Protein AF-A0A9J6AEE9-F1 (afdb_monomer_lite)

Sequence (1079 aa):
MASLQILSLLLFLAKCYYSKEEDLVQCLSKYSETNVTQNIYTLNSPTYSSVLEYAQKNPRWMNSSHPIFIVSPTKESDIKPVILCAKILGLQIKIKSGGHDYEGICFRSEAPFVMLDLSNLDKIEIHLKERTVWAQAGATLGQLYYAIAKKSKVHAFPGGVCFTVGTGGIISGVGIGALMRKFGLAADNVVDARVMDVNGKILDRKKMEEDLFWEIRGGGGASFVVILAWKLKLVRVPDKVTVFTVYKKLDSNQNLLQKWQNTSHQLPDGLFIRTVIQNDGTGNDNFSSSLLTLMASMLSLFTICHLFISIALYACSAGATDSLFAYQFLTNLNPLVSSNHNFVIGFFGYYSSTLRVCKTYLGLGYRSVDPRAIVWVGNELNPLGCFTALALTKEGFYVKDIVLGTTVWIHKPNRTVPSPVLKLLDSGNLVFGDSSNLTAGEYLWQSFDHPLHTLLPGMKLGWDKKTGIDRSMRSWRTEGDPAPGDYLLRLDLGDSGQLPQLVLEKNQRIQSRWGPWDGEKFSGGYALMDCHAFRPIFHSDTDAIFFTFEAKEDSSLILSLNPDGKLQFLRWDNNAINFWDEVKTLNMAICDQYSTCGPYGVCTDGEFPCECPDRFTAASPEEWDKMNFTEGCRRNTSLNYTDKDVFVKNTGLKLPDKATYWGMLYPQDCEQKCLNERSCMAYTNININGNGSKCVVWLGDLLDMRRSRTAGNDIFIRMANGKPDEPEINQPENSIAPEISIGALLQGTDVIAYDSSDLAAATDNFSLSNKIGHGGFGNVYKGVLENGVEIAVKKQDVALRQGVEEFENEVKLIANLQHRNLTKLLGYCIHGIEKFLVYEFMANKSLDKVIFDAARRTTVTWPTRLNIIKGIARGLVYMHHDSRLTVIHRDLKASNVLLDSEMTPKISDFGLAREFEDDVEVKTHRVAGTYGYMSPEYMQAGHYSTKSDVFSFGILTLEIVSGQRNSIYRHPTYDIGLVGYAWKIWNEGNAIELLDPLIDKPDDLDEVLGCIHVGILCCQRRSQDRPSMVQVVSLLEENEMLKFNCVPREPYFYKETSQSSRSSESMNGLSITEFTGRS

Radius of gyration: 36.22 Å; chains: 1; bounding box: 87×93×89 Å

Foldseek 3Di:
DVVVVVVVVVVVVVVVLVVLVVLLQVLLVVQAPDPQVVQKDAPPRPCNVVVLCVAAVDPLDPPADAARMEGADLDLRSVLSVLVSCVVSVAAEFEAQAFYDPVCRLGHDPGHHYRYYPLNLFDKDADVVQQKIKGWRRHFQLNNQQVDLVVDLFWDAQAAPDRRDTLQQCQQQLGHYQQCLVQNTNLSFFPKFWWAASNRDIDIPVRCPDPLSVNSRRVGSPRNIHTTITMGHIDTDDLWDWFWKFKFKCVVPVCVVVVCVVCQAVDDSSFFWDWDFDAPPDDDDDDDDDTGITTRGSRHHDDDDDDPPPPPPPDPDADAAQKDWAFDKAAQVHWHAAPVRQKIWYKDWFQDPPPRFTFIWTFMATPDPDPLRTFDTQQLVFGDGPAWIWHQHQQFIFIARPVVRDTRGTDGFPGGAPIWMFGQYPQRKTFIHHPVCVVVVDGSDICLLEGEQKDAAPRWAAAFQQVRGHYKYFAAQASRRNHGAQKIWHFDPDPPQFATWIFIDGNNHTFFTQDHDQQQFRQNDDLQHDDQQKHWDFDDDPGTTTIGIDGNPASQWMFGQYNVGWTFTWGQDPPPSRDTDTPGTRQDAPLRTWQLQAFQWAAERDPLGTDHPPQWDQPDVVCVVVSNRHNHIDGNDDAPLDPQKFWDKDAQKRFFPRWGWDAADDPVRLVVVLSNDPQWFKWDWGQRPVPHTIIITDRHTGGSMYGHPPRHGMMIGIDGPDDPDDDDDDDDDDDDDDDPPLCVLLPPFQADEDDPVQVCQFQVNVDPVQFPDADPQGTWGWGAGPVRFIKIKGKGDLVDPLNVLLVVQQSNPQRQQDDPQAWHFNYKYDDPSIIITITHDQPQAFQLCQLQPLVNVLVQAPVLLLQQLLSVLVSLCCQCPVGPFNKDQLADDRNQWTAHPVSHTHGHRRSVMDTDDDFDWDADPDQDYDPQLAAPCCVPGVTDGLLRVLQSSLQRLLCSQQSDDQVPDADQAFRWTSLVVCVVCVVVVNNNVSGHPSHDDDPDCLLSVLSSQSSLLSQANDSVSHDHSVVNSCSNPVVPPPPDPSDRDRGDTDDDPDDHHWDFDDDDSMTITIDRRSD

Organism: Solanum commersonii (NCBI:txid4109)

pLDDT: mean 77.26, std 18.65, range [22.36, 98.19]

Structure (mmCIF, N/CA/C/O backbone):
data_AF-A0A9J6AEE9-F1
#
_entry.id   AF-A0A9J6AEE9-F1
#
loop_
_atom_site.group_PDB
_atom_site.id
_atom_site.type_symbol
_atom_site.label_atom_id
_atom_site.label_alt_id
_atom_site.label_comp_id
_atom_site.label_asym_id
_atom_site.label_entity_id
_atom_site.label_seq_id
_atom_site.pdbx_PDB_ins_code
_atom_site.Cartn_x
_atom_site.Cartn_y
_atom_site.Cartn_z
_atom_site.occupancy
_atom_site.B_iso_or_equiv
_atom_site.auth_seq_id
_atom_site.auth_comp_id
_atom_site.auth_asym_id
_atom_site.auth_atom_id
_atom_site.pdbx_PDB_model_num
ATOM 1 N N . MET A 1 1 ? 24.809 9.802 42.207 1.00 33.81 1 MET A N 1
ATOM 2 C CA . MET A 1 1 ? 23.725 9.154 42.986 1.00 33.81 1 MET A CA 1
ATOM 3 C C . MET A 1 1 ? 22.450 8.941 42.171 1.00 33.81 1 MET A C 1
ATOM 5 O O . MET A 1 1 ? 21.989 7.810 42.158 1.00 33.81 1 MET A O 1
ATOM 9 N N . AL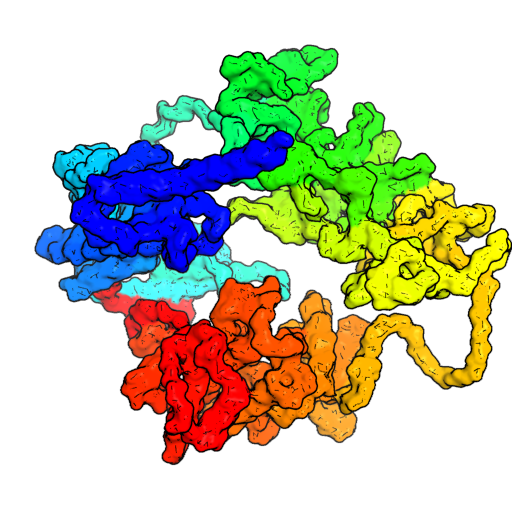A A 1 2 ? 21.921 9.934 41.438 1.00 28.81 2 ALA A N 1
ATOM 10 C CA . ALA A 1 2 ? 20.697 9.761 40.630 1.00 28.81 2 ALA A CA 1
ATOM 11 C C . ALA A 1 2 ? 20.749 8.597 39.606 1.00 28.81 2 ALA A C 1
ATOM 13 O O . ALA A 1 2 ? 19.759 7.898 39.410 1.00 28.81 2 ALA A O 1
ATOM 14 N N . SER A 1 3 ? 21.917 8.318 39.018 1.00 29.56 3 SER A N 1
ATOM 15 C CA . SER A 1 3 ? 22.117 7.220 38.058 1.00 29.56 3 SER A CA 1
ATOM 16 C C . SER A 1 3 ? 21.906 5.808 38.632 1.00 29.56 3 SER A C 1
ATOM 18 O O . SER A 1 3 ? 21.482 4.925 37.894 1.00 29.56 3 SER A O 1
ATOM 20 N N . LEU A 1 4 ? 22.132 5.580 39.935 1.00 28.53 4 LEU A N 1
ATOM 21 C CA . LEU A 1 4 ? 21.856 4.275 40.562 1.00 28.53 4 LEU A CA 1
ATOM 22 C C . LEU A 1 4 ? 20.366 4.075 40.884 1.00 28.53 4 LEU A C 1
ATOM 24 O O . LEU A 1 4 ? 19.895 2.940 40.890 1.00 28.53 4 LEU A O 1
ATOM 28 N N . GLN A 1 5 ? 19.616 5.155 41.130 1.00 34.81 5 GLN A N 1
ATOM 29 C CA . GLN A 1 5 ? 18.178 5.072 41.416 1.00 34.81 5 GLN A CA 1
ATOM 30 C C . GLN A 1 5 ? 17.352 4.776 40.159 1.00 34.81 5 GLN A C 1
ATOM 32 O O . GLN A 1 5 ? 16.369 4.050 40.237 1.00 34.81 5 GLN A O 1
ATOM 37 N N . ILE A 1 6 ? 17.768 5.271 38.990 1.00 39.25 6 ILE A N 1
ATOM 38 C CA . ILE A 1 6 ? 17.103 4.951 37.716 1.00 39.25 6 ILE A CA 1
ATOM 39 C C . ILE A 1 6 ? 17.279 3.461 37.381 1.00 39.25 6 ILE A C 1
ATOM 41 O O . ILE A 1 6 ? 16.320 2.800 36.984 1.00 39.25 6 ILE A O 1
ATOM 45 N N . LEU A 1 7 ? 18.473 2.905 37.622 1.00 33.84 7 LEU A N 1
ATOM 46 C CA . LEU A 1 7 ? 18.738 1.482 37.403 1.00 33.84 7 LEU A CA 1
ATOM 47 C C . LEU A 1 7 ? 17.943 0.588 38.374 1.00 33.84 7 LEU A C 1
ATOM 49 O O . LEU A 1 7 ? 17.390 -0.427 37.953 1.00 33.84 7 LEU A O 1
ATOM 53 N N . SER A 1 8 ? 17.812 0.978 39.651 1.00 33.38 8 SER A N 1
ATOM 54 C CA . SER A 1 8 ? 16.988 0.223 40.606 1.00 33.38 8 SER A CA 1
ATOM 55 C C . SER A 1 8 ? 15.484 0.339 40.327 1.00 33.38 8 SER A C 1
ATOM 57 O O . SER A 1 8 ? 14.764 -0.630 40.562 1.00 33.38 8 SER A O 1
ATOM 59 N N . LEU A 1 9 ? 15.008 1.463 39.775 1.00 35.44 9 LEU A N 1
ATOM 60 C CA . LEU A 1 9 ? 13.601 1.652 39.406 1.00 35.44 9 LEU A CA 1
ATOM 61 C C . LEU A 1 9 ? 13.214 0.863 38.143 1.00 35.44 9 LEU A C 1
ATOM 63 O O . LEU A 1 9 ? 12.134 0.275 38.102 1.00 35.44 9 LEU A O 1
ATOM 67 N N . LEU A 1 10 ? 14.109 0.775 37.151 1.00 35.09 10 LEU A N 1
ATOM 68 C CA . LEU A 1 10 ? 13.943 -0.104 35.985 1.00 35.09 10 LEU A CA 1
ATOM 69 C C . LEU A 1 10 ? 13.910 -1.584 36.400 1.00 35.09 10 LEU A C 1
ATOM 71 O O . LEU A 1 10 ? 13.028 -2.323 35.964 1.00 35.09 10 LEU A O 1
ATOM 75 N N . LEU A 1 11 ? 14.790 -1.994 37.321 1.00 35.56 11 LEU A N 1
ATOM 76 C CA . LEU A 1 11 ? 14.750 -3.326 37.939 1.00 35.56 11 LEU A CA 1
ATOM 77 C C . LEU A 1 11 ? 13.471 -3.563 38.767 1.00 35.56 11 LEU A C 1
ATOM 79 O O . LEU A 1 11 ? 12.999 -4.696 38.835 1.00 35.56 11 LEU A O 1
ATOM 83 N N . PHE A 1 12 ? 12.880 -2.522 39.365 1.00 35.88 12 PHE A N 1
ATOM 84 C CA . PHE A 1 12 ? 11.602 -2.612 40.085 1.00 35.88 12 PHE A CA 1
ATOM 85 C C . PHE A 1 12 ? 10.391 -2.738 39.150 1.00 35.88 12 PHE A C 1
ATOM 87 O O . PHE A 1 12 ? 9.485 -3.516 39.435 1.00 35.88 12 PHE A O 1
ATOM 94 N N . LEU A 1 13 ? 10.370 -2.019 38.024 1.00 34.84 13 LEU A N 1
ATOM 95 C CA . LEU A 1 13 ? 9.288 -2.111 37.036 1.00 34.84 13 LEU A CA 1
ATOM 96 C C . LEU A 1 13 ? 9.334 -3.432 36.259 1.00 34.84 13 LEU A C 1
ATOM 98 O O . LEU A 1 13 ? 8.290 -4.060 36.085 1.00 34.84 13 LEU A O 1
ATOM 102 N N . ALA A 1 14 ? 10.533 -3.907 35.900 1.00 35.78 14 ALA A N 1
ATOM 103 C CA . ALA A 1 14 ? 10.725 -5.268 35.403 1.00 35.78 14 ALA A CA 1
ATOM 104 C C . ALA A 1 14 ? 10.223 -6.301 36.429 1.00 35.78 14 ALA A C 1
ATOM 106 O O . ALA A 1 14 ? 9.424 -7.168 36.077 1.00 35.78 14 ALA A O 1
ATOM 107 N N . LYS A 1 15 ? 10.580 -6.142 37.717 1.00 35.00 15 LYS A N 1
ATOM 108 C CA . LYS A 1 15 ? 10.048 -6.974 38.809 1.00 35.00 15 LYS A CA 1
ATOM 109 C C . LYS A 1 15 ? 8.532 -6.913 38.960 1.00 35.00 15 LYS A C 1
ATOM 111 O O . LYS A 1 15 ? 7.965 -7.931 39.312 1.00 35.00 15 LYS A O 1
ATOM 116 N N . CYS A 1 16 ? 7.860 -5.787 38.715 1.00 37.50 16 CYS A N 1
ATOM 117 C CA . CYS A 1 16 ? 6.396 -5.712 38.811 1.00 37.50 16 CYS A CA 1
ATOM 118 C C . CYS A 1 16 ? 5.667 -6.391 37.640 1.00 37.50 16 CYS A C 1
ATOM 120 O O . CYS A 1 16 ? 4.545 -6.859 37.828 1.00 37.50 16 CYS A O 1
ATOM 122 N N . TYR A 1 17 ? 6.278 -6.452 36.452 1.00 41.09 17 TYR A N 1
ATOM 123 C CA . TYR A 1 17 ? 5.724 -7.206 35.323 1.00 41.09 17 TYR A CA 1
ATOM 124 C C . TYR A 1 17 ? 5.986 -8.713 35.492 1.00 41.09 17 TYR A C 1
ATOM 126 O O . TYR A 1 17 ? 5.053 -9.503 35.367 1.00 41.09 17 TYR A O 1
ATOM 134 N N . TYR A 1 18 ? 7.204 -9.094 35.907 1.00 43.78 18 TYR A N 1
ATOM 135 C CA . TYR A 1 18 ? 7.545 -10.474 36.288 1.00 43.78 18 TYR A CA 1
ATOM 136 C C . TYR A 1 18 ? 6.749 -10.974 37.506 1.00 43.78 18 TYR A C 1
ATOM 138 O O . TYR A 1 18 ? 6.325 -12.125 37.510 1.00 43.78 18 TYR A O 1
ATOM 146 N N . SER A 1 19 ? 6.471 -10.121 38.506 1.00 54.78 19 SER A N 1
ATOM 147 C CA . SER A 1 19 ? 5.689 -10.500 39.698 1.00 54.78 19 SER A CA 1
ATOM 148 C C . SER A 1 19 ? 4.340 -11.064 39.294 1.00 54.78 19 SER A C 1
ATOM 150 O O . SER A 1 19 ? 4.025 -12.168 39.700 1.00 54.78 19 SER A O 1
ATOM 152 N N . LYS A 1 20 ? 3.574 -10.393 38.424 1.00 59.09 20 LYS A N 1
ATOM 153 C CA . LYS A 1 20 ? 2.260 -10.915 38.021 1.00 59.09 20 LYS A CA 1
ATOM 154 C C . LYS A 1 20 ? 2.331 -12.226 37.230 1.00 59.09 20 LYS A C 1
ATOM 156 O O . LYS A 1 20 ? 1.341 -12.958 37.224 1.00 59.09 20 LYS A O 1
ATOM 161 N N . GLU A 1 21 ? 3.456 -12.524 36.578 1.00 60.84 21 GLU A N 1
ATOM 162 C CA . GLU A 1 21 ? 3.683 -13.816 35.921 1.00 60.84 21 GLU A CA 1
ATOM 163 C C . GLU A 1 21 ? 3.940 -14.917 36.968 1.00 60.84 21 GLU A C 1
ATOM 165 O O . GLU A 1 21 ? 3.222 -15.921 37.010 1.00 60.84 21 GLU A O 1
ATOM 170 N N . GLU A 1 22 ? 4.882 -14.683 37.885 1.00 64.62 22 GLU A N 1
ATOM 171 C CA . GLU A 1 22 ? 5.206 -15.591 38.994 1.00 64.62 22 GLU A CA 1
ATOM 172 C C . GLU A 1 22 ? 4.015 -15.795 39.952 1.00 64.62 22 GLU A C 1
ATOM 174 O O . GLU A 1 22 ? 3.679 -16.933 40.281 1.00 64.62 22 GLU A O 1
ATOM 179 N N . ASP A 1 23 ? 3.313 -14.721 40.324 1.00 69.88 23 ASP A N 1
ATOM 180 C CA . ASP A 1 23 ? 2.140 -14.715 41.204 1.00 69.88 23 ASP A CA 1
ATOM 181 C C . ASP A 1 23 ? 0.980 -15.537 40.606 1.00 69.88 23 ASP A C 1
ATOM 183 O O . ASP A 1 23 ? 0.274 -16.238 41.341 1.00 69.88 23 ASP A O 1
ATOM 187 N N . LEU A 1 24 ? 0.772 -15.505 39.276 1.00 69.38 24 LEU A N 1
ATOM 188 C CA . LEU A 1 24 ? -0.258 -16.328 38.623 1.00 69.38 24 LEU A CA 1
ATOM 189 C C . LEU A 1 24 ? 0.152 -17.799 38.581 1.00 69.38 24 LEU A C 1
ATOM 191 O O . LEU A 1 24 ? -0.663 -18.652 38.931 1.00 69.38 24 LEU A O 1
ATOM 195 N N . VAL A 1 25 ? 1.393 -18.112 38.201 1.00 71.56 25 VAL A N 1
ATOM 196 C CA . VAL A 1 25 ? 1.885 -19.500 38.170 1.00 71.56 25 VAL A CA 1
ATOM 197 C C . VAL A 1 25 ? 1.888 -20.109 39.580 1.00 71.56 25 VAL A C 1
ATOM 199 O O . VAL A 1 25 ? 1.460 -21.252 39.759 1.00 71.56 25 VAL A O 1
ATOM 202 N N . GLN A 1 26 ? 2.273 -19.337 40.599 1.00 75.50 26 GLN A N 1
ATOM 203 C CA . GLN A 1 26 ? 2.229 -19.741 42.006 1.00 75.50 26 GLN A CA 1
ATOM 204 C C . GLN A 1 26 ? 0.789 -19.879 42.531 1.00 75.50 26 GLN A C 1
ATOM 206 O O . GLN A 1 26 ? 0.491 -20.798 43.295 1.00 75.50 26 GLN A O 1
ATOM 211 N N . CYS A 1 27 ? -0.135 -19.012 42.110 1.00 81.50 27 CYS A N 1
ATOM 212 C CA . CYS A 1 27 ? -1.550 -19.168 42.441 1.00 81.50 27 CYS A CA 1
ATOM 213 C C . CYS A 1 27 ? -2.142 -20.431 41.792 1.00 81.50 27 CYS A C 1
ATOM 215 O O . CYS A 1 27 ? -2.799 -21.227 42.467 1.00 81.50 27 CYS A O 1
ATOM 217 N N . LEU A 1 28 ? -1.874 -20.661 40.504 1.00 77.06 28 LEU A N 1
ATOM 218 C CA . LEU A 1 28 ? -2.370 -21.829 39.775 1.00 77.06 28 LEU A CA 1
ATOM 219 C C . LEU A 1 28 ? -1.810 -23.136 40.350 1.00 77.06 28 LEU A C 1
ATOM 221 O O . LEU A 1 28 ? -2.572 -24.087 40.507 1.00 77.06 28 LEU A O 1
ATOM 225 N N . SER A 1 29 ? -0.536 -23.176 40.756 1.00 73.38 29 SER A N 1
ATOM 226 C CA . SER A 1 29 ? 0.050 -24.353 41.419 1.00 73.38 29 SER A CA 1
ATOM 227 C C . SER A 1 29 ? -0.542 -24.642 42.807 1.00 73.38 29 SER A C 1
ATOM 229 O O . SER A 1 29 ? -0.475 -25.778 43.270 1.00 73.38 29 SER A O 1
ATOM 231 N N . LYS A 1 30 ? -1.169 -23.648 43.453 1.00 75.62 30 LYS A N 1
ATOM 232 C CA . LYS A 1 30 ? -1.863 -23.794 44.742 1.00 75.62 30 LYS A CA 1
ATOM 233 C C . LYS A 1 30 ? -3.319 -24.258 44.614 1.00 75.62 30 LYS A C 1
ATOM 235 O O . LYS A 1 30 ? -3.813 -24.930 45.517 1.00 75.62 30 LYS A O 1
ATOM 240 N N . TYR A 1 31 ? -4.019 -23.869 43.546 1.00 74.00 31 TYR A N 1
ATOM 241 C CA . TYR A 1 31 ? -5.454 -24.155 43.366 1.00 74.00 31 TYR A CA 1
ATOM 242 C C . TYR A 1 31 ? -5.767 -25.223 42.312 1.00 74.00 31 TYR A C 1
ATOM 244 O O . TYR A 1 31 ? -6.925 -25.624 42.197 1.00 74.00 31 TYR A O 1
ATOM 252 N N . SER A 1 32 ? -4.776 -25.683 41.549 1.00 67.94 32 SER A N 1
ATOM 253 C CA . SER A 1 32 ? -4.940 -26.769 40.586 1.00 67.94 32 SER A CA 1
ATOM 254 C C . SER A 1 32 ? -4.648 -28.141 41.196 1.00 67.94 32 SER A C 1
ATOM 256 O O . SER A 1 32 ? -3.608 -28.355 41.810 1.00 67.94 32 SER A O 1
ATOM 258 N N . GLU A 1 33 ? -5.532 -29.104 40.935 1.00 61.34 33 GLU A N 1
ATOM 259 C CA . GLU A 1 33 ? -5.336 -30.526 41.260 1.00 61.34 33 GLU A CA 1
ATOM 260 C C . GLU A 1 33 ? -4.454 -31.257 40.222 1.00 61.34 33 GLU A C 1
ATOM 262 O O . GLU A 1 33 ? -4.072 -32.410 40.415 1.00 61.34 33 GLU A O 1
ATOM 267 N N . THR A 1 34 ? -4.129 -30.599 39.102 1.00 57.88 34 THR A N 1
ATOM 268 C CA . THR A 1 34 ? -3.302 -31.142 38.011 1.00 57.88 34 THR A CA 1
ATOM 269 C C . THR A 1 34 ? -2.124 -30.223 37.675 1.00 57.88 34 THR A C 1
ATOM 271 O O . THR A 1 34 ? -2.130 -29.031 37.989 1.00 57.88 34 THR A O 1
ATOM 274 N N . ASN A 1 35 ? -1.097 -30.763 37.013 1.00 55.62 35 ASN A N 1
ATOM 275 C CA . ASN A 1 35 ? 0.096 -30.010 36.617 1.00 55.62 35 ASN A CA 1
ATOM 276 C C . ASN A 1 35 ? -0.190 -29.141 35.368 1.00 55.62 35 ASN A C 1
ATOM 278 O O . ASN A 1 35 ? 0.233 -29.458 34.258 1.00 55.62 35 ASN A O 1
ATOM 282 N N . VAL A 1 36 ? -0.970 -28.065 35.544 1.00 54.84 36 VAL A N 1
ATOM 283 C CA . VAL A 1 36 ? -1.533 -27.221 34.459 1.00 54.84 36 VAL A CA 1
ATOM 284 C C . VAL A 1 36 ? -0.466 -26.435 33.679 1.00 54.84 36 VAL A C 1
ATOM 286 O O . VAL A 1 36 ? -0.738 -25.935 32.591 1.00 54.84 36 VAL A O 1
ATOM 289 N N . THR A 1 37 ? 0.776 -26.405 34.166 1.00 56.34 37 THR A N 1
ATOM 290 C CA . THR A 1 37 ? 1.942 -25.755 33.538 1.00 56.34 37 THR A CA 1
ATOM 291 C C . THR A 1 37 ? 2.223 -26.182 32.092 1.00 56.34 37 THR A C 1
ATOM 293 O O . THR A 1 37 ? 2.847 -25.418 31.367 1.00 56.34 37 THR A O 1
ATOM 296 N N . GLN A 1 38 ? 1.743 -27.344 31.635 1.00 61.25 38 GLN A N 1
ATOM 297 C CA . GLN A 1 38 ? 1.918 -27.790 30.242 1.00 61.25 38 GLN A CA 1
ATOM 298 C C . GLN A 1 38 ? 1.004 -27.085 29.219 1.00 61.25 38 GLN A C 1
ATOM 300 O O . GLN A 1 38 ? 1.319 -27.100 28.033 1.00 61.25 38 GLN A O 1
ATOM 305 N N . ASN A 1 39 ? -0.101 -26.465 29.658 1.00 69.38 39 ASN A N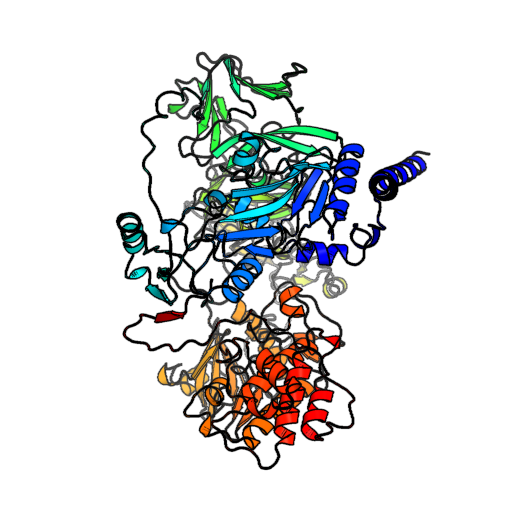 1
ATOM 306 C CA . ASN A 1 39 ? -1.106 -25.831 28.784 1.00 69.38 39 ASN A CA 1
ATOM 307 C C . ASN A 1 39 ? -1.267 -24.321 29.058 1.00 69.38 39 ASN A C 1
ATOM 309 O O . ASN A 1 39 ? -2.318 -23.735 28.775 1.00 69.38 39 ASN A O 1
ATOM 313 N N . ILE A 1 40 ? -0.236 -23.706 29.643 1.00 74.62 40 ILE A N 1
ATOM 314 C CA . ILE A 1 40 ? -0.119 -22.262 29.859 1.00 74.62 40 ILE A CA 1
ATOM 315 C C . ILE A 1 40 ? 1.000 -21.753 28.950 1.00 74.62 40 ILE A C 1
ATOM 317 O O . ILE A 1 40 ? 2.128 -22.232 29.038 1.00 74.62 40 ILE A O 1
ATOM 321 N N . TYR A 1 41 ? 0.705 -20.752 28.126 1.00 79.38 41 TYR A N 1
ATOM 322 C CA . TYR A 1 41 ? 1.693 -20.050 27.312 1.00 79.38 41 TYR A CA 1
ATOM 323 C C . TYR A 1 41 ? 1.834 -18.615 27.822 1.00 79.38 41 TYR A C 1
ATOM 325 O O . TYR A 1 41 ? 0.851 -17.875 27.903 1.00 79.38 41 TYR A O 1
ATOM 333 N N . THR A 1 42 ? 3.059 -18.238 28.168 1.00 76.38 42 THR A N 1
ATOM 334 C CA . THR A 1 42 ? 3.458 -16.890 28.612 1.00 76.38 42 THR A CA 1
ATOM 335 C C . THR A 1 42 ? 4.305 -16.226 27.528 1.00 76.38 42 THR A C 1
ATOM 337 O O . THR A 1 42 ? 4.804 -16.923 26.648 1.00 76.38 42 THR A O 1
ATOM 340 N N . LEU A 1 43 ? 4.543 -14.915 27.598 1.00 68.50 43 LEU A N 1
ATOM 341 C CA . LEU A 1 43 ? 5.429 -14.202 26.658 1.00 68.50 43 LEU A CA 1
ATOM 342 C C . LEU A 1 43 ? 6.841 -14.819 26.531 1.00 68.50 43 LEU A C 1
ATOM 344 O O . LEU A 1 43 ? 7.481 -14.666 25.495 1.00 68.50 43 LEU A O 1
ATOM 348 N N . ASN A 1 44 ? 7.308 -15.548 27.552 1.00 66.62 44 ASN A N 1
ATOM 349 C CA . ASN A 1 44 ? 8.599 -16.248 27.560 1.00 66.62 44 ASN A CA 1
ATOM 350 C C . ASN A 1 44 ? 8.535 -17.667 26.947 1.00 66.62 44 ASN A C 1
ATOM 352 O O . ASN A 1 44 ? 9.559 -18.335 26.803 1.00 66.62 44 ASN A O 1
ATOM 356 N N . SER A 1 45 ? 7.342 -18.166 26.610 1.00 71.69 45 SER A N 1
ATOM 357 C CA . SER A 1 45 ? 7.148 -19.504 26.040 1.00 71.69 45 SER A CA 1
ATOM 358 C C . SER A 1 45 ? 7.446 -19.495 24.533 1.00 71.69 45 SER A C 1
ATOM 360 O O . SER A 1 45 ? 6.841 -18.705 23.810 1.00 71.69 45 SER A O 1
ATOM 362 N N . PRO A 1 46 ? 8.284 -20.407 24.000 1.00 70.75 46 PRO A N 1
ATOM 363 C CA . PRO A 1 46 ? 8.705 -20.376 22.591 1.00 70.75 46 PRO A CA 1
ATOM 364 C C . PRO A 1 46 ? 7.559 -20.599 21.588 1.00 70.75 46 PRO A C 1
ATOM 366 O O . PRO A 1 46 ? 7.706 -20.315 20.404 1.00 70.75 46 PRO A O 1
ATOM 369 N N . THR A 1 47 ? 6.412 -21.103 22.049 1.00 74.31 47 THR A N 1
ATOM 370 C CA . THR A 1 47 ? 5.191 -21.296 21.255 1.00 74.31 47 THR A CA 1
ATOM 371 C C . THR A 1 47 ? 4.150 -20.192 21.444 1.00 74.31 47 THR A C 1
ATOM 373 O O . THR A 1 47 ? 3.098 -20.259 20.821 1.00 74.31 47 THR A O 1
ATOM 376 N N . TYR A 1 48 ? 4.383 -19.186 22.295 1.00 77.81 48 TYR A N 1
ATOM 377 C CA . TYR A 1 48 ? 3.372 -18.166 22.598 1.00 77.81 48 TYR A CA 1
ATOM 378 C C . TYR A 1 48 ? 2.940 -17.395 21.351 1.00 77.81 48 TYR A C 1
ATOM 380 O O . TYR A 1 48 ? 1.745 -17.347 21.068 1.00 77.81 48 TYR A O 1
ATOM 388 N N . SER A 1 49 ? 3.890 -16.883 20.561 1.00 73.00 49 SER A N 1
ATOM 389 C CA . SER A 1 49 ? 3.577 -16.158 19.324 1.00 73.00 49 SER A CA 1
ATOM 390 C C . SER A 1 49 ? 2.824 -17.039 18.327 1.00 73.00 49 SER A C 1
ATOM 392 O O . SER A 1 49 ? 1.815 -16.609 17.790 1.00 73.00 49 SER A O 1
ATOM 394 N N . SER A 1 50 ? 3.220 -18.305 18.150 1.00 70.38 50 SER A N 1
ATOM 395 C CA . SER A 1 50 ? 2.549 -19.206 17.201 1.00 70.38 50 SER A CA 1
ATOM 396 C C . SER A 1 50 ? 1.153 -19.651 17.656 1.00 70.38 50 SER A C 1
ATOM 398 O O . SER A 1 50 ? 0.268 -19.826 16.819 1.00 70.38 50 SER A O 1
ATOM 400 N N . VAL A 1 51 ? 0.916 -19.796 18.965 1.00 69.88 51 VAL A N 1
ATOM 401 C CA . VAL A 1 51 ? -0.423 -20.049 19.530 1.00 69.88 51 VAL A CA 1
ATOM 402 C C . VAL A 1 51 ? -1.300 -18.798 19.418 1.00 69.88 51 VAL A C 1
ATOM 404 O O . VAL A 1 51 ? -2.475 -18.903 19.068 1.00 69.88 51 VAL A O 1
ATOM 407 N N . LEU A 1 52 ? -0.729 -17.617 19.663 1.00 72.69 52 LEU A N 1
ATOM 408 C CA . LEU A 1 52 ? -1.411 -16.332 19.543 1.00 72.69 52 LEU A CA 1
ATOM 409 C C . LEU A 1 52 ? -1.789 -16.027 18.085 1.00 72.69 52 LEU A C 1
ATOM 411 O O . LEU A 1 52 ? -2.953 -15.739 17.829 1.00 72.69 52 LEU A O 1
ATOM 415 N N . GLU A 1 53 ? -0.874 -16.199 17.130 1.00 69.19 53 GLU A N 1
ATOM 416 C CA . GLU A 1 53 ? -1.118 -16.095 15.681 1.00 69.19 53 GLU A CA 1
ATOM 417 C C . GLU A 1 53 ? -2.156 -17.121 15.200 1.00 69.19 53 GLU A C 1
ATOM 419 O O . GLU A 1 53 ? -3.090 -16.776 14.471 1.00 69.19 53 GLU A O 1
ATOM 424 N N . TYR A 1 54 ? -2.053 -18.382 15.647 1.00 65.56 54 TYR A N 1
ATOM 425 C CA . TYR A 1 54 ? -3.057 -19.407 15.342 1.00 65.56 54 TYR A CA 1
ATOM 426 C C . TYR A 1 54 ? -4.444 -19.043 15.888 1.00 65.56 54 TYR A C 1
ATOM 428 O O . TYR A 1 54 ? -5.460 -19.454 15.323 1.00 65.56 54 TYR A O 1
ATOM 436 N N . ALA A 1 55 ? -4.516 -18.275 16.971 1.00 58.12 55 ALA A N 1
ATOM 437 C CA . ALA A 1 55 ? -5.774 -17.782 17.499 1.00 58.12 55 ALA A CA 1
ATOM 438 C C . ALA A 1 55 ? -6.260 -16.524 16.740 1.00 58.12 55 ALA A C 1
ATOM 440 O O . ALA A 1 55 ? -7.428 -16.464 16.344 1.00 58.12 55 ALA A O 1
ATOM 441 N N . GLN A 1 56 ? -5.363 -15.578 16.448 1.00 60.78 56 GLN A N 1
ATOM 442 C CA . GLN A 1 56 ? -5.584 -14.300 15.756 1.00 60.78 56 GLN A CA 1
ATOM 443 C C . GLN A 1 56 ? -5.737 -14.441 14.222 1.00 60.78 56 GLN A C 1
ATOM 445 O O . GLN A 1 56 ? -5.164 -13.666 13.460 1.00 60.78 56 GLN A O 1
ATOM 450 N N . LYS A 1 57 ? -6.560 -15.381 13.730 1.00 53.69 57 LYS A N 1
ATOM 451 C CA . LYS A 1 57 ? -6.763 -15.686 12.286 1.00 53.69 57 LYS A CA 1
ATOM 452 C C . LYS A 1 57 ? -7.324 -14.539 11.406 1.00 53.69 57 LYS A C 1
ATOM 454 O O . LYS A 1 57 ? -7.742 -14.788 10.278 1.00 53.69 57 LYS A O 1
ATOM 459 N N . ASN A 1 58 ? -7.358 -13.301 11.897 1.00 52.12 58 ASN A N 1
ATOM 460 C CA . ASN A 1 58 ? -7.757 -12.097 11.175 1.00 52.12 58 ASN A CA 1
ATOM 461 C C . ASN A 1 58 ? -6.585 -11.083 11.156 1.00 52.12 58 ASN A C 1
ATOM 463 O O . ASN A 1 58 ? -6.280 -10.507 12.206 1.00 52.12 58 ASN A O 1
ATOM 467 N N . PRO A 1 59 ? -5.965 -10.804 9.986 1.00 50.12 59 PRO A N 1
ATOM 468 C CA . PRO A 1 59 ? -4.822 -9.889 9.863 1.00 50.12 59 PRO A CA 1
ATOM 469 C C . PRO A 1 59 ? -5.056 -8.477 10.414 1.00 50.12 59 PRO A C 1
ATOM 471 O O . PRO A 1 59 ? -4.103 -7.813 10.818 1.00 50.12 59 PRO A O 1
ATOM 474 N N . ARG A 1 60 ? -6.321 -8.027 10.485 1.00 49.09 60 ARG A N 1
ATOM 475 C CA . ARG A 1 60 ? -6.718 -6.702 10.996 1.00 49.09 60 ARG A CA 1
ATOM 476 C C . ARG A 1 60 ? -6.223 -6.436 12.426 1.00 49.09 60 ARG A C 1
ATOM 478 O O . ARG A 1 60 ? -6.125 -5.279 12.827 1.00 49.09 60 ARG A O 1
ATOM 485 N N . TRP A 1 61 ? -5.930 -7.486 13.200 1.00 51.44 61 TRP A N 1
ATOM 486 C CA . TRP A 1 61 ? -5.711 -7.410 14.646 1.00 51.44 61 TRP A CA 1
ATOM 487 C C . TRP A 1 61 ? -4.290 -7.781 15.126 1.00 51.44 61 TRP A C 1
ATOM 489 O O . TRP A 1 61 ? -4.083 -7.869 16.336 1.00 51.44 61 TRP A O 1
ATOM 499 N N . MET A 1 62 ? -3.299 -7.938 14.237 1.00 52.38 62 MET A N 1
ATOM 500 C CA . MET A 1 62 ? -1.923 -8.325 14.629 1.00 52.38 62 MET A CA 1
ATOM 501 C C . MET A 1 62 ? -1.189 -7.297 15.523 1.00 52.38 62 MET A C 1
ATOM 503 O O . MET A 1 62 ? -0.238 -7.657 16.205 1.00 52.38 62 MET A O 1
ATOM 507 N N . ASN A 1 63 ? -1.658 -6.043 15.591 1.00 52.06 63 ASN A N 1
ATOM 508 C CA . ASN A 1 63 ? -1.034 -4.953 16.362 1.00 52.06 63 ASN A CA 1
ATOM 509 C C . ASN A 1 63 ? -1.894 -4.486 17.568 1.00 52.06 63 ASN A C 1
ATOM 511 O O . ASN A 1 63 ? -2.079 -3.285 17.759 1.00 52.06 63 ASN A O 1
ATOM 515 N N . SER A 1 64 ? -2.483 -5.397 18.360 1.00 56.50 64 SER A N 1
ATOM 516 C CA . SER A 1 64 ? -3.298 -5.034 19.553 1.00 56.50 64 SER A CA 1
ATOM 517 C C . SER A 1 64 ? -2.689 -5.460 20.897 1.00 56.50 64 SER A C 1
ATOM 519 O O . SER A 1 64 ? -1.659 -6.119 20.941 1.00 56.50 64 SER A O 1
ATOM 521 N N . SER A 1 65 ? -3.322 -5.073 22.013 1.00 63.16 65 SER A N 1
ATOM 522 C CA . SER A 1 65 ? -2.908 -5.487 23.357 1.00 63.16 65 SER A CA 1
ATOM 523 C C . SER A 1 65 ? -2.955 -7.009 23.528 1.00 63.16 65 SER A C 1
ATOM 525 O O . SER A 1 65 ? -4.005 -7.636 23.417 1.00 63.16 65 SER A O 1
ATOM 527 N N . HIS A 1 66 ? -1.799 -7.602 23.817 1.00 73.50 66 HIS A N 1
ATOM 528 C CA . HIS A 1 66 ? -1.636 -9.050 23.911 1.00 73.50 66 HIS A CA 1
ATOM 529 C C . HIS A 1 66 ? -2.030 -9.606 25.294 1.00 73.50 66 HIS A C 1
ATOM 531 O O . HIS A 1 66 ? -1.863 -8.915 26.306 1.00 73.50 66 HIS A O 1
ATOM 537 N N . PRO A 1 67 ? -2.542 -10.851 25.372 1.00 80.25 67 PRO A N 1
ATOM 538 C CA . PRO A 1 67 ? -2.837 -11.499 26.647 1.00 80.25 67 PRO A CA 1
ATOM 539 C C . PRO A 1 67 ? -1.540 -11.778 27.411 1.00 80.25 67 PRO A C 1
ATOM 541 O O . PRO A 1 67 ? -0.592 -12.303 26.834 1.00 80.25 67 PRO A O 1
ATOM 544 N N . ILE A 1 68 ? -1.497 -11.517 28.720 1.00 79.12 68 ILE A N 1
ATOM 545 C CA . ILE A 1 68 ? -0.316 -11.854 29.547 1.00 79.12 68 ILE A CA 1
ATOM 546 C C . ILE A 1 68 ? -0.069 -13.372 29.511 1.00 79.12 68 ILE A C 1
ATOM 548 O O . ILE A 1 68 ? 1.065 -13.842 29.501 1.00 79.12 68 ILE A O 1
ATOM 552 N N . PHE A 1 69 ? -1.168 -14.127 29.466 1.00 80.75 69 PHE A N 1
ATOM 553 C CA . PHE A 1 69 ? -1.197 -15.579 29.455 1.00 80.75 69 PHE A CA 1
ATOM 554 C C . PHE A 1 69 ? -2.271 -16.100 28.512 1.00 80.75 69 PHE A C 1
ATOM 556 O O . PHE A 1 69 ? -3.392 -15.583 28.496 1.00 80.75 69 PHE A O 1
ATOM 563 N N . ILE A 1 70 ? -1.958 -17.188 27.818 1.00 86.94 70 ILE A N 1
ATOM 564 C CA . ILE A 1 70 ? -2.924 -18.020 27.105 1.00 86.94 70 ILE A CA 1
ATOM 565 C C . ILE A 1 70 ? -3.035 -19.339 27.868 1.00 86.94 70 ILE A C 1
ATOM 567 O O . ILE A 1 70 ? -2.040 -20.045 28.016 1.00 86.94 70 ILE A O 1
ATOM 571 N N . VAL A 1 71 ? -4.228 -19.685 28.347 1.00 87.44 71 VAL A N 1
ATOM 572 C CA . VAL A 1 71 ? -4.492 -20.965 29.020 1.00 87.44 71 VAL A CA 1
ATOM 573 C C . VAL A 1 71 ? -5.432 -21.794 28.157 1.00 87.44 71 VAL A C 1
ATOM 575 O O . VAL A 1 71 ? -6.524 -21.336 27.829 1.00 87.44 71 VAL A O 1
ATOM 578 N N . SER A 1 72 ? -5.009 -23.007 27.797 1.00 88.50 72 SER A N 1
ATOM 579 C CA . SER A 1 72 ? -5.737 -23.910 26.890 1.00 88.50 72 SER A CA 1
ATOM 580 C C . SER A 1 72 ? -6.250 -25.159 27.632 1.00 88.50 72 SER A C 1
ATOM 582 O O . SER A 1 72 ? -5.664 -26.237 27.491 1.00 88.50 72 SER A O 1
ATOM 584 N N . PRO A 1 73 ? -7.296 -25.040 28.480 1.00 87.62 73 PRO A N 1
ATOM 585 C CA . PRO A 1 73 ? -7.788 -26.121 29.340 1.00 87.62 73 PRO A CA 1
ATOM 586 C C . PRO A 1 73 ? -8.158 -27.382 28.551 1.00 87.62 73 PRO A C 1
ATOM 588 O O . PRO A 1 73 ? -8.842 -27.313 27.535 1.00 87.62 73 PRO A O 1
ATOM 591 N N . THR A 1 74 ? -7.765 -28.549 29.063 1.00 84.38 74 THR A N 1
ATOM 592 C CA . THR A 1 74 ? -8.099 -29.858 28.459 1.00 84.38 74 THR A CA 1
ATOM 593 C C . THR A 1 74 ? -9.310 -30.516 29.113 1.00 84.38 74 THR A C 1
ATOM 595 O O . THR A 1 74 ? -9.911 -31.435 28.556 1.00 84.38 74 THR A O 1
ATOM 598 N N . LYS A 1 75 ? -9.674 -30.057 30.314 1.00 86.00 75 LYS A N 1
ATOM 599 C CA . LYS A 1 75 ? -10.822 -30.516 31.095 1.00 86.00 75 LYS A CA 1
ATOM 600 C C . LYS A 1 75 ? -11.523 -29.315 31.723 1.00 86.00 75 LYS A C 1
ATOM 602 O O . LYS A 1 75 ? -10.901 -28.303 32.031 1.00 86.00 75 LYS A O 1
ATOM 607 N N . GLU A 1 76 ? -12.819 -29.451 31.994 1.00 87.06 76 GLU A N 1
ATOM 608 C CA . GLU A 1 76 ? -13.610 -28.405 32.668 1.00 87.06 76 GLU A CA 1
ATOM 609 C C . GLU A 1 76 ? -13.049 -28.039 34.060 1.00 87.06 76 GLU A C 1
ATOM 611 O O . GLU A 1 76 ? -13.177 -26.897 34.495 1.00 87.06 76 GLU A O 1
ATOM 616 N N . SER A 1 77 ? -12.380 -28.983 34.738 1.00 85.44 77 SER A N 1
ATOM 617 C CA . SER A 1 77 ? -11.672 -28.770 36.011 1.00 85.44 77 SER A CA 1
ATOM 618 C C . SER A 1 77 ? -10.589 -27.695 35.937 1.00 85.44 77 SER A C 1
ATOM 620 O O . SER A 1 77 ? -10.372 -26.979 36.912 1.00 85.44 77 SER A O 1
ATOM 622 N N . ASP A 1 78 ? -9.933 -27.567 34.784 1.00 86.56 78 ASP A N 1
ATOM 623 C CA . ASP A 1 78 ? -8.740 -26.739 34.597 1.00 86.56 78 ASP A CA 1
ATOM 624 C C . ASP A 1 78 ? -9.100 -25.237 34.572 1.00 86.56 78 ASP A C 1
ATOM 626 O O . ASP A 1 78 ? -8.246 -24.381 34.786 1.00 86.56 78 ASP A O 1
ATOM 630 N N . ILE A 1 79 ? -10.381 -24.905 34.354 1.00 89.56 79 ILE A N 1
ATOM 631 C CA . ILE A 1 79 ? -10.889 -23.529 34.226 1.00 89.56 79 ILE A CA 1
ATOM 632 C C . ILE A 1 79 ? -11.061 -22.848 35.591 1.00 89.56 79 ILE A C 1
ATOM 634 O O . ILE A 1 79 ? -10.757 -21.663 35.742 1.00 89.56 79 ILE A O 1
ATOM 638 N N . LYS A 1 80 ? -11.530 -23.581 36.609 1.00 89.06 80 LYS A N 1
ATOM 639 C CA . LYS A 1 80 ? -11.820 -23.016 37.938 1.00 89.06 80 LYS A CA 1
ATOM 640 C C . LYS A 1 80 ? -10.591 -22.351 38.592 1.00 89.06 80 LYS A C 1
ATOM 642 O O . LYS A 1 80 ? -10.751 -21.231 39.084 1.00 89.06 80 LYS A O 1
ATOM 647 N N . PRO A 1 81 ? -9.383 -22.954 38.590 1.00 88.12 81 PRO A N 1
ATOM 648 C CA . PRO A 1 81 ? -8.173 -22.296 39.084 1.00 88.12 81 PRO A CA 1
ATOM 649 C C . PRO A 1 81 ? -7.870 -20.980 38.356 1.00 88.12 81 PRO A C 1
ATOM 651 O O . PRO A 1 81 ? -7.511 -20.001 39.005 1.00 88.12 81 PRO A O 1
ATOM 654 N N . VAL A 1 82 ? -8.084 -20.920 37.034 1.00 88.44 82 VAL A N 1
ATOM 655 C CA . VAL A 1 82 ? -7.860 -19.708 36.224 1.00 88.44 82 VAL A CA 1
ATOM 656 C C . VAL A 1 82 ? -8.804 -18.583 36.643 1.00 88.44 82 VAL A C 1
ATOM 658 O O . VAL A 1 82 ? -8.339 -17.470 36.879 1.00 88.44 82 VAL A O 1
ATOM 661 N N . ILE A 1 83 ? -10.102 -18.870 36.815 1.00 89.12 83 ILE A N 1
ATOM 662 C CA . ILE A 1 83 ? -11.089 -17.876 37.277 1.00 89.12 83 ILE A CA 1
ATOM 663 C C . ILE A 1 83 ? -10.705 -17.324 38.656 1.00 89.12 83 ILE A C 1
ATOM 665 O O . ILE A 1 83 ? -10.685 -16.108 38.859 1.00 89.12 83 ILE A O 1
ATOM 669 N N . LEU A 1 84 ? -10.368 -18.207 39.602 1.00 87.19 84 LEU A N 1
ATOM 670 C CA . LEU A 1 84 ? -10.006 -17.810 40.964 1.00 87.19 84 LEU A CA 1
ATOM 671 C C . LEU A 1 84 ? -8.713 -16.982 40.998 1.00 87.19 84 LEU A C 1
ATOM 673 O O . LEU A 1 84 ? -8.675 -15.939 41.649 1.00 87.19 84 LEU A O 1
ATOM 677 N N . CYS A 1 85 ? -7.676 -17.400 40.274 1.00 86.75 85 CYS A N 1
ATOM 678 C CA . CYS A 1 85 ? -6.391 -16.707 40.275 1.00 86.75 85 CYS A CA 1
ATOM 679 C C . CYS A 1 85 ? -6.416 -15.381 39.504 1.00 86.75 85 CYS A C 1
ATOM 681 O O . CYS A 1 85 ? -5.859 -14.395 39.986 1.00 86.75 85 CYS A O 1
ATOM 683 N N . ALA A 1 86 ? -7.134 -15.298 38.380 1.00 87.44 86 ALA A N 1
ATOM 684 C CA . ALA A 1 86 ? -7.357 -14.027 37.690 1.00 87.44 86 ALA A CA 1
ATOM 685 C C . ALA A 1 86 ? -8.094 -13.016 38.593 1.00 87.44 86 ALA A C 1
ATOM 687 O O . ALA A 1 86 ? -7.686 -11.857 38.679 1.00 87.44 86 ALA A O 1
ATOM 688 N N . LYS A 1 87 ? -9.108 -13.472 39.346 1.00 85.69 87 LYS A N 1
ATOM 689 C CA . LYS A 1 87 ? -9.838 -12.658 40.334 1.00 85.69 87 LYS A CA 1
ATOM 690 C C . LYS A 1 87 ? -8.939 -12.173 41.479 1.00 85.69 87 LYS A C 1
ATOM 692 O O . LYS A 1 87 ? -9.039 -11.012 41.862 1.00 85.69 87 LYS A O 1
ATOM 697 N N . ILE A 1 88 ? -8.047 -13.025 41.994 1.00 84.25 88 ILE A N 1
ATOM 698 C CA . ILE A 1 88 ? -7.073 -12.665 43.045 1.00 84.25 88 ILE A CA 1
ATOM 699 C C . ILE A 1 88 ? -6.074 -11.601 42.553 1.00 84.25 88 ILE A C 1
ATOM 701 O O . ILE A 1 88 ? -5.725 -10.698 43.310 1.00 84.25 88 ILE A O 1
ATOM 705 N N . LEU A 1 89 ? -5.632 -11.678 41.293 1.00 82.69 89 LEU A N 1
ATOM 706 C CA . LEU A 1 89 ? -4.579 -10.813 40.733 1.00 82.69 89 LEU A CA 1
ATOM 707 C C . LEU A 1 89 ? -5.097 -9.578 39.972 1.00 82.69 89 LEU A C 1
ATOM 709 O O . LEU A 1 89 ? -4.301 -8.791 39.435 1.00 82.69 89 LEU A O 1
ATOM 713 N N . GLY A 1 90 ? -6.422 -9.399 39.926 1.00 83.38 90 GLY A N 1
ATOM 714 C CA . GLY A 1 90 ? -7.085 -8.302 39.221 1.00 83.38 90 GLY A CA 1
ATOM 715 C C . GLY A 1 90 ? -6.871 -8.345 37.706 1.00 83.38 90 GLY A C 1
ATOM 716 O O . GLY A 1 90 ? -6.629 -7.304 37.097 1.00 83.38 90 GLY A O 1
ATOM 717 N N . LEU A 1 91 ? -6.891 -9.542 37.114 1.00 85.50 91 LEU A N 1
ATOM 718 C CA . LEU A 1 91 ? -6.760 -9.762 35.672 1.00 85.50 91 LEU A CA 1
ATOM 719 C C . LEU A 1 91 ? -8.143 -9.965 35.042 1.00 85.50 91 LEU A C 1
ATOM 721 O O . LEU A 1 91 ? -8.965 -10.710 35.579 1.00 85.50 91 LEU A O 1
ATOM 725 N N . GLN A 1 92 ? -8.395 -9.350 33.883 1.00 86.56 92 GLN A N 1
ATOM 726 C CA . GLN A 1 92 ? -9.581 -9.699 33.092 1.00 86.56 92 GLN A CA 1
ATOM 727 C C . GLN A 1 92 ? -9.419 -11.092 32.465 1.00 86.56 92 GLN A C 1
ATOM 729 O O . GLN A 1 92 ? -8.302 -11.550 32.225 1.00 86.56 92 GLN A O 1
ATOM 734 N N . ILE A 1 93 ? -10.535 -11.748 32.150 1.00 86.81 93 ILE A N 1
ATOM 735 C CA . ILE A 1 93 ? -10.558 -12.991 31.371 1.00 86.81 93 ILE A CA 1
ATOM 736 C C . ILE A 1 93 ? -11.222 -12.697 30.030 1.00 86.81 93 ILE A C 1
ATOM 738 O O . ILE A 1 93 ? -12.273 -12.057 29.981 1.00 86.81 93 ILE A O 1
ATOM 742 N N . LYS A 1 94 ? -10.616 -13.176 28.944 1.00 87.44 94 LYS A N 1
ATOM 743 C CA . LYS A 1 94 ? -11.190 -13.147 27.596 1.00 87.44 94 LYS A CA 1
ATOM 744 C C . LYS A 1 94 ? -11.327 -14.581 27.098 1.00 87.44 94 LYS A C 1
ATOM 746 O O . LYS A 1 94 ? -10.370 -15.348 27.156 1.00 87.44 94 LYS A O 1
ATOM 751 N N . ILE A 1 95 ? -12.529 -14.963 26.676 1.00 86.06 95 ILE A N 1
ATOM 752 C CA . ILE A 1 95 ? -12.868 -16.357 26.362 1.00 86.06 95 ILE A CA 1
ATOM 753 C C . ILE A 1 95 ? -12.809 -16.554 24.851 1.00 86.06 95 ILE A C 1
ATOM 755 O O . ILE A 1 95 ? -13.533 -15.889 24.113 1.00 86.06 95 ILE A O 1
ATOM 759 N N . LYS A 1 96 ? -11.996 -17.504 24.391 1.00 85.31 96 LYS A N 1
ATOM 760 C CA . LYS A 1 96 ? -11.976 -17.954 23.000 1.00 85.31 96 LYS A CA 1
ATOM 761 C C . LYS A 1 96 ? -12.720 -19.286 22.892 1.00 85.31 96 LYS A C 1
ATOM 763 O O . LYS A 1 96 ? -12.255 -20.318 23.366 1.00 85.31 96 LYS A O 1
ATOM 768 N N . SER A 1 97 ? -13.877 -19.262 22.239 1.00 79.44 97 SER A N 1
ATOM 769 C CA . SER A 1 97 ? -14.783 -20.413 22.122 1.00 79.44 97 SER A CA 1
ATOM 770 C C . SER A 1 97 ? -14.580 -21.187 20.814 1.00 79.44 97 SER A C 1
ATOM 772 O O . SER A 1 97 ? -15.497 -21.288 20.000 1.00 79.44 97 SER A O 1
ATOM 774 N N . GLY A 1 98 ? -13.362 -21.692 20.584 1.00 67.69 98 GLY A N 1
ATOM 775 C CA . GLY A 1 98 ? -13.035 -22.466 19.379 1.00 67.69 98 GLY A CA 1
ATOM 776 C C . GLY A 1 98 ? -12.850 -21.635 18.103 1.00 67.69 98 GLY A C 1
ATOM 777 O O . GLY A 1 98 ? -13.061 -20.425 18.089 1.00 67.69 98 GLY A O 1
ATOM 778 N N . GLY A 1 99 ? -12.424 -22.288 17.016 1.00 71.44 99 GLY A N 1
ATOM 779 C CA . GLY A 1 99 ? -12.403 -21.715 15.659 1.00 71.44 99 GLY A CA 1
ATOM 780 C C . GLY A 1 99 ? -11.627 -20.398 15.487 1.00 71.44 99 GLY A C 1
ATOM 781 O O . GLY A 1 99 ? -10.627 -20.163 16.172 1.00 71.44 99 GLY A O 1
ATOM 782 N N . HIS A 1 100 ? -12.081 -19.568 14.540 1.00 64.50 100 HIS A N 1
ATOM 783 C CA . HIS A 1 100 ? -11.736 -18.143 14.436 1.00 64.50 100 HIS A CA 1
ATOM 784 C C . HIS A 1 100 ? -12.882 -17.272 14.973 1.00 64.50 100 HIS A C 1
ATOM 786 O O . HIS A 1 100 ? -14.053 -17.636 14.839 1.00 64.50 100 HIS A O 1
ATOM 792 N N . ASP A 1 101 ? -12.524 -16.126 15.552 1.00 60.75 101 ASP A N 1
ATOM 793 C CA . ASP A 1 101 ? -13.438 -15.071 16.002 1.00 60.75 101 ASP A CA 1
ATOM 794 C C . ASP A 1 101 ? -13.383 -13.906 14.997 1.00 60.75 101 ASP A C 1
ATOM 796 O O . ASP A 1 101 ? -12.302 -13.418 14.659 1.00 60.75 101 ASP A O 1
ATOM 800 N N . TYR A 1 102 ? -14.546 -13.494 14.489 1.00 53.34 102 TYR A N 1
ATOM 801 C CA . TYR A 1 102 ? -14.668 -12.429 13.492 1.00 53.34 102 TYR A CA 1
ATOM 802 C C . TYR A 1 102 ? -14.630 -11.029 14.130 1.00 53.34 102 TYR A C 1
ATOM 804 O O . TYR A 1 102 ? -14.146 -10.086 13.503 1.00 53.34 102 TYR A O 1
ATOM 812 N N . GLU A 1 103 ? -15.097 -10.899 15.377 1.00 56.50 103 GLU A N 1
ATOM 813 C CA . GLU A 1 103 ? -15.140 -9.629 16.117 1.00 56.50 103 GLU A CA 1
ATOM 814 C C . GLU A 1 103 ? -13.802 -9.337 16.818 1.00 56.50 103 GLU A C 1
ATOM 816 O O . GLU A 1 103 ? -13.436 -8.180 17.017 1.00 56.50 103 GLU A O 1
ATOM 821 N N . GLY A 1 104 ? -13.027 -10.380 17.137 1.00 60.00 104 GLY A N 1
ATOM 822 C CA . GLY A 1 104 ? -11.692 -10.274 17.741 1.00 60.00 104 GLY A CA 1
ATOM 823 C C . GLY A 1 104 ? -11.702 -9.869 19.220 1.00 60.00 104 GLY A C 1
ATOM 824 O O . GLY A 1 104 ? -10.658 -9.502 19.769 1.00 60.00 104 GLY A O 1
ATOM 825 N N . ILE A 1 105 ? -12.865 -9.941 19.874 1.00 66.69 105 ILE A N 1
ATOM 826 C CA . ILE A 1 105 ? -13.076 -9.520 21.266 1.00 66.69 105 ILE A CA 1
ATOM 827 C C . ILE A 1 105 ? -12.261 -10.395 22.227 1.00 66.69 105 ILE A C 1
ATOM 829 O O . ILE A 1 105 ? -11.776 -9.902 23.250 1.00 66.69 105 ILE A O 1
ATOM 833 N N . CYS A 1 106 ? -12.035 -11.673 21.892 1.00 69.12 106 CYS A N 1
ATOM 834 C CA . CYS A 1 106 ? -11.259 -12.572 22.747 1.00 69.12 106 CYS A CA 1
ATOM 835 C C . CYS A 1 106 ? -9.746 -12.263 22.798 1.00 69.12 106 CYS A C 1
ATOM 837 O O . CYS A 1 106 ? -9.053 -12.798 23.662 1.00 69.12 106 CYS A O 1
ATOM 839 N N . PHE A 1 107 ? -9.239 -11.378 21.930 1.00 70.75 107 PHE A N 1
ATOM 840 C CA . PHE A 1 107 ? -7.815 -11.018 21.836 1.00 70.75 107 PHE A CA 1
ATOM 841 C C . PHE A 1 107 ? -7.486 -9.620 22.361 1.00 70.75 107 PHE A C 1
ATOM 843 O O . PHE A 1 107 ? -6.372 -9.151 22.142 1.00 70.75 107 PHE A O 1
ATOM 850 N N . ARG A 1 108 ? -8.446 -8.917 22.979 1.00 72.00 108 ARG A N 1
ATOM 851 C CA . ARG A 1 108 ? -8.314 -7.483 23.275 1.00 72.00 108 ARG A CA 1
ATOM 852 C C . ARG A 1 108 ? -8.829 -7.100 24.652 1.00 72.00 108 ARG A C 1
ATOM 854 O O . ARG A 1 108 ? -9.909 -7.507 25.087 1.00 72.00 108 ARG A O 1
ATOM 861 N N . SER A 1 109 ? -8.064 -6.238 25.312 1.00 71.50 109 SER A N 1
ATOM 862 C CA . SER A 1 109 ? -8.426 -5.624 26.586 1.00 71.50 109 SER A CA 1
ATOM 863 C C . SER A 1 109 ? -7.633 -4.339 26.818 1.00 71.50 109 SER A C 1
ATOM 865 O O . SER A 1 109 ? -6.448 -4.274 26.489 1.00 71.50 109 SER A O 1
ATOM 867 N N . GLU A 1 110 ? -8.264 -3.343 27.434 1.00 70.88 110 GLU A N 1
ATOM 868 C CA . GLU A 1 110 ? -7.591 -2.138 27.946 1.00 70.88 110 GLU A CA 1
ATOM 869 C C . GLU A 1 110 ? -6.890 -2.399 29.292 1.00 70.88 110 GLU A C 1
ATOM 871 O O . GLU A 1 110 ? -5.975 -1.677 29.681 1.00 70.88 110 GLU A O 1
ATOM 876 N N . ALA A 1 111 ? -7.290 -3.465 29.994 1.00 78.44 111 ALA A N 1
ATOM 877 C CA . ALA A 1 111 ? -6.680 -3.922 31.239 1.00 78.44 111 ALA A CA 1
ATOM 878 C C . ALA A 1 111 ? -5.872 -5.221 31.029 1.00 78.44 111 ALA A C 1
ATOM 880 O O . ALA A 1 111 ? -6.232 -6.024 30.164 1.00 78.44 111 ALA A O 1
ATOM 881 N N . PRO A 1 112 ? -4.836 -5.496 31.843 1.00 80.25 112 PRO A N 1
ATOM 882 C CA . PRO A 1 112 ? -4.074 -6.742 31.758 1.00 80.25 112 PRO A CA 1
ATOM 883 C C . PRO A 1 112 ? -4.990 -7.974 31.905 1.00 80.25 112 PRO A C 1
ATOM 885 O O . PRO A 1 112 ? -5.827 -8.027 32.812 1.00 80.25 112 PRO A O 1
ATOM 888 N N . PHE A 1 113 ? -4.863 -8.950 31.000 1.00 86.56 113 PHE A N 1
ATOM 889 C CA . PHE A 1 113 ? -5.835 -10.039 30.857 1.00 86.56 113 PHE A CA 1
ATOM 890 C C . PHE A 1 113 ? -5.212 -11.405 30.551 1.00 86.56 113 PHE A C 1
ATOM 892 O O . PHE A 1 113 ? -4.097 -11.504 30.035 1.00 86.56 113 PHE A O 1
ATOM 899 N N . VAL A 1 114 ? -5.976 -12.453 30.856 1.00 87.81 114 VAL A N 1
ATOM 900 C CA . VAL A 1 114 ? -5.711 -13.851 30.505 1.00 87.81 114 VAL A CA 1
ATOM 901 C C . VAL A 1 114 ? -6.670 -14.258 29.387 1.00 87.81 114 VAL A C 1
ATOM 903 O O . VAL A 1 114 ? -7.883 -14.062 29.507 1.00 87.81 114 VAL A O 1
ATOM 906 N N . MET A 1 115 ? -6.144 -14.847 28.313 1.00 89.31 115 MET A N 1
ATOM 907 C CA . MET A 1 115 ? -6.964 -15.514 27.305 1.00 89.31 115 MET A CA 1
ATOM 908 C C . MET A 1 115 ? -7.209 -16.965 27.724 1.00 89.31 115 MET A C 1
ATOM 910 O O . MET A 1 115 ? -6.265 -17.722 27.944 1.00 89.31 115 MET A O 1
ATOM 914 N N . LEU A 1 116 ? -8.477 -17.355 27.813 1.00 89.56 116 LEU A N 1
ATOM 915 C CA . LEU A 1 116 ? -8.904 -18.727 28.062 1.00 89.56 116 LEU A CA 1
ATOM 916 C C . LEU A 1 116 ? -9.347 -19.350 26.732 1.00 89.56 116 LEU A C 1
ATOM 918 O O . LEU A 1 116 ? -10.440 -19.051 26.244 1.00 89.56 116 LEU A O 1
ATOM 922 N N . ASP A 1 117 ? -8.496 -20.184 26.134 1.00 89.44 117 ASP A N 1
ATOM 923 C CA . ASP A 1 117 ? -8.769 -20.843 24.856 1.00 89.44 117 ASP A CA 1
ATOM 924 C C . ASP A 1 117 ? -9.435 -22.206 25.062 1.00 89.44 117 ASP A C 1
ATOM 926 O O . ASP A 1 117 ? -8.796 -23.217 25.353 1.00 89.44 117 ASP A O 1
ATOM 930 N N . LEU A 1 118 ? -10.752 -22.238 24.875 1.00 90.00 118 LEU A N 1
ATOM 931 C CA . LEU A 1 118 ? -11.560 -23.441 25.023 1.00 90.00 118 LEU A CA 1
ATOM 932 C C . LEU A 1 118 ? -11.436 -24.399 23.827 1.00 90.00 118 LEU A C 1
ATOM 934 O O . LEU A 1 118 ? -12.145 -25.397 23.819 1.00 90.00 118 LEU A O 1
ATOM 938 N N . SER A 1 119 ? -10.579 -24.146 22.826 1.00 88.12 119 SER A N 1
ATOM 939 C CA . SER A 1 119 ? -10.491 -24.965 21.595 1.00 88.12 119 SER A CA 1
ATOM 940 C C . SER A 1 119 ? -10.192 -26.457 21.838 1.00 88.12 119 SER A C 1
ATOM 942 O O . SER A 1 119 ? -10.529 -27.273 20.989 1.00 88.12 119 SER A O 1
ATOM 944 N N . ASN A 1 120 ? -9.620 -26.826 22.992 1.00 88.12 120 ASN A N 1
ATOM 945 C CA . ASN A 1 120 ? -9.400 -28.221 23.414 1.00 88.12 120 ASN A CA 1
ATOM 946 C C . ASN A 1 120 ? -10.646 -28.893 24.043 1.00 88.12 120 ASN A C 1
ATOM 948 O O . ASN A 1 120 ? -10.621 -30.086 24.343 1.00 88.12 120 ASN A O 1
ATOM 952 N N . LEU A 1 121 ? -11.730 -28.144 24.266 1.00 90.44 121 LEU A N 1
ATOM 953 C CA . LEU A 1 121 ? -13.033 -28.630 24.726 1.00 90.44 121 LEU A CA 1
ATOM 954 C C . LEU A 1 121 ? -14.000 -28.652 23.533 1.00 90.44 121 LEU A C 1
ATOM 956 O O . LEU A 1 121 ? -14.840 -27.764 23.378 1.00 90.44 121 LEU A O 1
ATOM 960 N N . ASP A 1 122 ? -13.857 -29.656 22.666 1.00 92.69 122 ASP A N 1
ATOM 961 C CA . ASP A 1 122 ? -14.579 -29.780 21.391 1.00 92.69 122 ASP A CA 1
ATOM 962 C C . ASP A 1 122 ? -15.503 -31.014 21.297 1.00 92.69 122 ASP A C 1
ATOM 964 O O . ASP A 1 122 ? -16.010 -31.353 20.222 1.00 92.69 122 ASP A O 1
ATOM 968 N N . LYS A 1 123 ? -15.773 -31.688 22.423 1.00 94.75 123 LYS A N 1
ATOM 969 C CA . LYS A 1 123 ? -16.576 -32.919 22.457 1.00 94.75 123 LYS A CA 1
ATOM 970 C C . LYS A 1 123 ? -18.020 -32.681 21.995 1.00 94.75 123 LYS A C 1
ATOM 972 O O . LYS A 1 123 ? -18.701 -31.770 22.470 1.00 94.75 123 LYS A O 1
ATOM 977 N N . ILE A 1 124 ? -18.515 -33.570 21.129 1.00 95.88 124 ILE A N 1
ATOM 978 C CA . ILE A 1 124 ? -19.878 -33.537 20.575 1.00 95.88 124 ILE A CA 1
ATOM 979 C C . ILE A 1 124 ? -20.620 -34.855 20.863 1.00 95.88 124 ILE A C 1
ATOM 981 O O . ILE A 1 124 ? -20.210 -35.932 20.421 1.00 95.88 124 ILE A O 1
ATOM 985 N N . GLU A 1 125 ? -21.758 -34.778 21.557 1.00 96.00 125 GLU A N 1
ATOM 986 C CA . GLU A 1 125 ? -22.608 -35.917 21.932 1.00 96.00 125 GLU A CA 1
ATOM 987 C C . GLU A 1 125 ? -24.025 -35.767 21.358 1.00 96.00 125 GLU A C 1
ATOM 989 O O . GLU A 1 125 ? -24.800 -34.896 21.740 1.00 96.00 125 GLU A O 1
ATOM 994 N N . ILE A 1 126 ? -24.384 -36.631 20.407 1.00 94.75 126 ILE A N 1
ATOM 995 C CA . ILE A 1 126 ? -25.645 -36.540 19.650 1.00 94.75 126 ILE A CA 1
ATOM 996 C C . ILE A 1 126 ? -26.654 -37.587 20.126 1.00 94.75 126 ILE A C 1
ATOM 998 O O . ILE A 1 126 ? -26.398 -38.792 20.023 1.00 94.75 126 ILE A O 1
ATOM 1002 N N . HIS A 1 127 ? -27.835 -37.111 20.520 1.00 93.81 127 HIS A N 1
ATOM 1003 C CA . HIS A 1 127 ? -28.974 -37.873 21.030 1.00 93.81 127 HIS A CA 1
ATOM 1004 C C . HIS A 1 127 ? -30.132 -37.827 20.018 1.00 93.81 127 HIS A C 1
ATOM 1006 O O . HIS A 1 127 ? -31.089 -37.066 20.163 1.00 93.81 127 HIS A O 1
ATOM 1012 N N . LEU A 1 128 ? -30.071 -38.656 18.968 1.00 90.69 128 LEU A N 1
ATOM 1013 C CA . LEU A 1 128 ? -31.068 -38.640 17.881 1.00 90.69 128 LEU A CA 1
ATOM 1014 C C . LEU A 1 128 ? -32.509 -38.944 18.335 1.00 90.69 128 LEU A C 1
ATOM 1016 O O . LEU A 1 128 ? -33.447 -38.468 17.702 1.00 90.69 128 LEU A O 1
ATOM 1020 N N . LYS A 1 129 ? -32.698 -39.705 19.426 1.00 89.88 129 LYS A N 1
ATOM 1021 C CA . LYS A 1 129 ? -34.030 -39.979 20.002 1.00 89.88 129 LYS A CA 1
ATOM 1022 C C . LYS A 1 129 ? -34.680 -38.710 20.569 1.00 89.88 129 LYS A C 1
ATOM 1024 O O . LYS A 1 129 ? -35.847 -38.459 20.301 1.00 89.88 129 LYS A O 1
ATOM 1029 N N . GLU A 1 130 ? -33.904 -37.903 21.291 1.00 92.12 130 GLU A N 1
ATOM 1030 C CA . GLU A 1 130 ? -34.311 -36.591 21.822 1.00 92.12 130 GLU A CA 1
ATOM 1031 C C . GLU A 1 130 ? -34.307 -35.493 20.744 1.00 92.12 130 GLU A C 1
ATOM 1033 O O . GLU A 1 130 ? -34.871 -34.423 20.951 1.00 92.12 130 GLU A O 1
ATOM 1038 N N . ARG A 1 131 ? -33.675 -35.756 19.589 1.00 94.44 13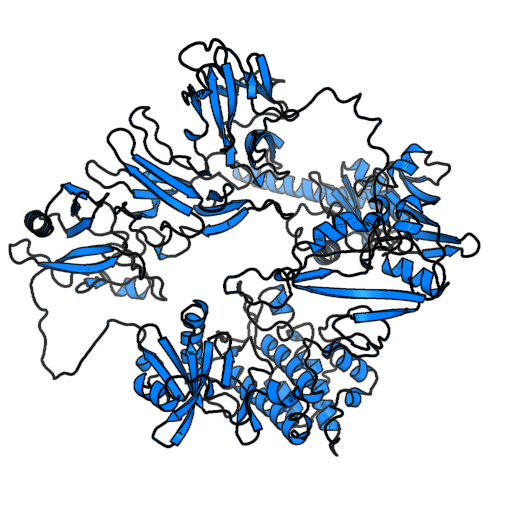1 ARG A N 1
ATOM 1039 C CA . ARG A 1 131 ? -33.322 -34.759 18.565 1.00 94.44 131 ARG A CA 1
ATOM 1040 C C . ARG A 1 131 ? -32.523 -33.603 19.166 1.00 94.44 131 ARG A C 1
ATOM 1042 O O . ARG A 1 131 ? -32.808 -32.441 18.898 1.00 94.44 131 ARG A O 1
ATOM 1049 N N . THR A 1 132 ? -31.510 -33.924 19.965 1.00 96.12 132 THR A N 1
ATOM 1050 C CA . THR A 1 132 ? -30.598 -32.925 20.535 1.00 96.12 132 THR A CA 1
ATOM 1051 C C . THR A 1 132 ? -29.138 -33.318 20.377 1.00 96.12 132 THR A C 1
ATOM 1053 O O . THR A 1 132 ? -28.813 -34.500 20.251 1.00 96.12 132 THR A O 1
ATOM 1056 N N . VAL A 1 133 ? -28.250 -32.333 20.444 1.00 96.25 133 VAL A N 1
ATOM 1057 C CA . VAL A 1 133 ? -26.798 -32.514 20.510 1.00 96.25 133 VAL A CA 1
ATOM 1058 C C . VAL A 1 133 ? -26.225 -31.660 21.636 1.00 96.25 133 VAL A C 1
ATOM 1060 O O . VAL A 1 133 ? -26.574 -30.491 21.750 1.00 96.25 133 VAL A O 1
ATOM 1063 N N . TRP A 1 134 ? -25.367 -32.239 22.468 1.00 95.94 134 TRP A N 1
ATOM 1064 C CA . TRP A 1 134 ? -24.444 -31.485 23.308 1.00 95.94 134 TRP A CA 1
ATOM 1065 C C . TRP A 1 134 ? -23.179 -31.201 22.501 1.00 95.94 134 TRP A C 1
ATOM 1067 O O . TRP A 1 134 ? -22.592 -32.128 21.946 1.00 95.94 134 TRP A O 1
ATOM 1077 N N . ALA A 1 135 ? -22.758 -29.943 22.439 1.00 94.88 135 ALA A N 1
ATOM 1078 C CA . ALA A 1 135 ? -21.496 -29.527 21.837 1.00 94.88 135 ALA A CA 1
ATOM 1079 C C . ALA A 1 135 ? -20.735 -28.665 22.846 1.00 94.88 135 ALA A C 1
ATOM 1081 O O . ALA A 1 135 ? -21.284 -27.681 23.348 1.00 94.88 135 ALA A O 1
ATOM 1082 N N . GLN A 1 136 ? -19.497 -29.037 23.173 1.00 94.62 136 GLN A N 1
ATOM 1083 C CA . GLN A 1 136 ? -18.628 -28.172 23.969 1.00 94.62 136 GLN A CA 1
ATOM 1084 C C . GLN A 1 136 ? -18.247 -26.915 23.175 1.00 94.62 136 GLN A C 1
ATOM 1086 O O . GLN A 1 136 ? -18.140 -26.948 21.949 1.00 94.62 136 GLN A O 1
ATOM 1091 N N . ALA A 1 137 ? -18.063 -25.798 23.880 1.00 90.62 137 ALA A N 1
ATOM 1092 C CA . ALA A 1 137 ? -17.954 -24.471 23.277 1.00 90.62 137 ALA A CA 1
ATOM 1093 C C . ALA A 1 137 ? -16.749 -24.303 22.331 1.00 90.62 137 ALA A C 1
ATOM 1095 O O . ALA A 1 137 ? -16.809 -23.459 21.440 1.00 90.62 137 ALA A O 1
ATOM 1096 N N . GLY A 1 138 ? -15.688 -25.103 22.497 1.00 90.06 138 GLY A N 1
ATOM 1097 C CA . GLY A 1 138 ? -14.503 -25.116 21.639 1.00 90.06 138 GLY A CA 1
ATOM 1098 C C . GLY A 1 138 ? -14.686 -25.792 20.281 1.00 90.06 138 GLY A C 1
ATOM 1099 O O . GLY A 1 138 ? -13.875 -25.568 19.382 1.00 90.06 138 GLY A O 1
ATOM 1100 N N . ALA A 1 139 ? -15.750 -26.581 20.097 1.00 91.38 139 ALA A N 1
ATOM 1101 C CA . ALA A 1 139 ? -16.021 -27.244 18.827 1.00 91.38 139 ALA A CA 1
ATOM 1102 C C . ALA A 1 139 ? -16.278 -26.221 17.716 1.00 91.38 139 ALA A C 1
ATOM 1104 O O . ALA A 1 139 ? -16.973 -25.226 17.922 1.00 91.38 139 ALA A O 1
ATOM 1105 N N . THR A 1 140 ? -15.775 -26.478 16.513 1.00 90.06 140 THR A N 1
ATOM 1106 C CA . THR A 1 140 ? -16.113 -25.697 15.313 1.00 90.06 140 THR A CA 1
ATOM 1107 C C . THR A 1 140 ? -17.453 -26.128 14.715 1.00 90.06 140 THR A C 1
ATOM 1109 O O . THR A 1 140 ? -17.896 -27.268 14.895 1.00 90.06 140 THR A O 1
ATOM 1112 N N . LEU A 1 141 ? -18.103 -25.236 13.959 1.00 85.38 141 LEU A N 1
ATOM 1113 C CA . LEU A 1 141 ? -19.328 -25.573 13.221 1.00 85.38 141 LEU A CA 1
ATOM 1114 C C . LEU A 1 141 ? -19.121 -26.773 12.288 1.00 85.38 141 LEU A C 1
ATOM 1116 O O . LEU A 1 141 ? -19.973 -27.656 12.245 1.00 85.38 141 LEU A O 1
ATOM 1120 N N . GLY A 1 142 ? -17.972 -26.852 11.607 1.00 83.25 142 GLY A N 1
ATOM 1121 C CA . GLY A 1 142 ? -17.628 -27.981 10.741 1.00 83.25 142 GLY A CA 1
ATOM 1122 C C . GLY A 1 142 ? -17.587 -29.318 11.483 1.00 83.25 142 GLY A C 1
ATOM 1123 O O . GLY A 1 142 ? -18.158 -30.298 11.006 1.00 83.25 142 GLY A O 1
ATOM 1124 N N . GLN A 1 143 ? -16.986 -29.361 12.679 1.00 88.44 143 GLN A N 1
ATOM 1125 C CA . GLN A 1 143 ? -16.994 -30.565 13.523 1.00 88.44 143 GLN A CA 1
ATOM 1126 C C . GLN A 1 143 ? -18.417 -30.942 13.958 1.00 88.44 143 GLN A C 1
ATOM 1128 O O . GLN A 1 143 ? -18.786 -32.118 13.885 1.00 88.44 143 GLN A O 1
ATOM 1133 N N . LEU A 1 144 ? -19.230 -29.960 14.369 1.00 89.81 144 LEU A N 1
ATOM 1134 C CA . LEU A 1 144 ? -20.617 -30.177 14.788 1.00 89.81 144 LEU A CA 1
ATOM 1135 C C . LEU A 1 144 ? -21.474 -30.744 13.648 1.00 89.81 144 LEU A C 1
ATOM 1137 O O . LEU A 1 144 ? -22.132 -31.773 13.825 1.00 89.81 144 LEU A O 1
ATOM 1141 N N . TYR A 1 145 ? -21.429 -30.117 12.474 1.00 87.69 145 TYR A N 1
ATOM 1142 C CA . TYR A 1 145 ? -22.141 -30.574 11.284 1.00 87.69 145 TYR A CA 1
ATOM 1143 C C . TYR A 1 145 ? -21.680 -31.965 10.849 1.00 87.69 145 TYR A C 1
ATOM 1145 O O . TYR A 1 145 ? -22.500 -32.875 10.731 1.00 87.69 145 TYR A O 1
ATOM 1153 N N . TYR A 1 146 ? -20.369 -32.194 10.729 1.00 85.88 146 TYR A N 1
ATOM 1154 C CA . TYR A 1 146 ? -19.835 -33.499 10.341 1.00 85.88 146 TYR A CA 1
ATOM 1155 C C . TYR A 1 146 ? -20.256 -34.619 11.309 1.00 85.88 146 TYR A C 1
ATOM 1157 O O . TYR A 1 146 ? -20.639 -35.713 10.879 1.00 85.88 146 TYR A O 1
ATOM 1165 N N . ALA A 1 147 ? -20.257 -34.349 12.620 1.00 90.88 147 ALA A N 1
ATOM 1166 C CA . ALA A 1 147 ? -20.726 -35.298 13.625 1.00 90.88 147 ALA A CA 1
ATOM 1167 C C . ALA A 1 147 ? -22.225 -35.626 13.467 1.00 90.88 147 ALA A C 1
ATOM 1169 O O . ALA A 1 147 ? -22.611 -36.796 13.597 1.00 90.88 147 ALA A O 1
ATOM 1170 N N . ILE A 1 148 ? -23.064 -34.625 13.163 1.00 90.12 148 ILE A N 1
ATOM 1171 C CA . ILE A 1 148 ? -24.504 -34.799 12.910 1.00 90.12 148 ILE A CA 1
ATOM 1172 C C . ILE A 1 148 ? -24.722 -35.605 11.621 1.00 90.12 148 ILE A C 1
ATOM 1174 O O . ILE A 1 148 ? -25.363 -36.660 11.681 1.00 90.12 148 ILE A O 1
ATOM 1178 N N . ALA A 1 149 ? -24.125 -35.188 10.497 1.00 83.88 149 ALA A N 1
ATOM 1179 C CA . ALA A 1 149 ? -24.213 -35.869 9.202 1.00 83.88 149 ALA A CA 1
ATOM 1180 C C . ALA A 1 149 ? -23.792 -37.345 9.280 1.00 83.88 149 ALA A C 1
ATOM 1182 O O . ALA A 1 149 ? -24.466 -38.217 8.725 1.00 83.88 149 ALA A O 1
ATOM 1183 N N . LYS A 1 150 ? -22.714 -37.648 10.021 1.00 87.38 150 LYS A N 1
ATOM 1184 C CA . LYS A 1 150 ? -22.215 -39.021 10.216 1.00 87.38 150 LYS A CA 1
ATOM 1185 C C . LYS A 1 150 ? -23.225 -39.931 10.924 1.00 87.38 150 LYS A C 1
ATOM 1187 O O . LYS A 1 150 ? -23.192 -41.143 10.715 1.00 87.38 150 LYS A O 1
ATOM 1192 N N . LYS A 1 151 ? -24.123 -39.376 11.749 1.00 89.56 151 LYS A N 1
ATOM 1193 C CA . LYS A 1 151 ? -25.172 -40.135 12.453 1.00 89.56 151 LYS A CA 1
ATOM 1194 C C . LYS A 1 151 ? -26.552 -40.050 11.793 1.00 89.56 151 LYS A C 1
ATOM 1196 O O . LYS A 1 151 ? -27.375 -40.930 12.038 1.00 89.56 151 LYS A O 1
ATOM 1201 N N . SER A 1 152 ? -26.844 -39.023 10.993 1.00 86.25 152 SER A N 1
ATOM 1202 C CA . SER A 1 152 ? -28.154 -38.855 10.354 1.00 86.25 152 SER A CA 1
ATOM 1203 C C . SER A 1 152 ? -28.109 -37.941 9.127 1.00 86.25 152 SER A C 1
ATOM 1205 O O . SER A 1 152 ? -27.688 -36.797 9.221 1.00 86.25 152 SER A O 1
ATOM 1207 N N . LYS A 1 153 ? -28.702 -38.397 8.015 1.00 79.38 153 LYS A N 1
ATOM 1208 C CA . LYS A 1 153 ? -28.868 -37.618 6.768 1.00 79.38 153 LYS A CA 1
ATOM 1209 C C . LYS A 1 153 ? -30.049 -36.632 6.769 1.00 79.38 153 LYS A C 1
ATOM 1211 O O . LYS A 1 153 ? -30.194 -35.859 5.838 1.00 79.38 153 LYS A O 1
ATOM 1216 N N . VAL A 1 154 ? -30.921 -36.695 7.779 1.00 85.00 154 VAL A N 1
ATOM 1217 C CA . VAL A 1 154 ? -32.188 -35.927 7.844 1.00 85.00 154 VAL A CA 1
ATOM 1218 C C . VAL A 1 154 ? -32.312 -35.057 9.099 1.00 85.00 154 VAL A C 1
ATOM 1220 O O . VAL A 1 154 ? -33.408 -34.626 9.453 1.00 85.00 154 VAL A O 1
ATOM 1223 N N . HIS A 1 155 ? -31.204 -34.823 9.806 1.00 89.62 155 HIS A N 1
ATOM 1224 C CA . HIS A 1 155 ? -31.149 -33.912 10.950 1.00 89.62 155 HIS A CA 1
ATOM 1225 C C . HIS A 1 155 ? -30.016 -32.907 10.731 1.00 89.62 155 HIS A C 1
ATOM 1227 O O . HIS A 1 155 ? -28.961 -33.289 10.237 1.00 89.62 155 HIS A O 1
ATOM 1233 N N . ALA A 1 156 ? -30.240 -31.650 11.101 1.00 88.00 156 ALA A N 1
ATOM 1234 C CA . ALA A 1 156 ? -29.279 -30.556 10.989 1.00 88.00 156 ALA A CA 1
ATOM 1235 C C . ALA A 1 156 ? -29.407 -29.602 12.191 1.00 88.00 156 ALA A C 1
ATOM 1237 O O . ALA A 1 156 ? -30.282 -29.779 13.044 1.00 88.00 156 ALA A O 1
ATOM 1238 N N . PHE A 1 157 ? -28.554 -28.581 12.243 1.00 87.94 157 PHE A N 1
ATOM 1239 C CA . PHE A 1 157 ? -28.599 -27.495 13.222 1.00 87.94 157 PHE A CA 1
ATOM 1240 C C . PHE A 1 157 ? -28.551 -26.142 12.484 1.00 87.94 157 PHE A C 1
ATOM 1242 O O . PHE A 1 157 ? -27.734 -26.012 11.571 1.00 87.94 157 PHE A O 1
ATOM 1249 N N . PRO A 1 158 ? -29.390 -25.143 12.826 1.00 83.00 158 PRO A N 1
ATOM 1250 C CA . PRO A 1 158 ? -29.383 -23.836 12.164 1.00 83.00 158 PRO A CA 1
ATOM 1251 C C . PRO A 1 158 ? -28.233 -22.928 12.633 1.00 83.00 158 PRO A C 1
ATOM 1253 O O . PRO A 1 158 ? -28.448 -21.886 13.244 1.00 83.00 158 PRO A O 1
ATOM 1256 N N . GLY A 1 159 ? -26.997 -23.321 12.322 1.00 79.38 159 GLY A N 1
ATOM 1257 C CA . GLY A 1 159 ? -25.801 -22.497 12.502 1.00 79.38 159 GLY A CA 1
ATOM 1258 C C . GLY A 1 159 ? -25.360 -21.770 11.223 1.00 79.38 159 GLY A C 1
ATOM 1259 O O . GLY A 1 159 ? -26.025 -21.811 10.184 1.00 79.38 159 GLY A O 1
ATOM 1260 N N . GLY A 1 160 ? -24.196 -21.118 11.305 1.00 74.44 160 GLY A N 1
ATOM 1261 C CA . GLY A 1 160 ? -23.557 -20.367 10.217 1.00 74.44 160 GLY A CA 1
ATOM 1262 C C . GLY A 1 160 ? -22.979 -21.224 9.083 1.00 74.44 160 GLY A C 1
ATOM 1263 O O . GLY A 1 160 ? -22.788 -22.429 9.222 1.00 74.44 160 GLY A O 1
ATOM 1264 N N . VAL A 1 161 ? -22.660 -20.582 7.955 1.00 67.88 161 VAL A N 1
ATOM 1265 C CA . VAL A 1 161 ? -22.087 -21.245 6.760 1.00 67.88 161 VAL A CA 1
ATOM 1266 C C . VAL A 1 161 ? -20.563 -21.410 6.800 1.00 67.88 161 VAL A C 1
ATOM 1268 O O . VAL A 1 161 ? -20.007 -22.177 6.021 1.00 67.88 161 VAL A O 1
ATOM 1271 N N . CYS A 1 162 ? -19.868 -20.688 7.683 1.00 72.25 162 CYS A N 1
ATOM 1272 C CA . CYS A 1 162 ? -18.411 -20.726 7.770 1.00 72.25 162 CYS A CA 1
ATOM 1273 C C . CYS A 1 162 ? -17.966 -21.804 8.772 1.00 72.25 162 CYS A C 1
ATOM 1275 O O . CYS A 1 162 ? -18.014 -21.608 9.986 1.00 72.25 162 CYS A O 1
ATOM 1277 N N . PHE A 1 163 ? -17.545 -22.961 8.258 1.00 75.25 163 PHE A N 1
ATOM 1278 C CA . PHE A 1 163 ? -17.252 -24.162 9.050 1.00 75.25 163 PHE A CA 1
ATOM 1279 C C . PHE A 1 163 ? -16.103 -23.999 10.062 1.00 75.25 163 PHE A C 1
ATOM 1281 O O . PHE A 1 163 ? -16.044 -24.747 11.035 1.00 75.25 163 PHE A O 1
ATOM 1288 N N . THR A 1 164 ? -15.221 -23.014 9.874 1.00 75.31 164 THR A N 1
ATOM 1289 C CA . THR A 1 164 ? -14.092 -22.707 10.770 1.00 75.31 164 THR A CA 1
ATOM 1290 C C . THR A 1 164 ? -14.452 -21.787 11.946 1.00 75.31 164 THR A C 1
ATOM 1292 O O . THR A 1 164 ? -13.567 -21.474 12.747 1.00 75.31 164 THR A O 1
ATOM 1295 N N . VAL A 1 165 ? -15.703 -21.322 12.071 1.00 78.50 165 VAL A N 1
ATOM 1296 C CA . VAL A 1 165 ? -16.172 -20.530 13.228 1.00 78.50 165 VAL A CA 1
ATOM 1297 C C . VAL A 1 165 ? -16.417 -21.449 14.431 1.00 78.50 165 VAL A C 1
ATOM 1299 O O . VAL A 1 165 ? -16.898 -22.576 14.280 1.00 78.50 165 VAL A O 1
ATOM 1302 N N . GLY A 1 166 ? -16.087 -20.968 15.631 1.00 83.62 166 GLY A N 1
ATOM 1303 C CA . GLY A 1 166 ? -16.358 -21.663 16.889 1.00 83.62 166 GLY A CA 1
ATOM 1304 C C . GLY A 1 166 ? -17.849 -21.685 17.245 1.00 83.62 166 GLY A C 1
ATOM 1305 O O . GLY A 1 166 ? -18.522 -20.655 17.192 1.00 83.62 166 GLY A O 1
ATOM 1306 N N . THR A 1 167 ? -18.374 -22.855 17.620 1.00 85.81 167 THR A N 1
ATOM 1307 C CA . THR A 1 167 ? -19.785 -23.039 18.006 1.00 85.81 167 THR A CA 1
ATOM 1308 C C . THR A 1 167 ? -20.160 -22.168 19.196 1.00 85.81 167 THR A C 1
ATOM 1310 O O . THR A 1 167 ? -21.214 -21.537 19.166 1.00 85.81 167 THR A O 1
ATOM 1313 N N . GLY A 1 168 ? -19.300 -22.074 20.216 1.00 84.31 168 GLY A N 1
ATOM 1314 C CA . GLY A 1 168 ? -19.604 -21.289 21.406 1.00 84.31 168 GLY A CA 1
ATOM 1315 C C . GLY A 1 168 ? -19.850 -19.812 21.093 1.00 84.31 168 GLY A C 1
ATOM 1316 O O . GLY A 1 168 ? -20.866 -19.271 21.525 1.00 84.31 168 GLY A O 1
ATOM 1317 N N . GLY A 1 169 ? -18.975 -19.207 20.281 1.00 82.00 169 GLY A N 1
ATOM 1318 C CA . GLY A 1 169 ? -19.050 -17.788 19.917 1.00 82.00 169 GLY A CA 1
ATOM 1319 C C . GLY A 1 169 ? -20.190 -17.454 18.954 1.00 82.00 169 GLY A C 1
ATOM 1320 O O . GLY A 1 169 ? -20.890 -16.468 19.162 1.00 82.00 169 GLY A O 1
ATOM 1321 N N . ILE A 1 170 ? -20.450 -18.287 17.936 1.00 80.75 170 ILE A N 1
ATOM 1322 C CA . ILE A 1 170 ? -21.576 -18.013 17.025 1.00 80.75 170 ILE A CA 1
ATOM 1323 C C . ILE A 1 170 ? -22.935 -18.154 17.721 1.00 80.75 170 ILE A C 1
ATOM 1325 O O . ILE A 1 170 ? -23.866 -17.442 17.365 1.00 80.75 170 ILE A O 1
ATOM 1329 N N . ILE A 1 171 ? -23.064 -19.038 18.715 1.00 87.00 171 ILE A N 1
ATOM 1330 C CA . ILE A 1 171 ? -24.318 -19.205 19.463 1.00 87.00 171 ILE A CA 1
ATOM 1331 C C . ILE A 1 171 ? -24.523 -18.055 20.462 1.00 87.00 171 ILE A C 1
ATOM 1333 O O . ILE A 1 171 ? -25.642 -17.551 20.562 1.00 87.00 171 ILE A O 1
ATOM 1337 N N . SER A 1 172 ? -23.474 -17.595 21.161 1.00 84.25 172 SER A N 1
ATOM 1338 C CA . SER A 1 172 ? -23.597 -16.427 22.051 1.00 84.25 172 SER A CA 1
ATOM 1339 C C . SER A 1 172 ? -23.825 -15.125 21.271 1.00 84.25 172 SER A C 1
ATOM 1341 O O . SER A 1 172 ? -24.582 -14.267 21.720 1.00 84.25 172 SER A O 1
ATOM 1343 N N . GLY A 1 173 ? -23.268 -15.017 20.060 1.00 79.44 173 GLY A N 1
ATOM 1344 C CA . GLY A 1 173 ? -23.565 -13.985 19.059 1.00 79.44 173 GLY A CA 1
ATOM 1345 C C . GLY A 1 173 ? -24.857 -14.215 18.259 1.00 79.44 173 GLY A C 1
ATOM 1346 O O . GLY A 1 173 ? -24.916 -13.844 17.087 1.00 79.44 173 GLY A O 1
ATOM 1347 N N . VAL A 1 174 ? -25.879 -14.843 18.859 1.00 81.25 174 VAL A N 1
ATOM 1348 C CA . VAL A 1 174 ? -27.206 -15.183 18.287 1.00 81.25 174 VAL A CA 1
ATOM 1349 C C . VAL A 1 174 ? -27.184 -16.248 17.173 1.00 81.25 174 VAL A C 1
ATOM 1351 O O . VAL A 1 174 ? -27.967 -17.200 17.195 1.00 81.25 174 VAL A O 1
ATOM 1354 N N . GLY A 1 175 ? -26.279 -16.110 16.207 1.00 79.62 175 GLY A N 1
ATOM 1355 C CA . GLY A 1 175 ? -25.931 -17.114 15.208 1.00 79.62 175 GLY A CA 1
ATOM 1356 C C . GLY A 1 175 ? -26.849 -17.160 13.991 1.00 79.62 175 GLY A C 1
ATOM 1357 O O . GLY A 1 175 ? -27.936 -17.737 13.995 1.00 79.62 175 GLY A O 1
ATOM 1358 N N . ILE A 1 176 ? -26.340 -16.577 12.908 1.00 79.31 176 ILE A N 1
ATOM 1359 C CA . ILE A 1 176 ? -27.023 -16.354 11.632 1.00 79.31 176 ILE A CA 1
ATOM 1360 C C . ILE A 1 176 ? -26.518 -17.380 10.603 1.00 79.31 176 ILE A C 1
ATOM 1362 O O . ILE A 1 176 ? -25.321 -17.441 10.320 1.00 79.31 176 ILE A O 1
ATOM 1366 N N . GLY A 1 177 ? -27.412 -18.163 9.987 1.00 76.31 177 GLY A N 1
ATOM 1367 C CA . GLY A 1 177 ? -27.036 -19.034 8.870 1.00 76.31 177 GLY A CA 1
ATOM 1368 C C . GLY A 1 177 ? -28.164 -19.818 8.199 1.00 76.31 177 GLY A C 1
ATOM 1369 O O . GLY A 1 177 ? -29.328 -19.425 8.253 1.00 76.31 177 GLY A O 1
ATOM 1370 N N . ALA A 1 178 ? -27.799 -20.903 7.504 1.00 74.44 178 ALA A N 1
ATOM 1371 C CA . ALA A 1 178 ? -28.503 -21.387 6.308 1.00 74.44 178 ALA A CA 1
ATOM 1372 C C . ALA A 1 178 ? -29.965 -21.835 6.495 1.00 74.44 178 ALA A C 1
ATOM 1374 O O . ALA A 1 178 ? -30.732 -21.969 5.544 1.00 74.44 178 ALA A O 1
ATOM 1375 N N . LEU A 1 179 ? -30.341 -22.115 7.734 1.00 78.12 179 LEU A N 1
ATOM 1376 C CA . LEU A 1 179 ? -31.624 -22.699 8.094 1.00 78.12 179 LEU A CA 1
ATOM 1377 C C . LEU A 1 179 ? -32.504 -21.728 8.895 1.00 78.12 179 LEU A C 1
ATOM 1379 O O . LEU A 1 179 ? -33.606 -22.113 9.292 1.00 78.12 179 LEU A O 1
ATOM 1383 N N . MET A 1 180 ? -32.070 -20.469 9.087 1.00 80.25 180 MET A N 1
ATOM 1384 C CA . MET A 1 180 ? -32.755 -19.541 9.994 1.00 80.25 180 MET A CA 1
ATOM 1385 C C . MET A 1 180 ? -34.207 -19.239 9.595 1.00 80.25 180 MET A C 1
ATOM 1387 O O . MET A 1 180 ? -34.984 -18.904 10.482 1.00 80.25 180 MET A O 1
ATOM 1391 N N . ARG A 1 181 ? -34.603 -19.382 8.307 1.00 73.94 181 ARG A N 1
ATOM 1392 C CA . ARG A 1 181 ? -36.017 -19.192 7.902 1.00 73.94 181 ARG A CA 1
ATOM 1393 C C . ARG A 1 181 ? -36.932 -20.096 8.695 1.00 73.94 181 ARG A C 1
ATOM 1395 O O . ARG A 1 181 ? -37.757 -19.683 9.495 1.00 73.94 181 ARG A O 1
ATOM 1402 N N . LYS A 1 182 ? -36.786 -21.381 8.410 1.00 79.88 182 LYS A N 1
ATOM 1403 C CA . LYS A 1 182 ? -37.769 -22.387 8.768 1.00 79.88 182 LYS A CA 1
ATOM 1404 C C . LYS A 1 182 ? -37.651 -22.797 10.233 1.00 79.88 182 LYS A C 1
ATOM 1406 O O . LYS A 1 182 ? -38.548 -23.452 10.757 1.00 79.88 182 LYS A O 1
ATOM 1411 N N . PHE A 1 183 ? -36.528 -22.459 10.865 1.00 84.12 183 PHE A N 1
ATOM 1412 C CA . PHE A 1 183 ? -36.120 -23.036 12.136 1.00 84.12 183 PHE A CA 1
ATOM 1413 C C . PHE A 1 183 ? -35.613 -22.028 13.176 1.00 84.12 183 PHE A C 1
ATOM 1415 O O . PHE A 1 183 ? -35.332 -22.455 14.292 1.00 84.12 183 PHE A O 1
ATOM 1422 N N . GLY A 1 184 ? -35.530 -20.732 12.859 1.00 86.31 184 GLY A N 1
ATOM 1423 C CA . GLY A 1 184 ? -34.960 -19.725 13.759 1.00 86.31 184 GLY A CA 1
ATOM 1424 C C . GLY A 1 184 ? -33.431 -19.768 13.829 1.00 86.31 184 GLY A C 1
ATOM 1425 O O . GLY A 1 184 ? -32.774 -20.587 13.181 1.00 86.31 184 GLY A O 1
ATOM 1426 N N . LEU A 1 185 ? -32.869 -18.846 14.600 1.00 88.62 185 LEU A N 1
ATOM 1427 C CA . LEU A 1 185 ? -31.436 -18.615 14.767 1.00 88.62 185 LEU A CA 1
ATOM 1428 C C . LEU A 1 185 ? -30.773 -19.750 15.572 1.00 88.62 185 LEU A C 1
ATOM 1430 O O . LEU A 1 185 ? -31.442 -20.614 16.155 1.00 88.62 185 LEU A O 1
ATOM 1434 N N . ALA A 1 186 ? -29.440 -19.753 15.625 1.00 88.19 186 ALA A N 1
ATOM 1435 C CA . ALA A 1 186 ? -28.688 -20.757 16.379 1.00 88.19 186 ALA A CA 1
ATOM 1436 C C . ALA A 1 186 ? -29.070 -20.731 17.875 1.00 88.19 186 ALA A C 1
ATOM 1438 O O . ALA A 1 186 ? -29.319 -21.783 18.471 1.00 88.19 186 ALA A O 1
ATOM 1439 N N . ALA A 1 187 ? -29.194 -19.527 18.445 1.00 89.94 187 ALA A N 1
ATOM 1440 C CA . ALA A 1 187 ? -29.620 -19.276 19.822 1.00 89.94 187 ALA A CA 1
ATOM 1441 C C . ALA A 1 187 ? -31.081 -19.685 20.110 1.00 89.94 187 ALA A C 1
ATOM 1443 O O . ALA A 1 187 ? -31.367 -20.193 21.198 1.00 89.94 187 ALA A O 1
ATOM 1444 N N . ASP A 1 188 ? -31.992 -19.566 19.135 1.00 91.12 188 ASP A N 1
ATOM 1445 C CA . ASP A 1 188 ? -33.393 -20.018 19.268 1.00 91.12 188 ASP A CA 1
ATOM 1446 C C . ASP A 1 188 ? -33.496 -21.541 19.452 1.00 91.12 188 ASP A C 1
ATOM 1448 O O . ASP A 1 188 ? -34.474 -22.062 19.993 1.00 91.12 188 ASP A O 1
ATOM 1452 N N . ASN A 1 189 ? -32.471 -22.269 19.000 1.00 92.12 189 ASN A N 1
ATOM 1453 C CA . ASN A 1 189 ? -32.396 -23.723 19.069 1.00 92.12 189 ASN A CA 1
ATOM 1454 C C . ASN A 1 189 ? -31.560 -24.228 20.255 1.00 92.12 189 ASN A C 1
ATOM 1456 O O . ASN A 1 189 ? -31.403 -25.441 20.409 1.00 92.12 189 ASN A O 1
ATOM 1460 N N . VAL A 1 190 ? -31.071 -23.343 21.127 1.00 92.56 190 VAL A N 1
ATOM 1461 C CA . VAL A 1 190 ? -30.483 -23.725 22.418 1.00 92.56 190 VAL A CA 1
ATOM 1462 C C . VAL A 1 190 ? -31.595 -24.135 23.384 1.00 92.56 190 VAL A C 1
ATOM 1464 O O . VAL A 1 190 ? -32.508 -23.363 23.667 1.00 92.56 190 VAL A O 1
ATOM 1467 N N . VAL A 1 191 ? -31.498 -25.351 23.924 1.00 91.94 191 VAL A N 1
ATOM 1468 C CA . VAL A 1 191 ? -32.454 -25.905 24.903 1.00 91.94 191 VAL A CA 1
ATOM 1469 C C . VAL A 1 191 ? -31.873 -26.036 26.313 1.00 91.94 191 VAL A C 1
ATOM 1471 O O . VAL A 1 191 ? -32.630 -26.104 27.276 1.00 91.94 191 VAL A O 1
ATOM 1474 N N . ASP A 1 192 ? -30.547 -26.073 26.444 1.00 92.31 192 ASP A N 1
ATOM 1475 C CA . ASP A 1 192 ? -29.811 -26.123 27.715 1.00 92.31 192 ASP A CA 1
ATOM 1476 C C . ASP A 1 192 ? -28.386 -25.586 27.478 1.00 92.31 192 ASP A C 1
ATOM 1478 O O . ASP A 1 192 ? -27.922 -25.510 26.335 1.00 92.31 192 ASP A O 1
ATOM 1482 N N . ALA A 1 193 ? -27.673 -25.246 28.544 1.00 92.56 193 ALA A N 1
ATOM 1483 C CA . ALA A 1 193 ? -26.262 -24.890 28.503 1.00 92.56 193 ALA A CA 1
ATOM 1484 C C . ALA A 1 193 ? -25.563 -25.361 29.785 1.00 92.56 193 ALA A C 1
ATOM 1486 O O . ALA A 1 193 ? -26.190 -25.615 30.813 1.00 92.56 193 ALA A O 1
ATOM 1487 N N . ARG A 1 194 ? -24.238 -25.463 29.741 1.00 92.31 194 ARG A N 1
ATOM 1488 C CA . ARG A 1 194 ? -23.398 -25.614 30.932 1.00 92.31 194 ARG A CA 1
ATOM 1489 C C . ARG A 1 194 ? -22.453 -24.432 30.971 1.00 92.31 194 ARG A C 1
ATOM 1491 O O . ARG A 1 194 ? -21.689 -24.238 30.027 1.00 92.31 194 ARG A O 1
ATOM 1498 N N . VAL A 1 195 ? -22.507 -23.659 32.048 1.00 91.88 195 VAL A N 1
ATOM 1499 C CA . VAL A 1 195 ? -21.654 -22.480 32.249 1.00 91.88 195 VAL A CA 1
ATOM 1500 C C . VAL A 1 195 ? -20.936 -22.574 33.589 1.00 91.88 195 VAL A C 1
ATOM 1502 O O . VAL A 1 195 ? -21.409 -23.253 34.500 1.00 91.88 195 VAL A O 1
ATOM 1505 N N . MET A 1 196 ? -19.801 -21.896 33.719 1.00 91.56 196 MET A N 1
ATOM 1506 C CA . MET A 1 196 ? -19.076 -21.728 34.973 1.00 91.56 196 MET A CA 1
ATOM 1507 C C . MET A 1 196 ? -19.139 -20.263 35.413 1.00 91.56 196 MET A C 1
ATOM 1509 O O . MET A 1 196 ? -18.790 -19.367 34.642 1.00 91.56 196 MET A O 1
ATOM 1513 N N . ASP A 1 197 ? -19.603 -20.030 36.640 1.00 88.25 197 ASP A N 1
ATOM 1514 C CA . ASP A 1 197 ? -19.744 -18.688 37.209 1.00 88.25 197 ASP A CA 1
ATOM 1515 C C . ASP A 1 197 ? -18.406 -18.083 37.691 1.00 88.25 197 ASP A C 1
ATOM 1517 O O . ASP A 1 197 ? -17.362 -18.740 37.734 1.00 88.25 197 ASP A O 1
ATOM 1521 N N . VAL A 1 198 ? -18.451 -16.819 38.129 1.00 84.56 198 VAL A N 1
ATOM 1522 C CA . VAL A 1 198 ? -17.311 -16.059 38.694 1.00 84.56 198 VAL A CA 1
ATOM 1523 C C . VAL A 1 198 ? -16.746 -16.614 40.017 1.00 84.56 198 VAL A C 1
ATOM 1525 O O . VAL A 1 198 ? -15.832 -16.023 40.606 1.00 84.56 198 VAL A O 1
ATOM 1528 N N . ASN A 1 199 ? -17.304 -17.718 40.520 1.00 85.06 199 ASN A N 1
ATOM 1529 C CA . ASN A 1 199 ? -16.854 -18.454 41.702 1.00 85.06 199 ASN A CA 1
ATOM 1530 C C . ASN A 1 199 ? -16.373 -19.878 41.343 1.00 85.06 199 ASN A C 1
ATOM 1532 O O . ASN A 1 199 ? -15.993 -20.646 42.232 1.00 85.06 199 ASN A O 1
ATOM 1536 N N . GLY A 1 200 ? -16.363 -20.239 40.054 1.00 84.12 200 GLY A N 1
ATOM 1537 C CA . GLY A 1 200 ? -15.941 -21.551 39.571 1.00 84.12 200 GLY A CA 1
ATOM 1538 C C . GLY A 1 200 ? -16.979 -22.663 39.766 1.00 84.12 200 GLY A C 1
ATOM 1539 O O . GLY A 1 200 ? -16.613 -23.841 39.778 1.00 84.12 200 GLY A O 1
ATOM 1540 N N . LYS A 1 201 ? -18.258 -22.323 39.967 1.00 88.62 201 LYS A N 1
ATOM 1541 C CA . LYS A 1 201 ? -19.361 -23.284 40.098 1.00 88.62 201 LYS A CA 1
ATOM 1542 C C . LYS A 1 201 ? -19.993 -23.530 38.730 1.00 88.62 201 LYS A C 1
ATOM 1544 O O . LYS A 1 201 ? -20.355 -22.590 38.028 1.00 88.62 201 LYS A O 1
ATOM 1549 N N . ILE A 1 202 ? -20.170 -24.802 38.375 1.00 90.50 202 ILE A N 1
ATOM 1550 C CA . ILE A 1 202 ? -20.885 -25.187 37.155 1.00 90.50 202 ILE A CA 1
ATOM 1551 C C . ILE A 1 202 ? -22.395 -25.079 37.394 1.00 90.50 202 ILE A C 1
ATOM 1553 O O . ILE A 1 202 ? -22.940 -25.701 38.315 1.00 90.50 202 ILE A O 1
ATOM 1557 N N . LEU A 1 203 ? -23.062 -24.306 36.542 1.00 89.44 203 LEU A N 1
ATOM 1558 C CA . LEU A 1 203 ? -24.508 -24.137 36.502 1.00 89.44 203 LEU A CA 1
ATOM 1559 C C . LEU A 1 203 ? -25.081 -24.896 35.294 1.00 89.44 203 LEU A C 1
ATOM 1561 O O . LEU A 1 203 ? -24.504 -24.907 34.206 1.00 89.44 203 LEU A O 1
ATOM 1565 N N . ASP A 1 204 ? -26.219 -25.543 35.522 1.00 83.75 204 ASP A N 1
ATOM 1566 C CA . ASP A 1 204 ? -27.088 -26.171 34.519 1.00 83.75 204 ASP A CA 1
ATOM 1567 C C . ASP A 1 204 ? -28.375 -25.337 34.377 1.00 83.75 204 ASP A C 1
ATOM 1569 O O . ASP A 1 204 ? -28.589 -24.412 35.169 1.00 83.75 204 ASP A O 1
ATOM 1573 N N . ARG A 1 205 ? -29.254 -25.646 33.410 1.00 84.38 205 ARG A N 1
ATOM 1574 C CA . ARG A 1 205 ? -30.495 -24.875 33.177 1.00 84.38 205 ARG A CA 1
ATOM 1575 C C . ARG A 1 205 ? -31.329 -24.600 34.431 1.00 84.38 205 ARG A C 1
ATOM 1577 O O . ARG A 1 205 ? -31.914 -23.528 34.526 1.00 84.38 205 ARG A O 1
ATOM 1584 N N . LYS A 1 206 ? -31.376 -25.524 35.399 1.00 82.56 206 LYS A N 1
ATOM 1585 C CA . LYS A 1 206 ? -32.150 -25.337 36.641 1.00 82.56 206 LYS A CA 1
ATOM 1586 C C . LYS A 1 206 ? -31.476 -24.388 37.634 1.00 82.56 206 LYS A C 1
ATOM 1588 O O . LYS A 1 206 ? -32.165 -23.832 38.480 1.00 82.56 206 LYS A O 1
ATOM 1593 N N . LYS A 1 207 ? -30.151 -24.239 37.563 1.00 85.88 207 LYS A N 1
ATOM 1594 C CA . LYS A 1 207 ? -29.338 -23.397 38.461 1.00 85.88 207 LYS A CA 1
ATOM 1595 C C . LYS A 1 207 ? -28.960 -22.040 37.866 1.00 85.88 207 LYS A C 1
ATOM 1597 O O . LYS A 1 207 ? -28.465 -21.207 38.613 1.00 85.88 207 LYS A O 1
ATOM 1602 N N . MET A 1 208 ? -29.114 -21.850 36.555 1.00 84.31 208 MET A N 1
ATOM 1603 C CA . MET A 1 208 ? -28.851 -20.569 35.886 1.00 84.31 208 MET A CA 1
ATOM 1604 C C . MET A 1 208 ? -29.986 -19.552 36.045 1.00 84.31 208 MET A C 1
ATOM 1606 O O . MET A 1 208 ? -29.751 -18.382 35.790 1.00 84.31 208 MET A O 1
ATOM 1610 N N . GLU A 1 209 ? -31.186 -19.976 36.453 1.00 83.12 209 GLU A N 1
ATOM 1611 C CA . GLU A 1 209 ? -32.401 -19.144 36.405 1.00 83.12 209 GLU A CA 1
ATOM 1612 C C . GLU A 1 209 ? -32.753 -18.743 34.949 1.00 83.12 209 GLU A C 1
ATOM 1614 O O . GLU A 1 209 ? -32.186 -19.283 33.989 1.00 83.12 209 GLU A O 1
ATOM 1619 N N . GLU A 1 210 ? -33.777 -17.908 34.742 1.00 85.81 210 GLU A N 1
ATOM 1620 C CA . GLU A 1 210 ? -34.201 -17.531 33.383 1.00 85.81 210 GLU A CA 1
ATOM 1621 C C . GLU A 1 210 ? -33.325 -16.430 32.780 1.00 85.81 210 GLU A C 1
ATOM 1623 O O . GLU A 1 210 ? -32.871 -16.587 31.647 1.00 85.81 210 GLU A O 1
ATOM 1628 N N . ASP A 1 211 ? -33.033 -15.369 33.532 1.00 87.06 211 ASP A N 1
ATOM 1629 C CA . ASP A 1 211 ? -32.376 -14.165 33.008 1.00 87.06 211 ASP A CA 1
ATOM 1630 C C . ASP A 1 211 ? -30.984 -14.464 32.429 1.00 87.06 211 ASP A C 1
ATOM 1632 O O . ASP A 1 211 ? -30.729 -14.163 31.264 1.00 87.06 211 ASP A O 1
ATOM 1636 N N . LEU A 1 212 ? -30.123 -15.173 33.171 1.00 86.69 212 LEU A N 1
ATOM 1637 C CA . LEU A 1 212 ? -28.794 -15.575 32.687 1.00 86.69 212 LEU A CA 1
ATOM 1638 C C . LEU A 1 212 ? -28.877 -16.506 31.464 1.00 86.69 212 LEU A C 1
ATOM 1640 O O . LEU A 1 212 ? -28.030 -16.440 30.576 1.00 86.69 212 LEU A O 1
ATOM 1644 N N . PHE A 1 213 ? -29.894 -17.372 31.382 1.00 88.69 213 PHE A N 1
ATOM 1645 C CA . PHE A 1 213 ? -30.085 -18.251 30.223 1.00 88.69 213 PHE A CA 1
ATOM 1646 C C . PHE A 1 213 ? -30.618 -17.507 28.986 1.00 88.69 213 PHE A C 1
ATOM 1648 O O . PHE A 1 213 ? -30.395 -17.951 27.857 1.00 88.69 213 PHE A O 1
ATOM 1655 N N . TRP A 1 214 ? -31.325 -16.391 29.163 1.00 85.69 214 TRP A N 1
ATOM 1656 C CA . TRP A 1 214 ? -31.629 -15.468 28.069 1.00 85.69 214 TRP A CA 1
ATOM 1657 C C . TRP A 1 214 ? -30.392 -14.665 27.662 1.00 85.69 214 TRP A C 1
ATOM 1659 O O . TRP A 1 214 ? -30.086 -14.600 26.475 1.00 85.69 214 TRP A O 1
ATOM 1669 N N . GLU A 1 215 ? -29.635 -14.149 28.628 1.00 84.69 215 GLU A N 1
ATOM 1670 C CA . GLU A 1 215 ? -28.447 -13.320 28.403 1.00 84.69 215 GLU A CA 1
ATOM 1671 C C . GLU A 1 215 ? -27.340 -14.052 27.625 1.00 84.69 215 GLU A C 1
ATOM 1673 O O . GLU A 1 215 ? -26.823 -13.523 26.639 1.00 84.69 215 GLU A O 1
ATOM 1678 N N . ILE A 1 216 ? -27.022 -15.308 27.969 1.00 85.75 216 ILE A N 1
ATOM 1679 C CA . ILE A 1 216 ? -26.019 -16.083 27.211 1.00 85.75 216 ILE A CA 1
ATOM 1680 C C . ILE A 1 216 ? -26.464 -16.403 25.771 1.00 85.75 216 ILE A C 1
ATOM 1682 O O . ILE A 1 216 ? -25.618 -16.691 24.925 1.00 85.75 216 ILE A O 1
ATOM 1686 N N . ARG A 1 217 ? -27.768 -16.342 25.464 1.00 85.06 217 ARG A N 1
ATOM 1687 C CA . ARG A 1 217 ? -28.354 -16.634 24.140 1.00 85.06 217 ARG A CA 1
ATOM 1688 C C . ARG A 1 217 ? -28.542 -15.367 23.297 1.00 85.06 217 ARG A C 1
ATOM 1690 O O . ARG A 1 217 ? -29.594 -15.161 22.697 1.00 85.06 217 ARG A O 1
ATOM 1697 N N . GLY A 1 218 ? -27.511 -14.528 23.242 1.00 73.12 218 GLY A N 1
ATOM 1698 C CA . GLY A 1 218 ? -27.507 -13.315 22.419 1.00 73.12 218 GLY A CA 1
ATOM 1699 C C . GLY A 1 218 ? -26.655 -12.161 22.944 1.00 73.12 218 GLY A C 1
ATOM 1700 O O . GLY A 1 218 ? -26.475 -11.186 22.222 1.00 73.12 218 GLY A O 1
ATOM 1701 N N . GLY A 1 219 ? -26.098 -12.261 24.156 1.00 68.38 219 GLY A N 1
ATOM 1702 C CA . GLY A 1 219 ? -25.214 -11.249 24.752 1.00 68.38 219 GLY A CA 1
ATOM 1703 C C . GLY A 1 219 ? -23.838 -11.076 24.085 1.00 68.38 219 GLY A C 1
ATOM 1704 O O . GLY A 1 219 ? -23.028 -10.283 24.561 1.00 68.38 219 GLY A O 1
ATOM 1705 N N . GLY A 1 220 ? -23.544 -11.796 22.997 1.00 68.00 220 GLY A N 1
ATOM 1706 C CA . GLY A 1 220 ? -22.326 -11.625 22.201 1.00 68.00 220 GLY A CA 1
ATOM 1707 C C . GLY A 1 220 ? -21.067 -12.257 22.809 1.00 68.00 220 GLY A C 1
ATOM 1708 O O . GLY A 1 220 ? -21.130 -13.219 23.582 1.00 68.00 220 GLY A O 1
ATOM 1709 N N . GLY A 1 221 ? -19.897 -11.742 22.416 1.00 57.91 221 GLY A N 1
ATOM 1710 C CA . GLY A 1 221 ? -18.583 -12.236 22.860 1.00 57.91 221 GLY A CA 1
ATOM 1711 C C . GLY A 1 221 ? -18.153 -11.795 24.270 1.00 57.91 221 GLY A C 1
ATOM 1712 O O . GLY A 1 221 ? -17.148 -12.283 24.786 1.00 57.91 221 GLY A O 1
ATOM 1713 N N . ALA A 1 222 ? -18.896 -10.889 24.912 1.00 59.03 222 ALA A N 1
ATOM 1714 C CA . ALA A 1 222 ? -18.598 -10.355 26.244 1.00 59.03 222 ALA A CA 1
ATOM 1715 C C . ALA A 1 222 ? -19.373 -11.104 27.348 1.00 59.03 222 ALA A C 1
ATOM 1717 O O . ALA A 1 222 ? -20.193 -10.527 28.054 1.00 59.03 222 ALA A O 1
ATOM 1718 N N . SER A 1 223 ? -19.145 -12.413 27.484 1.00 63.81 223 SER A N 1
ATOM 1719 C CA . SER A 1 223 ? -19.903 -13.251 28.426 1.00 63.81 223 SER A CA 1
ATOM 1720 C C . SER A 1 223 ? -19.499 -13.035 29.895 1.00 63.81 223 SER A C 1
ATOM 1722 O O . SER A 1 223 ? -18.323 -13.125 30.246 1.00 63.81 223 SER A O 1
ATOM 1724 N N . PHE A 1 224 ? -20.488 -12.860 30.778 1.00 74.06 224 PHE A N 1
ATOM 1725 C CA . PHE A 1 224 ? -20.308 -12.748 32.240 1.00 74.06 224 PHE A CA 1
ATOM 1726 C C . PHE A 1 224 ? -19.986 -14.088 32.941 1.00 74.06 224 PHE A C 1
ATOM 1728 O O . PHE A 1 224 ? -19.711 -14.127 34.141 1.00 74.06 224 PHE A O 1
ATOM 1735 N N . VAL A 1 225 ? -20.020 -15.194 32.191 1.00 86.06 225 VAL A N 1
ATOM 1736 C CA . VAL A 1 225 ? -19.757 -16.576 32.626 1.00 86.06 225 VAL A CA 1
ATOM 1737 C C . VAL A 1 225 ? -18.947 -17.316 31.559 1.00 86.06 225 VAL A C 1
ATOM 1739 O O . VAL A 1 225 ? -19.021 -16.977 30.377 1.00 86.06 225 VAL A O 1
ATOM 1742 N N . VAL A 1 226 ? -18.209 -18.364 31.940 1.00 90.56 226 VAL A N 1
ATOM 1743 C CA . VAL A 1 226 ? -17.509 -19.220 30.965 1.00 90.56 226 VAL A CA 1
ATOM 1744 C C . VAL A 1 226 ? -18.461 -20.298 30.456 1.00 90.56 226 VAL A C 1
ATOM 1746 O O . VAL A 1 226 ? -18.823 -21.211 31.196 1.00 90.56 226 VAL A O 1
ATOM 1749 N N . ILE A 1 227 ? -18.868 -20.211 29.192 1.00 91.19 227 ILE A N 1
ATOM 1750 C CA . ILE A 1 227 ? -19.750 -21.199 28.562 1.00 91.19 227 ILE A CA 1
ATOM 1751 C C . ILE A 1 227 ? -18.924 -22.442 28.204 1.00 91.19 227 ILE A C 1
ATOM 1753 O O . ILE A 1 227 ? -17.977 -22.367 27.429 1.00 91.19 227 ILE A O 1
ATOM 1757 N N . LEU A 1 228 ? -19.278 -23.590 28.784 1.00 92.00 228 LEU A N 1
ATOM 1758 C CA . LEU A 1 228 ? -18.565 -24.863 28.620 1.00 92.00 228 LEU A CA 1
ATOM 1759 C C . LEU A 1 228 ? -19.161 -25.705 27.489 1.00 92.00 228 LEU A C 1
ATOM 1761 O O . LEU A 1 228 ? -18.427 -26.316 26.714 1.00 92.00 228 LEU A O 1
ATOM 1765 N N . ALA A 1 229 ? -20.493 -25.760 27.406 1.00 93.62 229 ALA A N 1
ATOM 1766 C CA . ALA A 1 229 ? -21.209 -26.534 26.397 1.00 93.62 229 ALA A CA 1
ATOM 1767 C C . ALA A 1 229 ? -22.637 -26.027 26.172 1.00 93.62 229 ALA A C 1
ATOM 1769 O O . ALA A 1 229 ? -23.289 -25.538 27.095 1.00 93.62 229 ALA A O 1
ATOM 1770 N N . TRP A 1 230 ? -23.149 -26.251 24.966 1.00 93.06 230 TRP A N 1
ATOM 1771 C CA . TRP A 1 230 ? -24.531 -25.995 24.571 1.00 93.06 230 TRP A CA 1
ATOM 1772 C C . TRP A 1 230 ? -25.276 -27.309 24.325 1.00 93.06 230 TRP A C 1
ATOM 1774 O O . TRP A 1 230 ? -24.734 -28.196 23.661 1.00 93.06 230 TRP A O 1
ATOM 1784 N N . LYS A 1 231 ? -26.530 -27.423 24.782 1.00 94.75 231 LYS A N 1
ATOM 1785 C CA . LYS A 1 231 ? -27.475 -28.432 24.282 1.00 94.75 231 LYS A CA 1
ATOM 1786 C C . LYS A 1 231 ? -28.353 -27.777 23.228 1.00 94.75 231 LYS A C 1
ATOM 1788 O O . LYS A 1 231 ? -29.095 -26.838 23.512 1.00 94.75 231 LYS A O 1
ATOM 1793 N N . LEU A 1 232 ? -28.278 -28.296 22.014 1.00 94.69 232 LEU A N 1
ATOM 1794 C CA . LEU A 1 232 ? -28.922 -27.749 20.830 1.00 94.69 232 LEU A CA 1
ATOM 1795 C C . LEU A 1 232 ? -29.997 -28.706 20.329 1.00 94.69 232 LEU A C 1
ATOM 1797 O O . LEU A 1 232 ? -29.808 -29.924 20.322 1.00 94.69 232 LEU A O 1
ATOM 1801 N N . LYS A 1 233 ? -31.115 -28.152 19.878 1.00 95.50 233 LYS A N 1
ATOM 1802 C CA . LYS A 1 233 ? -32.189 -28.854 19.183 1.00 95.50 233 LYS A CA 1
ATOM 1803 C C . LYS A 1 233 ? -31.781 -29.110 17.733 1.00 95.50 233 LYS A C 1
ATOM 1805 O O . LYS A 1 233 ? -31.381 -28.202 17.011 1.00 95.50 233 LYS A O 1
ATOM 1810 N N . LEU A 1 234 ? -31.916 -30.359 17.304 1.00 94.56 234 LEU A N 1
ATOM 1811 C CA . LEU A 1 234 ? -31.715 -30.780 15.925 1.00 94.56 234 LEU A CA 1
ATOM 1812 C C . LEU A 1 234 ? -33.035 -30.700 15.159 1.00 94.56 234 LEU A C 1
ATOM 1814 O O . LEU A 1 234 ? -34.065 -31.242 15.575 1.00 94.56 234 LEU A O 1
ATOM 1818 N N . VAL A 1 235 ? -32.984 -30.056 14.001 1.00 91.62 235 VAL A N 1
ATOM 1819 C CA . VAL A 1 235 ? -34.134 -29.842 13.121 1.00 91.62 235 VAL A CA 1
ATOM 1820 C C . VAL A 1 235 ? -34.135 -30.861 11.992 1.00 91.62 235 VAL A C 1
ATOM 1822 O O . VAL A 1 235 ? -33.077 -31.337 11.584 1.00 91.62 235 VAL A O 1
ATOM 1825 N N . ARG A 1 236 ? -35.318 -31.241 11.494 1.00 88.62 236 ARG A N 1
ATOM 1826 C CA . ARG A 1 236 ? -35.411 -32.179 10.368 1.00 88.62 236 ARG A CA 1
ATOM 1827 C C . ARG A 1 236 ? -35.300 -31.454 9.035 1.00 88.62 236 ARG A C 1
ATOM 1829 O O . ARG A 1 236 ? -36.064 -30.529 8.773 1.00 88.62 236 ARG A O 1
ATOM 1836 N N . VAL A 1 237 ? -34.405 -31.945 8.188 1.00 81.94 237 VAL A N 1
ATOM 1837 C CA . VAL A 1 237 ? -34.180 -31.464 6.820 1.00 81.94 237 VAL A CA 1
ATOM 1838 C C . VAL A 1 237 ? -34.446 -32.588 5.810 1.00 81.94 237 VAL A C 1
ATOM 1840 O O . VAL A 1 237 ? -34.377 -33.761 6.192 1.00 81.94 237 VAL A O 1
ATOM 1843 N N . PRO A 1 238 ? -34.780 -32.263 4.547 1.00 75.69 238 PRO A N 1
ATOM 1844 C CA . PRO A 1 238 ? -34.827 -33.245 3.468 1.00 75.69 238 PRO A CA 1
ATOM 1845 C C . PRO A 1 238 ? -33.475 -33.944 3.263 1.00 75.69 238 PRO A C 1
ATOM 1847 O O . PRO A 1 238 ? -32.423 -33.400 3.595 1.00 75.69 238 PRO A O 1
ATOM 1850 N N . ASP A 1 239 ? -33.506 -35.136 2.673 1.00 66.06 239 ASP A N 1
ATOM 1851 C CA . ASP A 1 239 ? -32.328 -35.932 2.305 1.00 66.06 239 ASP A CA 1
ATOM 1852 C C . ASP A 1 239 ? -31.588 -35.400 1.060 1.00 66.06 239 ASP A C 1
ATOM 1854 O O . ASP A 1 239 ? -30.437 -35.767 0.811 1.00 66.06 239 ASP A O 1
ATOM 1858 N N . LYS A 1 240 ? -32.227 -34.510 0.293 1.00 59.81 240 LYS A N 1
ATOM 1859 C CA . LYS A 1 240 ? -31.656 -33.762 -0.835 1.00 59.81 240 LYS A CA 1
ATOM 1860 C C . LYS A 1 240 ? -32.004 -32.280 -0.720 1.00 59.81 240 LYS A C 1
ATOM 1862 O O . LYS A 1 240 ? -33.145 -31.941 -0.411 1.00 59.81 240 LYS A O 1
ATOM 1867 N N . VAL A 1 241 ? -31.043 -31.403 -0.999 1.00 64.69 241 VAL A N 1
ATOM 1868 C CA . VAL A 1 241 ? -31.237 -29.946 -1.005 1.00 64.69 241 VAL A CA 1
ATOM 1869 C C . VAL A 1 241 ? -30.601 -29.345 -2.257 1.00 64.69 241 VAL A C 1
ATOM 1871 O O . VAL A 1 241 ? -29.441 -29.598 -2.568 1.00 64.69 241 VAL A O 1
ATOM 1874 N N . THR A 1 242 ? -31.365 -28.564 -3.014 1.00 57.53 242 THR A N 1
ATOM 1875 C CA . THR A 1 242 ? -30.882 -27.964 -4.266 1.00 57.53 242 THR A CA 1
ATOM 1876 C C . THR A 1 242 ? -30.261 -26.602 -3.993 1.00 57.53 242 THR A C 1
ATOM 1878 O O . THR A 1 242 ? -30.807 -25.806 -3.228 1.00 57.53 242 THR A O 1
ATOM 1881 N N . VAL A 1 243 ? -29.126 -26.331 -4.634 1.00 58.22 243 VAL A N 1
ATOM 1882 C CA . VAL A 1 243 ? -28.359 -25.097 -4.476 1.00 58.22 243 VAL A CA 1
ATOM 1883 C C . VAL A 1 243 ? -27.903 -24.623 -5.850 1.00 58.22 243 VAL A C 1
ATOM 1885 O O . VAL A 1 243 ? -27.458 -25.413 -6.678 1.00 58.22 243 VAL A O 1
ATOM 1888 N N . PHE A 1 244 ? -27.995 -23.328 -6.115 1.00 52.75 244 PHE A N 1
ATOM 1889 C CA . PHE A 1 244 ? -27.545 -22.766 -7.382 1.00 52.75 244 PHE A CA 1
ATOM 1890 C C . PHE A 1 244 ? -27.005 -21.355 -7.170 1.00 52.75 244 PHE A C 1
ATOM 1892 O O . PHE A 1 244 ? -27.450 -20.628 -6.284 1.00 52.75 244 PHE A O 1
ATOM 1899 N N . THR A 1 245 ? -26.030 -20.967 -7.985 1.00 53.97 245 THR A N 1
ATOM 1900 C CA . THR A 1 245 ? -25.418 -19.635 -7.926 1.00 53.97 245 THR A CA 1
ATOM 1901 C C . THR A 1 245 ? -25.679 -18.926 -9.246 1.00 53.97 245 THR A C 1
ATOM 1903 O O . THR A 1 245 ? -25.526 -19.512 -10.316 1.00 53.97 245 THR A O 1
ATOM 1906 N N . VAL A 1 246 ? -26.104 -17.663 -9.181 1.00 59.56 246 VAL A N 1
ATOM 1907 C CA . VAL A 1 246 ? -26.460 -16.872 -10.361 1.00 59.56 246 VAL A CA 1
ATOM 1908 C C . VAL A 1 246 ? -25.484 -15.709 -10.486 1.00 59.56 246 VAL A C 1
ATOM 1910 O O . VAL A 1 246 ? -25.560 -14.717 -9.765 1.00 59.56 246 VAL A O 1
ATOM 1913 N N . TYR A 1 247 ? -24.554 -15.821 -11.426 1.00 57.50 247 TYR A N 1
ATOM 1914 C CA . TYR A 1 247 ? -23.602 -14.755 -11.721 1.00 57.50 247 TYR A CA 1
ATOM 1915 C C . TYR A 1 247 ? -24.235 -13.747 -12.694 1.00 57.50 247 TYR A C 1
ATOM 1917 O O . TYR A 1 247 ? -24.770 -14.129 -13.740 1.00 57.50 247 TYR A O 1
ATOM 1925 N N . LYS A 1 248 ? -24.202 -12.451 -12.360 1.00 58.31 248 LYS A N 1
ATOM 1926 C CA . LYS A 1 248 ? -24.651 -11.347 -13.227 1.00 58.31 248 LYS A CA 1
ATOM 1927 C C . LYS A 1 248 ? -23.651 -10.193 -13.161 1.00 58.31 248 LYS A C 1
ATOM 1929 O O . LYS A 1 248 ? -23.020 -9.990 -12.137 1.00 58.31 248 LYS A O 1
ATOM 1934 N N . LYS A 1 249 ? -23.522 -9.405 -14.230 1.00 55.81 249 LYS A N 1
ATOM 1935 C CA . LYS A 1 249 ? -22.777 -8.130 -14.199 1.00 55.81 249 LYS A CA 1
ATOM 1936 C C . LYS A 1 249 ? -23.712 -7.002 -13.754 1.00 55.81 249 LYS A C 1
ATOM 1938 O O . LYS A 1 249 ? -24.880 -7.010 -14.160 1.00 55.81 249 LYS A O 1
ATOM 1943 N N . LEU A 1 250 ? -23.243 -6.075 -12.913 1.00 52.91 250 LEU A N 1
ATOM 1944 C CA . LEU A 1 250 ? -24.108 -5.062 -12.284 1.00 52.91 250 LEU A CA 1
ATOM 1945 C C . LEU A 1 250 ? -24.618 -4.039 -13.310 1.00 52.91 250 LEU A C 1
ATOM 1947 O O . LEU A 1 250 ? -25.770 -3.614 -13.233 1.00 52.91 250 LEU A O 1
ATOM 1951 N N . ASP A 1 251 ? -23.812 -3.754 -14.332 1.00 54.38 251 ASP A N 1
ATOM 1952 C CA . ASP A 1 251 ? -24.060 -2.756 -15.389 1.00 54.38 251 ASP A CA 1
ATOM 1953 C C . ASP A 1 251 ? -25.329 -3.049 -16.207 1.00 54.38 251 ASP A C 1
ATOM 1955 O O . ASP A 1 251 ? -25.991 -2.147 -16.709 1.00 54.38 251 ASP A O 1
ATOM 1959 N N . SER A 1 252 ? -25.716 -4.326 -16.290 1.00 50.84 252 SER A N 1
ATOM 1960 C CA . SER A 1 252 ? -26.931 -4.780 -16.984 1.00 50.84 252 SER A CA 1
ATOM 1961 C C . SER A 1 252 ? -28.158 -4.922 -16.069 1.00 50.84 252 SER A C 1
ATOM 1963 O O . SER A 1 252 ? -29.237 -5.278 -16.540 1.00 50.84 252 SER A O 1
ATOM 1965 N N . ASN A 1 253 ? -28.002 -4.720 -14.753 1.00 54.31 253 ASN A N 1
ATOM 1966 C CA . ASN A 1 253 ? -28.977 -5.130 -13.736 1.00 54.31 253 ASN A CA 1
ATOM 1967 C C . ASN A 1 253 ? -28.961 -4.246 -12.464 1.00 54.31 253 ASN A C 1
ATOM 1969 O O . ASN A 1 253 ? -29.168 -4.752 -11.361 1.00 54.31 253 ASN A O 1
ATOM 1973 N N . GLN A 1 254 ? -28.780 -2.926 -12.597 1.00 57.09 254 GLN A N 1
ATOM 1974 C CA . GLN A 1 254 ? -28.712 -1.980 -11.461 1.00 57.09 254 GLN A CA 1
ATOM 1975 C C . GLN A 1 254 ? -29.885 -2.119 -10.460 1.00 57.09 254 GLN A C 1
ATOM 1977 O O . GLN A 1 254 ? -29.690 -2.058 -9.249 1.00 57.09 254 GLN A O 1
ATOM 1982 N N . ASN A 1 255 ? -31.093 -2.432 -10.944 1.00 65.75 255 ASN A N 1
ATOM 1983 C CA . ASN A 1 255 ? -32.287 -2.603 -10.102 1.00 65.75 255 ASN A CA 1
ATOM 1984 C C . ASN A 1 255 ? -32.388 -3.976 -9.396 1.00 65.75 255 ASN A C 1
ATOM 1986 O O . ASN A 1 255 ? -33.386 -4.234 -8.719 1.00 65.75 255 ASN A O 1
ATOM 1990 N N . LEU A 1 256 ? -31.427 -4.898 -9.553 1.00 68.56 256 LEU A N 1
ATOM 1991 C CA . LEU A 1 256 ? -31.543 -6.260 -9.008 1.00 68.56 256 LEU A CA 1
ATOM 1992 C C . LEU A 1 256 ? -31.463 -6.293 -7.476 1.00 68.56 256 LEU A C 1
ATOM 1994 O O . LEU A 1 256 ? -32.230 -7.028 -6.858 1.00 68.56 256 LEU A O 1
ATOM 1998 N N . LEU A 1 257 ? -30.601 -5.475 -6.861 1.00 69.06 257 LEU A N 1
ATOM 1999 C CA . LEU A 1 257 ? -30.503 -5.387 -5.398 1.00 69.06 257 LEU A CA 1
ATOM 2000 C C . LEU A 1 257 ? -31.816 -4.871 -4.790 1.00 69.06 257 LEU A C 1
ATOM 2002 O O . LEU A 1 257 ? -32.329 -5.460 -3.841 1.00 69.06 257 LEU A O 1
ATOM 2006 N N . GLN A 1 258 ? -32.403 -3.836 -5.396 1.00 73.12 258 GLN A N 1
ATOM 2007 C CA . GLN A 1 258 ? -33.686 -3.269 -4.977 1.00 73.12 258 GLN A CA 1
ATOM 2008 C C . GLN A 1 258 ? -34.847 -4.254 -5.202 1.00 73.12 258 GLN A C 1
ATOM 2010 O O . GLN A 1 258 ? -35.707 -4.414 -4.337 1.00 73.12 258 GLN A O 1
ATOM 2015 N N . LYS A 1 259 ? -34.850 -4.997 -6.321 1.00 75.06 259 LYS A N 1
ATOM 2016 C CA . LYS A 1 259 ? -35.801 -6.102 -6.544 1.00 75.06 259 LYS A CA 1
ATOM 2017 C C . LYS A 1 259 ? -35.645 -7.209 -5.499 1.00 75.06 259 LYS A C 1
ATOM 2019 O O . LYS A 1 259 ? -36.657 -7.698 -5.006 1.00 75.06 259 LYS A O 1
ATOM 2024 N N . TRP A 1 260 ? -34.418 -7.588 -5.135 1.00 77.00 260 TRP A N 1
ATOM 2025 C CA . TRP A 1 260 ? -34.172 -8.575 -4.080 1.00 77.00 260 TRP A CA 1
ATOM 2026 C C . TRP A 1 260 ? -34.673 -8.074 -2.718 1.00 77.00 260 TRP A C 1
ATOM 2028 O O . TRP A 1 260 ? -35.426 -8.798 -2.074 1.00 77.00 260 TRP A O 1
ATOM 2038 N N . GLN A 1 261 ? -34.367 -6.833 -2.322 1.00 76.75 261 GLN A N 1
ATOM 2039 C CA . GLN A 1 261 ? -34.894 -6.213 -1.093 1.00 76.75 261 GLN A CA 1
ATOM 2040 C C . GLN A 1 261 ? -36.435 -6.220 -1.058 1.00 76.75 261 GLN A C 1
ATOM 2042 O O . GLN A 1 261 ? -37.036 -6.601 -0.053 1.00 76.75 261 GLN A O 1
ATOM 2047 N N . ASN A 1 262 ? -37.076 -5.880 -2.180 1.00 78.62 262 ASN A N 1
ATOM 2048 C CA . ASN A 1 262 ? -38.535 -5.817 -2.288 1.00 78.62 262 ASN A CA 1
ATOM 2049 C C . ASN A 1 262 ? -39.222 -7.193 -2.380 1.00 78.62 262 ASN A C 1
ATOM 2051 O O . ASN A 1 262 ? -40.411 -7.279 -2.090 1.00 78.62 262 ASN A O 1
ATOM 2055 N N . THR A 1 263 ? -38.515 -8.257 -2.778 1.00 78.62 263 THR A N 1
ATOM 2056 C CA . THR A 1 263 ? -39.121 -9.584 -3.035 1.00 78.62 263 THR A CA 1
ATOM 2057 C C . THR A 1 263 ? -38.730 -10.639 -1.997 1.00 78.62 263 THR A C 1
ATOM 2059 O O . THR A 1 263 ? -39.492 -11.574 -1.767 1.00 78.62 263 THR A O 1
ATOM 2062 N N . SER A 1 264 ? -37.565 -10.525 -1.348 1.00 72.19 264 SER A N 1
ATOM 2063 C CA . SER A 1 264 ? -36.986 -11.581 -0.497 1.00 72.19 264 SER A CA 1
ATOM 2064 C C . SER A 1 264 ? -37.905 -12.028 0.646 1.00 72.19 264 SER A C 1
ATOM 2066 O O . SER A 1 264 ? -38.048 -13.228 0.884 1.00 72.19 264 SER A O 1
ATOM 2068 N N . HIS A 1 265 ? -38.589 -11.079 1.290 1.00 74.50 265 HIS A N 1
ATOM 2069 C CA . HIS A 1 265 ? -39.551 -11.335 2.366 1.00 74.50 265 HIS A CA 1
ATOM 2070 C C . HIS A 1 265 ? -40.826 -12.066 1.904 1.00 74.50 265 HIS A C 1
ATOM 2072 O O . HIS A 1 265 ? -41.504 -12.683 2.719 1.00 74.50 265 HIS A O 1
ATOM 2078 N N . GLN A 1 266 ? -41.143 -12.030 0.605 1.00 79.12 266 GLN A N 1
ATOM 2079 C CA . GLN A 1 266 ? -42.342 -12.646 0.013 1.00 79.12 266 GLN A CA 1
ATOM 2080 C C . GLN A 1 266 ? -42.104 -14.098 -0.434 1.00 79.12 266 GLN A C 1
ATOM 2082 O O . GLN A 1 266 ? -43.039 -14.799 -0.816 1.00 79.12 266 GLN A O 1
ATOM 2087 N N . LEU A 1 267 ? -40.850 -14.562 -0.414 1.00 72.19 267 LEU A N 1
ATOM 2088 C CA . LEU A 1 267 ? -40.485 -15.912 -0.842 1.00 72.19 267 LEU A CA 1
ATOM 2089 C C . LEU A 1 267 ? -40.901 -16.966 0.204 1.00 72.19 267 LEU A C 1
ATOM 2091 O O . LEU A 1 267 ? -40.887 -16.652 1.395 1.00 72.19 267 LEU A O 1
ATOM 2095 N N . PRO A 1 268 ? -41.184 -18.225 -0.187 1.00 75.56 268 PRO A N 1
ATOM 2096 C CA . PRO A 1 268 ? -41.563 -19.291 0.749 1.00 75.56 268 PRO A CA 1
ATOM 2097 C C . PRO A 1 268 ? -40.493 -19.584 1.810 1.00 75.56 268 PRO A C 1
ATOM 2099 O O . PRO A 1 268 ? -39.304 -19.533 1.516 1.00 75.56 268 PRO A O 1
ATOM 2102 N N . ASP A 1 269 ? -40.879 -20.018 3.014 1.00 68.06 269 ASP A N 1
ATOM 2103 C CA . ASP A 1 269 ? -39.929 -20.263 4.120 1.00 68.06 269 ASP A CA 1
ATOM 2104 C C . ASP A 1 269 ? -38.913 -21.390 3.891 1.00 68.06 269 ASP A C 1
ATOM 2106 O O . ASP A 1 269 ? -37.891 -21.464 4.572 1.00 68.06 269 ASP A O 1
ATOM 2110 N N . GLY A 1 270 ? -39.161 -22.265 2.915 1.00 68.62 270 GLY A N 1
ATOM 2111 C CA . GLY A 1 270 ? -38.170 -23.231 2.436 1.00 68.62 270 GLY A CA 1
ATOM 2112 C C . GLY A 1 270 ? -37.111 -22.636 1.497 1.00 68.62 270 GLY A C 1
ATOM 2113 O O . GLY A 1 270 ? -36.105 -23.293 1.253 1.00 68.62 270 GLY A O 1
ATOM 2114 N N . LEU A 1 271 ? -37.331 -21.421 0.978 1.00 69.62 271 LEU A N 1
ATOM 2115 C CA . LEU A 1 271 ? -36.481 -20.732 0.009 1.00 69.62 271 LEU A CA 1
ATOM 2116 C C . LEU A 1 271 ? -35.903 -19.450 0.610 1.00 69.62 271 LEU A C 1
ATOM 2118 O O . LEU A 1 271 ? -36.517 -18.392 0.702 1.00 69.62 271 LEU A O 1
ATOM 2122 N N . PHE A 1 272 ? -34.658 -19.577 1.000 1.00 67.12 272 PHE A N 1
ATOM 2123 C CA . PHE A 1 272 ? -33.808 -18.581 1.625 1.00 67.12 272 PHE A CA 1
ATOM 2124 C C . PHE A 1 272 ? -32.961 -18.009 0.443 1.00 67.12 272 PHE A C 1
ATOM 2126 O O . PHE A 1 272 ? -32.423 -18.820 -0.304 1.00 67.12 272 PHE A O 1
ATOM 2133 N N . ILE A 1 273 ? -32.865 -16.676 0.194 1.00 67.44 273 ILE A N 1
ATOM 2134 C CA . ILE A 1 273 ? -32.043 -16.077 -0.920 1.00 67.44 273 ILE A CA 1
ATOM 2135 C C . ILE A 1 273 ? -31.002 -15.015 -0.464 1.00 67.44 273 ILE A C 1
ATOM 2137 O O . ILE A 1 273 ? -31.397 -14.000 0.106 1.00 67.44 273 ILE A O 1
ATOM 2141 N N . ARG A 1 274 ? -29.699 -15.196 -0.780 1.00 67.50 274 ARG A N 1
ATOM 2142 C CA . ARG A 1 274 ? -28.553 -14.288 -0.513 1.00 67.50 274 ARG A CA 1
ATOM 2143 C C . ARG A 1 274 ? -28.113 -13.544 -1.780 1.00 67.50 274 ARG A C 1
ATOM 2145 O O . ARG A 1 274 ? -28.095 -14.083 -2.881 1.00 67.50 274 ARG A O 1
ATOM 2152 N N . THR A 1 275 ? -27.686 -12.301 -1.590 1.00 64.88 275 THR A N 1
ATOM 2153 C CA . THR A 1 275 ? -26.954 -11.515 -2.591 1.00 64.88 275 THR A CA 1
ATOM 2154 C C . THR A 1 275 ? -25.647 -11.063 -1.949 1.00 64.88 275 THR A C 1
ATOM 2156 O O . THR A 1 275 ? -25.654 -10.657 -0.786 1.00 64.88 275 THR A O 1
ATOM 2159 N N . VAL A 1 276 ? -24.525 -11.160 -2.662 1.00 58.50 276 VAL A N 1
ATOM 2160 C CA . VAL A 1 276 ? -23.227 -10.649 -2.200 1.00 58.50 276 VAL A CA 1
ATOM 2161 C C . VAL A 1 276 ? -22.639 -9.827 -3.332 1.00 58.50 276 VAL A C 1
ATOM 2163 O O . VAL A 1 276 ? -22.466 -10.332 -4.433 1.00 58.50 276 VAL A O 1
ATOM 2166 N N . ILE A 1 277 ? -22.335 -8.557 -3.093 1.00 58.72 277 ILE A N 1
ATOM 2167 C CA . ILE A 1 277 ? -21.528 -7.800 -4.050 1.00 58.72 277 ILE A CA 1
ATOM 2168 C C . ILE A 1 277 ? -20.075 -8.158 -3.739 1.00 58.72 277 ILE A C 1
ATOM 2170 O O . ILE A 1 277 ? -19.629 -8.005 -2.603 1.00 58.72 277 ILE A O 1
ATOM 2174 N N . GLN A 1 278 ? -19.377 -8.714 -4.722 1.00 47.81 278 GLN A N 1
ATOM 2175 C CA . GLN A 1 278 ? -17.954 -9.029 -4.647 1.00 47.81 278 GLN A CA 1
ATOM 2176 C C . GLN A 1 278 ? -17.289 -8.378 -5.849 1.00 47.81 278 GLN A C 1
ATOM 2178 O O . GLN A 1 278 ? -17.844 -8.416 -6.948 1.00 47.81 278 GLN A O 1
ATOM 2183 N N . ASN A 1 279 ? -16.119 -7.781 -5.632 1.00 46.53 279 ASN A N 1
ATOM 2184 C CA . ASN A 1 279 ? -15.282 -7.383 -6.751 1.00 46.53 279 ASN A CA 1
ATOM 2185 C C . ASN A 1 279 ? -14.820 -8.662 -7.462 1.00 46.53 279 ASN A C 1
ATOM 2187 O O . ASN A 1 279 ? -14.512 -9.648 -6.784 1.00 46.53 279 ASN A O 1
ATOM 2191 N N . ASP A 1 280 ? -14.830 -8.679 -8.795 1.00 36.44 280 ASP A N 1
ATOM 2192 C CA . ASP A 1 280 ? -14.347 -9.857 -9.518 1.00 36.44 280 ASP A CA 1
ATOM 2193 C C . ASP A 1 280 ? -12.845 -9.997 -9.247 1.00 36.44 280 ASP A C 1
ATOM 2195 O O . ASP A 1 280 ? -12.109 -9.012 -9.298 1.00 36.44 280 ASP A O 1
ATOM 2199 N N . GLY A 1 281 ? -12.382 -11.203 -8.918 1.00 31.83 281 GLY A N 1
ATOM 2200 C CA . GLY A 1 281 ? -11.004 -11.461 -8.472 1.00 31.83 281 GLY A CA 1
ATOM 2201 C C . GLY A 1 281 ? -9.963 -11.385 -9.595 1.00 31.83 281 GLY A C 1
ATOM 2202 O O . GLY A 1 281 ? -8.928 -12.044 -9.517 1.00 31.83 281 GLY A O 1
ATOM 2203 N N . THR A 1 282 ? -10.268 -10.651 -10.665 1.00 32.12 282 THR A N 1
ATOM 2204 C CA . THR A 1 282 ? -9.547 -10.608 -11.938 1.00 32.12 282 THR A CA 1
ATOM 2205 C C . THR A 1 282 ? -9.280 -9.158 -12.361 1.00 32.12 282 THR A C 1
ATOM 2207 O O . THR A 1 282 ? -9.930 -8.625 -13.258 1.00 32.12 282 THR A O 1
ATOM 2210 N N . GLY A 1 283 ? -8.301 -8.542 -11.701 1.00 26.75 283 GLY A N 1
ATOM 2211 C CA . GLY A 1 283 ? -7.692 -7.236 -11.990 1.00 26.75 283 GLY A CA 1
ATOM 2212 C C . GLY A 1 283 ? -6.595 -6.982 -10.942 1.00 26.75 283 GLY A C 1
ATOM 2213 O O . GLY A 1 283 ? -6.742 -7.440 -9.812 1.00 26.75 283 GLY A O 1
ATOM 2214 N N . ASN A 1 284 ? -5.445 -6.360 -11.216 1.00 25.25 284 ASN A N 1
ATOM 2215 C CA . ASN A 1 284 ? -4.971 -5.661 -12.417 1.00 25.25 284 ASN A CA 1
ATOM 2216 C C . ASN A 1 284 ? -5.969 -4.658 -13.014 1.00 25.25 284 ASN A C 1
ATOM 2218 O O . ASN A 1 284 ? -6.515 -4.848 -14.099 1.00 25.25 284 ASN A O 1
ATOM 2222 N N . ASP A 1 285 ? -6.141 -3.574 -12.266 1.00 30.31 285 ASP A N 1
ATOM 2223 C CA . ASP A 1 285 ? -6.521 -2.238 -12.732 1.00 30.31 285 ASP A CA 1
ATOM 2224 C C . ASP A 1 285 ? -5.643 -1.792 -13.938 1.00 30.31 285 ASP A C 1
ATOM 2226 O O . ASP A 1 285 ? -4.500 -2.229 -14.058 1.00 30.31 285 ASP A O 1
ATOM 2230 N N . ASN A 1 286 ? -6.045 -0.914 -14.868 1.00 29.00 286 ASN A N 1
ATOM 2231 C CA . ASN A 1 286 ? -7.152 0.049 -14.887 1.00 29.00 286 ASN A CA 1
ATOM 2232 C C . ASN A 1 286 ? -7.505 0.443 -16.342 1.00 29.00 286 ASN A C 1
ATOM 2234 O O . ASN A 1 286 ? -6.594 0.652 -17.138 1.00 29.00 286 ASN A O 1
ATOM 2238 N N . PHE A 1 287 ? -8.783 0.697 -16.655 1.00 22.36 287 PHE A N 1
ATOM 2239 C CA . PHE A 1 287 ? -9.193 1.944 -17.334 1.00 22.36 287 PHE A CA 1
ATOM 2240 C C . PHE A 1 287 ? -10.700 2.201 -17.161 1.00 22.36 287 PHE A C 1
ATOM 2242 O O . PHE A 1 287 ? -11.502 1.285 -16.995 1.00 22.36 287 PHE A O 1
ATOM 2249 N N . SER A 1 288 ? -11.077 3.477 -17.150 1.00 27.97 288 SER A N 1
ATOM 2250 C CA . SER A 1 288 ? -12.345 3.983 -16.623 1.00 27.97 288 SER A CA 1
ATOM 2251 C C . SER A 1 288 ? -13.599 3.640 -17.441 1.00 27.97 288 SER A C 1
ATOM 2253 O O . SER A 1 288 ? -13.929 4.287 -18.431 1.00 27.97 288 SER A O 1
ATOM 2255 N N . SER A 1 289 ? -14.407 2.712 -16.932 1.00 23.69 289 SER A N 1
ATOM 2256 C CA . SER A 1 289 ? -15.845 2.939 -16.689 1.00 23.69 289 SER A CA 1
ATOM 2257 C C . SER A 1 289 ? -16.432 1.792 -15.861 1.00 23.69 289 SER A C 1
ATOM 2259 O O . SER A 1 289 ? -15.943 0.670 -15.911 1.00 23.69 289 SER A O 1
ATOM 2261 N N . SER A 1 290 ? -17.458 2.112 -15.067 1.00 33.09 290 SER A N 1
ATOM 2262 C CA . SER A 1 290 ? -18.298 1.205 -14.264 1.00 33.09 290 SER A CA 1
ATOM 2263 C C . SER A 1 290 ? -18.261 -0.281 -14.663 1.00 33.09 290 SER A C 1
ATOM 2265 O O . SER A 1 290 ? -18.755 -0.631 -15.734 1.00 33.09 290 SER A O 1
ATOM 2267 N N . LEU A 1 291 ? -17.746 -1.139 -13.774 1.00 27.33 291 LEU A N 1
ATOM 2268 C CA . LEU A 1 291 ? -17.801 -2.600 -13.924 1.00 27.33 291 LEU A CA 1
ATOM 2269 C C . LEU A 1 291 ? -17.845 -3.319 -12.564 1.00 27.33 291 LEU A C 1
ATOM 2271 O O . LEU A 1 291 ? -17.096 -4.250 -12.271 1.00 27.33 291 LEU A O 1
ATOM 2275 N N . LEU A 1 292 ? -18.793 -2.898 -11.723 1.00 26.41 292 LEU A N 1
ATOM 2276 C CA . LEU A 1 292 ? -19.233 -3.728 -10.602 1.00 26.41 292 LEU A CA 1
ATOM 2277 C C . LEU A 1 292 ? -19.812 -5.038 -11.165 1.00 26.41 292 LEU A C 1
ATOM 2279 O O . LEU A 1 292 ? -20.632 -5.035 -12.084 1.00 26.41 292 LEU A O 1
ATOM 2283 N N . THR A 1 293 ? -19.450 -6.177 -10.579 1.00 27.61 293 THR A N 1
ATOM 2284 C CA . THR A 1 293 ? -20.063 -7.471 -10.913 1.00 27.61 293 THR A CA 1
ATOM 2285 C C . THR A 1 293 ? -20.936 -7.945 -9.748 1.00 27.61 293 THR A C 1
ATOM 2287 O O . THR A 1 293 ? -20.594 -7.819 -8.576 1.00 27.61 293 THR A O 1
ATOM 2290 N N . LEU A 1 294 ? -22.139 -8.424 -10.063 1.00 30.61 294 LEU A N 1
ATOM 2291 C CA . LEU A 1 294 ? -23.212 -8.698 -9.112 1.00 30.61 294 LEU A CA 1
ATOM 2292 C C . LEU A 1 294 ? -23.307 -10.211 -8.845 1.00 30.61 294 LEU A C 1
ATOM 2294 O O . LEU A 1 294 ? -24.008 -10.950 -9.545 1.00 30.61 294 LEU A O 1
ATOM 2298 N N . MET A 1 295 ? -22.625 -10.686 -7.799 1.00 29.00 295 MET A N 1
ATOM 2299 C CA . MET A 1 295 ? -22.719 -12.084 -7.358 1.00 29.00 295 MET A CA 1
ATOM 2300 C C . MET A 1 295 ? -24.035 -12.378 -6.604 1.00 29.00 295 MET A C 1
ATOM 2302 O O . MET A 1 295 ? -24.114 -12.421 -5.371 1.00 29.00 295 MET A O 1
ATOM 2306 N N . ALA A 1 296 ? -25.100 -12.669 -7.354 1.00 29.39 296 ALA A N 1
ATOM 2307 C CA . ALA A 1 296 ? -26.351 -13.193 -6.804 1.00 29.39 296 ALA A CA 1
ATOM 2308 C C . ALA A 1 296 ? -26.228 -14.699 -6.477 1.00 29.39 296 ALA A C 1
ATOM 2310 O O . ALA A 1 296 ? -26.729 -15.577 -7.184 1.00 29.39 296 ALA A O 1
ATOM 2311 N N . SER A 1 297 ? -25.547 -15.020 -5.375 1.00 29.61 297 SER A N 1
ATOM 2312 C CA . SER A 1 297 ? -25.460 -16.394 -4.868 1.00 29.61 297 SER A CA 1
ATOM 2313 C C . SER A 1 297 ? -26.790 -16.870 -4.279 1.00 29.61 297 SER A C 1
ATOM 2315 O O . SER A 1 297 ? -26.988 -16.817 -3.069 1.00 29.61 297 SER A O 1
ATOM 2317 N N . MET A 1 298 ? -27.659 -17.428 -5.136 1.00 33.44 298 MET A N 1
ATOM 2318 C CA . MET A 1 298 ? -28.946 -18.060 -4.785 1.00 33.44 298 MET A CA 1
ATOM 2319 C C . MET A 1 298 ? -28.829 -19.382 -3.974 1.00 33.44 298 MET A C 1
ATOM 2321 O O . MET A 1 298 ? -29.686 -20.263 -4.038 1.00 33.44 298 MET A O 1
ATOM 2325 N N . LEU A 1 299 ? -27.811 -19.473 -3.109 1.00 32.81 299 LEU A N 1
ATOM 2326 C CA . LEU A 1 299 ? -28.077 -19.699 -1.686 1.00 32.81 299 LEU A CA 1
ATOM 2327 C C . LEU A 1 299 ? -28.675 -18.411 -1.099 1.00 32.81 299 LEU A C 1
ATOM 2329 O O . LEU A 1 299 ? -29.483 -17.772 -1.745 1.00 32.81 299 LEU A O 1
ATOM 2333 N N . SER A 1 300 ? -28.449 -18.071 0.174 1.00 27.09 300 SER A N 1
ATOM 2334 C CA . SER A 1 300 ? -29.667 -18.008 0.965 1.00 27.09 300 SER A CA 1
ATOM 2335 C C . SER A 1 300 ? -29.708 -17.076 2.212 1.00 27.09 300 SER A C 1
ATOM 2337 O O . SER A 1 300 ? -28.712 -16.939 2.921 1.00 27.09 300 SER A O 1
ATOM 2339 N N . LEU A 1 301 ? -30.855 -16.382 2.423 1.00 39.38 301 LEU A N 1
ATOM 2340 C CA . LEU A 1 301 ? -31.228 -15.457 3.530 1.00 39.38 301 LEU A CA 1
ATOM 2341 C C . LEU A 1 301 ? -32.779 -15.326 3.774 1.00 39.38 301 LEU A C 1
ATOM 2343 O O . LEU A 1 301 ? -33.566 -15.534 2.851 1.00 39.38 301 LEU A O 1
ATOM 2347 N N . PHE A 1 302 ? -33.216 -15.092 5.036 1.00 35.47 302 PHE A N 1
ATOM 2348 C CA . PHE A 1 302 ? -34.598 -14.810 5.551 1.00 35.47 302 PHE A CA 1
ATOM 2349 C C . PHE A 1 302 ? -34.773 -13.277 5.526 1.00 35.47 302 PHE A C 1
ATOM 2351 O O . PHE A 1 302 ? -33.786 -12.559 5.380 1.00 35.47 302 PHE A O 1
ATOM 2358 N N . THR A 1 303 ? -35.961 -12.689 5.635 1.00 36.06 303 THR A N 1
ATOM 2359 C CA . THR A 1 303 ? -36.617 -12.252 6.899 1.00 36.06 303 THR A CA 1
ATOM 2360 C C . THR A 1 303 ? -37.783 -11.304 6.520 1.00 36.06 303 THR A C 1
ATOM 2362 O O . THR A 1 303 ? -37.858 -10.923 5.354 1.00 36.06 303 THR A O 1
ATOM 2365 N N . ILE A 1 304 ? -38.647 -10.869 7.460 1.00 31.94 304 ILE A N 1
ATOM 2366 C CA . ILE A 1 304 ? -38.842 -9.432 7.819 1.00 31.94 304 ILE A CA 1
ATOM 2367 C C . ILE A 1 304 ? -39.949 -9.205 8.881 1.00 31.94 304 ILE A C 1
ATOM 2369 O O . ILE A 1 304 ? -40.937 -9.923 8.975 1.00 31.94 304 ILE A O 1
ATOM 2373 N N . CYS A 1 305 ? -39.703 -8.165 9.680 1.00 27.53 305 CYS A N 1
ATOM 2374 C CA . CYS A 1 305 ? -40.472 -7.468 10.717 1.00 27.53 305 CYS A CA 1
ATOM 2375 C C . CYS A 1 305 ? -42.008 -7.611 10.822 1.00 27.53 305 CYS A C 1
ATOM 2377 O O . CYS A 1 305 ? -42.744 -7.213 9.925 1.00 27.53 305 CYS A O 1
ATOM 2379 N N . HIS A 1 306 ? -42.468 -7.861 12.057 1.00 27.52 306 HIS A N 1
ATOM 2380 C CA . HIS A 1 306 ? -43.677 -7.240 12.627 1.00 27.52 306 HIS A CA 1
ATOM 2381 C C . HIS A 1 306 ? -43.556 -7.051 14.158 1.00 27.52 306 HIS A C 1
ATOM 2383 O O . HIS A 1 306 ? -44.131 -7.823 14.917 1.00 27.52 306 HIS A O 1
ATOM 2389 N N . LEU A 1 307 ? -42.842 -6.010 14.629 1.00 30.31 307 LEU A N 1
ATOM 2390 C CA . LEU A 1 307 ? -43.084 -5.422 15.967 1.00 30.31 307 LEU A CA 1
ATOM 2391 C C . LEU A 1 307 ? -42.511 -3.994 16.158 1.00 30.31 307 LEU A C 1
ATOM 2393 O O . LEU A 1 307 ? -41.781 -3.728 17.105 1.00 30.31 307 LEU A O 1
ATOM 2397 N N . PHE A 1 308 ? -42.864 -3.048 15.281 1.00 31.80 308 PHE A N 1
ATOM 2398 C CA . PHE A 1 308 ? -42.444 -1.633 15.388 1.00 31.80 308 PHE A CA 1
ATOM 2399 C C . PHE A 1 308 ? -43.620 -0.653 15.589 1.00 31.80 308 PHE A C 1
ATOM 2401 O O . PHE A 1 308 ? -43.645 0.433 15.022 1.00 31.80 308 PHE A O 1
ATOM 2408 N N . ILE A 1 309 ? -44.618 -1.036 16.398 1.00 31.11 309 ILE A N 1
ATOM 2409 C CA . ILE A 1 309 ? -45.803 -0.197 16.703 1.00 31.11 309 ILE A CA 1
ATOM 2410 C C . ILE A 1 309 ? -45.966 0.088 18.219 1.00 31.11 309 ILE A C 1
ATOM 2412 O O . ILE A 1 309 ? -46.829 0.865 18.609 1.00 31.11 309 ILE A O 1
ATOM 2416 N N . SER A 1 310 ? -45.087 -0.438 19.088 1.00 29.91 310 SER A N 1
ATOM 2417 C CA . SER A 1 310 ? -45.290 -0.381 20.556 1.00 29.91 310 SER A CA 1
ATOM 2418 C C . SER A 1 310 ? -44.195 0.318 21.380 1.00 29.91 310 SER A C 1
ATOM 2420 O O . SER A 1 310 ? -44.322 0.374 22.598 1.00 29.91 310 SER A O 1
ATOM 2422 N N . ILE A 1 311 ? -43.134 0.860 20.764 1.00 34.00 311 ILE A N 1
ATOM 2423 C CA . ILE A 1 311 ? -42.030 1.557 21.480 1.00 34.00 311 ILE A CA 1
ATOM 2424 C C . ILE A 1 311 ? -41.942 3.056 21.096 1.00 34.00 311 ILE A C 1
ATOM 2426 O O . ILE A 1 311 ? -41.117 3.806 21.604 1.00 34.00 311 ILE A O 1
ATOM 2430 N N . ALA A 1 312 ? -42.887 3.562 20.297 1.00 30.14 312 ALA A N 1
ATOM 2431 C CA . ALA A 1 312 ? -42.978 4.979 19.920 1.00 30.14 312 ALA A CA 1
ATOM 2432 C C . ALA A 1 312 ? -43.504 5.921 21.037 1.00 30.14 312 ALA A C 1
ATOM 2434 O O . ALA A 1 312 ? -43.877 7.054 20.748 1.00 30.14 312 ALA A O 1
ATOM 2435 N N . LEU A 1 313 ? -43.569 5.470 22.299 1.00 30.81 313 LEU A N 1
ATOM 2436 C CA . LEU A 1 313 ? -44.166 6.220 23.420 1.00 30.81 313 LEU A CA 1
ATOM 2437 C C . LEU A 1 313 ? -43.300 6.313 24.695 1.00 30.81 313 LEU A C 1
ATOM 2439 O O . LEU A 1 313 ? -43.775 6.841 25.694 1.00 30.81 313 LEU A O 1
ATOM 2443 N N . TYR A 1 314 ? -42.037 5.867 24.673 1.00 31.30 314 TYR A N 1
ATOM 2444 C CA . TYR A 1 314 ? -41.132 5.957 25.838 1.00 31.30 314 TYR A CA 1
ATOM 2445 C C . TYR A 1 314 ? -39.698 6.424 25.503 1.00 31.30 314 TYR A C 1
ATOM 2447 O O . TYR A 1 314 ? -38.732 5.984 26.119 1.00 31.30 314 TYR A O 1
ATOM 2455 N N . ALA A 1 315 ? -39.550 7.345 24.541 1.00 28.47 315 ALA A N 1
ATOM 2456 C CA . ALA A 1 315 ? -38.248 7.927 24.181 1.00 28.47 315 ALA A CA 1
ATOM 2457 C C . ALA A 1 315 ? -38.287 9.439 23.852 1.00 28.47 315 ALA A C 1
ATOM 2459 O O . ALA A 1 315 ? -37.724 9.888 22.857 1.00 28.47 315 ALA A O 1
ATOM 2460 N N . CYS A 1 316 ? -38.875 10.249 24.738 1.00 27.14 316 CYS A N 1
ATOM 2461 C CA . CYS A 1 316 ? -38.222 11.521 25.080 1.00 27.14 316 CYS A CA 1
ATOM 2462 C C . CYS A 1 316 ? -37.135 11.180 26.120 1.00 27.14 316 CYS A C 1
ATOM 2464 O O . CYS A 1 316 ? -37.444 10.483 27.079 1.00 27.14 316 CYS A O 1
ATOM 2466 N N . SER A 1 317 ? -35.875 11.605 26.020 1.00 32.72 317 SER A N 1
ATOM 2467 C CA . SER A 1 317 ? -35.275 12.603 25.123 1.00 32.72 317 SER A CA 1
ATOM 2468 C C . SER A 1 317 ? -33.746 12.446 25.079 1.00 32.72 317 SER A C 1
ATOM 2470 O O . SER A 1 317 ? -33.136 12.489 26.144 1.00 32.72 317 SER A O 1
ATOM 2472 N N . ALA A 1 318 ? -33.132 12.338 23.892 1.00 37.12 318 ALA A N 1
ATOM 2473 C CA . ALA A 1 318 ? -31.692 12.584 23.660 1.00 37.12 318 ALA A CA 1
ATOM 2474 C C . ALA A 1 318 ? -31.339 12.547 22.153 1.00 37.12 318 ALA A C 1
ATOM 2476 O O . ALA A 1 318 ? -30.602 11.678 21.693 1.00 37.12 318 ALA A O 1
ATOM 2477 N N . GLY A 1 319 ? -31.872 13.479 21.358 1.00 44.09 319 GLY A N 1
ATOM 2478 C CA . GLY A 1 319 ? -31.282 13.754 20.043 1.00 44.09 319 GLY A CA 1
ATOM 2479 C C . GLY A 1 319 ? -29.988 14.546 20.236 1.00 44.09 319 GLY A C 1
ATOM 2480 O O . GLY A 1 319 ? -30.018 15.562 20.927 1.00 44.09 319 GLY A O 1
ATOM 2481 N N . ALA A 1 320 ? -28.869 14.100 19.660 1.00 56.28 320 ALA A N 1
ATOM 2482 C CA . ALA A 1 320 ? -27.644 14.900 19.649 1.00 56.28 320 ALA A CA 1
ATOM 2483 C C . ALA A 1 320 ? -27.883 16.182 18.835 1.00 56.28 320 ALA A C 1
ATOM 2485 O O . ALA A 1 320 ? -28.379 16.112 17.709 1.00 56.28 320 ALA A O 1
ATOM 2486 N N . THR A 1 321 ? -27.572 17.343 19.411 1.00 78.06 321 THR A N 1
ATOM 2487 C CA . THR A 1 321 ? -27.790 18.651 18.779 1.00 78.06 321 THR A CA 1
ATOM 2488 C C . THR A 1 321 ? -26.527 19.146 18.076 1.00 78.06 321 THR A C 1
ATOM 2490 O O . THR A 1 321 ? -25.415 18.766 18.432 1.00 78.06 321 THR A O 1
ATOM 2493 N N . ASP A 1 322 ? -26.685 20.034 17.095 1.00 84.12 322 ASP A N 1
ATOM 2494 C CA . ASP A 1 322 ? -25.566 20.736 16.447 1.00 84.12 322 ASP A CA 1
ATOM 2495 C C . ASP A 1 322 ? -25.118 21.987 17.226 1.00 84.12 322 ASP A C 1
ATOM 2497 O O . ASP A 1 322 ? -24.061 22.558 16.962 1.00 84.12 322 ASP A O 1
ATOM 2501 N N . SER A 1 323 ? -25.932 22.413 18.194 1.00 87.44 323 SER A N 1
ATOM 2502 C CA . SER A 1 323 ? -25.822 23.680 18.912 1.00 87.44 323 SER A CA 1
ATOM 2503 C C . SER A 1 323 ? -25.914 23.468 20.426 1.00 87.44 323 SER A C 1
ATOM 2505 O O . SER A 1 323 ? -26.734 22.675 20.901 1.00 87.44 323 SER A O 1
ATOM 2507 N N . LEU A 1 324 ? -25.110 24.228 21.171 1.00 86.38 324 LEU A N 1
ATOM 2508 C CA . LEU A 1 324 ? -25.136 24.374 22.625 1.00 86.38 324 LEU A CA 1
ATOM 2509 C C . LEU A 1 324 ? -25.499 25.826 22.969 1.00 86.38 324 LEU A C 1
ATOM 2511 O O . LEU A 1 324 ? -24.899 26.768 22.445 1.00 86.38 324 LEU A O 1
ATOM 2515 N N . PHE A 1 325 ? -26.475 26.003 23.855 1.00 84.56 325 PHE A N 1
ATOM 2516 C CA . PHE A 1 325 ? -27.009 27.304 24.265 1.00 84.56 325 PHE A CA 1
ATOM 2517 C C . PHE A 1 325 ? -26.534 27.706 25.669 1.00 84.56 325 PHE A C 1
ATOM 2519 O O . PHE A 1 325 ? -25.971 26.905 26.418 1.00 84.56 325 PHE A O 1
ATOM 2526 N N . ALA A 1 326 ? -26.753 28.972 26.034 1.00 77.94 326 ALA A N 1
ATOM 2527 C CA . ALA A 1 326 ? -26.405 29.515 27.348 1.00 77.94 326 ALA A CA 1
ATOM 2528 C C . ALA A 1 326 ? -26.836 28.596 28.511 1.00 77.94 326 ALA A C 1
ATOM 2530 O O . ALA A 1 326 ? -27.977 28.139 28.560 1.00 77.94 326 ALA A O 1
ATOM 2531 N N . TYR A 1 327 ? -25.935 28.389 29.474 1.00 72.50 327 TYR A N 1
ATOM 2532 C CA . TYR A 1 327 ? -26.128 27.573 30.682 1.00 72.50 327 TYR A CA 1
ATOM 2533 C C . TYR A 1 327 ? -26.341 26.066 30.444 1.00 72.50 327 TYR A C 1
ATOM 2535 O O . TYR A 1 327 ? -26.622 25.336 31.394 1.00 72.50 327 TYR A O 1
ATOM 2543 N N . GLN A 1 328 ? -26.162 25.583 29.212 1.00 76.44 328 GLN A N 1
ATOM 2544 C CA . GLN A 1 328 ? -26.051 24.155 28.922 1.00 76.44 328 GLN A CA 1
ATOM 2545 C C . GLN A 1 328 ? -24.600 23.672 29.083 1.00 76.44 328 GLN A C 1
ATOM 2547 O O . GLN A 1 328 ? -23.644 24.453 29.012 1.00 76.44 328 GLN A O 1
ATOM 2552 N N . PHE A 1 329 ? -24.453 22.361 29.284 1.00 75.94 329 PHE A N 1
ATOM 2553 C CA . PHE A 1 329 ? -23.172 21.687 29.475 1.00 75.94 329 PHE A CA 1
ATOM 2554 C C . PHE A 1 329 ? -23.007 20.549 28.469 1.00 75.94 329 PHE A C 1
ATOM 2556 O O . PHE A 1 329 ? -23.932 19.763 28.263 1.00 75.94 329 PHE A O 1
ATOM 2563 N N . LEU A 1 330 ? -21.815 20.436 27.891 1.00 80.56 330 LEU A N 1
ATOM 2564 C CA . LEU A 1 330 ? -21.376 19.307 27.070 1.00 80.56 330 LEU A CA 1
ATOM 2565 C C . LEU A 1 330 ? -20.455 18.429 27.926 1.00 80.56 330 LEU A C 1
ATOM 2567 O O . LEU A 1 330 ? -19.562 18.938 28.605 1.00 80.56 330 LEU A O 1
ATOM 2571 N N . THR A 1 331 ? -20.689 17.120 27.905 1.00 75.62 331 THR A N 1
ATOM 2572 C CA . THR A 1 331 ? -19.936 16.073 28.617 1.00 75.62 331 THR A CA 1
ATOM 2573 C C . THR A 1 331 ? -19.713 14.876 27.683 1.00 75.62 331 THR A C 1
ATOM 2575 O O . THR A 1 331 ? -20.242 14.848 26.571 1.00 75.62 331 THR A O 1
ATOM 2578 N N . ASN A 1 332 ? -18.988 13.847 28.130 1.00 67.25 332 ASN A N 1
ATOM 2579 C CA . ASN A 1 332 ? -18.776 12.606 27.369 1.00 67.25 332 ASN A CA 1
ATOM 2580 C C . ASN A 1 332 ? -20.091 11.906 26.947 1.00 67.25 332 ASN A C 1
ATOM 2582 O O . ASN A 1 332 ? -20.079 11.112 26.012 1.00 67.25 332 ASN A O 1
ATOM 2586 N N . LEU A 1 333 ? -21.211 12.175 27.632 1.00 66.19 333 LEU A N 1
ATOM 2587 C CA . LEU A 1 333 ? -22.511 11.536 27.381 1.00 66.19 333 LEU A CA 1
ATOM 2588 C C . LEU A 1 333 ? -23.387 12.283 26.360 1.00 66.19 333 LEU A C 1
ATOM 2590 O O . LEU A 1 333 ? -24.405 11.747 25.929 1.00 66.19 333 LEU A O 1
ATOM 2594 N N . ASN A 1 334 ? -23.028 13.515 25.989 1.00 75.38 334 ASN A N 1
ATOM 2595 C CA . ASN A 1 334 ? -23.822 14.365 25.100 1.00 75.38 334 ASN A CA 1
ATOM 2596 C C . ASN A 1 334 ? -22.934 15.197 24.150 1.00 75.38 334 ASN A C 1
ATOM 2598 O O . ASN A 1 334 ? -22.848 16.418 24.304 1.00 75.38 334 ASN A O 1
ATOM 2602 N N . PRO A 1 335 ? -22.260 14.557 23.174 1.00 84.44 335 PRO A N 1
ATOM 2603 C CA . PRO A 1 335 ? -21.493 15.264 22.151 1.00 84.44 335 PRO A CA 1
ATOM 2604 C C . PRO A 1 335 ? -22.407 16.080 21.224 1.00 84.44 335 PRO A C 1
ATOM 2606 O O . PRO A 1 335 ? -23.570 15.722 21.015 1.00 84.44 335 PRO A O 1
ATOM 2609 N N . LEU A 1 336 ? -21.864 17.142 20.620 1.00 86.38 336 LEU A N 1
ATOM 2610 C CA . LEU A 1 336 ? -22.550 17.850 19.533 1.00 86.38 336 LEU A CA 1
ATOM 2611 C C . LEU A 1 336 ? -22.244 17.163 18.202 1.00 86.38 336 LEU A C 1
ATOM 2613 O O . LEU A 1 336 ? -21.111 16.742 17.957 1.00 86.38 336 LEU A O 1
ATOM 2617 N N . VAL A 1 337 ? -23.245 17.082 17.331 1.00 87.00 337 VAL A N 1
ATOM 2618 C CA . VAL A 1 337 ? -23.148 16.449 16.011 1.00 87.00 337 VAL A CA 1
ATOM 2619 C C . VAL A 1 337 ? -23.624 17.443 14.959 1.00 87.00 337 VAL A C 1
ATOM 2621 O O . VAL A 1 337 ? -24.710 18.000 15.082 1.00 87.00 337 VAL A O 1
ATOM 2624 N N . SER A 1 338 ? -22.809 17.652 13.927 1.00 87.25 338 SER A N 1
ATOM 2625 C CA . SER A 1 338 ? -23.149 18.457 12.739 1.00 87.25 338 SER A CA 1
ATOM 2626 C C . SER A 1 338 ? -24.489 18.043 12.105 1.00 87.25 338 SER A C 1
ATOM 2628 O O . SER A 1 338 ? -24.920 16.887 12.216 1.00 87.25 338 SER A O 1
ATOM 2630 N N . SER A 1 339 ? -25.149 18.977 11.412 1.00 84.94 339 SER A N 1
ATOM 2631 C CA . SER A 1 339 ? -26.464 18.740 10.793 1.00 84.94 339 SER A CA 1
ATOM 2632 C C . SER A 1 339 ? -26.398 17.687 9.680 1.00 84.94 339 SER A C 1
ATOM 2634 O O . SER A 1 339 ? -27.298 16.856 9.574 1.00 84.94 339 SER A O 1
ATOM 2636 N N . ASN A 1 340 ? -25.305 17.651 8.912 1.00 81.31 340 ASN A N 1
ATOM 2637 C CA . ASN A 1 340 ? -25.016 16.599 7.929 1.00 81.31 340 ASN A CA 1
ATOM 2638 C C . ASN A 1 340 ? -24.519 15.274 8.544 1.00 81.31 340 ASN A C 1
ATOM 2640 O O . ASN A 1 340 ? -24.298 14.312 7.812 1.00 81.31 340 ASN A O 1
ATOM 2644 N N . HIS A 1 341 ? -24.342 15.217 9.868 1.00 79.88 341 HIS A N 1
ATOM 2645 C CA . HIS A 1 341 ? -23.849 14.069 10.632 1.00 79.88 341 HIS A CA 1
ATOM 2646 C C . HIS A 1 341 ? -22.403 13.613 10.356 1.00 79.88 341 HIS A C 1
ATOM 2648 O O . HIS A 1 341 ? -22.003 12.581 10.903 1.00 79.88 341 HIS A O 1
ATOM 2654 N N . ASN A 1 342 ? -21.606 14.368 9.595 1.00 79.06 342 ASN A N 1
ATOM 2655 C CA . ASN A 1 342 ? -20.231 13.988 9.250 1.00 79.06 342 ASN A CA 1
ATOM 2656 C C . ASN A 1 342 ? -19.243 14.226 10.399 1.00 79.06 342 ASN A C 1
ATOM 2658 O O . ASN A 1 342 ? -18.373 13.394 10.643 1.00 79.06 342 ASN A O 1
ATOM 2662 N N . PHE A 1 343 ? -19.400 15.335 11.123 1.00 86.44 343 PHE A N 1
ATOM 2663 C CA . PHE A 1 343 ? -18.541 15.739 12.238 1.00 86.44 343 PHE A CA 1
ATOM 2664 C C . PHE A 1 343 ? -19.233 15.605 13.595 1.00 86.44 343 PHE A C 1
ATOM 2666 O O . PHE A 1 343 ? -20.427 15.904 13.737 1.00 86.44 343 PHE A O 1
ATOM 2673 N N . VAL A 1 344 ? -18.448 15.227 14.603 1.00 88.06 344 VAL A N 1
ATOM 2674 C CA . VAL A 1 344 ? -18.830 15.155 16.018 1.00 88.06 344 VAL A CA 1
ATOM 2675 C C . VAL A 1 344 ? -17.772 15.854 16.874 1.00 88.06 344 VAL A C 1
ATOM 2677 O O . VAL A 1 344 ? -16.578 15.738 16.599 1.00 88.06 344 VAL A O 1
ATOM 2680 N N . ILE A 1 345 ? -18.197 16.568 17.919 1.00 88.19 345 ILE A N 1
ATOM 2681 C CA . ILE A 1 345 ? -17.303 17.111 18.951 1.00 88.19 345 ILE A CA 1
ATOM 2682 C C . ILE A 1 345 ? -17.718 16.618 20.339 1.00 88.19 345 ILE A C 1
ATOM 2684 O O . ILE A 1 345 ? -18.883 16.706 20.737 1.00 88.19 345 ILE A O 1
ATOM 2688 N N . GLY A 1 346 ? -16.745 16.099 21.083 1.00 86.69 346 GLY A N 1
ATOM 2689 C CA . GLY A 1 346 ? -16.944 15.490 22.394 1.00 86.69 346 GLY A CA 1
ATOM 2690 C C . GLY A 1 346 ? -15.644 15.383 23.186 1.00 86.69 346 GLY A C 1
ATOM 2691 O O . GLY A 1 346 ? -14.580 15.787 22.725 1.00 86.69 346 GLY A O 1
ATOM 2692 N N . PHE A 1 347 ? -15.726 14.839 24.397 1.00 83.25 347 PHE A N 1
ATOM 2693 C CA . PHE A 1 347 ? -14.547 14.554 25.212 1.00 83.25 347 PHE A CA 1
ATOM 2694 C C . PHE A 1 347 ? -14.029 13.137 24.947 1.00 83.25 347 PHE A C 1
ATOM 2696 O O . PHE A 1 347 ? -14.796 12.176 25.002 1.00 83.25 347 PHE A O 1
ATOM 2703 N N . PHE A 1 348 ? -12.725 13.010 24.706 1.00 77.50 348 PHE A N 1
ATOM 2704 C CA . PHE A 1 348 ? -12.015 11.751 24.475 1.00 77.50 348 PHE A CA 1
ATOM 2705 C C . PHE A 1 348 ? -10.805 11.645 25.414 1.00 77.50 348 PHE A C 1
ATOM 2707 O O . PHE A 1 348 ? -10.244 12.659 25.827 1.00 77.50 348 PHE A O 1
ATOM 2714 N N . GLY A 1 349 ? -10.426 10.428 25.810 1.00 68.88 349 GLY A N 1
ATOM 2715 C CA . GLY A 1 349 ? -9.409 10.200 26.840 1.00 68.88 349 GLY A CA 1
ATOM 2716 C C . GLY A 1 349 ? -8.262 9.311 26.372 1.00 68.88 349 GLY A C 1
ATOM 2717 O O . GLY A 1 349 ? -8.497 8.260 25.783 1.00 68.88 349 GLY A O 1
ATOM 2718 N N . TYR A 1 350 ? -7.031 9.695 26.710 1.00 62.84 350 TYR A N 1
ATOM 2719 C CA . TYR A 1 350 ? -5.850 8.838 26.599 1.00 62.84 350 TYR A CA 1
ATOM 2720 C C . TYR A 1 350 ? -5.408 8.364 27.987 1.00 62.84 350 TYR A C 1
ATOM 2722 O O . TYR A 1 350 ? -5.118 9.168 28.880 1.00 62.84 350 TYR A O 1
ATOM 2730 N N . TYR A 1 351 ? -5.324 7.043 28.169 1.00 55.88 351 TYR A N 1
ATOM 2731 C CA . TYR A 1 351 ? -4.802 6.434 29.390 1.00 55.88 351 TYR A CA 1
ATOM 2732 C C . TYR A 1 351 ? -3.291 6.188 29.267 1.00 55.88 351 TYR A C 1
ATOM 2734 O O . TYR A 1 351 ? -2.846 5.207 28.673 1.00 55.88 351 TYR A O 1
ATOM 2742 N N . SER A 1 352 ? -2.481 7.080 29.846 1.00 45.06 352 SER A N 1
ATOM 2743 C CA . SER A 1 352 ? -1.028 6.893 29.900 1.00 45.06 352 SER A CA 1
ATOM 2744 C C . SER A 1 352 ? -0.663 5.884 30.996 1.00 45.06 352 SER A C 1
ATOM 2746 O O . SER A 1 352 ? -0.624 6.212 32.186 1.00 45.06 352 SER A O 1
ATOM 2748 N N . SER A 1 353 ? -0.348 4.654 30.586 1.00 43.28 353 SER A N 1
ATOM 2749 C CA . SER A 1 353 ? 0.117 3.574 31.469 1.00 43.28 353 SER A CA 1
ATOM 2750 C C . SER A 1 353 ? 1.411 3.921 32.223 1.00 43.28 353 SER A C 1
ATOM 2752 O O . SER A 1 353 ? 1.600 3.472 33.353 1.00 43.28 353 SER A O 1
ATOM 2754 N N . THR A 1 354 ? 2.269 4.761 31.636 1.00 39.59 354 THR A N 1
ATOM 2755 C CA . THR A 1 354 ? 3.519 5.264 32.230 1.00 39.59 354 THR A CA 1
ATOM 2756 C C . THR A 1 354 ? 3.314 6.342 33.295 1.00 39.59 354 THR A C 1
ATOM 2758 O O . THR A 1 354 ? 4.106 6.397 34.233 1.00 39.59 354 THR A O 1
ATOM 2761 N N . LEU A 1 355 ? 2.274 7.180 33.192 1.00 40.19 355 LEU A N 1
ATOM 2762 C CA . LEU A 1 355 ? 2.022 8.275 34.148 1.00 40.19 355 LEU A CA 1
ATOM 2763 C C . LEU A 1 355 ? 0.895 7.990 35.156 1.00 40.19 355 LEU A C 1
ATOM 2765 O O . LEU A 1 355 ? 0.833 8.661 36.181 1.00 40.19 355 LEU A O 1
ATOM 2769 N N . ARG A 1 356 ? 0.014 7.010 34.895 1.00 47.44 356 ARG A N 1
ATOM 2770 C CA . ARG A 1 356 ? -1.227 6.744 35.664 1.00 47.44 356 ARG A CA 1
ATOM 2771 C C . ARG A 1 356 ? -2.169 7.955 35.779 1.00 47.44 356 ARG A C 1
ATOM 2773 O O . ARG A 1 356 ? -2.859 8.118 36.783 1.00 47.44 356 ARG A O 1
ATOM 2780 N N . VAL A 1 357 ? -2.218 8.793 34.746 1.00 51.62 357 VAL A N 1
ATOM 2781 C CA . VAL A 1 357 ? -3.079 9.983 34.681 1.00 51.62 357 VAL A CA 1
ATOM 2782 C C . VAL A 1 357 ? -4.101 9.796 33.557 1.00 51.62 357 VAL A C 1
ATOM 2784 O O . VAL A 1 357 ? -3.704 9.533 32.421 1.00 51.62 357 VAL A O 1
ATOM 2787 N N . CYS A 1 358 ? -5.401 9.947 33.857 1.00 60.50 358 CYS A N 1
ATOM 2788 C CA . CYS A 1 358 ? -6.399 10.204 32.812 1.00 60.50 358 CYS A CA 1
ATOM 2789 C C . CYS A 1 358 ? -6.024 11.529 32.146 1.00 60.50 358 CYS A C 1
ATOM 2791 O O . CYS A 1 358 ? -6.007 12.544 32.842 1.00 60.50 358 CYS A O 1
ATOM 2793 N N . LYS A 1 359 ? -5.746 11.539 30.841 1.00 73.38 359 LYS A N 1
ATOM 2794 C CA . LYS A 1 359 ? -5.672 12.779 30.066 1.00 73.38 359 LYS A CA 1
ATOM 2795 C C . LYS A 1 359 ? -6.906 12.877 29.174 1.00 73.38 359 LYS A C 1
ATOM 2797 O O . LYS A 1 359 ? -6.972 12.193 28.154 1.00 73.38 359 LYS A O 1
ATOM 2802 N N . THR A 1 360 ? -7.868 13.708 29.557 1.00 77.94 360 THR A N 1
ATOM 2803 C CA . THR A 1 360 ? -9.079 13.970 28.768 1.00 77.94 360 THR A CA 1
ATOM 2804 C C . THR A 1 360 ? -8.914 15.243 27.942 1.00 77.94 360 THR A C 1
ATOM 2806 O O . THR A 1 360 ? -8.398 16.260 28.418 1.00 77.94 360 THR A O 1
ATOM 2809 N N . TYR A 1 361 ? -9.372 15.183 26.699 1.00 83.50 361 TYR A N 1
ATOM 2810 C CA . TYR A 1 361 ? -9.280 16.235 25.700 1.00 83.50 361 TYR A CA 1
ATOM 2811 C C . TYR A 1 361 ? -10.656 16.478 25.069 1.00 83.50 361 TYR A C 1
ATOM 2813 O O . TYR A 1 361 ? -11.425 15.541 24.873 1.00 83.50 361 TYR A O 1
ATOM 2821 N N . LEU A 1 362 ? -10.979 17.728 24.744 1.00 86.88 362 LEU A N 1
ATOM 2822 C CA . LEU A 1 362 ? -12.112 18.093 23.896 1.00 86.88 362 LEU A CA 1
ATOM 2823 C C . LEU A 1 362 ? -11.665 17.963 22.438 1.00 86.88 362 LEU A C 1
ATOM 2825 O O . LEU A 1 362 ? -10.752 18.675 22.021 1.00 86.88 362 LEU A O 1
ATOM 2829 N N . GLY A 1 363 ? -12.284 17.060 21.682 1.00 87.31 363 GLY A N 1
ATOM 2830 C CA . GLY A 1 363 ? -11.891 16.714 20.320 1.00 87.31 363 GLY A CA 1
ATOM 2831 C C . GLY A 1 363 ? -13.046 16.774 19.339 1.00 87.31 363 GLY A C 1
ATOM 2832 O O . GLY A 1 363 ? -14.145 16.302 19.627 1.00 87.31 363 GLY A O 1
ATOM 2833 N N . LEU A 1 364 ? -12.761 17.340 18.173 1.00 89.25 364 LEU A N 1
ATOM 2834 C CA . LEU A 1 364 ? -13.591 17.306 16.978 1.00 89.25 364 LEU A CA 1
ATOM 2835 C C . LEU A 1 364 ? -13.022 16.240 16.035 1.00 89.25 364 LEU A C 1
ATOM 2837 O O . LEU A 1 364 ? -11.820 16.234 15.763 1.00 89.25 364 LEU A O 1
ATOM 2841 N N . GLY A 1 365 ? -13.881 15.384 15.493 1.00 87.56 365 GLY A N 1
ATOM 2842 C CA . GLY A 1 365 ? -13.505 14.365 14.517 1.00 87.56 365 GLY A CA 1
ATOM 2843 C C . GLY A 1 365 ? -14.633 14.024 13.554 1.00 87.56 365 GLY A C 1
ATOM 2844 O O . GLY A 1 365 ? -15.766 14.491 13.711 1.00 87.56 365 GLY A O 1
ATOM 2845 N N . TYR A 1 366 ? -14.327 13.178 12.572 1.00 83.25 366 TYR A N 1
ATOM 2846 C CA . TYR A 1 366 ? -15.367 12.511 11.787 1.00 83.25 366 TYR A CA 1
ATOM 2847 C C . TYR A 1 366 ? -16.161 11.548 12.679 1.00 83.25 366 TYR A C 1
ATOM 2849 O O . TYR A 1 366 ? -15.633 11.004 13.654 1.00 83.25 366 TYR A O 1
ATOM 2857 N N . ARG A 1 367 ? -17.445 11.344 12.366 1.00 72.56 367 ARG A N 1
ATOM 2858 C CA . ARG A 1 367 ? -18.372 10.511 13.146 1.00 72.56 367 ARG A CA 1
ATOM 2859 C C . ARG A 1 367 ? -17.980 9.028 13.079 1.00 72.56 367 ARG A C 1
ATOM 2861 O O . ARG A 1 367 ? -18.514 8.255 12.291 1.00 72.56 367 ARG A O 1
ATOM 2868 N N . SER A 1 368 ? -17.066 8.641 13.961 1.00 57.53 368 SER A N 1
ATOM 2869 C CA . SER A 1 368 ? -16.479 7.307 14.084 1.00 57.53 368 SER A CA 1
ATOM 2870 C C . SER A 1 368 ? -16.485 6.839 15.544 1.00 57.53 368 SER A C 1
ATOM 2872 O O . SER A 1 368 ? -16.694 7.626 16.466 1.00 57.53 368 SER A O 1
ATOM 2874 N N . VAL A 1 369 ? -16.238 5.545 15.755 1.00 49.19 369 VAL A N 1
ATOM 2875 C CA . VAL A 1 369 ? -15.994 4.945 17.084 1.00 49.19 369 VAL A CA 1
ATOM 2876 C C . VAL A 1 369 ? -14.489 4.973 17.434 1.00 49.19 369 VAL A C 1
ATOM 2878 O O . VAL A 1 369 ? -14.091 4.550 18.514 1.00 49.19 369 VAL A O 1
ATOM 2881 N N . ASP A 1 370 ? -13.636 5.460 16.525 1.00 58.00 370 ASP A N 1
ATOM 2882 C CA . ASP A 1 370 ? -12.174 5.411 16.643 1.00 58.00 370 ASP A CA 1
ATOM 2883 C C . ASP A 1 370 ? -11.558 6.790 16.983 1.00 58.00 370 ASP A C 1
ATOM 2885 O O . ASP A 1 370 ? -11.800 7.754 16.248 1.00 58.00 370 ASP A O 1
ATOM 2889 N N . PRO A 1 371 ? -10.715 6.914 18.033 1.00 57.47 371 PRO A N 1
ATOM 2890 C CA . PRO A 1 371 ? -10.029 8.166 18.377 1.00 57.47 371 PRO A CA 1
ATOM 2891 C C . PRO A 1 371 ? -9.018 8.644 17.317 1.00 57.47 371 PRO A C 1
ATOM 2893 O O . PRO A 1 371 ? -8.538 9.772 17.404 1.00 57.47 371 PRO A O 1
ATOM 2896 N N . ARG A 1 372 ? -8.712 7.838 16.291 1.00 60.72 372 ARG A N 1
ATOM 2897 C CA . ARG A 1 372 ? -7.884 8.249 15.144 1.00 60.72 372 ARG A CA 1
ATOM 2898 C C . ARG A 1 372 ? -8.621 9.148 14.144 1.00 60.72 372 ARG A C 1
ATOM 2900 O O . ARG A 1 372 ? -7.973 9.728 13.283 1.00 60.72 372 ARG A O 1
ATOM 2907 N N . ALA A 1 373 ? -9.941 9.313 14.265 1.00 73.94 373 ALA A N 1
ATOM 2908 C CA . ALA A 1 373 ? -10.740 10.208 13.416 1.00 73.94 373 ALA A CA 1
ATOM 2909 C C . ALA A 1 373 ? -10.706 11.694 13.850 1.00 73.94 373 ALA A C 1
ATOM 2911 O O . ALA A 1 373 ? -11.432 12.515 13.285 1.00 73.94 373 ALA A O 1
ATOM 2912 N N . ILE A 1 374 ? -9.920 12.043 14.878 1.00 85.81 374 ILE A N 1
ATOM 2913 C CA . ILE A 1 374 ? -9.833 13.395 15.450 1.00 85.81 374 ILE A CA 1
ATOM 2914 C C . ILE A 1 374 ? -9.029 14.324 14.533 1.00 85.81 374 ILE A C 1
ATOM 2916 O O . ILE A 1 374 ? -7.867 14.067 14.243 1.00 85.81 374 ILE A O 1
ATOM 2920 N N . VAL A 1 375 ? -9.636 15.445 14.141 1.00 88.25 375 VAL A N 1
ATOM 2921 C CA . VAL A 1 375 ? -9.044 16.464 13.255 1.00 88.25 375 VAL A CA 1
ATOM 2922 C C . VAL A 1 375 ? -8.704 17.767 13.987 1.00 88.25 375 VAL A C 1
ATOM 2924 O O . VAL A 1 375 ? -7.875 18.542 13.517 1.00 88.25 375 VAL A O 1
ATOM 2927 N N . TRP A 1 376 ? -9.293 18.018 15.161 1.00 91.25 376 TRP A N 1
ATOM 2928 C CA . TRP A 1 376 ? -9.003 19.205 15.975 1.00 91.25 376 TRP A CA 1
ATOM 2929 C C . TRP A 1 376 ? -9.199 18.927 17.473 1.00 91.25 376 TRP A C 1
ATOM 2931 O O . TRP A 1 376 ? -10.002 18.076 17.855 1.00 91.25 376 TRP A O 1
ATOM 2941 N N . VAL A 1 377 ? -8.458 19.638 18.327 1.00 89.12 377 VAL A N 1
ATOM 2942 C CA . VAL A 1 377 ? -8.441 19.485 19.792 1.00 89.12 377 VAL A CA 1
ATOM 2943 C C . VAL A 1 377 ? -8.449 20.876 20.434 1.00 89.12 377 VAL A C 1
ATOM 2945 O O . VAL A 1 377 ? -7.801 21.776 19.918 1.00 89.12 377 VAL A O 1
ATOM 2948 N N . GLY A 1 378 ? -9.185 21.069 21.534 1.00 84.56 378 GLY A N 1
ATOM 2949 C CA . GLY A 1 378 ? -9.328 22.390 22.175 1.00 84.56 378 GLY A CA 1
ATOM 2950 C C . GLY A 1 378 ? -8.453 22.647 23.410 1.00 84.56 378 GLY A C 1
ATOM 2951 O O . GLY A 1 378 ? -8.378 23.778 23.876 1.00 84.56 378 GLY A O 1
ATOM 2952 N N . ASN A 1 379 ? -7.846 21.612 23.996 1.00 84.38 379 ASN A N 1
ATOM 2953 C CA . ASN A 1 379 ? -7.036 21.713 25.221 1.00 84.38 379 ASN A CA 1
ATOM 2954 C C . ASN A 1 379 ? -5.765 20.846 25.157 1.00 84.38 379 ASN A C 1
ATOM 2956 O O . ASN A 1 379 ? -5.360 20.220 26.137 1.00 84.38 379 ASN A O 1
ATOM 2960 N N . GLU A 1 380 ? -5.134 20.803 23.989 1.00 78.56 380 GLU A N 1
ATOM 2961 C CA . GLU A 1 380 ? -3.931 20.030 23.667 1.00 78.56 380 GLU A CA 1
ATOM 2962 C C . GLU A 1 380 ? -2.748 20.290 24.618 1.00 78.56 380 GLU A C 1
ATOM 2964 O O . GLU A 1 380 ? -2.049 19.349 25.003 1.00 78.56 380 GLU A O 1
ATOM 2969 N N . LEU A 1 381 ? -2.566 21.540 25.063 1.00 79.81 381 LEU A N 1
ATOM 2970 C CA . LEU A 1 381 ? -1.558 21.920 26.061 1.00 79.81 381 LEU A CA 1
ATOM 2971 C C . LEU A 1 381 ? -1.913 21.503 27.498 1.00 79.81 381 LEU A C 1
ATOM 2973 O O . LEU A 1 381 ? -1.012 21.255 28.299 1.00 79.81 381 LEU A O 1
ATOM 2977 N N . ASN A 1 382 ? -3.204 21.434 27.833 1.00 79.50 382 ASN A N 1
ATOM 2978 C CA . ASN A 1 382 ? -3.696 21.277 29.202 1.00 79.50 382 ASN A CA 1
ATOM 2979 C C . ASN A 1 382 ? -4.704 20.111 29.294 1.00 79.50 382 ASN A C 1
ATOM 2981 O O . ASN A 1 382 ? -5.919 20.342 29.307 1.00 79.50 382 ASN A O 1
ATOM 2985 N N . PRO A 1 383 ? -4.229 18.850 29.343 1.00 73.94 383 PRO A N 1
ATOM 2986 C CA . PRO A 1 383 ? -5.092 17.686 29.521 1.00 73.94 383 PRO A CA 1
ATOM 2987 C C . PRO A 1 383 ? -5.838 17.727 30.858 1.00 73.94 383 PRO A C 1
ATOM 2989 O O . PRO A 1 383 ? -5.299 18.151 31.881 1.00 73.94 383 PRO A O 1
ATOM 2992 N N . LEU A 1 384 ? -7.075 17.240 30.845 1.00 71.00 384 LEU A N 1
ATOM 2993 C CA . LEU A 1 384 ? -7.983 17.254 31.990 1.00 71.00 384 LEU A CA 1
ATOM 2994 C C . LEU A 1 384 ? -8.038 15.896 32.707 1.00 71.00 384 LEU A C 1
ATOM 2996 O O . LEU A 1 384 ? -7.653 14.877 32.135 1.00 71.00 384 LEU A O 1
ATOM 3000 N N . GLY A 1 385 ? -8.604 15.868 33.919 1.00 64.81 385 GLY A N 1
ATOM 3001 C CA . GLY A 1 385 ? -8.949 14.632 34.625 1.00 64.81 385 GLY A CA 1
ATOM 3002 C C . GLY A 1 385 ? -10.110 13.854 33.985 1.00 64.81 385 GLY A C 1
ATOM 3003 O O . GLY A 1 385 ? -10.635 14.213 32.933 1.00 64.81 385 GLY A O 1
ATOM 3004 N N . CYS A 1 386 ? -10.540 12.767 34.630 1.00 61.47 386 CYS A N 1
ATOM 3005 C CA . CYS A 1 386 ? -11.593 11.882 34.106 1.00 61.47 386 CYS A CA 1
ATOM 3006 C C . CYS A 1 386 ? -13.039 12.452 34.201 1.00 61.47 386 CYS A C 1
ATOM 3008 O O . CYS A 1 386 ? -13.967 11.797 33.736 1.00 61.47 386 CYS A O 1
ATOM 3010 N N . PHE A 1 387 ? -13.257 13.643 34.782 1.00 66.75 387 PHE A N 1
ATOM 3011 C CA . PHE A 1 387 ? -14.590 14.244 34.973 1.00 66.75 387 PHE A CA 1
ATOM 3012 C C . PHE A 1 387 ? -14.636 15.695 34.480 1.00 66.75 387 PHE A C 1
ATOM 3014 O O . PHE A 1 387 ? -14.269 16.621 35.203 1.00 66.75 387 PHE A O 1
ATOM 3021 N N . THR A 1 388 ? -15.100 15.904 33.248 1.00 72.56 388 THR A N 1
ATOM 3022 C CA . THR A 1 388 ? -14.981 17.193 32.550 1.00 72.56 388 THR A CA 1
ATOM 3023 C C . THR A 1 388 ? -16.282 17.649 31.918 1.00 72.56 388 THR A C 1
ATOM 3025 O O . THR A 1 388 ? -17.043 16.837 31.392 1.00 72.56 388 THR A O 1
ATOM 3028 N N . ALA A 1 389 ? -16.503 18.963 31.911 1.00 79.44 389 ALA A N 1
ATOM 3029 C CA . ALA A 1 389 ? -17.592 19.583 31.169 1.00 79.44 389 ALA A CA 1
ATOM 3030 C C . ALA A 1 389 ? -17.125 20.848 30.442 1.00 79.44 389 ALA A C 1
ATOM 3032 O O . ALA A 1 389 ? -16.340 21.635 30.981 1.00 79.44 389 ALA A O 1
ATOM 3033 N N . LEU A 1 390 ? -17.666 21.071 29.245 1.00 84.06 390 LEU A N 1
ATOM 3034 C CA . LEU A 1 390 ? -17.674 22.382 28.603 1.00 84.06 390 LEU A CA 1
ATOM 3035 C C . LEU A 1 390 ? -18.975 23.092 28.992 1.00 84.06 390 LEU A C 1
ATOM 3037 O O . LEU A 1 390 ? -20.056 22.526 28.853 1.00 84.06 390 LEU A O 1
ATOM 3041 N N . ALA A 1 391 ? -18.865 24.325 29.477 1.00 82.44 391 ALA A N 1
ATOM 3042 C CA . ALA A 1 391 ? -19.973 25.167 29.913 1.00 82.44 391 ALA A CA 1
ATOM 3043 C C . ALA A 1 391 ? -20.015 26.465 29.095 1.00 82.44 391 ALA A C 1
ATOM 3045 O O . ALA A 1 391 ? -18.980 27.115 28.914 1.00 82.44 391 ALA A O 1
ATOM 3046 N N . LEU A 1 392 ? -21.209 26.871 28.655 1.00 84.00 392 LEU A N 1
ATOM 3047 C CA . LEU A 1 392 ? -21.423 28.111 27.901 1.00 84.00 392 LEU A CA 1
ATOM 3048 C C . LEU A 1 392 ? -22.113 29.178 28.765 1.00 84.00 392 LEU A C 1
ATOM 3050 O O . LEU A 1 392 ? -23.146 28.915 29.381 1.00 84.00 392 LEU A O 1
ATOM 3054 N N . THR A 1 393 ? -21.584 30.402 28.795 1.00 81.81 393 THR A N 1
ATOM 3055 C CA . THR A 1 393 ? -22.190 31.546 29.501 1.00 81.81 393 THR A CA 1
ATOM 3056 C C . THR A 1 393 ? -22.185 32.805 28.628 1.00 81.81 393 THR A C 1
ATOM 3058 O O . THR A 1 393 ? -21.572 32.848 27.563 1.00 81.81 393 THR A O 1
ATOM 3061 N N . LYS A 1 394 ? -22.847 33.876 29.087 1.00 80.88 394 LYS A N 1
ATOM 3062 C CA . LYS A 1 394 ? -22.825 35.193 28.415 1.00 80.88 394 LYS A CA 1
ATOM 3063 C C . LYS A 1 394 ? -21.445 35.859 28.386 1.00 80.88 394 LYS A C 1
ATOM 3065 O O . LYS A 1 394 ? -21.256 36.829 27.658 1.00 80.88 394 LYS A O 1
ATOM 3070 N N . GLU A 1 395 ? -20.495 35.348 29.166 1.00 79.50 395 GLU A N 1
ATOM 3071 C CA . GLU A 1 395 ? -19.101 35.797 29.193 1.00 79.50 395 GLU A CA 1
ATOM 3072 C C . GLU A 1 395 ? -18.175 34.954 28.298 1.00 79.50 395 GLU A C 1
ATOM 3074 O O . GLU A 1 395 ? -16.981 35.230 28.279 1.00 79.50 395 GLU A O 1
ATOM 3079 N N . GLY A 1 396 ? -18.673 33.916 27.611 1.00 83.81 396 GLY A N 1
ATOM 3080 C CA . GLY A 1 396 ? -17.862 33.011 26.786 1.00 83.81 396 GLY A CA 1
ATOM 3081 C C . GLY A 1 396 ? -18.053 31.529 27.120 1.00 83.81 396 GLY A C 1
ATOM 3082 O O . GLY A 1 396 ? -19.029 31.152 27.773 1.00 83.81 396 GLY A O 1
ATOM 3083 N N . PHE A 1 397 ? -17.119 30.680 26.685 1.00 85.56 397 PHE A N 1
ATOM 3084 C CA . PHE A 1 397 ? -17.125 29.242 26.982 1.00 85.56 397 PHE A CA 1
ATOM 3085 C C . PHE A 1 397 ? -15.913 28.816 27.819 1.00 85.56 397 PHE A C 1
ATOM 3087 O O . PHE A 1 397 ? -14.840 29.421 27.766 1.00 85.56 397 PHE A O 1
ATOM 3094 N N . TYR A 1 398 ? -16.108 27.760 28.609 1.00 85.88 398 TYR A N 1
ATOM 3095 C CA . TYR A 1 398 ? -15.172 27.301 29.634 1.00 85.88 398 TYR A CA 1
ATOM 3096 C C . TYR A 1 398 ? -15.134 25.780 29.644 1.00 85.88 398 TYR A C 1
ATOM 3098 O O . TYR A 1 398 ? -16.189 25.155 29.729 1.00 85.88 398 TYR A O 1
ATOM 3106 N N . VAL A 1 399 ? -13.945 25.185 29.661 1.00 81.62 399 VAL A N 1
ATOM 3107 C CA . VAL A 1 399 ? -13.775 23.762 29.975 1.00 81.62 399 VAL A CA 1
ATOM 3108 C C . VAL A 1 399 ? -13.257 23.637 31.401 1.00 81.62 399 VAL A C 1
ATOM 3110 O O . VAL A 1 399 ? -12.246 24.250 31.769 1.00 81.62 399 VAL A O 1
ATOM 3113 N N . LYS A 1 400 ? -13.992 22.875 32.214 1.00 76.31 400 LYS A N 1
ATOM 3114 C CA . LYS A 1 400 ? -13.760 22.729 33.652 1.00 76.31 400 LYS A CA 1
ATOM 3115 C C . LYS A 1 400 ? -13.656 21.266 34.060 1.00 76.31 400 LYS A C 1
ATOM 3117 O O . LYS A 1 400 ? -14.381 20.418 33.535 1.00 76.31 400 LYS A O 1
ATOM 3122 N N . ASP A 1 401 ? -12.807 21.008 35.046 1.00 72.06 401 ASP A N 1
ATOM 3123 C CA . ASP A 1 401 ? -12.870 19.782 35.837 1.00 72.06 401 ASP A CA 1
ATOM 3124 C C . ASP A 1 401 ? -14.043 19.897 36.826 1.00 72.06 401 ASP A C 1
ATOM 3126 O O . ASP A 1 401 ? -14.165 20.886 37.556 1.00 72.06 401 ASP A O 1
ATOM 3130 N N . ILE A 1 402 ? -14.941 18.912 36.816 1.00 67.31 402 ILE A N 1
ATOM 3131 C CA . ILE A 1 402 ? -16.178 18.922 37.614 1.00 67.31 402 ILE A CA 1
ATOM 3132 C C . ILE A 1 402 ? -15.877 18.666 39.100 1.00 67.31 402 ILE A C 1
ATOM 3134 O O . ILE A 1 402 ? -16.598 19.158 39.966 1.00 67.31 402 ILE A O 1
ATOM 3138 N N . VAL A 1 403 ? -14.816 17.912 39.402 1.00 63.50 403 VAL A N 1
ATOM 3139 C CA . VAL A 1 403 ? -14.460 17.481 40.763 1.00 63.50 403 VAL A CA 1
ATOM 3140 C C . VAL A 1 403 ? -13.603 18.534 41.463 1.00 63.50 403 VAL A C 1
ATOM 3142 O O . VAL A 1 403 ? -13.809 18.811 42.643 1.00 63.50 403 VAL A O 1
ATOM 3145 N N . LEU A 1 404 ? -12.660 19.139 40.739 1.00 65.38 404 LEU A N 1
ATOM 3146 C CA . LEU A 1 404 ? -11.757 20.165 41.269 1.00 65.38 404 LEU A CA 1
ATOM 3147 C C . LEU A 1 404 ? -12.300 21.594 41.104 1.00 65.38 404 LEU A C 1
ATOM 3149 O O . LEU A 1 404 ? -11.772 22.523 41.715 1.00 65.38 404 LEU A O 1
ATOM 3153 N N . GLY A 1 405 ? -13.316 21.800 40.258 1.00 65.06 405 GLY A N 1
ATOM 3154 C CA . GLY A 1 405 ? -13.864 23.123 39.926 1.00 65.06 405 GLY A CA 1
ATOM 3155 C C . GLY A 1 405 ? -12.907 24.023 39.129 1.00 65.06 405 GLY A C 1
ATOM 3156 O O . GLY A 1 405 ? -13.229 25.180 38.842 1.00 65.06 405 GLY A O 1
ATOM 3157 N N . THR A 1 406 ? -11.728 23.514 38.766 1.00 70.94 406 THR A N 1
ATOM 3158 C CA . THR A 1 406 ? -10.677 24.247 38.062 1.00 70.94 406 THR A CA 1
ATOM 3159 C C . THR A 1 406 ? -11.066 24.485 36.605 1.00 70.94 406 THR A C 1
ATOM 3161 O O . THR A 1 406 ? -11.587 23.609 35.919 1.00 70.94 406 THR A O 1
ATOM 3164 N N . THR A 1 407 ? -10.822 25.705 36.121 1.00 73.44 407 THR A N 1
ATOM 3165 C CA . THR A 1 407 ? -11.003 26.066 34.707 1.00 73.44 407 THR A CA 1
ATOM 3166 C C . THR A 1 407 ? -9.669 25.911 33.995 1.00 73.44 407 THR A C 1
ATOM 3168 O O . THR A 1 407 ? -8.668 26.439 34.472 1.00 73.44 407 THR A O 1
ATOM 3171 N N . VAL A 1 408 ? -9.660 25.178 32.883 1.00 70.19 408 VAL A N 1
ATOM 3172 C CA . VAL A 1 408 ? -8.425 24.705 32.232 1.00 70.19 408 VAL A CA 1
ATOM 3173 C C . VAL A 1 408 ? -8.295 25.223 30.797 1.00 70.19 408 VAL A C 1
ATOM 3175 O O . VAL A 1 408 ? -7.188 25.492 30.339 1.00 70.19 408 VAL A O 1
ATOM 3178 N N . TRP A 1 409 ? -9.419 25.449 30.115 1.00 78.44 409 TRP A N 1
ATOM 3179 C CA . TRP A 1 409 ? -9.467 26.194 28.856 1.00 78.44 409 TRP A CA 1
ATOM 3180 C C . TRP A 1 409 ? -10.643 27.172 28.868 1.00 78.44 409 TRP A C 1
ATOM 3182 O O . TRP A 1 409 ? -11.672 26.920 29.504 1.00 78.44 409 TRP A O 1
ATOM 3192 N N . ILE A 1 410 ? -10.465 28.320 28.220 1.00 81.19 410 ILE A N 1
ATOM 3193 C CA . ILE A 1 410 ? -11.373 29.461 28.305 1.00 81.19 410 ILE A CA 1
ATOM 3194 C C . ILE A 1 410 ? -11.267 30.318 27.044 1.00 81.19 410 ILE A C 1
ATOM 3196 O O . ILE A 1 410 ? -10.170 30.677 26.620 1.00 81.19 410 ILE A O 1
ATOM 3200 N N . HIS A 1 411 ? -12.414 30.716 26.501 1.00 83.25 411 HIS A N 1
ATOM 3201 C CA . HIS A 1 411 ? -12.507 31.824 25.557 1.00 83.25 411 HIS A CA 1
ATOM 3202 C C . HIS A 1 411 ? -13.463 32.872 26.126 1.00 83.25 411 HIS A C 1
ATOM 3204 O O . HIS A 1 411 ? -14.624 32.564 26.402 1.00 83.25 411 HIS A O 1
ATOM 3210 N N . LYS A 1 412 ? -12.976 34.107 26.286 1.00 83.00 412 LYS A N 1
ATOM 3211 C CA . LYS A 1 412 ? -13.766 35.272 26.703 1.00 83.00 412 LYS A CA 1
ATOM 3212 C C . LYS A 1 412 ? -13.758 36.332 25.594 1.00 83.00 412 LYS A C 1
ATOM 3214 O O . LYS A 1 412 ? -12.699 36.912 25.361 1.00 83.00 412 LYS A O 1
ATOM 3219 N N . PRO A 1 413 ? -14.892 36.626 24.931 1.00 80.75 413 PRO A N 1
ATOM 3220 C CA . PRO A 1 413 ? -14.995 37.780 24.042 1.00 80.75 413 PRO A CA 1
ATOM 3221 C C . PRO A 1 413 ? -14.893 39.104 24.819 1.00 80.75 413 PRO A C 1
ATOM 3223 O O . PRO A 1 413 ? -15.302 39.201 25.974 1.00 80.75 413 PRO A O 1
ATOM 3226 N N . ASN A 1 414 ? -14.451 40.169 24.141 1.00 76.94 414 ASN A N 1
ATOM 3227 C CA . ASN A 1 414 ? -14.328 41.526 24.708 1.00 76.94 414 ASN A CA 1
ATOM 3228 C C . ASN A 1 414 ? -15.672 42.199 25.076 1.00 76.94 414 ASN A C 1
ATOM 3230 O O . ASN A 1 414 ? -15.683 43.318 25.586 1.00 76.94 414 ASN A O 1
ATOM 3234 N N . ARG A 1 415 ? -16.810 41.551 24.799 1.00 80.69 415 ARG A N 1
ATOM 3235 C CA . ARG A 1 415 ? -18.165 42.013 25.136 1.00 80.69 415 ARG A CA 1
ATOM 3236 C C . ARG A 1 415 ? -19.011 40.841 25.617 1.00 80.69 415 ARG A C 1
ATOM 3238 O O . ARG A 1 415 ? -18.862 39.733 25.109 1.00 80.69 415 ARG A O 1
ATOM 3245 N N . THR A 1 416 ? -19.932 41.089 26.544 1.00 78.00 416 THR A N 1
ATOM 3246 C CA . THR A 1 416 ? -20.943 40.093 26.912 1.00 78.00 416 THR A CA 1
ATOM 3247 C C . THR A 1 416 ? -21.872 39.821 25.731 1.00 78.00 416 THR A C 1
ATOM 3249 O O . THR A 1 416 ? -22.277 40.736 25.012 1.00 78.00 416 THR A O 1
ATOM 3252 N N . VAL A 1 417 ? -22.203 38.549 25.521 1.00 82.56 417 VAL A N 1
ATOM 3253 C CA . VAL A 1 417 ? -23.067 38.104 24.421 1.00 82.56 417 VAL A CA 1
ATOM 3254 C C . VAL A 1 417 ? -24.497 37.950 24.957 1.00 82.56 417 VAL A C 1
ATOM 3256 O O . VAL A 1 417 ? -24.692 37.197 25.917 1.00 82.56 417 VAL A O 1
ATOM 3259 N N . PRO A 1 418 ? -25.503 38.656 24.403 1.00 80.44 418 PRO A N 1
ATOM 3260 C CA . PRO A 1 418 ? -26.890 38.563 24.865 1.00 80.44 418 PRO A CA 1
ATOM 3261 C C . PRO A 1 418 ? -27.455 37.139 24.815 1.00 80.44 418 PRO A C 1
ATOM 3263 O O . PRO A 1 418 ? -27.999 36.677 25.831 1.00 80.44 418 PRO A O 1
ATOM 3266 N N . SER A 1 419 ? -27.264 36.462 23.677 1.00 84.19 419 SER A N 1
ATOM 3267 C CA . SER A 1 419 ? -27.759 35.116 23.372 1.00 84.19 419 SER A CA 1
ATOM 3268 C C . SER A 1 419 ? -26.623 34.235 22.819 1.00 84.19 419 SER A C 1
ATOM 3270 O O . SER A 1 419 ? -26.561 33.991 21.611 1.00 84.19 419 SER A O 1
ATOM 3272 N N . PRO A 1 420 ? -25.688 33.776 23.677 1.00 86.56 420 PRO A N 1
ATOM 3273 C CA . PRO A 1 420 ? -24.520 33.015 23.248 1.00 86.56 420 PRO A CA 1
ATOM 3274 C C . PRO A 1 420 ? -24.914 31.625 22.751 1.00 86.56 420 PRO A C 1
ATOM 3276 O O . PRO A 1 420 ? -25.655 30.898 23.422 1.00 86.56 420 PRO A O 1
ATOM 3279 N N . VAL A 1 421 ? -24.352 31.248 21.605 1.00 88.31 421 VAL A N 1
ATOM 3280 C CA . VAL A 1 421 ? -24.472 29.913 21.015 1.00 88.31 421 VAL A CA 1
ATOM 3281 C C . VAL A 1 421 ? -23.087 29.438 20.588 1.00 88.31 421 VAL A C 1
ATOM 3283 O O . VAL A 1 421 ? -22.318 30.193 19.990 1.00 88.31 421 VAL A O 1
ATOM 3286 N N . LEU A 1 422 ? -22.784 28.179 20.899 1.00 89.31 422 LEU A N 1
ATOM 3287 C CA . LEU A 1 422 ? -21.659 27.431 20.345 1.00 89.31 422 LEU A CA 1
ATOM 3288 C C . LEU A 1 422 ? -22.244 26.398 19.375 1.00 89.31 422 LEU A C 1
ATOM 3290 O O . LEU A 1 422 ? -23.040 25.559 19.797 1.00 89.31 422 LEU A O 1
ATOM 3294 N N . LYS A 1 423 ? -21.898 26.475 18.090 1.00 90.56 423 LYS A N 1
ATOM 3295 C CA . LYS A 1 423 ? -22.484 25.641 17.032 1.00 90.56 423 LYS A CA 1
ATOM 3296 C C . LYS A 1 423 ? -21.405 24.919 16.232 1.00 90.56 423 LYS A C 1
ATOM 3298 O O . LYS A 1 423 ? -20.397 25.518 15.869 1.00 90.56 423 LYS A O 1
ATOM 3303 N N . LEU A 1 424 ? -21.636 23.644 15.935 1.00 90.94 424 LEU A N 1
ATOM 3304 C CA . LEU A 1 424 ? -20.833 22.858 15.005 1.00 90.94 424 LEU A CA 1
ATOM 3305 C C . LEU A 1 424 ? -21.453 22.939 13.603 1.00 90.94 424 LEU A C 1
ATOM 3307 O O . LEU A 1 424 ? -22.594 22.523 13.396 1.00 90.94 424 LEU A O 1
ATOM 3311 N N . LEU A 1 425 ? -20.707 23.492 12.648 1.00 90.25 425 LEU A N 1
ATOM 3312 C CA . LEU A 1 425 ? -21.118 23.579 11.247 1.00 90.25 425 LEU A CA 1
ATOM 3313 C C . LEU A 1 425 ? -20.813 22.282 10.483 1.00 90.25 425 LEU A C 1
ATOM 3315 O O . LEU A 1 425 ? -19.942 21.499 10.857 1.00 90.25 425 LEU A O 1
ATOM 3319 N N . ASP A 1 426 ? -21.493 22.105 9.353 1.00 87.25 426 ASP A N 1
ATOM 3320 C CA . ASP A 1 426 ? -21.354 20.951 8.452 1.00 87.25 426 ASP A CA 1
ATOM 3321 C C . ASP A 1 426 ? -19.968 20.823 7.794 1.00 87.25 426 ASP A C 1
ATOM 3323 O O . ASP A 1 426 ? -19.622 19.752 7.298 1.00 87.25 426 ASP A O 1
ATOM 3327 N N . SER A 1 427 ? -19.163 21.890 7.831 1.00 86.00 427 SER A N 1
ATOM 3328 C CA . SER A 1 427 ? -17.745 21.907 7.443 1.00 86.00 427 SER A CA 1
ATOM 3329 C C . SER A 1 427 ? -16.789 21.418 8.540 1.00 86.00 427 SER A C 1
ATOM 3331 O O . SER A 1 427 ? -15.579 21.406 8.332 1.00 86.00 427 SER A O 1
ATOM 3333 N N . GLY A 1 428 ? -17.297 21.097 9.733 1.00 88.12 428 GLY A N 1
ATOM 3334 C CA . GLY A 1 428 ? -16.490 20.812 10.920 1.00 88.12 428 GLY A CA 1
ATOM 3335 C C . GLY A 1 428 ? -16.057 22.063 11.696 1.00 88.12 428 GLY A C 1
ATOM 3336 O O . GLY A 1 428 ? -15.490 21.942 12.778 1.00 88.12 428 GLY A O 1
ATOM 3337 N N . ASN A 1 429 ? -16.336 23.277 11.207 1.00 91.81 429 ASN A N 1
ATOM 3338 C CA . ASN A 1 429 ? -15.990 24.498 11.940 1.00 91.81 429 ASN A CA 1
ATOM 3339 C C . ASN A 1 429 ? -16.878 24.655 13.188 1.00 91.81 429 ASN A C 1
ATOM 3341 O O . ASN A 1 429 ? -18.105 24.742 13.083 1.00 91.81 429 ASN A O 1
ATOM 3345 N N . LEU A 1 430 ? -16.257 24.706 14.367 1.00 91.88 430 LEU A N 1
ATOM 3346 C CA . LEU A 1 430 ? -16.920 25.019 15.628 1.00 91.88 430 LEU A CA 1
ATOM 3347 C C . LEU A 1 430 ? -16.902 26.537 15.806 1.00 91.88 430 LEU A C 1
ATOM 3349 O O . LEU A 1 430 ? -15.832 27.122 15.952 1.00 91.88 430 LEU A O 1
ATOM 3353 N N . VAL A 1 431 ? -18.073 27.167 15.815 1.00 91.88 431 VAL A N 1
ATOM 3354 C CA . VAL A 1 431 ? -18.224 28.627 15.852 1.00 91.88 431 VAL A CA 1
ATOM 3355 C C . VAL A 1 431 ? -18.943 29.089 17.117 1.00 91.88 431 VAL A C 1
ATOM 3357 O O . VAL A 1 431 ? -19.880 28.446 17.594 1.00 91.88 431 VAL A O 1
ATOM 3360 N N . PHE A 1 432 ? -18.518 30.229 17.655 1.00 90.19 432 PHE A N 1
ATOM 3361 C CA . PHE A 1 432 ? -19.126 30.884 18.811 1.00 90.19 432 PHE A CA 1
ATOM 3362 C C . PHE A 1 432 ? -19.546 32.315 18.454 1.00 90.19 432 PHE A C 1
ATOM 3364 O O . PHE A 1 432 ? -18.778 33.077 17.860 1.00 90.19 432 PHE A O 1
ATOM 3371 N N . GLY A 1 433 ? -20.768 32.694 18.828 1.00 88.31 433 GLY A N 1
ATOM 3372 C CA . GLY A 1 433 ? -21.328 34.010 18.523 1.00 88.31 433 GLY A CA 1
ATOM 3373 C C . GLY A 1 433 ? -22.676 34.258 19.195 1.00 88.31 433 GLY A C 1
ATOM 3374 O O . GLY A 1 433 ? -23.119 33.478 20.042 1.00 88.31 433 GLY A O 1
ATOM 3375 N N . ASP A 1 434 ? -23.335 35.354 18.812 1.00 84.44 434 ASP A N 1
ATOM 3376 C CA . ASP A 1 434 ? -24.745 35.558 19.151 1.00 84.44 434 ASP A CA 1
ATOM 3377 C C . ASP A 1 434 ? -25.637 34.809 18.153 1.00 84.44 434 ASP A C 1
ATOM 3379 O O . ASP A 1 434 ? -25.417 34.877 16.941 1.00 84.44 434 ASP A O 1
ATOM 3383 N N . SER A 1 435 ? -26.671 34.143 18.667 1.00 81.38 435 SER A N 1
ATOM 3384 C CA . SER A 1 435 ? -27.731 33.477 17.896 1.00 81.38 435 SER A CA 1
ATOM 3385 C C . SER A 1 435 ? -28.276 34.277 16.702 1.00 81.38 435 SER A C 1
ATOM 3387 O O . SER A 1 435 ? -28.652 33.680 15.697 1.00 81.38 435 SER A O 1
ATOM 3389 N N . SER A 1 436 ? -28.316 35.609 16.810 1.00 75.69 436 SER A N 1
ATOM 3390 C CA . SER A 1 436 ? -28.878 36.520 15.806 1.00 75.69 436 SER A CA 1
ATOM 3391 C C . SER A 1 436 ? -27.921 36.850 14.652 1.00 75.69 436 SER A C 1
ATOM 3393 O O . SER A 1 436 ? -28.380 37.059 13.531 1.00 75.69 436 SER A O 1
ATOM 3395 N N . ASN A 1 437 ? -26.604 36.838 14.894 1.00 75.12 437 ASN A N 1
ATOM 3396 C CA . ASN A 1 437 ? -25.582 37.170 13.891 1.00 75.12 437 ASN A CA 1
ATOM 3397 C C . ASN A 1 437 ? -24.891 35.926 13.301 1.00 75.12 437 ASN A C 1
ATOM 3399 O O . ASN A 1 437 ? -24.279 36.008 12.237 1.00 75.12 437 ASN A O 1
ATOM 3403 N N . LEU A 1 438 ? -25.023 34.757 13.940 1.00 70.44 438 LEU A N 1
ATOM 3404 C CA . LEU A 1 438 ? -24.428 33.493 13.484 1.00 70.44 438 LEU A CA 1
ATOM 3405 C C . LEU A 1 438 ? -24.840 33.095 12.055 1.00 70.44 438 LEU A C 1
ATOM 3407 O O . LEU A 1 438 ? -24.029 32.538 11.321 1.00 70.44 438 LEU A O 1
ATOM 3411 N N . THR A 1 439 ? -26.062 33.425 11.625 1.00 62.34 439 THR A N 1
ATOM 3412 C CA . THR A 1 439 ? -26.537 33.198 10.245 1.00 62.34 439 THR A CA 1
ATOM 3413 C C . THR A 1 439 ? -25.973 34.181 9.216 1.00 62.34 439 THR A C 1
ATOM 3415 O O . THR A 1 439 ? -26.093 33.928 8.022 1.00 62.34 439 THR A O 1
ATOM 3418 N N . ALA A 1 440 ? -25.363 35.288 9.651 1.00 63.16 440 ALA A N 1
ATOM 3419 C CA . ALA A 1 440 ? -24.707 36.270 8.783 1.00 63.16 440 ALA A CA 1
ATOM 3420 C C . ALA A 1 440 ? -23.204 35.985 8.572 1.00 63.16 440 ALA A C 1
ATOM 3422 O O . ALA A 1 440 ? -22.539 36.725 7.852 1.00 63.16 440 ALA A O 1
ATOM 3423 N N . GLY A 1 441 ? -22.658 34.931 9.195 1.00 68.19 441 GLY A N 1
ATOM 3424 C CA . GLY A 1 441 ? -21.232 34.588 9.125 1.00 68.19 441 GLY A CA 1
ATOM 3425 C C . GLY A 1 441 ? -20.325 35.411 10.052 1.00 68.19 441 GLY A C 1
ATOM 3426 O O . GLY A 1 441 ? -19.106 35.273 9.992 1.00 68.19 441 GLY A O 1
ATOM 3427 N N . GLU A 1 442 ? -20.893 36.252 10.922 1.00 79.31 442 GLU A N 1
ATOM 3428 C CA . GLU A 1 442 ? -20.139 37.030 11.910 1.00 79.31 442 GLU A CA 1
ATOM 3429 C C . GLU A 1 442 ? -19.875 36.203 13.179 1.00 79.31 442 GLU A C 1
ATOM 3431 O O . GLU A 1 442 ? -20.676 36.181 14.121 1.00 79.31 442 GLU A O 1
ATOM 3436 N N . TYR A 1 443 ? -18.734 35.518 13.219 1.00 86.00 443 TYR A N 1
ATOM 3437 C CA . TYR A 1 443 ? -18.304 34.739 14.384 1.00 86.00 443 TYR A CA 1
ATOM 3438 C C . TYR A 1 443 ? -17.455 35.593 15.340 1.00 86.00 443 TYR A C 1
ATOM 3440 O O . TYR A 1 443 ? -16.620 36.384 14.909 1.00 86.00 443 TYR A O 1
ATOM 3448 N N . LEU A 1 444 ? -17.644 35.418 16.653 1.00 86.88 444 LEU A N 1
ATOM 3449 C CA . LEU A 1 444 ? -16.755 36.001 17.673 1.00 86.88 444 LEU A CA 1
ATOM 3450 C C . LEU A 1 444 ? -15.501 35.144 17.887 1.00 86.88 444 LEU A C 1
ATOM 3452 O O . LEU A 1 444 ? -14.469 35.659 18.308 1.00 86.88 444 LEU A O 1
ATOM 3456 N N . TRP A 1 445 ? -15.611 33.843 17.612 1.00 89.12 445 TRP A N 1
ATOM 3457 C CA . TRP A 1 445 ? -14.516 32.879 17.609 1.00 89.12 445 TRP A CA 1
ATOM 3458 C C . TRP A 1 445 ? -14.878 31.679 16.727 1.00 89.12 445 TRP A C 1
ATOM 3460 O O . TRP A 1 445 ? -16.055 31.318 16.631 1.00 89.12 445 TRP A O 1
ATOM 3470 N N . GLN A 1 446 ? -13.876 31.049 16.115 1.00 91.06 446 GLN A N 1
ATOM 3471 C CA . GLN A 1 446 ? -14.039 29.832 15.320 1.00 91.06 446 GLN A CA 1
ATOM 3472 C C . GLN A 1 446 ? -12.819 28.904 15.433 1.00 91.06 446 GLN A C 1
ATOM 3474 O O . GLN A 1 446 ? -11.683 29.375 15.527 1.00 91.06 446 GLN A O 1
ATOM 3479 N N . SER A 1 447 ? -13.027 27.586 15.366 1.00 91.62 447 SER A N 1
ATOM 3480 C CA . SER A 1 447 ? -11.926 26.608 15.402 1.00 91.62 447 SER A CA 1
ATOM 3481 C C . SER A 1 447 ? -11.012 26.693 14.176 1.00 91.62 447 SER A C 1
ATOM 3483 O O . SER A 1 447 ? -9.822 26.402 14.279 1.00 91.62 447 SER A O 1
ATOM 3485 N N . PHE A 1 448 ? -11.534 27.148 13.031 1.00 92.75 448 PHE A N 1
ATOM 3486 C CA . PHE A 1 448 ? -10.775 27.284 11.780 1.00 92.75 448 PHE A CA 1
ATOM 3487 C C . PHE A 1 448 ? -9.642 28.330 11.833 1.00 92.75 448 PHE A C 1
ATOM 3489 O O . PHE A 1 448 ? -8.747 28.289 10.990 1.00 92.75 448 PHE A O 1
ATOM 3496 N N . ASP A 1 449 ? -9.633 29.221 12.832 1.00 91.19 449 ASP A N 1
ATOM 3497 C CA . ASP A 1 449 ? -8.520 30.149 13.090 1.00 91.19 449 ASP A CA 1
ATOM 3498 C C . ASP A 1 449 ? -7.402 29.539 13.954 1.00 91.19 449 ASP A C 1
ATOM 3500 O O . ASP A 1 449 ? -6.353 30.156 14.136 1.00 91.19 449 ASP A O 1
ATOM 3504 N N . HIS A 1 450 ? -7.595 28.312 14.446 1.00 90.12 450 HIS A N 1
ATOM 3505 C CA . HIS A 1 450 ? -6.646 27.585 15.288 1.00 90.12 450 HIS A CA 1
ATOM 3506 C C . HIS A 1 450 ? -6.387 26.159 14.753 1.00 90.12 450 HIS A C 1
ATOM 3508 O O . HIS A 1 450 ? -6.738 25.184 15.426 1.00 90.12 450 HIS A O 1
ATOM 3514 N N . PRO A 1 451 ? -5.808 26.003 13.542 1.00 90.62 451 PRO A N 1
ATOM 3515 C CA . PRO A 1 451 ? -5.360 24.700 13.050 1.00 90.62 451 PRO A CA 1
ATOM 3516 C C . PRO A 1 451 ? -4.340 24.043 13.989 1.00 90.62 451 PRO A C 1
ATOM 3518 O O . PRO A 1 451 ? -3.552 24.715 14.650 1.00 90.62 451 PRO A O 1
ATOM 3521 N N . LEU A 1 452 ? -4.346 22.707 14.010 1.00 90.19 452 LEU A N 1
ATOM 3522 C CA . LEU A 1 452 ? -3.371 21.885 14.731 1.00 90.19 452 LEU A CA 1
ATOM 3523 C C . LEU A 1 452 ? -2.579 21.030 13.732 1.00 90.19 452 LEU A C 1
ATOM 3525 O O . LEU A 1 452 ? -1.943 21.563 12.831 1.00 90.19 452 LEU A O 1
ATOM 3529 N N . HIS A 1 453 ? -2.635 19.706 13.862 1.00 91.50 453 HIS A N 1
ATOM 3530 C CA . HIS A 1 453 ? -1.975 18.764 12.964 1.00 91.50 453 HIS A CA 1
ATOM 3531 C C . HIS A 1 453 ? -2.723 18.575 11.633 1.00 91.50 453 HIS A C 1
ATOM 3533 O O . HIS A 1 453 ? -2.156 18.005 10.710 1.00 91.50 453 HIS A O 1
ATOM 3539 N N . THR A 1 454 ? -3.970 19.049 11.522 1.00 92.75 454 THR A N 1
ATOM 3540 C CA . THR A 1 454 ? -4.851 18.833 10.363 1.00 92.75 454 THR A CA 1
ATOM 3541 C C . THR A 1 454 ? -5.424 20.150 9.819 1.00 92.75 454 THR A C 1
ATOM 3543 O O . THR A 1 454 ? -5.766 21.055 10.585 1.00 92.75 454 THR A O 1
ATOM 3546 N N . LEU A 1 455 ? -5.551 20.229 8.490 1.00 93.62 455 LEU A N 1
ATOM 3547 C CA . LEU A 1 455 ? -6.261 21.258 7.727 1.00 93.62 455 LEU A CA 1
ATOM 3548 C C . LEU A 1 455 ? -7.436 20.601 6.984 1.00 93.62 455 LEU A C 1
ATOM 3550 O O . LEU A 1 455 ? -7.237 19.714 6.150 1.00 93.62 455 LEU A O 1
ATOM 3554 N N . LEU A 1 456 ? -8.654 21.038 7.295 1.00 92.00 456 LEU A N 1
ATOM 3555 C CA . LEU A 1 456 ? -9.881 20.649 6.596 1.00 92.00 456 LEU A CA 1
ATOM 3556 C C . LEU A 1 456 ? -10.097 21.519 5.342 1.00 92.00 456 LEU A C 1
ATOM 3558 O O . LEU A 1 456 ? -9.568 22.636 5.282 1.00 92.00 456 LEU A O 1
ATOM 3562 N N . PRO A 1 457 ? -10.915 21.076 4.369 1.00 88.38 457 PRO A N 1
ATOM 3563 C CA . PRO A 1 457 ? -11.311 21.902 3.232 1.00 88.38 457 PRO A CA 1
ATOM 3564 C C . PRO A 1 457 ? -11.901 23.244 3.696 1.00 88.38 457 PRO A C 1
ATOM 3566 O O . PRO A 1 457 ? -12.773 23.297 4.566 1.00 88.38 457 PRO A O 1
ATOM 3569 N N . GLY A 1 458 ? -11.399 24.348 3.140 1.00 85.00 458 GLY A N 1
ATOM 3570 C CA . GLY A 1 458 ? -11.790 25.708 3.530 1.00 85.00 458 GLY A CA 1
ATOM 3571 C C . GLY A 1 458 ? -11.119 26.277 4.794 1.00 85.00 458 GLY A C 1
ATOM 3572 O O . GLY A 1 458 ? -11.275 27.473 5.056 1.00 85.00 458 GLY A O 1
ATOM 3573 N N . MET A 1 459 ? -10.331 25.500 5.551 1.00 92.44 459 MET A N 1
ATOM 3574 C CA . MET A 1 459 ? -9.411 26.072 6.548 1.00 92.44 459 MET A CA 1
ATOM 3575 C C . MET A 1 459 ? -8.269 26.818 5.848 1.00 92.44 459 MET A C 1
ATOM 3577 O O . MET A 1 459 ? -7.831 26.442 4.760 1.00 92.44 459 MET A O 1
ATOM 3581 N N . LYS A 1 460 ? -7.766 27.883 6.478 1.00 94.06 460 LYS A N 1
ATOM 3582 C CA . LYS A 1 460 ? -6.727 28.757 5.915 1.00 94.06 460 LYS A CA 1
ATOM 3583 C C . LYS A 1 460 ? -5.414 28.571 6.671 1.00 94.06 460 LYS A C 1
ATOM 3585 O O . LYS A 1 460 ? -5.422 28.539 7.898 1.00 94.06 460 LYS A O 1
ATOM 3590 N N . LEU A 1 461 ? -4.300 28.507 5.950 1.00 94.69 461 LEU A N 1
ATOM 3591 C CA . LEU A 1 461 ? -2.943 28.458 6.496 1.00 94.69 461 LEU A CA 1
ATOM 3592 C C . LEU A 1 461 ? -2.177 29.695 6.008 1.00 94.69 461 LEU A C 1
ATOM 3594 O O . LEU A 1 461 ? -1.970 29.864 4.808 1.00 94.69 461 LEU A O 1
ATOM 3598 N N . GLY A 1 462 ? -1.810 30.585 6.926 1.00 93.44 462 GLY A N 1
ATOM 3599 C CA . GLY A 1 462 ? -1.253 31.909 6.649 1.00 93.44 462 GLY A CA 1
ATOM 3600 C C . GLY A 1 462 ? -1.970 33.046 7.387 1.00 93.44 462 GLY A C 1
ATOM 3601 O O . GLY A 1 462 ? -2.785 32.832 8.291 1.00 93.44 462 GLY A O 1
ATOM 3602 N N . TRP A 1 463 ? -1.637 34.273 6.991 1.00 91.81 463 TRP A N 1
ATOM 3603 C CA . TRP A 1 463 ? -1.925 35.510 7.715 1.00 91.81 463 TRP A CA 1
ATOM 3604 C C . TRP A 1 463 ? -3.239 36.161 7.278 1.00 91.81 463 TRP A C 1
ATOM 3606 O O . TRP A 1 463 ? -3.455 36.454 6.101 1.00 91.81 463 TRP A O 1
ATOM 3616 N N . ASP A 1 464 ? -4.080 36.495 8.251 1.00 90.12 464 ASP A N 1
ATOM 3617 C CA . ASP A 1 464 ? -5.196 37.429 8.105 1.00 90.12 464 ASP A CA 1
ATOM 3618 C C . ASP A 1 464 ? -4.792 38.769 8.735 1.00 90.12 464 ASP A C 1
ATOM 3620 O O . ASP A 1 464 ? -4.638 38.889 9.950 1.00 90.12 464 ASP A O 1
ATOM 3624 N N . LYS A 1 465 ? -4.566 39.779 7.891 1.00 87.81 465 LYS A N 1
ATOM 3625 C CA . LYS A 1 465 ? -3.999 41.076 8.293 1.00 87.81 465 LYS A CA 1
ATOM 3626 C C . LYS A 1 465 ? -5.037 41.990 8.947 1.00 87.81 465 LYS A C 1
ATOM 3628 O O . LYS A 1 465 ? -4.656 42.923 9.646 1.00 87.81 465 LYS A O 1
ATOM 3633 N N . LYS A 1 466 ? -6.335 41.729 8.736 1.00 86.12 466 LYS A N 1
ATOM 3634 C CA . LYS A 1 466 ? -7.437 42.461 9.386 1.00 86.12 466 LYS A CA 1
ATOM 3635 C C . LYS A 1 466 ? -7.577 42.079 10.856 1.00 86.12 466 LYS A C 1
ATOM 3637 O O . LYS A 1 466 ? -7.825 42.944 11.689 1.00 86.12 466 LYS A O 1
ATOM 3642 N N . THR A 1 467 ? -7.430 40.792 11.156 1.00 84.50 467 THR A N 1
ATOM 3643 C CA . THR A 1 467 ? -7.533 40.243 12.520 1.00 84.50 467 THR A CA 1
ATOM 3644 C C . THR A 1 467 ? -6.182 40.126 13.228 1.00 84.50 467 THR A C 1
ATOM 3646 O O . THR A 1 467 ? -6.145 40.076 14.454 1.00 84.50 467 THR A O 1
ATOM 3649 N N . GLY A 1 468 ? -5.075 40.102 12.476 1.00 87.62 468 GLY A N 1
ATOM 3650 C CA . GLY A 1 468 ? -3.723 39.880 12.997 1.00 87.62 468 GLY A CA 1
ATOM 3651 C C . GLY A 1 468 ? -3.400 38.407 13.280 1.00 87.62 468 GLY A C 1
ATOM 3652 O O . GLY A 1 468 ? -2.451 38.131 14.011 1.00 87.62 468 GLY A O 1
ATOM 3653 N N . ILE A 1 469 ? -4.187 37.465 12.747 1.00 89.69 469 ILE A N 1
ATOM 3654 C CA . ILE A 1 469 ? -4.054 36.027 13.023 1.00 89.69 469 ILE A CA 1
ATOM 3655 C C . ILE A 1 469 ? -3.139 35.363 11.984 1.00 89.69 469 ILE A C 1
ATOM 3657 O O . ILE A 1 469 ? -3.462 35.339 10.795 1.00 89.69 469 ILE A O 1
ATOM 3661 N N . ASP A 1 470 ? -2.042 34.760 12.448 1.00 91.50 470 ASP A N 1
ATOM 3662 C CA . ASP A 1 470 ? -1.215 33.818 11.683 1.00 91.50 470 ASP A CA 1
ATOM 3663 C C . ASP A 1 470 ? -1.648 32.372 11.976 1.00 91.50 470 ASP A C 1
ATOM 3665 O O . ASP A 1 470 ? -1.570 31.905 13.116 1.00 91.50 470 ASP A O 1
ATOM 3669 N N . ARG A 1 471 ? -2.116 31.662 10.946 1.00 94.69 471 ARG A N 1
ATOM 3670 C CA . ARG A 1 471 ? -2.558 30.265 11.034 1.00 94.69 471 ARG A CA 1
ATOM 3671 C C . ARG A 1 471 ? -1.456 29.338 10.526 1.00 94.69 471 ARG A C 1
ATOM 3673 O O . ARG A 1 471 ? -1.165 29.320 9.332 1.00 94.69 471 ARG A O 1
ATOM 3680 N N . SER A 1 472 ? -0.904 28.510 11.406 1.00 94.00 472 SER A N 1
ATOM 3681 C CA . SER A 1 472 ? 0.095 27.484 11.077 1.00 94.00 472 SER A CA 1
ATOM 3682 C C . SER A 1 472 ? -0.308 26.125 11.649 1.00 94.00 472 SER A C 1
ATOM 3684 O O . SER A 1 472 ? -1.034 26.054 12.637 1.00 94.00 472 SER A O 1
ATOM 3686 N N . MET A 1 473 ? 0.141 25.041 11.016 1.00 94.19 473 MET A N 1
ATOM 3687 C CA . MET A 1 473 ? -0.128 23.672 11.459 1.00 94.19 473 MET A CA 1
ATOM 3688 C C . MET A 1 473 ? 1.070 23.100 12.205 1.00 94.19 473 MET A C 1
ATOM 3690 O O . MET A 1 473 ? 2.209 23.253 11.769 1.00 94.19 473 MET A O 1
ATOM 3694 N N . ARG A 1 474 ? 0.827 22.364 13.286 1.00 93.12 474 ARG A N 1
ATOM 3695 C CA . ARG A 1 474 ? 1.875 21.716 14.080 1.00 93.12 474 ARG A CA 1
ATOM 3696 C C . ARG A 1 474 ? 1.532 20.256 14.326 1.00 93.12 474 ARG A C 1
ATOM 3698 O O . ARG A 1 474 ? 0.395 19.949 14.680 1.00 93.12 474 ARG A O 1
ATOM 3705 N N . SER A 1 475 ? 2.514 19.370 14.165 1.00 93.38 475 SER A N 1
ATOM 3706 C CA . SER A 1 475 ? 2.325 17.946 14.441 1.00 93.38 475 SER A CA 1
ATOM 3707 C C . SER A 1 475 ? 1.925 17.716 15.899 1.00 93.38 475 SER A C 1
ATOM 3709 O O . SER A 1 475 ? 2.250 18.502 16.796 1.00 93.38 475 SER A O 1
ATOM 3711 N N . TRP A 1 476 ? 1.284 16.582 16.162 1.00 90.94 476 TRP A N 1
ATOM 3712 C CA . TRP A 1 476 ? 1.278 16.024 17.512 1.00 90.94 476 TRP A CA 1
ATOM 3713 C C . TRP A 1 476 ? 2.691 15.588 17.922 1.00 90.94 476 TRP A C 1
ATOM 3715 O O . TRP A 1 476 ? 3.563 15.366 17.075 1.00 90.94 476 TRP A O 1
ATOM 3725 N N . ARG A 1 477 ? 2.925 15.476 19.232 1.00 87.00 477 ARG A N 1
ATOM 3726 C CA . ARG A 1 477 ? 4.192 14.996 19.799 1.00 87.00 477 ARG A CA 1
ATOM 3727 C C . ARG A 1 477 ? 4.405 13.509 19.524 1.00 87.00 477 ARG A C 1
ATOM 3729 O O . ARG A 1 477 ? 5.521 13.100 19.229 1.00 87.00 477 ARG A O 1
ATOM 3736 N N . THR A 1 478 ? 3.345 12.713 19.640 1.00 83.38 478 THR A N 1
ATOM 3737 C CA . THR A 1 478 ? 3.284 11.291 19.268 1.00 83.38 478 THR A CA 1
ATOM 3738 C C . THR A 1 478 ? 1.855 10.956 18.836 1.00 83.38 478 THR A C 1
ATOM 3740 O O . THR A 1 478 ? 0.939 11.738 19.090 1.00 83.38 478 THR A O 1
ATOM 3743 N N . GLU A 1 479 ? 1.621 9.784 18.239 1.00 75.38 479 GLU A N 1
ATOM 3744 C CA . GLU A 1 479 ? 0.268 9.357 17.827 1.00 75.38 479 GLU A CA 1
ATOM 3745 C C . GLU A 1 479 ? -0.749 9.283 18.988 1.00 75.38 479 GLU A C 1
ATOM 3747 O O . GLU A 1 479 ? -1.951 9.306 18.748 1.00 75.38 479 GLU A O 1
ATOM 3752 N N . GLY A 1 480 ? -0.281 9.218 20.244 1.00 72.75 480 GLY A N 1
ATOM 3753 C CA . GLY A 1 480 ? -1.114 9.160 21.454 1.00 72.75 480 GLY A CA 1
ATOM 3754 C C . GLY A 1 480 ? -0.959 10.341 22.424 1.00 72.75 480 GLY A C 1
ATOM 3755 O O . GLY A 1 480 ? -1.481 10.273 23.536 1.00 72.75 480 GLY A O 1
ATOM 3756 N N . ASP A 1 481 ? -0.229 11.402 22.060 1.00 80.56 481 ASP A N 1
ATOM 3757 C CA . ASP A 1 481 ? -0.125 12.640 22.851 1.00 80.56 481 ASP A CA 1
ATOM 3758 C C . ASP A 1 481 ? -0.368 13.844 21.926 1.00 80.56 481 ASP A C 1
ATOM 3760 O O . ASP A 1 481 ? 0.559 14.273 21.232 1.00 80.56 481 ASP A O 1
ATOM 3764 N N . PRO A 1 482 ? -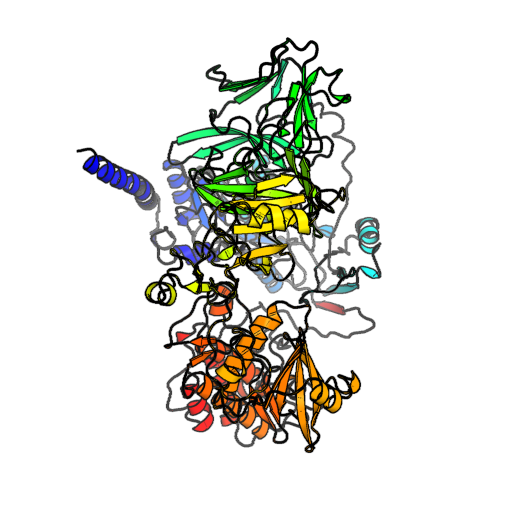1.593 14.416 21.909 1.00 85.06 482 PRO A N 1
ATOM 3765 C CA . PRO A 1 482 ? -1.959 15.503 21.001 1.00 85.06 482 PRO A CA 1
ATOM 3766 C C . PRO A 1 482 ? -1.286 16.837 21.344 1.00 85.06 482 PRO A C 1
ATOM 3768 O O . PRO A 1 482 ? -1.499 17.832 20.654 1.00 85.06 482 PRO A O 1
ATOM 3771 N N . ALA A 1 483 ? -0.479 16.868 22.410 1.00 86.25 483 ALA A N 1
ATOM 3772 C CA . ALA A 1 483 ? 0.364 17.997 22.755 1.00 86.25 483 ALA A CA 1
ATOM 3773 C C . ALA A 1 483 ? 1.265 18.411 21.568 1.00 86.25 483 ALA A C 1
ATOM 3775 O O . ALA A 1 483 ? 1.685 17.548 20.792 1.00 86.25 483 ALA A O 1
ATOM 3776 N N . PRO A 1 484 ? 1.622 19.703 21.451 1.00 89.00 484 PRO A N 1
ATOM 3777 C CA . PRO A 1 484 ? 2.490 20.215 20.392 1.00 89.00 484 PRO A CA 1
ATOM 3778 C C . PRO A 1 484 ? 3.793 19.419 20.206 1.00 89.00 484 PRO A C 1
ATOM 3780 O O . PRO A 1 484 ? 4.551 19.221 21.164 1.00 89.00 484 PRO A O 1
ATOM 3783 N N . GLY A 1 485 ? 4.040 18.991 18.966 1.00 90.44 485 GLY A N 1
ATOM 3784 C CA . GLY A 1 485 ? 5.267 18.335 18.517 1.00 90.44 485 GLY A CA 1
ATOM 3785 C C . GLY A 1 485 ? 6.265 19.272 17.826 1.00 90.44 485 GLY A C 1
ATOM 3786 O O . GLY A 1 485 ? 6.053 20.486 17.702 1.00 90.44 485 GLY A O 1
ATOM 3787 N N . ASP A 1 486 ? 7.370 18.676 17.376 1.00 91.69 486 ASP A N 1
ATOM 3788 C CA . ASP A 1 486 ? 8.556 19.370 16.854 1.00 91.69 486 ASP A CA 1
ATOM 3789 C C . ASP A 1 486 ? 8.361 19.973 15.453 1.00 91.69 486 ASP A C 1
ATOM 3791 O O . ASP A 1 486 ? 9.067 20.924 15.100 1.00 91.69 486 ASP A O 1
ATOM 3795 N N . TYR A 1 487 ? 7.433 19.425 14.657 1.00 94.75 487 TYR A N 1
ATOM 3796 C CA . TYR A 1 487 ? 7.229 19.806 13.259 1.00 94.75 487 TYR A CA 1
ATOM 3797 C C . TYR A 1 487 ? 6.164 20.894 13.098 1.00 94.75 487 TYR A C 1
ATOM 3799 O O . TYR A 1 487 ? 5.050 20.765 13.607 1.00 94.75 487 TYR A O 1
ATOM 3807 N N . LEU A 1 488 ? 6.498 21.946 12.350 1.00 94.44 488 LEU A N 1
ATOM 3808 C CA . LEU A 1 488 ? 5.655 23.108 12.068 1.00 94.44 488 LEU A CA 1
ATOM 3809 C C . LEU A 1 488 ? 5.566 23.325 10.552 1.00 94.44 488 LEU A C 1
ATOM 3811 O O . LEU A 1 488 ? 6.574 23.610 9.912 1.00 94.44 488 LEU A O 1
ATOM 3815 N N . LEU A 1 489 ? 4.365 23.234 9.987 1.00 95.00 489 LEU A N 1
ATOM 3816 C CA . LEU A 1 489 ? 4.064 23.678 8.629 1.00 95.00 489 LEU A CA 1
ATOM 3817 C C . LEU A 1 489 ? 3.486 25.096 8.692 1.00 95.00 489 LEU A C 1
ATOM 3819 O O . LEU A 1 489 ? 2.431 25.323 9.291 1.00 95.00 489 LEU A O 1
ATOM 3823 N N . ARG A 1 490 ? 4.159 26.052 8.052 1.00 93.56 490 ARG A N 1
ATOM 3824 C CA . ARG A 1 490 ? 3.720 27.453 7.992 1.00 93.56 490 ARG A CA 1
ATOM 3825 C C . ARG A 1 490 ? 3.898 28.031 6.593 1.00 93.56 490 ARG A C 1
ATOM 3827 O O . ARG A 1 490 ? 4.706 27.544 5.801 1.00 93.56 490 ARG A O 1
ATOM 3834 N N . LEU A 1 491 ? 3.150 29.092 6.306 1.00 92.25 491 LEU A N 1
ATOM 3835 C CA . LEU A 1 491 ? 3.428 29.940 5.157 1.00 92.25 491 LEU A CA 1
ATOM 3836 C C . LEU A 1 491 ? 4.505 30.941 5.577 1.00 92.25 491 LEU A C 1
ATOM 3838 O O . LEU A 1 491 ? 4.260 31.808 6.414 1.00 92.25 491 LEU A O 1
ATOM 3842 N N . ASP A 1 492 ? 5.704 30.794 5.030 1.00 90.06 492 ASP A N 1
ATOM 3843 C CA . ASP A 1 492 ? 6.788 31.734 5.258 1.00 90.06 492 ASP A CA 1
ATOM 3844 C C . ASP A 1 492 ? 6.652 32.927 4.316 1.00 90.06 492 ASP A C 1
ATOM 3846 O O . ASP A 1 492 ? 6.556 32.758 3.102 1.00 90.06 492 ASP A O 1
ATOM 3850 N N . LEU A 1 493 ? 6.614 34.131 4.885 1.00 86.38 493 LEU A N 1
ATOM 3851 C CA . LEU A 1 493 ? 6.562 35.382 4.126 1.00 86.38 493 LEU A CA 1
ATOM 3852 C C . LEU A 1 493 ? 7.965 35.937 3.827 1.00 86.38 493 LEU A C 1
ATOM 3854 O O . LEU A 1 493 ? 8.081 36.840 3.001 1.00 86.38 493 LEU A O 1
ATOM 3858 N N . GLY A 1 494 ? 9.005 35.392 4.473 1.00 79.94 494 GLY A N 1
ATOM 3859 C CA . GLY A 1 494 ? 10.389 35.834 4.328 1.00 79.94 494 GLY A CA 1
ATOM 3860 C C . GLY A 1 494 ? 10.643 37.261 4.826 1.00 79.94 494 GLY A C 1
ATOM 3861 O O . GLY A 1 494 ? 9.823 37.869 5.520 1.00 79.94 494 GLY A O 1
ATOM 3862 N N . ASP A 1 495 ? 11.804 37.807 4.459 1.00 78.31 495 ASP A N 1
ATOM 3863 C CA . ASP A 1 495 ? 12.115 39.223 4.672 1.00 78.31 495 ASP A CA 1
ATOM 3864 C C . ASP A 1 495 ? 11.324 40.130 3.712 1.00 78.31 495 ASP A C 1
ATOM 3866 O O . ASP A 1 495 ? 10.805 39.695 2.682 1.00 78.31 495 ASP A O 1
ATOM 3870 N N . SER A 1 496 ? 11.273 41.431 4.016 1.00 73.38 496 SER A N 1
ATOM 3871 C CA . SER A 1 496 ? 10.553 42.429 3.212 1.00 73.38 496 SER A CA 1
ATOM 3872 C C . SER A 1 496 ? 10.920 42.366 1.720 1.00 73.38 496 SER A C 1
ATOM 3874 O O . SER A 1 496 ? 12.041 42.688 1.328 1.00 73.38 496 SER A O 1
ATOM 3876 N N . GLY A 1 497 ? 9.949 41.976 0.887 1.00 76.44 497 GLY A N 1
ATOM 3877 C CA . GLY A 1 497 ? 10.100 41.834 -0.565 1.00 76.44 497 GLY A CA 1
ATOM 3878 C C . GLY A 1 497 ? 10.270 40.396 -1.068 1.00 76.44 497 GLY A C 1
ATOM 3879 O O . GLY A 1 497 ? 10.229 40.194 -2.282 1.00 76.44 497 GLY A O 1
ATOM 3880 N N . GLN A 1 498 ? 10.414 39.396 -0.195 1.00 87.31 498 GLN A N 1
ATOM 3881 C CA . GLN A 1 498 ? 10.398 37.986 -0.599 1.00 87.31 498 GLN A CA 1
ATOM 3882 C C . GLN A 1 498 ? 8.977 37.515 -0.962 1.00 87.31 498 GLN A C 1
ATOM 3884 O O . GLN A 1 498 ? 7.970 38.106 -0.560 1.00 87.31 498 GLN A O 1
ATOM 3889 N N . LEU A 1 499 ? 8.890 36.474 -1.792 1.00 87.56 499 LEU A N 1
ATOM 3890 C CA . LEU A 1 499 ? 7.624 35.844 -2.159 1.00 87.56 499 LEU A CA 1
ATOM 3891 C C . LEU A 1 499 ? 7.202 34.799 -1.114 1.00 87.56 499 LEU A C 1
ATOM 3893 O O . LEU A 1 499 ? 8.036 33.979 -0.726 1.00 87.56 499 LEU A O 1
ATOM 3897 N N . PRO A 1 500 ? 5.911 34.751 -0.725 1.00 89.00 500 PRO A N 1
ATOM 3898 C CA . PRO A 1 500 ? 5.411 33.737 0.193 1.00 89.00 500 PRO A CA 1
ATOM 3899 C C . PRO A 1 500 ? 5.648 32.312 -0.313 1.00 89.00 500 PRO A C 1
ATOM 3901 O O . PRO A 1 500 ? 5.342 31.997 -1.468 1.00 89.00 500 PRO A O 1
ATOM 3904 N N . GLN A 1 501 ? 6.133 31.445 0.571 1.00 90.06 501 GLN A N 1
ATOM 3905 C CA . GLN A 1 501 ? 6.464 30.055 0.269 1.00 90.06 501 GLN A CA 1
ATOM 3906 C C . GLN A 1 501 ? 6.075 29.121 1.418 1.00 90.06 501 GLN A C 1
ATOM 3908 O O . GLN A 1 501 ? 6.161 29.473 2.592 1.00 90.06 501 GLN A O 1
ATOM 3913 N N . LEU A 1 502 ? 5.614 27.913 1.091 1.00 91.38 502 LEU A N 1
ATOM 3914 C CA . LEU A 1 502 ? 5.227 26.928 2.102 1.00 91.38 502 LEU A CA 1
ATOM 3915 C C . LEU A 1 502 ? 6.475 26.189 2.614 1.00 91.38 502 LEU A C 1
ATOM 3917 O O . LEU A 1 502 ? 7.232 25.625 1.812 1.00 91.38 502 LEU A O 1
ATOM 3921 N N . VAL A 1 503 ? 6.673 26.176 3.937 1.00 92.94 503 VAL A N 1
ATOM 3922 C CA . VAL A 1 503 ? 7.817 25.529 4.601 1.00 92.94 503 VAL A CA 1
ATOM 3923 C C . VAL A 1 503 ? 7.361 24.580 5.704 1.00 92.94 503 VAL A C 1
ATOM 3925 O O . VAL A 1 503 ? 6.468 24.897 6.493 1.00 92.94 503 VAL A O 1
ATOM 3928 N N . LEU A 1 504 ? 8.014 23.423 5.771 1.00 94.44 504 LEU A N 1
ATOM 3929 C CA . LEU A 1 504 ? 7.954 22.505 6.900 1.00 94.44 504 LEU A CA 1
ATOM 3930 C C . LEU A 1 504 ? 9.259 22.628 7.686 1.00 94.44 504 LEU A C 1
ATOM 3932 O O . LEU A 1 504 ? 10.337 22.366 7.153 1.00 94.44 504 LEU A O 1
ATOM 3936 N N . GLU A 1 505 ? 9.158 22.992 8.956 1.00 94.44 505 GLU A N 1
ATOM 3937 C CA . GLU A 1 505 ? 10.280 23.146 9.877 1.00 94.44 505 GLU A CA 1
ATOM 3938 C C . GLU A 1 505 ? 10.255 22.071 10.964 1.00 94.44 505 GLU A C 1
ATOM 3940 O O . GLU A 1 505 ? 9.189 21.656 11.413 1.00 94.44 505 GLU A O 1
ATOM 3945 N N . LYS A 1 506 ? 11.436 21.681 11.449 1.00 93.75 506 LYS A N 1
ATOM 3946 C CA . LYS A 1 506 ? 11.629 20.918 12.685 1.00 93.75 506 LYS A CA 1
ATOM 3947 C C . LYS A 1 506 ? 12.580 21.698 13.574 1.00 93.75 506 LYS A C 1
ATOM 3949 O O . LYS A 1 506 ? 13.701 21.985 13.158 1.00 93.75 506 LYS A O 1
ATOM 3954 N N . ASN A 1 507 ? 12.153 22.053 14.786 1.00 85.94 507 ASN A N 1
ATOM 3955 C CA . ASN A 1 507 ? 12.990 22.792 15.744 1.00 85.94 507 ASN A CA 1
ATOM 3956 C C . ASN A 1 507 ? 13.677 24.032 15.115 1.00 85.94 507 ASN A C 1
ATOM 3958 O O . ASN A 1 507 ? 14.889 24.205 15.225 1.00 85.94 507 ASN A O 1
ATOM 3962 N N . GLN A 1 508 ? 12.888 24.870 14.422 1.00 84.00 508 GLN A N 1
ATOM 3963 C CA . GLN A 1 508 ? 13.315 26.090 13.703 1.00 84.00 508 GLN A CA 1
ATOM 3964 C C . GLN A 1 508 ? 14.271 25.871 12.510 1.00 84.00 508 GLN A C 1
ATOM 3966 O O . GLN A 1 508 ? 14.828 26.831 11.982 1.00 84.00 508 GLN A O 1
ATOM 3971 N N . ARG A 1 509 ? 14.469 24.628 12.051 1.00 89.44 509 ARG A N 1
ATOM 3972 C CA . ARG A 1 509 ? 15.220 24.320 10.824 1.00 89.44 509 ARG A CA 1
ATOM 3973 C C . ARG A 1 509 ? 14.273 23.844 9.736 1.00 89.44 509 ARG A C 1
ATOM 3975 O O . ARG A 1 509 ? 13.527 22.892 9.958 1.00 89.44 509 ARG A O 1
ATOM 3982 N N . ILE A 1 510 ? 14.334 24.459 8.557 1.00 92.06 510 ILE A N 1
ATOM 3983 C CA . ILE A 1 510 ? 13.582 24.006 7.381 1.00 92.06 510 ILE A CA 1
ATOM 3984 C C . ILE A 1 510 ? 13.997 22.559 7.067 1.00 92.06 510 ILE A C 1
ATOM 3986 O O . ILE A 1 510 ? 15.180 22.222 7.066 1.00 92.06 510 ILE A O 1
ATOM 3990 N N . GLN A 1 511 ? 13.011 21.684 6.889 1.00 92.38 511 GLN A N 1
ATOM 3991 C CA . GLN A 1 511 ? 13.172 20.285 6.484 1.00 92.38 511 GLN A CA 1
ATOM 3992 C C . GLN A 1 511 ? 12.736 20.094 5.036 1.00 92.38 511 GLN A C 1
ATOM 3994 O O . GLN A 1 511 ? 13.426 19.418 4.284 1.00 92.38 511 GLN A O 1
ATOM 3999 N N . SER A 1 512 ? 11.631 20.735 4.642 1.00 91.69 512 SER A N 1
ATOM 4000 C CA . SER A 1 512 ? 11.110 20.727 3.274 1.00 91.69 512 SER A CA 1
ATOM 4001 C C . SER A 1 512 ? 10.541 22.097 2.919 1.00 91.69 512 SER A C 1
ATOM 4003 O O . SER A 1 512 ? 9.981 22.795 3.768 1.00 91.69 512 SER A O 1
ATOM 4005 N N . ARG A 1 513 ? 10.672 22.476 1.647 1.00 91.62 513 ARG A N 1
ATOM 4006 C CA . ARG A 1 513 ? 10.194 23.747 1.090 1.00 91.62 513 ARG A CA 1
ATOM 4007 C C . ARG A 1 513 ? 9.547 23.475 -0.263 1.00 91.62 513 ARG A C 1
ATOM 4009 O O . ARG A 1 513 ? 10.193 22.912 -1.150 1.00 91.62 513 ARG A O 1
ATOM 4016 N N . TRP A 1 514 ? 8.300 23.909 -0.436 1.00 89.31 514 TRP A N 1
ATOM 4017 C CA . TRP A 1 514 ? 7.587 23.804 -1.719 1.00 89.31 514 TRP A CA 1
ATOM 4018 C C . TRP A 1 514 ? 7.774 25.042 -2.607 1.00 89.31 514 TRP A C 1
ATOM 4020 O O . TRP A 1 514 ? 7.305 25.059 -3.735 1.00 89.31 514 TRP A O 1
ATOM 4030 N N . GLY A 1 515 ? 8.523 26.042 -2.141 1.00 88.56 515 GLY A N 1
ATOM 4031 C CA . GLY A 1 515 ? 8.916 27.219 -2.916 1.00 88.56 515 GLY A CA 1
ATOM 4032 C C . GLY A 1 515 ? 7.806 28.261 -3.075 1.00 88.56 515 GLY A C 1
ATOM 4033 O O . GLY A 1 515 ? 6.726 28.099 -2.503 1.00 88.56 515 GLY A O 1
ATOM 4034 N N . PRO A 1 516 ? 8.076 29.367 -3.792 1.00 88.81 516 PRO A N 1
ATOM 4035 C CA . PRO A 1 516 ? 7.105 30.436 -4.006 1.00 88.81 516 PRO A CA 1
ATOM 4036 C C . PRO A 1 516 ? 5.941 30.011 -4.909 1.00 88.81 516 PRO A C 1
ATOM 4038 O O . PRO A 1 516 ? 6.083 29.136 -5.768 1.00 88.81 516 PRO A O 1
ATOM 4041 N N . TRP A 1 517 ? 4.797 30.678 -4.742 1.00 85.62 517 TRP A N 1
ATOM 4042 C CA . TRP A 1 517 ? 3.651 30.568 -5.651 1.00 85.62 517 TRP A CA 1
ATOM 4043 C C . TRP A 1 517 ? 3.920 31.300 -6.978 1.00 85.62 517 TRP A C 1
ATOM 4045 O O . TRP A 1 517 ? 4.173 32.507 -6.978 1.00 85.62 517 TRP A O 1
ATOM 4055 N N . ASP A 1 518 ? 3.840 30.594 -8.111 1.00 78.31 518 ASP A N 1
ATOM 4056 C CA . ASP A 1 518 ? 4.140 31.143 -9.447 1.00 78.31 518 ASP A CA 1
ATOM 4057 C C . ASP A 1 518 ? 2.938 31.824 -10.137 1.00 78.31 518 ASP A C 1
ATOM 4059 O O . ASP A 1 518 ? 3.109 32.575 -11.102 1.00 78.31 518 ASP A O 1
ATOM 4063 N N . GLY A 1 519 ? 1.731 31.611 -9.608 1.00 74.12 519 GLY A N 1
ATOM 4064 C CA . GLY A 1 519 ? 0.456 32.054 -10.179 1.00 74.12 519 GLY A CA 1
ATOM 4065 C C . GLY A 1 519 ? -0.550 30.915 -10.349 1.00 74.12 519 GLY A C 1
ATOM 4066 O O . GLY A 1 519 ? -1.752 31.158 -10.262 1.00 74.12 519 GLY A O 1
ATOM 4067 N N . GLU A 1 520 ? -0.060 29.688 -10.513 1.00 75.00 520 GLU A N 1
ATOM 4068 C CA . GLU A 1 520 ? -0.840 28.464 -10.744 1.00 75.00 520 GLU A CA 1
ATOM 4069 C C . GLU A 1 520 ? -0.548 27.384 -9.688 1.00 75.00 520 GLU A C 1
ATOM 4071 O O . GLU A 1 520 ? -1.442 26.625 -9.307 1.00 75.00 520 GLU A O 1
ATOM 4076 N N . LYS A 1 521 ? 0.705 27.310 -9.225 1.00 83.00 521 LYS A N 1
ATOM 4077 C CA . LYS A 1 521 ? 1.224 26.279 -8.317 1.00 83.00 521 LYS A CA 1
ATOM 4078 C C . LYS A 1 521 ? 2.379 26.818 -7.472 1.00 83.00 521 LYS A C 1
ATOM 4080 O O . LYS A 1 521 ? 2.923 27.893 -7.724 1.00 83.00 521 LYS A O 1
ATOM 4085 N N . PHE A 1 522 ? 2.795 26.039 -6.480 1.00 86.31 522 PHE A N 1
ATOM 4086 C CA . PHE A 1 522 ? 4.084 26.242 -5.821 1.00 86.31 522 PHE A CA 1
ATOM 4087 C C . PHE A 1 522 ? 5.215 25.650 -6.681 1.00 86.31 522 PHE A C 1
ATOM 4089 O O . PHE A 1 522 ? 5.068 24.556 -7.231 1.00 86.31 522 PHE A O 1
ATOM 4096 N N . SER A 1 523 ? 6.345 26.355 -6.800 1.00 79.75 523 SER A N 1
ATOM 4097 C CA . SER A 1 523 ? 7.439 25.986 -7.724 1.00 79.75 523 SER A CA 1
ATOM 4098 C C . SER A 1 523 ? 8.116 24.639 -7.423 1.00 79.75 523 SER A C 1
ATOM 4100 O O . SER A 1 523 ? 8.766 24.060 -8.290 1.00 79.75 523 SER A O 1
ATOM 4102 N N . GLY A 1 524 ? 7.942 24.103 -6.212 1.00 65.75 524 GLY A N 1
ATOM 4103 C CA . GLY A 1 524 ? 8.448 22.812 -5.733 1.00 65.75 524 GLY A CA 1
ATOM 4104 C C . GLY A 1 524 ? 7.870 21.575 -6.419 1.00 65.75 524 GLY A C 1
ATOM 4105 O O . GLY A 1 524 ? 8.180 20.457 -6.014 1.00 65.75 524 GLY A O 1
ATOM 4106 N N . GLY A 1 525 ? 7.070 21.755 -7.469 1.00 61.62 525 GLY A N 1
ATOM 4107 C CA . GLY A 1 525 ? 6.640 20.698 -8.372 1.00 61.62 525 GLY A CA 1
ATOM 4108 C C . GLY A 1 525 ? 5.331 20.012 -7.978 1.00 61.62 525 GLY A C 1
ATOM 4109 O O . GLY A 1 525 ? 4.570 20.467 -7.126 1.00 61.62 525 GLY A O 1
ATOM 4110 N N . TYR A 1 526 ? 5.075 18.889 -8.651 1.00 66.94 526 TYR A N 1
ATOM 4111 C CA . TYR A 1 526 ? 3.799 18.162 -8.736 1.00 66.94 526 TYR A CA 1
ATOM 4112 C C . TYR A 1 526 ? 3.093 17.814 -7.407 1.00 66.94 526 TYR A C 1
ATOM 4114 O O . TYR A 1 526 ? 1.930 17.398 -7.425 1.00 66.94 526 TYR A O 1
ATOM 4122 N N . ALA A 1 527 ? 3.764 17.928 -6.257 1.00 70.31 527 ALA A N 1
ATOM 4123 C CA . ALA A 1 527 ? 3.215 17.617 -4.939 1.00 70.31 527 ALA A CA 1
ATOM 4124 C C . ALA A 1 527 ? 1.953 18.450 -4.634 1.00 70.31 527 ALA A C 1
ATOM 4126 O O . ALA A 1 527 ? 0.919 17.884 -4.274 1.00 70.31 527 ALA A O 1
ATOM 4127 N N . LEU A 1 528 ? 1.996 19.759 -4.896 1.00 77.81 528 LEU A N 1
ATOM 4128 C CA . LEU A 1 528 ? 0.896 20.709 -4.673 1.00 77.81 528 LEU A CA 1
ATOM 4129 C C . LEU A 1 528 ? 0.345 21.292 -5.987 1.00 77.81 528 LEU A C 1
ATOM 4131 O O . LEU A 1 528 ? 0.029 22.476 -6.062 1.00 77.81 528 LEU A O 1
ATOM 4135 N N . MET A 1 529 ? 0.239 20.465 -7.030 1.00 78.94 529 MET A N 1
ATOM 4136 C CA . MET A 1 529 ? -0.517 20.799 -8.244 1.00 78.94 529 MET A CA 1
ATOM 4137 C C . MET A 1 529 ? -1.970 20.335 -8.154 1.00 78.94 529 MET A C 1
ATOM 4139 O O . MET A 1 529 ? -2.287 19.400 -7.418 1.00 78.94 529 MET A O 1
ATOM 4143 N N . ASP A 1 530 ? -2.829 20.970 -8.953 1.00 82.00 530 ASP A N 1
ATOM 4144 C CA . ASP A 1 530 ? -4.213 20.545 -9.138 1.00 82.00 530 ASP A CA 1
ATOM 4145 C C . ASP A 1 530 ? -4.295 19.103 -9.675 1.00 82.00 530 ASP A C 1
ATOM 4147 O O . ASP A 1 530 ? -3.530 18.699 -10.554 1.00 82.00 530 ASP A O 1
ATOM 4151 N N . CYS A 1 531 ? -5.210 18.308 -9.123 1.00 80.31 531 CYS A N 1
ATOM 4152 C CA . CYS A 1 531 ? -5.374 16.892 -9.454 1.00 80.31 531 CYS A CA 1
ATOM 4153 C C . CYS A 1 531 ? -6.856 16.481 -9.398 1.00 80.31 531 CYS A C 1
ATOM 4155 O O . CYS A 1 531 ? -7.743 17.335 -9.401 1.00 80.31 531 CYS A O 1
ATOM 4157 N N . HIS A 1 532 ? -7.151 15.177 -9.409 1.00 80.00 532 HIS A N 1
ATOM 4158 C CA . HIS A 1 532 ? -8.529 14.682 -9.289 1.00 80.00 532 HIS A CA 1
ATOM 4159 C C . HIS A 1 532 ? -9.064 14.764 -7.846 1.00 80.00 532 HIS A C 1
ATOM 4161 O O . HIS A 1 532 ? -10.245 15.015 -7.661 1.00 80.00 532 HIS A O 1
ATOM 4167 N N . ALA A 1 533 ? -8.210 14.632 -6.822 1.00 82.25 533 ALA A N 1
ATOM 4168 C CA . ALA A 1 533 ? -8.643 14.669 -5.421 1.00 82.25 533 ALA A CA 1
ATOM 4169 C C . ALA A 1 533 ? -8.871 16.099 -4.889 1.00 82.25 533 ALA A C 1
ATOM 4171 O O . ALA A 1 533 ? -9.894 16.380 -4.263 1.00 82.25 533 ALA A O 1
ATOM 4172 N N . PHE A 1 534 ? -7.925 17.010 -5.139 1.00 87.38 534 PHE A N 1
ATOM 4173 C CA . PHE A 1 534 ? -7.961 18.380 -4.625 1.00 87.38 534 PHE A CA 1
ATOM 4174 C C . PHE A 1 534 ? -7.416 19.406 -5.616 1.00 87.38 534 PHE A C 1
ATOM 4176 O O . PHE A 1 534 ? -6.580 19.088 -6.468 1.00 87.38 534 PHE A O 1
ATOM 4183 N N . ARG A 1 535 ? -7.843 20.654 -5.406 1.00 87.31 535 ARG A N 1
ATOM 4184 C CA . ARG A 1 535 ? -7.324 21.867 -6.030 1.00 87.31 535 ARG A CA 1
ATOM 4185 C C . ARG A 1 535 ? -6.622 22.748 -4.986 1.00 87.31 535 ARG A C 1
ATOM 4187 O O . ARG A 1 535 ? -7.269 23.143 -4.014 1.00 87.31 535 ARG A O 1
ATOM 4194 N N . PRO A 1 536 ? -5.334 23.088 -5.157 1.00 87.94 536 PRO A N 1
ATOM 4195 C CA . PRO A 1 536 ? -4.657 24.068 -4.313 1.00 87.94 536 PRO A CA 1
ATOM 4196 C C . PRO A 1 536 ? -5.189 25.478 -4.605 1.00 87.94 536 PRO A C 1
ATOM 4198 O O . PRO A 1 536 ? -5.423 25.839 -5.759 1.00 87.94 536 PRO A O 1
ATOM 4201 N N . ILE A 1 537 ? -5.358 26.291 -3.564 1.00 89.12 537 ILE A N 1
ATOM 4202 C CA . ILE A 1 537 ? -5.793 27.686 -3.673 1.00 89.12 537 ILE A CA 1
ATOM 4203 C C . ILE A 1 537 ? -4.835 28.547 -2.853 1.00 89.12 537 ILE A C 1
ATOM 4205 O O . ILE A 1 537 ? -4.716 28.388 -1.637 1.00 89.12 537 ILE A O 1
ATOM 4209 N N . PHE A 1 538 ? -4.173 29.491 -3.515 1.00 89.56 538 PHE A N 1
ATOM 4210 C CA . PHE A 1 538 ? -3.364 30.509 -2.859 1.00 89.56 538 PHE A CA 1
ATOM 4211 C C . PHE A 1 538 ? -4.018 31.881 -3.020 1.00 89.56 538 PHE A C 1
ATOM 4213 O O . PHE A 1 538 ? -4.329 32.312 -4.130 1.00 89.56 538 PHE A O 1
ATOM 4220 N N . HIS A 1 539 ? -4.225 32.566 -1.902 1.00 89.56 539 HIS A N 1
ATOM 4221 C CA . HIS A 1 539 ? -4.807 33.899 -1.837 1.00 89.56 539 HIS A CA 1
ATOM 4222 C C . HIS A 1 539 ? -3.761 34.887 -1.333 1.00 89.56 539 HIS A C 1
ATOM 4224 O O . HIS A 1 539 ? -3.069 34.610 -0.356 1.00 89.56 539 HIS A O 1
ATOM 4230 N N . SER A 1 540 ? -3.660 36.055 -1.967 1.00 86.75 540 SER A N 1
ATOM 4231 C CA . SER A 1 540 ? -2.728 37.102 -1.552 1.00 86.75 540 SER A CA 1
ATOM 4232 C C . SER A 1 540 ? -3.213 38.479 -1.993 1.00 86.75 540 SER A C 1
ATOM 4234 O O . SER A 1 540 ? -3.085 38.836 -3.165 1.00 86.75 540 SER A O 1
ATOM 4236 N N . ASP A 1 541 ? -3.695 39.275 -1.042 1.00 84.62 541 ASP A N 1
ATOM 4237 C CA . ASP A 1 541 ? -4.082 40.674 -1.243 1.00 84.62 541 ASP A CA 1
ATOM 4238 C C . ASP A 1 541 ? -3.618 41.575 -0.073 1.00 84.62 541 ASP A C 1
ATOM 4240 O O . ASP A 1 541 ? -2.704 41.235 0.695 1.00 84.62 541 ASP A O 1
ATOM 4244 N N . THR A 1 542 ? -4.204 42.770 0.049 1.00 83.88 542 THR A N 1
ATOM 4245 C CA . THR A 1 542 ? -3.939 43.710 1.151 1.00 83.88 542 THR A CA 1
ATOM 4246 C C . THR A 1 542 ? -4.422 43.209 2.508 1.00 83.88 542 THR A C 1
ATOM 4248 O O . THR A 1 542 ? -3.881 43.640 3.524 1.00 83.88 542 THR A O 1
ATOM 4251 N N . ASP A 1 543 ? -5.370 42.273 2.530 1.00 86.81 543 ASP A N 1
ATOM 4252 C CA . ASP A 1 543 ? -6.202 41.945 3.684 1.00 86.81 543 ASP A CA 1
ATOM 4253 C C . ASP A 1 543 ? -5.853 40.567 4.268 1.00 86.81 543 ASP A C 1
ATOM 4255 O O . ASP A 1 543 ? -5.915 40.382 5.485 1.00 86.81 543 ASP A O 1
ATOM 4259 N N . ALA A 1 544 ? -5.440 39.609 3.432 1.00 89.81 544 ALA A N 1
ATOM 4260 C CA . ALA A 1 544 ? -4.998 38.279 3.843 1.00 89.81 544 ALA A CA 1
ATOM 4261 C C . ALA A 1 544 ? -4.061 37.610 2.812 1.00 89.81 544 ALA A C 1
ATOM 4263 O O . ALA A 1 544 ? -4.226 37.740 1.596 1.00 89.81 544 ALA A O 1
ATOM 4264 N N . ILE A 1 545 ? -3.098 36.830 3.309 1.00 91.75 545 ILE A N 1
ATOM 4265 C CA . ILE A 1 545 ? -2.222 35.965 2.507 1.00 91.75 545 ILE A CA 1
ATOM 4266 C C . ILE A 1 545 ? -2.290 34.551 3.088 1.00 91.75 545 ILE A C 1
ATOM 4268 O O . ILE A 1 545 ? -1.808 34.326 4.196 1.00 91.75 545 ILE A O 1
ATOM 4272 N N . PHE A 1 546 ? -2.887 33.603 2.367 1.00 92.81 546 PHE A N 1
ATOM 4273 C CA . PHE A 1 546 ? -3.067 32.235 2.857 1.00 92.81 546 PHE A CA 1
ATOM 4274 C C . PHE A 1 546 ? -3.097 31.185 1.745 1.00 92.81 546 PHE A C 1
ATOM 4276 O O . PHE A 1 546 ? -3.526 31.436 0.619 1.00 92.81 546 PHE A O 1
ATOM 4283 N N . PHE A 1 547 ? -2.699 29.973 2.113 1.00 92.88 547 PHE A N 1
ATOM 4284 C CA . PHE A 1 547 ? -2.958 28.737 1.391 1.00 92.88 547 PHE A CA 1
ATOM 4285 C C . PHE A 1 547 ? -4.228 28.059 1.933 1.00 92.88 547 PHE A C 1
ATOM 4287 O O . PHE A 1 547 ? -4.512 28.094 3.132 1.00 92.88 547 PHE A O 1
ATOM 4294 N N . THR A 1 548 ? -4.995 27.436 1.046 1.00 92.94 548 THR A N 1
ATOM 4295 C CA . THR A 1 548 ? -6.091 26.510 1.356 1.00 92.94 548 THR A CA 1
ATOM 4296 C C . THR A 1 548 ? -6.242 25.515 0.197 1.00 92.94 548 THR A C 1
ATOM 4298 O O . THR A 1 548 ? -5.524 25.600 -0.802 1.00 92.94 548 THR A O 1
ATOM 4301 N N . PHE A 1 549 ? -7.163 24.563 0.306 1.00 91.19 549 PHE A N 1
ATOM 4302 C CA . PHE A 1 549 ? -7.499 23.657 -0.787 1.00 91.19 549 PHE A CA 1
ATOM 4303 C C . PHE A 1 549 ? -9.005 23.391 -0.845 1.00 91.19 549 PHE A C 1
ATOM 4305 O O . PHE A 1 549 ? -9.719 23.458 0.159 1.00 91.19 549 PHE A O 1
ATOM 4312 N N . GLU A 1 550 ? -9.467 23.077 -2.049 1.00 89.31 550 GLU A N 1
ATOM 4313 C CA . GLU A 1 550 ? -10.818 22.610 -2.353 1.00 89.31 550 GLU A CA 1
ATOM 4314 C C . GLU A 1 550 ? -10.743 21.116 -2.691 1.00 89.31 550 GLU A C 1
ATOM 4316 O O . GLU A 1 550 ? -9.892 20.702 -3.479 1.00 89.31 550 GLU A O 1
ATOM 4321 N N . ALA A 1 551 ? -11.605 20.295 -2.092 1.00 85.81 551 ALA A N 1
ATOM 4322 C CA . ALA A 1 551 ? -11.727 18.881 -2.439 1.00 85.81 551 ALA A CA 1
ATOM 4323 C C . ALA A 1 551 ? -12.768 18.722 -3.559 1.00 85.81 551 ALA A C 1
ATOM 4325 O O . ALA A 1 551 ? -13.868 19.263 -3.450 1.00 85.81 551 ALA A O 1
ATOM 4326 N N . LYS A 1 552 ? -12.422 18.021 -4.646 1.00 80.12 552 LYS A N 1
ATOM 4327 C CA . LYS A 1 552 ? -13.234 18.028 -5.881 1.00 80.12 552 LYS A CA 1
ATOM 4328 C C . LYS A 1 552 ? -14.381 17.019 -5.905 1.00 80.12 552 LYS A C 1
ATOM 4330 O O . LYS A 1 552 ? -15.363 17.250 -6.602 1.00 80.12 552 LYS A O 1
ATOM 4335 N N . GLU A 1 553 ? -14.251 15.915 -5.173 1.00 65.69 553 GLU A N 1
ATOM 4336 C CA . GLU A 1 553 ? -15.220 14.806 -5.194 1.00 65.69 553 GLU A CA 1
ATOM 4337 C C . GLU A 1 553 ? -15.644 14.337 -3.793 1.00 65.69 553 GLU A C 1
ATOM 4339 O O . GLU A 1 553 ? -16.739 13.801 -3.637 1.00 65.69 553 GLU A O 1
ATOM 4344 N N . ASP A 1 554 ? -14.812 14.550 -2.768 1.00 63.69 554 ASP A N 1
ATOM 4345 C CA . ASP A 1 554 ? -15.020 14.003 -1.426 1.00 63.69 554 ASP A CA 1
ATOM 4346 C C . ASP A 1 554 ? -14.729 15.046 -0.335 1.00 63.69 554 ASP A C 1
ATOM 4348 O O . ASP A 1 554 ? -13.594 15.490 -0.159 1.00 63.69 554 ASP A O 1
ATOM 4352 N N . SER A 1 555 ? -15.754 15.411 0.440 1.00 64.31 555 SER A N 1
ATOM 4353 C CA . SER A 1 555 ? -15.635 16.334 1.578 1.00 64.31 555 SER A CA 1
ATOM 4354 C C . SER A 1 555 ? -14.820 15.783 2.756 1.00 64.31 555 SER A C 1
ATOM 4356 O O . SER A 1 555 ? -14.560 16.526 3.699 1.00 64.31 555 SER A O 1
ATOM 4358 N N . SER A 1 556 ? -14.456 14.496 2.734 1.00 75.06 556 SER A N 1
ATOM 4359 C CA . SER A 1 556 ? -13.706 13.815 3.795 1.00 75.06 556 SER A CA 1
ATOM 4360 C C . SER A 1 556 ? -12.179 13.959 3.688 1.00 75.06 556 SER A C 1
ATOM 4362 O O . SER A 1 556 ? -11.451 13.541 4.592 1.00 75.06 556 SER A O 1
ATOM 4364 N N . LEU A 1 557 ? -11.684 14.553 2.595 1.00 86.94 557 LEU A N 1
ATOM 4365 C CA . LEU A 1 557 ? -10.258 14.754 2.347 1.00 86.94 557 LEU A CA 1
ATOM 4366 C C . LEU A 1 557 ? -9.661 15.809 3.293 1.00 86.94 557 LEU A C 1
ATOM 4368 O O . LEU A 1 557 ? -10.132 16.944 3.347 1.00 86.94 557 LEU A O 1
ATOM 4372 N N . ILE A 1 558 ? -8.575 15.460 3.978 1.00 90.69 558 ILE A N 1
ATOM 4373 C CA . ILE A 1 558 ? -7.825 16.346 4.875 1.00 90.69 558 ILE A CA 1
ATOM 4374 C C . ILE A 1 558 ? -6.354 16.432 4.462 1.00 90.69 558 ILE A C 1
ATOM 4376 O O . ILE A 1 558 ? -5.825 15.512 3.840 1.00 90.69 558 ILE A O 1
ATOM 4380 N N . LEU A 1 559 ? -5.669 17.499 4.872 1.00 92.94 559 LEU A N 1
ATOM 4381 C CA . LEU A 1 559 ? -4.206 17.557 4.896 1.00 92.94 559 LEU A CA 1
ATOM 4382 C C . LEU A 1 559 ? -3.736 17.374 6.345 1.00 92.94 559 LEU A C 1
ATOM 4384 O O . LEU A 1 559 ? -4.096 18.177 7.203 1.00 92.94 559 LEU A O 1
ATOM 4388 N N . SER A 1 560 ? -2.943 16.339 6.617 1.00 93.50 560 SER A N 1
ATOM 4389 C CA . SER A 1 560 ? -2.471 15.960 7.955 1.00 93.50 560 SER A CA 1
ATOM 4390 C C . SER A 1 560 ? -0.943 15.978 8.044 1.00 93.50 560 SER A C 1
ATOM 4392 O O . SER A 1 560 ? -0.253 15.567 7.110 1.00 93.50 560 SER A O 1
ATOM 4394 N N . LEU A 1 561 ? -0.414 16.456 9.171 1.00 94.06 561 LEU A N 1
ATOM 4395 C CA . LEU A 1 561 ? 1.006 16.483 9.516 1.00 94.06 561 LEU A CA 1
ATOM 4396 C C . LEU A 1 561 ? 1.269 15.533 10.693 1.00 94.06 561 LEU A C 1
ATOM 4398 O O . LEU A 1 561 ? 0.934 15.837 11.843 1.00 94.06 561 LEU A O 1
ATOM 4402 N N . ASN A 1 562 ? 1.881 14.384 10.409 1.00 90.81 562 ASN A N 1
ATOM 4403 C CA . ASN A 1 562 ? 2.106 13.339 11.408 1.00 90.81 562 ASN A CA 1
ATOM 4404 C C . ASN A 1 562 ? 3.306 13.657 12.345 1.00 90.81 562 ASN A C 1
ATOM 4406 O O . ASN A 1 562 ? 4.116 14.539 12.040 1.00 90.81 562 ASN A O 1
ATOM 4410 N N . PRO A 1 563 ? 3.461 12.945 13.483 1.00 90.38 563 PRO A N 1
ATOM 4411 C CA . PRO A 1 563 ? 4.573 13.153 14.420 1.00 90.38 563 PRO A CA 1
ATOM 4412 C C . PRO A 1 563 ? 5.977 12.895 13.847 1.00 90.38 563 PRO A C 1
ATOM 4414 O O . PRO A 1 563 ? 6.947 13.432 14.377 1.00 90.38 563 PRO A O 1
ATOM 4417 N N . ASP A 1 564 ? 6.101 12.111 12.770 1.00 90.00 564 ASP A N 1
ATOM 4418 C CA . ASP A 1 564 ? 7.381 11.858 12.088 1.00 90.00 564 ASP A CA 1
ATOM 4419 C C . ASP A 1 564 ? 7.789 12.994 11.139 1.00 90.00 564 ASP A C 1
ATOM 4421 O O . ASP A 1 564 ? 8.936 13.028 10.686 1.00 90.00 564 ASP A O 1
ATOM 4425 N N . GLY A 1 565 ? 6.874 13.926 10.845 1.00 89.50 565 GLY A N 1
ATOM 4426 C CA . GLY A 1 565 ? 7.070 15.031 9.906 1.00 89.50 565 GLY A CA 1
ATOM 4427 C C . GLY A 1 565 ? 6.593 14.747 8.480 1.00 89.50 565 GLY A C 1
ATOM 4428 O O . GLY A 1 565 ? 6.932 15.505 7.573 1.00 89.50 565 GLY A O 1
ATOM 4429 N N . LYS A 1 566 ? 5.817 13.683 8.247 1.00 91.19 566 LYS A N 1
ATOM 4430 C CA . LYS A 1 566 ? 5.167 13.440 6.951 1.00 91.19 566 LYS A CA 1
ATOM 4431 C C . LYS A 1 566 ? 3.942 14.336 6.813 1.00 91.19 566 LYS A C 1
ATOM 4433 O O . LYS A 1 566 ? 3.074 14.343 7.688 1.00 91.19 566 LYS A O 1
ATOM 4438 N N . LEU A 1 567 ? 3.863 15.052 5.697 1.00 92.19 567 LEU A N 1
ATOM 4439 C CA . LEU A 1 567 ? 2.717 15.866 5.316 1.00 92.19 567 LEU A CA 1
ATOM 4440 C C . LEU A 1 567 ? 1.920 15.127 4.234 1.00 92.19 567 LEU A C 1
ATOM 4442 O O . LEU A 1 567 ? 2.444 14.863 3.150 1.00 92.19 567 LEU A O 1
ATOM 4446 N N . GLN A 1 568 ? 0.676 14.761 4.536 1.00 91.75 568 GLN A N 1
ATOM 4447 C CA . GLN A 1 568 ? -0.091 13.789 3.755 1.00 91.75 568 GLN A CA 1
ATOM 4448 C C . GLN A 1 568 ? -1.526 14.265 3.513 1.00 91.75 568 GLN A C 1
ATOM 4450 O O . GLN A 1 568 ? -2.198 14.721 4.436 1.00 91.75 568 GLN A O 1
ATOM 4455 N N . PHE A 1 569 ? -2.020 14.111 2.286 1.00 91.19 569 PHE A N 1
ATOM 4456 C CA . PHE A 1 569 ? -3.453 14.132 2.017 1.00 91.19 569 PHE A CA 1
ATOM 4457 C C . PHE A 1 569 ? -4.047 12.772 2.378 1.00 91.19 569 PHE A C 1
ATOM 4459 O O . PHE A 1 569 ? -3.656 11.751 1.805 1.00 91.19 569 PHE A O 1
ATOM 4466 N N . LEU A 1 570 ? -4.986 12.774 3.321 1.00 89.00 570 LEU A N 1
ATOM 4467 C CA . LEU A 1 570 ? -5.667 11.587 3.829 1.00 89.00 570 LEU A CA 1
ATOM 4468 C C . LEU A 1 570 ? -7.168 11.699 3.555 1.00 89.00 570 LEU A C 1
ATOM 4470 O O . LEU A 1 570 ? -7.751 12.770 3.719 1.00 89.00 570 LEU A O 1
ATOM 4474 N N . ARG A 1 571 ? -7.801 10.596 3.162 1.00 86.25 571 ARG A N 1
ATOM 4475 C CA . ARG A 1 571 ? -9.252 10.492 2.946 1.00 86.25 571 ARG A CA 1
ATOM 4476 C C . ARG A 1 571 ? -9.862 9.596 4.020 1.00 86.25 571 ARG A C 1
ATOM 4478 O O . ARG A 1 571 ? -9.280 8.564 4.348 1.00 86.25 571 ARG A O 1
ATOM 4485 N N . TRP A 1 572 ? -11.009 9.974 4.578 1.00 76.56 572 TRP A N 1
ATOM 4486 C CA . TRP A 1 572 ? -11.668 9.166 5.604 1.00 76.56 572 TRP A CA 1
ATOM 4487 C C . TRP A 1 572 ? -12.635 8.162 4.964 1.00 76.56 572 TRP A C 1
ATOM 4489 O O . TRP A 1 572 ? -13.713 8.536 4.496 1.00 76.56 572 TRP A O 1
ATOM 4499 N N . ASP A 1 573 ? -12.273 6.876 4.955 1.00 66.81 573 ASP A N 1
ATOM 4500 C CA . ASP A 1 573 ? -13.156 5.833 4.427 1.00 66.81 573 ASP A CA 1
ATOM 4501 C C . ASP A 1 573 ? -14.222 5.431 5.463 1.00 66.81 573 ASP A C 1
ATOM 4503 O O . ASP A 1 573 ? -13.948 4.723 6.437 1.00 66.81 573 ASP A O 1
ATOM 4507 N N . ASN A 1 574 ? -15.461 5.867 5.215 1.00 54.09 574 ASN A N 1
ATOM 4508 C CA . ASN A 1 574 ? -16.652 5.517 5.999 1.00 54.09 574 ASN A CA 1
ATOM 4509 C C . ASN A 1 574 ? -17.146 4.069 5.782 1.00 54.09 574 ASN A C 1
ATOM 4511 O O . ASN A 1 574 ? -18.127 3.658 6.409 1.00 54.09 574 ASN A O 1
ATOM 4515 N N . ASN A 1 575 ? -16.514 3.280 4.904 1.00 50.75 575 ASN A N 1
ATOM 4516 C CA . ASN A 1 575 ? -16.772 1.843 4.829 1.00 50.75 575 ASN A CA 1
ATOM 4517 C C . ASN A 1 575 ? -16.159 1.102 6.037 1.00 50.75 575 ASN A C 1
ATOM 4519 O O . ASN A 1 575 ? -15.466 1.672 6.876 1.00 50.75 575 ASN A O 1
ATOM 4523 N N . ALA A 1 576 ? -16.428 -0.205 6.144 1.00 39.84 576 ALA A N 1
ATOM 4524 C CA . ALA A 1 576 ? -16.276 -1.032 7.355 1.00 39.84 576 ALA A CA 1
ATOM 4525 C C . ALA A 1 576 ? -14.856 -1.161 7.977 1.00 39.84 576 ALA A C 1
ATOM 4527 O O . ALA A 1 576 ? -14.645 -1.977 8.889 1.00 39.84 576 ALA A O 1
ATOM 4528 N N . ILE A 1 577 ? -13.873 -0.400 7.494 1.00 46.25 577 ILE A N 1
ATOM 4529 C CA . ILE A 1 577 ? -12.486 -0.402 7.955 1.00 46.25 577 ILE A CA 1
ATOM 4530 C C . ILE A 1 577 ? -12.216 0.733 8.975 1.00 46.25 577 ILE A C 1
ATOM 4532 O O . ILE A 1 577 ? -11.450 0.478 9.908 1.00 46.25 577 ILE A O 1
ATOM 4536 N N . ASN A 1 578 ? -12.922 1.879 8.907 1.00 59.25 578 ASN A N 1
ATOM 4537 C CA . ASN A 1 578 ? -12.759 3.066 9.780 1.00 59.25 578 ASN A CA 1
ATOM 4538 C C . ASN A 1 578 ? -11.293 3.535 9.891 1.00 59.25 578 ASN A C 1
ATOM 4540 O O . ASN A 1 578 ? -10.690 3.475 10.967 1.00 59.25 578 ASN A O 1
ATOM 4544 N N . PHE A 1 579 ? -10.701 3.960 8.776 1.00 68.56 579 PHE A N 1
ATOM 4545 C CA . PHE A 1 579 ? -9.291 4.348 8.709 1.00 68.56 579 PHE A CA 1
ATOM 4546 C C . PHE A 1 579 ? -9.054 5.506 7.734 1.00 68.56 579 PHE A C 1
ATOM 4548 O O . PHE A 1 579 ? -9.881 5.796 6.870 1.00 68.56 579 PHE A O 1
ATOM 4555 N N . TRP A 1 580 ? -7.894 6.144 7.886 1.00 78.00 580 TRP A N 1
ATOM 4556 C CA . TRP A 1 580 ? -7.371 7.107 6.927 1.00 78.00 580 TRP A CA 1
ATOM 4557 C C . TRP A 1 580 ? -6.705 6.380 5.760 1.00 78.00 580 TRP A C 1
ATOM 4559 O O . TRP A 1 580 ? -5.722 5.665 5.953 1.00 78.00 580 TRP A O 1
ATOM 4569 N N . ASP A 1 581 ? -7.234 6.595 4.563 1.00 81.81 581 ASP A N 1
ATOM 4570 C CA . ASP A 1 581 ? -6.650 6.168 3.296 1.00 81.81 581 ASP A CA 1
ATOM 4571 C C . ASP A 1 581 ? -5.633 7.221 2.819 1.00 81.81 581 ASP A C 1
ATOM 4573 O O . ASP A 1 581 ? -5.943 8.418 2.785 1.00 81.81 581 ASP A O 1
ATOM 4577 N N . GLU A 1 582 ? -4.406 6.806 2.489 1.00 86.19 582 GLU A N 1
ATOM 4578 C CA . GLU A 1 582 ? -3.347 7.728 2.063 1.00 86.19 582 GLU A CA 1
ATOM 4579 C C . GLU A 1 582 ? -3.500 8.061 0.575 1.00 86.19 582 GLU A C 1
ATOM 4581 O O . GLU A 1 582 ? -3.168 7.263 -0.298 1.00 86.19 582 GLU A O 1
ATOM 4586 N N . VAL A 1 583 ? -3.958 9.279 0.280 1.00 83.62 583 VAL A N 1
ATOM 4587 C CA . VAL A 1 583 ? -4.131 9.748 -1.102 1.00 83.62 583 VAL A CA 1
ATOM 4588 C C . VAL A 1 583 ? -2.801 10.221 -1.691 1.00 83.62 583 VAL A C 1
ATOM 4590 O O . VAL A 1 583 ? -2.524 9.973 -2.866 1.00 83.62 583 VAL A O 1
ATOM 4593 N N . LYS A 1 584 ? -1.989 10.952 -0.908 1.00 85.81 584 LYS A N 1
ATOM 4594 C CA . LYS A 1 584 ? -0.712 11.522 -1.377 1.00 85.81 584 LYS A CA 1
ATOM 4595 C C . LYS A 1 584 ? 0.176 12.018 -0.231 1.00 85.81 584 LYS A C 1
ATOM 4597 O O . LYS A 1 584 ? -0.225 12.929 0.488 1.00 85.81 584 LYS A O 1
ATOM 4602 N N . THR A 1 585 ? 1.415 11.541 -0.136 1.00 87.88 585 THR A N 1
ATOM 4603 C CA . THR A 1 585 ? 2.466 12.178 0.687 1.00 87.88 585 THR A CA 1
ATOM 4604 C C . THR A 1 585 ? 3.184 13.288 -0.097 1.00 87.88 585 THR A C 1
ATOM 4606 O O . THR A 1 585 ? 3.460 13.128 -1.286 1.00 87.88 585 THR A O 1
ATOM 4609 N N . LEU A 1 586 ? 3.473 14.425 0.550 1.00 85.38 586 LEU A N 1
ATOM 4610 C CA . LEU A 1 586 ? 4.043 15.629 -0.081 1.00 85.38 586 LEU A CA 1
ATOM 4611 C C . LEU A 1 586 ? 5.560 15.807 0.102 1.00 85.38 586 LEU A C 1
ATOM 4613 O O . LEU A 1 586 ? 6.135 16.667 -0.565 1.00 85.38 586 LEU A O 1
ATOM 4617 N N . ASN A 1 587 ? 6.184 15.047 1.007 1.00 83.19 587 ASN A N 1
ATOM 4618 C CA . ASN A 1 587 ? 7.619 15.074 1.310 1.00 83.19 587 ASN A CA 1
ATOM 4619 C C . ASN A 1 587 ? 8.173 13.647 1.503 1.00 83.19 587 ASN A C 1
ATOM 4621 O O . ASN A 1 587 ? 8.445 13.212 2.621 1.00 83.19 587 ASN A O 1
ATOM 4625 N N . MET A 1 588 ? 8.288 12.896 0.407 1.00 75.19 588 MET A N 1
ATOM 4626 C CA . MET A 1 588 ? 8.687 11.478 0.410 1.00 75.19 588 MET A CA 1
ATOM 4627 C C . MET A 1 588 ? 10.068 11.232 -0.218 1.00 75.19 588 MET A C 1
ATOM 4629 O O . MET A 1 588 ? 10.731 10.258 0.135 1.00 75.19 588 MET A O 1
ATOM 4633 N N . ALA A 1 589 ? 10.499 12.081 -1.152 1.00 76.94 589 ALA A N 1
ATOM 4634 C CA . ALA A 1 589 ? 11.735 11.911 -1.909 1.00 76.94 589 ALA A CA 1
ATOM 4635 C C . ALA A 1 589 ? 12.945 12.554 -1.212 1.00 76.94 589 ALA A C 1
ATOM 4637 O O . ALA A 1 589 ? 12.820 13.525 -0.466 1.00 76.94 589 ALA A O 1
ATOM 4638 N N . ILE A 1 590 ? 14.149 12.076 -1.540 1.00 81.00 590 ILE A N 1
ATOM 4639 C CA . ILE A 1 590 ? 15.419 12.668 -1.078 1.00 81.00 590 ILE A CA 1
ATOM 4640 C C . ILE A 1 590 ? 15.523 14.145 -1.510 1.00 81.00 590 ILE A C 1
ATOM 4642 O O . ILE A 1 590 ? 15.977 14.991 -0.743 1.00 81.00 590 ILE A O 1
ATOM 4646 N N . CYS A 1 591 ? 14.998 14.484 -2.691 1.00 85.62 591 CYS A N 1
ATOM 4647 C CA . CYS A 1 591 ? 14.922 15.855 -3.197 1.00 85.62 591 CYS A CA 1
ATOM 4648 C C . CYS A 1 591 ? 13.755 16.705 -2.650 1.00 85.62 591 CYS A C 1
ATOM 4650 O O . CYS A 1 591 ? 13.574 17.844 -3.089 1.00 85.62 591 CYS A O 1
ATOM 4652 N N . ASP A 1 592 ? 12.959 16.180 -1.711 1.00 82.38 592 ASP A N 1
ATOM 4653 C CA . ASP A 1 592 ? 12.043 16.987 -0.889 1.00 82.38 592 ASP A CA 1
ATOM 4654 C C . ASP A 1 592 ? 12.738 17.523 0.378 1.00 82.38 592 ASP A C 1
ATOM 4656 O O . ASP A 1 592 ? 12.190 18.401 1.054 1.00 82.38 592 ASP A O 1
ATOM 4660 N N . GLN A 1 593 ? 13.935 17.016 0.709 1.00 88.38 593 GLN A N 1
ATOM 4661 C CA . GLN A 1 593 ? 14.756 17.548 1.794 1.00 88.38 593 GLN A CA 1
ATOM 4662 C C . GLN A 1 593 ? 15.394 18.877 1.378 1.00 88.38 593 GLN A C 1
ATOM 4664 O O . GLN A 1 593 ? 15.845 19.057 0.247 1.00 88.38 593 GLN A O 1
ATOM 4669 N N . TYR A 1 594 ? 15.404 19.830 2.305 1.00 91.38 594 TYR A N 1
ATOM 4670 C CA . TYR A 1 594 ? 15.892 21.176 2.053 1.00 91.38 594 TYR A CA 1
ATOM 4671 C C . TYR A 1 594 ? 17.410 21.191 1.822 1.00 91.38 594 TYR A C 1
ATOM 4673 O O . TYR A 1 594 ? 18.187 20.828 2.705 1.00 91.38 594 TYR A O 1
ATOM 4681 N N . SER A 1 595 ? 17.824 21.702 0.659 1.00 90.56 595 SER A N 1
ATOM 4682 C CA . SER A 1 595 ? 19.230 21.976 0.320 1.00 90.56 595 SER A CA 1
ATOM 4683 C C . SER A 1 595 ? 20.163 20.747 0.238 1.00 90.56 595 SER A C 1
ATOM 4685 O O . SER A 1 595 ? 21.370 20.887 0.448 1.00 90.56 595 SER A O 1
ATOM 4687 N N . THR A 1 596 ? 19.644 19.572 -0.142 1.00 90.62 596 THR A N 1
ATOM 4688 C CA . THR A 1 596 ? 20.406 18.309 -0.297 1.00 90.62 596 THR A CA 1
ATOM 4689 C C . THR A 1 596 ? 21.710 18.439 -1.103 1.00 90.62 596 THR A C 1
ATOM 4691 O O . THR A 1 596 ? 22.696 17.792 -0.768 1.00 90.62 596 THR A O 1
ATOM 4694 N N . CYS A 1 597 ? 21.735 19.287 -2.138 1.00 92.12 597 CYS A N 1
ATOM 4695 C CA . CYS A 1 597 ? 22.856 19.408 -3.085 1.00 92.12 597 CYS A CA 1
ATOM 4696 C C . CYS A 1 597 ? 23.739 20.653 -2.896 1.00 92.12 597 CYS A C 1
ATOM 4698 O O . CYS A 1 597 ? 24.488 21.012 -3.804 1.00 92.12 597 CYS A O 1
ATOM 4700 N N . GLY A 1 598 ? 23.622 21.342 -1.756 1.00 92.25 598 GLY A N 1
ATOM 4701 C CA . GLY A 1 598 ? 24.403 22.547 -1.465 1.00 92.25 598 GLY A CA 1
ATOM 4702 C C . GLY A 1 598 ? 24.133 23.734 -2.416 1.00 92.25 598 GLY A C 1
ATOM 4703 O O . GLY A 1 598 ? 23.132 23.750 -3.141 1.00 92.25 598 GLY A O 1
ATOM 4704 N N . PRO A 1 599 ? 25.001 24.764 -2.401 1.00 95.12 599 PRO A N 1
ATOM 4705 C CA . PRO A 1 599 ? 24.911 25.926 -3.288 1.00 95.12 599 PRO A CA 1
ATOM 4706 C C . PRO A 1 599 ? 25.016 25.552 -4.771 1.00 95.12 599 PRO A C 1
ATOM 4708 O O . PRO A 1 599 ? 25.890 24.786 -5.164 1.00 95.12 599 PRO A O 1
ATOM 4711 N N . TYR A 1 600 ? 24.147 26.117 -5.607 1.00 94.56 600 TYR A N 1
ATOM 4712 C CA . TYR A 1 600 ? 24.047 25.904 -7.061 1.00 94.56 600 TYR A CA 1
ATOM 4713 C C . TYR A 1 600 ? 23.803 24.458 -7.538 1.00 94.56 600 TYR A C 1
ATOM 4715 O O . TYR A 1 600 ? 23.500 24.278 -8.717 1.00 94.56 600 TYR A O 1
ATOM 4723 N N . GLY A 1 601 ? 23.877 23.447 -6.670 1.00 92.94 601 GLY A N 1
ATOM 4724 C CA . GLY A 1 601 ? 23.541 22.067 -7.003 1.00 92.94 601 GLY A CA 1
ATOM 4725 C C . GLY A 1 601 ? 22.044 21.882 -7.252 1.00 92.94 601 GLY A C 1
ATOM 4726 O O . GLY A 1 601 ? 21.198 22.518 -6.617 1.00 92.94 601 GLY A O 1
ATOM 4727 N N . VAL A 1 602 ? 21.714 20.999 -8.190 1.00 92.75 602 VAL A N 1
ATOM 4728 C CA . VAL A 1 602 ? 20.338 20.648 -8.555 1.00 92.75 602 VAL A CA 1
ATOM 4729 C C . VAL A 1 602 ? 20.076 19.210 -8.134 1.00 92.75 602 VAL A C 1
ATOM 4731 O O . VAL A 1 602 ? 20.801 18.302 -8.525 1.00 92.75 602 VAL A O 1
ATOM 4734 N N . CYS A 1 603 ? 19.024 18.997 -7.346 1.00 91.00 603 CYS A N 1
ATOM 4735 C CA . CYS A 1 603 ? 18.639 17.653 -6.931 1.00 91.00 603 CYS A CA 1
ATOM 4736 C C . CYS A 1 603 ? 17.858 16.922 -8.035 1.00 91.00 603 CYS A C 1
ATOM 4738 O O . CYS A 1 603 ? 16.971 17.517 -8.660 1.00 91.00 603 CYS A O 1
ATOM 4740 N N . THR A 1 604 ? 18.153 15.642 -8.262 1.00 86.69 604 THR A N 1
ATOM 4741 C CA . THR A 1 604 ? 17.456 14.772 -9.223 1.00 86.69 604 THR A CA 1
ATOM 4742 C C . THR A 1 604 ? 16.997 13.475 -8.558 1.00 86.69 604 THR A C 1
ATOM 4744 O O . THR A 1 604 ? 17.621 12.993 -7.620 1.00 86.69 604 THR A O 1
ATOM 4747 N N . ASP A 1 605 ? 15.908 12.889 -9.054 1.00 74.44 605 ASP A N 1
ATOM 4748 C CA . ASP A 1 605 ? 15.340 11.645 -8.511 1.00 74.44 605 ASP A CA 1
ATOM 4749 C C . ASP A 1 605 ? 16.042 10.367 -9.053 1.00 74.44 605 ASP A C 1
ATOM 4751 O O . ASP A 1 605 ? 15.408 9.318 -9.153 1.00 74.44 605 ASP A O 1
ATOM 4755 N N . GLY A 1 606 ? 17.316 10.459 -9.467 1.00 65.75 606 GLY A N 1
ATOM 4756 C CA . GLY A 1 606 ? 18.125 9.345 -9.996 1.00 65.75 606 GLY A CA 1
ATOM 4757 C C . GLY A 1 606 ? 19.042 8.680 -8.956 1.00 65.75 606 GLY A C 1
ATOM 4758 O O . GLY A 1 606 ? 19.041 9.060 -7.788 1.00 65.75 606 GLY A O 1
ATOM 4759 N N . GLU A 1 607 ? 19.859 7.703 -9.383 1.00 60.38 607 GLU A N 1
ATOM 4760 C CA . GLU A 1 607 ? 20.818 6.997 -8.501 1.00 60.38 607 GLU A CA 1
ATOM 4761 C C . GLU A 1 607 ? 21.838 7.944 -7.843 1.00 60.38 607 GLU A C 1
ATOM 4763 O O . GLU A 1 607 ? 22.196 7.762 -6.680 1.00 60.38 607 GLU A O 1
ATOM 4768 N N . PHE A 1 608 ? 22.260 8.990 -8.561 1.00 71.88 608 PHE A N 1
ATOM 4769 C CA . PHE A 1 608 ? 23.044 10.095 -8.014 1.00 71.88 608 PHE A CA 1
ATOM 4770 C C . PHE A 1 608 ? 22.114 11.292 -7.770 1.00 71.88 608 PHE A C 1
ATOM 4772 O O . PHE A 1 608 ? 21.624 11.890 -8.732 1.00 71.88 608 PHE A O 1
ATOM 4779 N N . PRO A 1 609 ? 21.855 11.679 -6.507 1.00 81.69 609 PRO A N 1
ATOM 4780 C CA . PRO A 1 609 ? 20.785 12.623 -6.197 1.00 81.69 609 PRO A CA 1
ATOM 4781 C C . PRO A 1 609 ? 21.115 14.075 -6.560 1.00 81.69 609 PRO A C 1
ATOM 4783 O O . PRO A 1 609 ? 20.227 14.914 -6.475 1.00 81.69 609 PRO A O 1
ATOM 4786 N N . CYS A 1 610 ? 22.352 14.401 -6.953 1.00 91.31 610 CYS A N 1
ATOM 4787 C CA . CYS A 1 610 ? 22.808 15.774 -7.170 1.00 91.31 610 CYS A CA 1
ATOM 4788 C C . CYS A 1 610 ? 23.622 15.932 -8.461 1.00 91.31 610 CYS A C 1
ATOM 4790 O O . CYS A 1 610 ? 24.584 15.202 -8.695 1.00 91.31 610 CYS A O 1
ATOM 4792 N N . GLU A 1 611 ? 23.273 16.943 -9.258 1.00 92.00 611 GLU A N 1
ATOM 4793 C CA . GLU A 1 611 ? 23.978 17.354 -10.479 1.00 92.00 611 GLU A CA 1
ATOM 4794 C C . GLU A 1 611 ? 24.375 18.842 -10.418 1.00 92.00 611 GLU A C 1
ATOM 4796 O O . GLU A 1 611 ? 23.743 19.642 -9.720 1.00 92.00 611 GLU A O 1
ATOM 4801 N N . CYS A 1 612 ? 25.401 19.234 -11.179 1.00 92.00 612 CYS A N 1
ATOM 4802 C CA . CYS A 1 612 ? 25.743 20.643 -11.381 1.00 92.00 612 CYS A CA 1
ATOM 4803 C C . CYS A 1 612 ? 25.109 21.186 -12.678 1.00 92.00 612 CYS A C 1
ATOM 4805 O O . CYS A 1 612 ? 25.133 20.488 -13.693 1.00 92.00 612 CYS A O 1
ATOM 4807 N N . PRO A 1 613 ? 24.566 22.422 -12.688 1.00 89.19 613 PRO A N 1
ATOM 4808 C CA . PRO A 1 613 ? 24.082 23.077 -13.906 1.00 89.19 613 PRO A CA 1
ATOM 4809 C C . PRO A 1 613 ? 25.169 23.262 -14.976 1.00 89.19 613 PRO A C 1
ATOM 4811 O O . PRO A 1 613 ? 26.362 23.236 -14.672 1.00 89.19 613 PRO A O 1
ATOM 4814 N N . ASP A 1 614 ? 24.760 23.544 -16.221 1.00 82.62 614 ASP A N 1
ATOM 4815 C CA . ASP A 1 614 ? 25.696 23.877 -17.307 1.00 82.62 614 ASP A CA 1
ATOM 4816 C C . ASP A 1 614 ? 26.680 24.985 -16.881 1.00 82.62 614 ASP A C 1
ATOM 4818 O O . ASP A 1 614 ? 26.282 26.003 -16.308 1.00 82.62 614 ASP A O 1
ATOM 4822 N N . ARG A 1 615 ? 27.969 24.782 -17.190 1.00 84.94 615 ARG A N 1
ATOM 4823 C CA . ARG A 1 615 ? 29.119 25.638 -16.817 1.00 84.94 615 ARG A CA 1
ATOM 4824 C C . ARG A 1 615 ? 29.429 25.722 -15.316 1.00 84.94 615 ARG A C 1
ATOM 4826 O O . ARG A 1 615 ? 30.178 26.616 -14.900 1.00 84.94 615 ARG A O 1
ATOM 4833 N N . PHE A 1 616 ? 28.918 24.791 -14.519 1.00 90.69 616 PHE A N 1
ATOM 4834 C CA . PHE A 1 616 ? 29.367 24.549 -13.151 1.00 90.69 616 PHE A CA 1
ATOM 4835 C C . PHE A 1 616 ? 30.072 23.188 -13.038 1.00 90.69 616 PHE A C 1
ATOM 4837 O O . PHE A 1 616 ? 29.877 22.289 -13.854 1.00 90.69 616 PHE A O 1
ATOM 4844 N N . THR A 1 617 ? 30.888 23.039 -12.001 1.00 92.00 617 THR A N 1
ATOM 4845 C CA . THR A 1 617 ? 31.551 21.792 -11.589 1.00 92.00 617 THR A CA 1
ATOM 4846 C C . THR A 1 617 ? 31.432 21.634 -10.077 1.00 92.00 617 THR A C 1
ATOM 4848 O O . THR A 1 617 ? 31.194 22.616 -9.370 1.00 92.00 617 THR A O 1
ATOM 4851 N N . ALA A 1 618 ? 31.603 20.415 -9.561 1.00 92.00 618 ALA A N 1
ATOM 4852 C CA . ALA A 1 618 ? 31.640 20.172 -8.120 1.00 92.00 618 ALA A CA 1
ATOM 4853 C C . ALA A 1 618 ? 32.688 21.075 -7.440 1.00 92.00 618 ALA A C 1
ATOM 4855 O O . ALA A 1 618 ? 33.813 21.218 -7.936 1.00 92.00 618 ALA A O 1
ATOM 4856 N N . ALA A 1 619 ? 32.325 21.699 -6.316 1.00 91.50 619 ALA A N 1
ATOM 4857 C CA . ALA A 1 619 ? 33.236 22.568 -5.570 1.00 91.50 619 ALA A CA 1
ATOM 4858 C C . ALA A 1 619 ? 34.450 21.786 -5.031 1.00 91.50 619 ALA A C 1
ATOM 4860 O O . ALA A 1 619 ? 35.591 22.221 -5.225 1.00 91.50 619 ALA A O 1
ATOM 4861 N N . SER A 1 620 ? 34.186 20.594 -4.487 1.00 91.62 620 SER A N 1
ATOM 4862 C CA . SER A 1 620 ? 35.165 19.573 -4.108 1.00 91.62 620 SER A CA 1
ATOM 4863 C C . SER A 1 620 ? 34.809 18.234 -4.774 1.00 91.62 620 SER A C 1
ATOM 4865 O O . SER A 1 620 ? 33.905 17.542 -4.302 1.00 91.62 620 SER A O 1
ATOM 4867 N N . PRO A 1 621 ? 35.485 17.849 -5.876 1.00 88.00 621 PRO A N 1
ATOM 4868 C CA . PRO A 1 621 ? 35.254 16.561 -6.537 1.00 88.00 621 PRO A CA 1
ATOM 4869 C C . PRO A 1 621 ? 35.484 15.360 -5.611 1.00 88.00 621 PRO A C 1
ATOM 4871 O O . PRO A 1 621 ? 34.692 14.428 -5.611 1.00 88.00 621 PRO A O 1
ATOM 4874 N N . GLU A 1 622 ? 36.503 15.419 -4.746 1.00 87.62 622 GLU A N 1
ATOM 4875 C CA . GLU A 1 622 ? 36.833 14.328 -3.818 1.00 87.62 622 GLU A CA 1
ATOM 4876 C C . GLU A 1 622 ? 35.741 14.048 -2.777 1.00 87.62 622 GLU A C 1
ATOM 4878 O O . GLU A 1 622 ? 35.670 12.937 -2.254 1.00 87.62 622 GLU A O 1
ATOM 4883 N N . GLU A 1 623 ? 34.936 15.046 -2.410 1.00 87.88 623 GLU A N 1
ATOM 4884 C CA . GLU A 1 623 ? 33.781 14.864 -1.521 1.00 87.88 623 GLU A CA 1
ATOM 4885 C C . GLU A 1 623 ? 32.519 14.509 -2.319 1.00 87.88 623 GLU A C 1
ATOM 4887 O O . GLU A 1 623 ? 31.721 13.686 -1.869 1.00 87.88 623 GLU A O 1
ATOM 4892 N N . TRP A 1 624 ? 32.387 15.031 -3.542 1.00 85.88 624 TRP A N 1
ATOM 4893 C CA . TRP A 1 624 ? 31.311 14.683 -4.472 1.00 85.88 624 TRP A CA 1
ATOM 4894 C C . TRP A 1 624 ? 31.303 13.183 -4.816 1.00 85.88 624 TRP A C 1
ATOM 4896 O O . TRP A 1 624 ? 30.254 12.543 -4.741 1.00 85.88 624 TRP A O 1
ATOM 4906 N N . ASP A 1 625 ? 32.478 12.600 -5.078 1.00 84.06 625 ASP A N 1
ATOM 4907 C CA . ASP A 1 625 ? 32.661 11.161 -5.334 1.00 84.06 625 ASP A CA 1
ATOM 4908 C C . ASP A 1 625 ? 32.314 10.287 -4.109 1.00 84.06 625 ASP A C 1
ATOM 4910 O O . ASP A 1 625 ? 31.954 9.118 -4.248 1.00 84.06 625 ASP A O 1
ATOM 4914 N N . LYS A 1 626 ? 32.369 10.856 -2.895 1.00 86.81 626 LYS A N 1
ATOM 4915 C CA . LYS A 1 626 ? 31.948 10.214 -1.633 1.00 86.81 626 LYS A CA 1
ATOM 4916 C C . LYS A 1 626 ? 30.465 10.452 -1.307 1.00 86.81 626 LYS A C 1
ATOM 4918 O O . LYS A 1 626 ? 30.036 10.154 -0.194 1.00 86.81 626 LYS A O 1
ATOM 4923 N N . MET A 1 627 ? 29.691 11.005 -2.246 1.00 83.19 627 MET A N 1
ATOM 4924 C CA . MET A 1 627 ? 28.291 11.421 -2.071 1.00 83.19 627 MET A CA 1
ATOM 4925 C C . MET A 1 627 ? 28.078 12.523 -1.009 1.00 83.19 627 MET A C 1
ATOM 4927 O O . MET A 1 627 ? 26.989 12.653 -0.446 1.00 83.19 627 MET A O 1
ATOM 4931 N N . ASN A 1 628 ? 29.098 13.345 -0.736 1.00 88.44 628 ASN A N 1
ATOM 4932 C CA . ASN A 1 628 ? 29.004 14.516 0.137 1.00 88.44 628 ASN A CA 1
ATOM 4933 C C . ASN A 1 628 ? 28.855 15.800 -0.698 1.00 88.44 628 ASN A C 1
ATOM 4935 O O . ASN A 1 628 ? 29.828 16.435 -1.101 1.00 88.44 628 ASN A O 1
ATOM 4939 N N . PHE A 1 629 ? 27.606 16.211 -0.921 1.00 91.69 629 PHE A N 1
ATOM 4940 C CA . PHE A 1 629 ? 27.252 17.355 -1.773 1.00 91.69 629 PHE A CA 1
ATOM 4941 C C . PHE A 1 629 ? 27.207 18.706 -1.033 1.00 91.69 629 PHE A C 1
ATOM 4943 O O . PHE A 1 629 ? 26.730 19.696 -1.585 1.00 91.69 629 PHE A O 1
ATOM 4950 N N . THR A 1 630 ? 27.688 18.774 0.216 1.00 90.50 630 THR A N 1
ATOM 4951 C CA . THR A 1 630 ? 27.504 19.942 1.106 1.00 90.50 630 THR A CA 1
ATOM 4952 C C . THR A 1 630 ? 28.089 21.242 0.539 1.00 90.50 630 THR A C 1
ATOM 4954 O O . THR A 1 630 ? 27.494 22.307 0.702 1.00 90.50 630 THR A O 1
ATOM 4957 N N . GLU A 1 631 ? 29.232 21.171 -0.150 1.00 91.38 631 GLU A N 1
ATOM 4958 C CA . GLU A 1 631 ? 29.871 22.340 -0.780 1.00 91.38 631 GLU A CA 1
ATOM 4959 C C . GLU A 1 631 ? 29.209 22.766 -2.102 1.00 91.38 631 GLU A C 1
ATOM 4961 O O . GLU A 1 631 ? 29.470 23.864 -2.597 1.00 91.38 631 GLU A O 1
ATOM 4966 N N . GLY A 1 632 ? 28.335 21.927 -2.664 1.00 93.12 632 GLY A N 1
ATOM 4967 C CA . GLY A 1 632 ? 27.623 22.207 -3.903 1.00 93.12 632 GLY A CA 1
ATOM 4968 C C . GLY A 1 632 ? 28.535 22.385 -5.121 1.00 93.12 632 GLY A C 1
ATOM 4969 O O . GLY A 1 632 ? 29.579 21.741 -5.269 1.00 93.12 632 GLY A O 1
ATOM 4970 N N . CYS A 1 633 ? 28.107 23.260 -6.024 1.00 94.12 633 CYS A N 1
ATOM 4971 C CA . CYS A 1 633 ? 28.721 23.483 -7.322 1.00 94.12 633 CYS A CA 1
ATOM 4972 C C . CYS A 1 633 ? 29.339 24.883 -7.415 1.00 94.12 633 CYS A C 1
ATOM 4974 O O . CYS A 1 633 ? 28.724 25.890 -7.060 1.00 94.12 633 CYS A O 1
ATOM 4976 N N . ARG A 1 634 ? 30.541 24.964 -7.988 1.00 92.56 634 ARG A N 1
ATOM 4977 C CA . ARG A 1 634 ? 31.220 26.219 -8.327 1.00 92.56 634 ARG A CA 1
ATOM 4978 C C . ARG A 1 634 ? 31.141 26.495 -9.824 1.00 92.56 634 ARG A C 1
ATOM 4980 O O . ARG A 1 634 ? 31.068 25.583 -10.641 1.00 92.56 634 ARG A O 1
ATOM 4987 N N . ARG A 1 635 ? 31.188 27.772 -10.190 1.00 89.75 635 ARG A N 1
ATOM 4988 C CA . ARG A 1 635 ? 31.227 28.220 -11.589 1.00 89.75 635 ARG A CA 1
ATOM 4989 C C . ARG A 1 635 ? 32.578 27.865 -12.207 1.00 89.75 635 ARG A C 1
ATOM 4991 O O . ARG A 1 635 ? 33.607 28.111 -11.583 1.00 89.75 635 ARG A O 1
ATOM 4998 N N . ASN A 1 636 ? 32.586 27.390 -13.452 1.00 86.25 636 ASN A N 1
ATOM 4999 C CA . ASN A 1 636 ? 33.832 27.103 -14.179 1.00 86.25 636 ASN A CA 1
ATOM 5000 C C . ASN A 1 636 ? 34.608 28.386 -14.528 1.00 86.25 636 ASN A C 1
ATOM 5002 O O . ASN A 1 636 ? 35.817 28.355 -14.737 1.00 86.25 636 ASN A O 1
ATOM 5006 N N . THR A 1 637 ? 33.918 29.528 -14.576 1.00 83.25 637 THR A N 1
ATOM 5007 C CA . THR A 1 637 ? 34.510 30.849 -14.808 1.00 83.25 637 THR A CA 1
ATOM 5008 C C . THR A 1 637 ? 33.905 31.854 -13.835 1.00 83.25 637 THR A C 1
ATOM 5010 O O . THR A 1 637 ? 32.680 31.981 -13.744 1.00 83.25 637 THR A O 1
ATOM 5013 N N . SER A 1 638 ? 34.760 32.569 -13.103 1.00 84.06 638 SER A N 1
ATOM 5014 C CA . SER A 1 638 ? 34.353 33.625 -12.171 1.00 84.06 638 SER A CA 1
ATOM 5015 C C . SER A 1 638 ? 33.632 34.768 -12.888 1.00 84.06 638 SER A C 1
ATOM 5017 O O . SER A 1 638 ? 34.003 35.143 -14.000 1.00 84.06 638 SER A O 1
ATOM 5019 N N . LEU A 1 639 ? 32.615 35.343 -12.240 1.00 84.44 639 LEU A N 1
ATOM 5020 C CA . LEU A 1 639 ? 31.908 36.520 -12.750 1.00 84.44 639 LEU A CA 1
ATOM 5021 C C . LEU A 1 639 ? 32.836 37.740 -12.767 1.00 84.44 639 LEU A C 1
ATOM 5023 O O . LEU A 1 639 ? 33.572 37.974 -11.807 1.00 84.44 639 LEU A O 1
ATOM 5027 N N . ASN A 1 640 ? 32.754 38.536 -13.836 1.00 72.00 640 ASN A N 1
ATOM 5028 C CA . ASN A 1 640 ? 33.562 39.746 -13.985 1.00 72.00 640 ASN A CA 1
ATOM 5029 C C . ASN A 1 640 ? 32.804 41.019 -13.571 1.00 72.00 640 ASN A C 1
ATOM 5031 O O . ASN A 1 640 ? 33.431 42.072 -13.472 1.00 72.00 640 ASN A O 1
ATOM 5035 N N . TYR A 1 641 ? 31.488 40.947 -13.320 1.00 74.50 641 TYR A N 1
ATOM 5036 C CA . TYR A 1 641 ? 30.651 42.068 -12.856 1.00 74.50 641 TYR A CA 1
ATOM 5037 C C . TYR A 1 641 ? 30.754 43.320 -13.748 1.00 74.50 641 TYR A C 1
ATOM 5039 O O . TYR A 1 641 ? 30.759 44.456 -13.266 1.00 74.50 641 TYR A O 1
ATOM 5047 N N . THR A 1 642 ? 30.861 43.090 -15.057 1.00 64.19 642 THR A N 1
ATOM 5048 C CA . THR A 1 642 ? 30.916 44.105 -16.121 1.00 64.19 642 THR A CA 1
ATOM 5049 C C . THR A 1 642 ? 29.789 43.852 -17.120 1.00 64.19 642 THR A C 1
ATOM 5051 O O . THR A 1 642 ? 29.207 42.767 -17.117 1.00 64.19 642 THR A O 1
ATOM 5054 N N . ASP A 1 643 ? 29.552 44.797 -18.034 1.00 60.12 643 ASP A N 1
ATOM 5055 C CA . ASP A 1 643 ? 28.557 44.752 -19.129 1.00 60.12 643 ASP A CA 1
ATOM 5056 C C . ASP A 1 643 ? 28.676 43.537 -20.077 1.00 60.12 643 ASP A C 1
ATOM 5058 O O . ASP A 1 643 ? 27.948 43.422 -21.061 1.00 60.12 643 ASP A O 1
ATOM 5062 N N . LYS A 1 644 ? 29.637 42.644 -19.821 1.00 67.62 644 LYS A N 1
ATOM 5063 C CA . LYS A 1 644 ? 29.829 41.390 -20.538 1.00 67.62 644 LYS A CA 1
ATOM 5064 C C . LYS A 1 644 ? 29.100 40.210 -19.906 1.00 67.62 644 LYS A C 1
ATOM 5066 O O . LYS A 1 644 ? 28.921 39.246 -20.633 1.00 67.62 644 LYS A O 1
ATOM 5071 N N . ASP A 1 645 ? 28.731 40.224 -18.622 1.00 84.19 645 ASP A N 1
ATOM 5072 C CA . ASP A 1 645 ? 28.029 39.085 -18.000 1.00 84.19 645 ASP A CA 1
ATOM 5073 C C . ASP A 1 645 ? 26.727 38.759 -18.769 1.00 84.19 645 ASP A C 1
ATOM 5075 O O . ASP A 1 645 ? 26.029 39.656 -19.236 1.00 84.19 645 ASP A O 1
ATOM 5079 N N . VAL A 1 646 ? 26.392 37.473 -18.897 1.00 87.19 646 VAL A N 1
ATOM 5080 C CA . VAL A 1 646 ? 25.213 36.977 -19.637 1.00 87.19 646 VAL A CA 1
ATOM 5081 C C . VAL A 1 646 ? 24.367 36.069 -18.755 1.00 87.19 646 VAL A C 1
ATOM 5083 O O . VAL A 1 646 ? 24.885 35.462 -17.823 1.00 87.19 646 VAL A O 1
ATOM 5086 N N . PHE A 1 647 ? 23.079 35.912 -19.053 1.00 89.94 647 PHE A N 1
ATOM 5087 C CA . PHE A 1 647 ? 22.234 34.942 -18.356 1.00 89.94 647 PHE A CA 1
ATOM 5088 C C . PHE A 1 647 ? 22.045 33.656 -19.164 1.00 89.94 647 PHE A C 1
ATOM 5090 O O . PHE A 1 647 ? 21.673 33.689 -20.336 1.00 89.94 647 PHE A O 1
ATOM 5097 N N . VAL A 1 648 ? 22.258 32.507 -18.520 1.00 89.50 648 VAL A N 1
ATOM 5098 C CA . VAL A 1 648 ? 21.997 31.181 -19.094 1.00 89.50 648 VAL A CA 1
ATOM 5099 C C . VAL A 1 648 ? 20.662 30.658 -18.575 1.00 89.50 648 VAL A C 1
ATOM 5101 O O . VAL A 1 648 ? 20.449 30.510 -17.367 1.00 89.50 648 VAL A O 1
ATOM 5104 N N . LYS A 1 649 ? 19.752 30.377 -19.511 1.00 90.62 649 LYS A N 1
ATOM 5105 C CA . LYS A 1 649 ? 18.432 29.821 -19.222 1.00 90.62 649 LYS A CA 1
ATOM 5106 C C . LYS A 1 649 ? 18.556 28.363 -18.773 1.00 90.62 649 LYS A C 1
ATOM 5108 O O . LYS A 1 649 ? 19.010 27.515 -19.533 1.00 90.62 649 LYS A O 1
ATOM 5113 N N . ASN A 1 650 ? 18.089 28.079 -17.566 1.00 89.94 650 ASN A N 1
ATOM 5114 C CA . ASN A 1 650 ? 17.917 26.740 -17.021 1.00 89.94 650 ASN A CA 1
ATOM 5115 C C . ASN A 1 650 ? 16.417 26.448 -16.922 1.00 89.94 650 ASN A C 1
ATOM 5117 O O . ASN A 1 650 ? 15.661 27.268 -16.402 1.00 89.94 650 ASN A O 1
ATOM 5121 N N . THR A 1 651 ? 15.980 25.303 -17.440 1.00 87.25 651 THR A N 1
ATOM 5122 C CA . THR A 1 651 ? 14.558 24.946 -17.535 1.00 87.25 651 THR A CA 1
ATOM 5123 C C . THR A 1 651 ? 14.191 23.806 -16.587 1.00 87.25 651 THR A C 1
ATOM 5125 O O . THR A 1 651 ? 15.043 23.008 -16.172 1.00 87.25 651 THR A O 1
ATOM 5128 N N . GLY A 1 652 ? 12.904 23.729 -16.241 1.00 86.12 652 GLY A N 1
ATOM 5129 C CA . GLY A 1 652 ? 12.355 22.629 -15.450 1.00 86.12 652 GLY A CA 1
ATOM 5130 C C . GLY A 1 652 ? 12.918 22.547 -14.028 1.00 86.12 652 GLY A C 1
ATOM 5131 O O . GLY A 1 652 ? 13.175 21.445 -13.545 1.00 86.12 652 GLY A O 1
ATOM 5132 N N . LEU A 1 653 ? 13.128 23.683 -13.355 1.00 88.69 653 LEU A N 1
ATOM 5133 C CA . LEU A 1 653 ? 13.651 23.734 -11.986 1.00 88.69 653 LEU A CA 1
ATOM 5134 C C . LEU A 1 653 ? 12.600 24.182 -10.961 1.00 88.69 653 LEU A C 1
ATOM 5136 O O . LEU A 1 653 ? 11.822 25.106 -11.197 1.00 88.69 653 LEU A O 1
ATOM 5140 N N . LYS A 1 654 ? 12.638 23.568 -9.774 1.00 90.69 654 LYS A N 1
ATOM 5141 C CA . LYS A 1 654 ? 12.111 24.161 -8.537 1.00 90.69 654 LYS A CA 1
ATOM 5142 C C . LYS A 1 654 ? 12.887 25.447 -8.268 1.00 90.69 654 LYS A C 1
ATOM 5144 O O . LYS A 1 654 ? 14.108 25.399 -8.112 1.00 90.69 654 LYS A O 1
ATOM 5149 N N . LEU A 1 655 ? 12.185 26.581 -8.227 1.00 91.25 655 LEU A N 1
ATOM 5150 C CA . LEU A 1 655 ? 12.816 27.887 -8.027 1.00 91.25 655 LEU A CA 1
ATOM 5151 C C . LEU A 1 655 ? 13.545 27.941 -6.666 1.00 91.25 655 LEU A C 1
ATOM 5153 O O . LEU A 1 655 ? 12.953 27.514 -5.667 1.00 91.25 655 LEU A O 1
ATOM 5157 N N . PRO A 1 656 ? 14.787 28.464 -6.601 1.00 93.25 656 PRO A N 1
ATOM 5158 C CA . PRO A 1 656 ? 15.593 28.478 -5.382 1.00 93.25 656 PRO A CA 1
ATOM 5159 C C . PRO A 1 656 ? 14.960 29.273 -4.229 1.00 93.25 656 PRO A C 1
ATOM 5161 O O . PRO A 1 656 ? 13.991 30.020 -4.404 1.00 93.25 656 PRO A O 1
ATOM 5164 N N . ASP A 1 657 ? 15.499 29.087 -3.027 1.00 92.38 657 ASP A N 1
ATOM 5165 C CA . ASP A 1 657 ? 15.069 29.805 -1.820 1.00 92.38 657 ASP A CA 1
ATOM 5166 C C . ASP A 1 657 ? 15.319 31.328 -1.902 1.00 92.38 657 ASP A C 1
ATOM 5168 O O . ASP A 1 657 ? 16.134 31.776 -2.703 1.00 92.38 657 ASP A O 1
ATOM 5172 N N . LYS A 1 658 ? 14.615 32.130 -1.089 1.00 90.38 658 LYS A N 1
ATOM 5173 C CA . LYS A 1 658 ? 14.729 33.609 -1.007 1.00 90.38 658 LYS A CA 1
ATOM 5174 C C . LYS A 1 658 ? 14.365 34.380 -2.288 1.00 90.38 658 LYS A C 1
ATOM 5176 O O . LYS A 1 658 ? 14.894 35.462 -2.558 1.00 90.38 658 LYS A O 1
ATOM 5181 N N . ALA A 1 659 ? 13.425 33.846 -3.067 1.00 90.94 659 ALA A N 1
ATOM 5182 C CA . ALA A 1 659 ? 12.880 34.496 -4.259 1.00 90.94 659 ALA A CA 1
ATOM 5183 C C . ALA A 1 659 ? 12.329 35.904 -3.938 1.00 90.94 659 ALA A C 1
ATOM 5185 O O . ALA A 1 659 ? 11.348 36.042 -3.207 1.00 90.94 659 ALA A O 1
ATOM 5186 N N . THR A 1 660 ? 12.951 36.949 -4.489 1.00 91.31 660 THR A N 1
ATOM 5187 C CA . THR A 1 660 ? 12.682 38.357 -4.145 1.00 91.31 660 THR A CA 1
ATOM 5188 C C . THR A 1 660 ? 11.951 39.076 -5.279 1.00 91.31 660 THR A C 1
ATOM 5190 O O . THR A 1 660 ? 12.398 39.061 -6.423 1.00 91.31 660 THR A O 1
ATOM 5193 N N . TYR A 1 661 ? 10.827 39.726 -4.979 1.00 89.31 661 TYR A N 1
ATOM 5194 C CA . TYR A 1 661 ? 10.004 40.450 -5.948 1.00 89.31 661 TYR A CA 1
ATOM 5195 C C . TYR A 1 661 ? 10.511 41.880 -6.183 1.00 89.31 661 TYR A C 1
ATOM 5197 O O . TYR A 1 661 ? 10.697 42.661 -5.249 1.00 89.31 661 TYR A O 1
ATOM 5205 N N . TRP A 1 662 ? 10.687 42.250 -7.453 1.00 88.69 662 TRP A N 1
ATOM 5206 C CA . TRP A 1 662 ? 11.285 43.529 -7.865 1.00 88.69 662 TRP A CA 1
ATOM 5207 C C . TRP A 1 662 ? 10.354 44.471 -8.635 1.00 88.69 662 TRP A C 1
ATOM 5209 O O . TRP A 1 662 ? 10.804 45.534 -9.079 1.00 88.69 662 TRP A O 1
ATOM 5219 N N . GLY A 1 663 ? 9.075 44.105 -8.754 1.00 83.50 663 GLY A N 1
ATOM 5220 C CA . GLY A 1 663 ? 8.039 44.869 -9.446 1.00 83.50 663 GLY A CA 1
ATOM 5221 C C . GLY A 1 663 ? 7.501 44.176 -10.701 1.00 83.50 663 GLY A C 1
ATOM 5222 O O . GLY A 1 663 ? 7.971 43.113 -11.111 1.00 83.50 663 GLY A O 1
ATOM 5223 N N . MET A 1 664 ? 6.502 44.805 -11.318 1.00 82.81 664 MET A N 1
ATOM 5224 C CA . MET A 1 664 ? 6.073 44.483 -12.678 1.00 82.81 664 MET A CA 1
ATOM 5225 C C . MET A 1 664 ? 7.062 45.137 -13.644 1.00 82.81 664 MET A C 1
ATOM 5227 O O . MET A 1 664 ? 7.113 46.362 -13.735 1.00 82.81 664 MET A O 1
ATOM 5231 N N . LEU A 1 665 ? 7.876 44.324 -14.310 1.00 83.81 665 LEU A N 1
ATOM 5232 C CA . LEU A 1 665 ? 8.892 44.750 -15.274 1.00 83.81 665 LEU A CA 1
ATOM 5233 C C . LEU A 1 665 ? 8.812 43.813 -16.479 1.00 83.81 665 LEU A C 1
ATOM 5235 O O . LEU A 1 665 ? 8.509 42.627 -16.316 1.00 83.81 665 LEU A O 1
ATOM 5239 N N . TYR A 1 666 ? 9.107 44.312 -17.679 1.00 81.69 666 TYR A N 1
ATOM 5240 C CA . TYR A 1 666 ? 9.269 43.415 -18.820 1.00 81.69 666 TYR A CA 1
ATOM 5241 C C . TYR A 1 666 ? 10.512 42.532 -18.612 1.00 81.69 666 TYR A C 1
ATOM 5243 O O . TYR A 1 666 ? 11.444 42.948 -17.918 1.00 81.69 666 TYR A O 1
ATOM 5251 N N . PRO A 1 667 ? 10.578 41.327 -19.214 1.00 83.38 667 PRO A N 1
ATOM 5252 C CA . PRO A 1 667 ? 11.716 40.426 -19.027 1.00 83.38 667 PRO A CA 1
ATOM 5253 C C . PRO A 1 667 ? 13.078 41.078 -19.305 1.00 83.38 667 PRO A C 1
ATOM 5255 O O . PRO A 1 667 ? 14.022 40.858 -18.554 1.00 83.38 667 PRO A O 1
ATOM 5258 N N . GLN A 1 668 ? 13.145 41.946 -20.319 1.00 85.38 668 GLN A N 1
ATOM 5259 C CA . GLN A 1 668 ? 14.341 42.709 -20.693 1.00 85.38 668 GLN A CA 1
ATOM 5260 C C . GLN A 1 668 ? 14.754 43.728 -19.614 1.00 85.38 668 GLN A C 1
ATOM 5262 O O . GLN A 1 668 ? 15.933 43.831 -19.286 1.00 85.38 668 GLN A O 1
ATOM 5267 N N . ASP A 1 669 ? 13.794 44.434 -19.007 1.00 88.31 669 ASP A N 1
ATOM 5268 C CA . ASP A 1 669 ? 14.057 45.384 -17.915 1.00 88.31 669 ASP A CA 1
ATOM 5269 C C . ASP A 1 669 ? 14.483 44.659 -16.629 1.00 88.31 669 ASP A C 1
ATOM 5271 O O . ASP A 1 669 ? 15.353 45.133 -15.898 1.00 88.31 669 ASP A O 1
ATOM 5275 N N . CYS A 1 670 ? 13.885 43.493 -16.357 1.00 90.12 670 CYS A N 1
ATOM 5276 C CA . CYS A 1 670 ? 14.249 42.623 -15.239 1.00 90.12 670 CYS A CA 1
ATOM 5277 C C . CYS A 1 670 ? 15.699 42.127 -15.373 1.00 90.12 670 CYS A C 1
ATOM 5279 O O . CYS A 1 670 ? 16.478 42.229 -14.423 1.00 90.12 670 CYS A O 1
ATOM 5281 N N . GLU A 1 671 ? 16.080 41.675 -16.574 1.00 91.06 671 GLU A N 1
ATOM 5282 C CA . GLU A 1 671 ? 17.448 41.272 -16.904 1.00 91.06 671 GLU A CA 1
ATOM 5283 C C . GLU A 1 671 ? 18.439 42.426 -16.727 1.00 91.06 671 GLU A C 1
ATOM 5285 O O . GLU A 1 671 ? 19.411 42.291 -15.984 1.00 91.06 671 GLU A O 1
ATOM 5290 N N . GLN A 1 672 ? 18.171 43.586 -17.335 1.00 88.94 672 GLN A N 1
ATOM 5291 C CA . GLN A 1 672 ? 19.047 44.759 -17.239 1.00 88.94 672 GLN A CA 1
ATOM 5292 C C . GLN A 1 672 ? 19.195 45.257 -15.796 1.00 88.94 672 GLN A C 1
ATOM 5294 O O . GLN A 1 672 ? 20.297 45.591 -15.356 1.00 88.94 672 GLN A O 1
ATOM 5299 N N . LYS A 1 673 ? 18.114 45.257 -15.009 1.00 90.88 673 LYS A N 1
ATOM 5300 C CA . LYS A 1 673 ? 18.170 45.590 -13.579 1.00 90.88 673 LYS A CA 1
ATOM 5301 C C . LYS A 1 673 ? 19.021 44.582 -12.792 1.00 90.88 673 LYS A C 1
ATOM 5303 O O . LYS A 1 673 ? 19.763 44.992 -11.904 1.00 90.88 673 LYS A O 1
ATOM 5308 N N . CYS A 1 674 ? 18.967 43.294 -13.142 1.00 91.75 674 CYS A N 1
ATOM 5309 C CA . CYS A 1 674 ? 19.784 42.247 -12.521 1.00 91.75 674 CYS A CA 1
ATOM 5310 C C . CYS A 1 674 ? 21.262 42.305 -12.961 1.00 91.75 674 CYS A C 1
ATOM 5312 O O . CYS A 1 674 ? 22.139 42.102 -12.127 1.00 91.75 674 CYS A O 1
ATOM 5314 N N . LEU A 1 675 ? 21.582 42.664 -14.214 1.00 89.69 675 LEU A N 1
ATOM 5315 C CA . LEU A 1 675 ? 22.973 42.906 -14.645 1.00 89.69 675 LEU A CA 1
ATOM 5316 C C . LEU A 1 675 ? 23.634 44.022 -13.822 1.00 89.69 675 LEU A C 1
ATOM 5318 O O . LEU A 1 675 ? 24.759 43.851 -13.343 1.00 89.69 675 LEU A O 1
ATOM 5322 N N . ASN A 1 676 ? 22.909 45.128 -13.628 1.00 88.38 676 ASN A N 1
ATOM 5323 C CA . ASN A 1 676 ? 23.380 46.311 -12.903 1.00 88.38 676 ASN A CA 1
ATOM 5324 C C . ASN A 1 676 ? 23.547 46.086 -11.387 1.00 88.38 676 ASN A C 1
ATOM 5326 O O . ASN A 1 676 ? 24.332 46.784 -10.746 1.00 88.38 676 ASN A O 1
ATOM 5330 N N . GLU A 1 677 ? 22.850 45.107 -10.807 1.00 90.75 677 GLU A N 1
ATOM 5331 C CA . GLU A 1 677 ? 22.972 44.741 -9.395 1.00 90.75 677 GLU A CA 1
ATOM 5332 C C . GLU A 1 677 ? 23.981 43.596 -9.217 1.00 90.75 677 GLU A C 1
ATOM 5334 O O . GLU A 1 677 ? 23.748 42.463 -9.637 1.00 90.75 677 GLU A O 1
ATOM 5339 N N . ARG A 1 678 ? 25.119 43.867 -8.566 1.00 88.75 678 ARG A N 1
ATOM 5340 C CA . ARG A 1 678 ? 26.207 42.881 -8.405 1.00 88.75 678 ARG A CA 1
ATOM 5341 C C . ARG A 1 678 ? 25.823 41.676 -7.550 1.00 88.75 678 ARG A C 1
ATOM 5343 O O . ARG A 1 678 ? 26.389 40.604 -7.742 1.00 88.75 678 ARG A O 1
ATOM 5350 N N . SER A 1 679 ? 24.889 41.843 -6.616 1.00 90.38 679 SER A N 1
ATOM 5351 C CA . SER A 1 679 ? 24.385 40.740 -5.790 1.00 90.38 679 SER A CA 1
ATOM 5352 C C . SER A 1 679 ? 23.404 39.824 -6.533 1.00 90.38 679 SER A C 1
ATOM 5354 O O . SER A 1 679 ? 23.165 38.709 -6.075 1.00 90.38 679 SER A O 1
ATOM 5356 N N . CYS A 1 680 ? 22.866 40.246 -7.684 1.00 93.12 680 CYS A N 1
ATOM 5357 C CA . CYS A 1 680 ? 21.868 39.488 -8.432 1.00 93.12 680 CYS A CA 1
ATOM 5358 C C . CYS A 1 680 ? 22.514 38.332 -9.214 1.00 93.12 680 CYS A C 1
ATOM 5360 O O . CYS A 1 680 ? 23.250 38.550 -10.182 1.00 93.12 680 CYS A O 1
ATOM 5362 N N . MET A 1 681 ? 22.232 37.097 -8.780 1.00 94.31 681 MET A N 1
ATOM 5363 C CA . MET A 1 681 ? 22.807 35.860 -9.333 1.00 94.31 681 MET A CA 1
ATOM 5364 C C . MET A 1 681 ? 21.868 35.134 -10.295 1.00 94.31 681 MET A C 1
ATOM 5366 O O . MET A 1 681 ? 22.340 34.388 -11.158 1.00 94.31 681 MET A O 1
ATOM 5370 N N . ALA A 1 682 ? 20.559 35.353 -10.173 1.00 95.06 682 ALA A N 1
ATOM 5371 C CA . ALA A 1 682 ? 19.564 34.835 -11.101 1.00 95.06 682 ALA A CA 1
ATOM 5372 C C . ALA A 1 682 ? 18.298 35.699 -11.132 1.00 95.06 682 ALA A C 1
ATOM 5374 O O . ALA A 1 682 ? 17.985 36.385 -10.155 1.00 95.06 682 ALA A O 1
ATOM 5375 N N . TYR A 1 683 ? 17.544 35.599 -12.227 1.00 94.25 683 TYR A N 1
ATOM 5376 C CA . TYR A 1 683 ? 16.203 36.166 -12.352 1.00 94.25 683 TYR A CA 1
ATOM 5377 C C . TYR A 1 683 ? 15.215 35.181 -12.996 1.00 94.25 683 TYR A C 1
ATOM 5379 O O . TYR A 1 683 ? 15.592 34.222 -13.670 1.00 94.25 683 TYR A O 1
ATOM 5387 N N . THR A 1 684 ? 13.923 35.420 -12.798 1.00 92.31 684 THR A N 1
ATOM 5388 C CA . THR A 1 684 ? 12.840 34.823 -13.581 1.00 92.31 684 THR A CA 1
ATOM 5389 C C . THR A 1 684 ? 11.649 35.780 -13.673 1.00 92.31 684 THR A C 1
ATOM 5391 O O . THR A 1 684 ? 11.623 36.847 -13.054 1.00 92.31 684 THR A O 1
ATOM 5394 N N . ASN A 1 685 ? 10.665 35.398 -14.477 1.00 87.19 685 ASN A N 1
ATOM 5395 C CA . ASN A 1 685 ? 9.436 36.132 -14.718 1.00 87.19 685 ASN A CA 1
ATOM 5396 C C . ASN A 1 685 ? 8.241 35.215 -14.435 1.00 87.19 685 ASN A C 1
ATOM 5398 O O . ASN A 1 685 ? 8.094 34.183 -15.087 1.00 87.19 685 ASN A O 1
ATOM 5402 N N . ILE A 1 686 ? 7.391 35.590 -13.476 1.00 80.69 686 ILE A N 1
ATOM 5403 C CA . ILE A 1 686 ? 6.188 34.824 -13.102 1.00 80.69 686 ILE A CA 1
ATOM 5404 C C . ILE A 1 686 ? 4.914 35.630 -13.378 1.00 80.69 686 ILE A C 1
ATOM 5406 O O . ILE A 1 686 ? 4.916 36.856 -13.275 1.00 80.69 686 ILE A O 1
ATOM 5410 N N . ASN A 1 687 ? 3.811 34.957 -13.712 1.00 71.69 687 ASN A N 1
ATOM 5411 C CA . ASN A 1 687 ? 2.541 35.604 -14.059 1.00 71.69 687 ASN A CA 1
ATOM 5412 C C . ASN A 1 687 ? 1.461 35.292 -13.014 1.00 71.69 687 ASN A C 1
ATOM 5414 O O . ASN A 1 687 ? 0.522 34.533 -13.254 1.00 71.69 687 ASN A O 1
ATOM 5418 N N . ILE A 1 688 ? 1.593 35.898 -11.833 1.00 63.34 688 ILE A N 1
ATOM 5419 C CA . ILE A 1 688 ? 0.587 35.769 -10.775 1.00 63.34 688 ILE A CA 1
ATOM 5420 C C . ILE A 1 688 ? -0.680 36.538 -11.183 1.00 63.34 688 ILE A C 1
ATOM 5422 O O . ILE A 1 688 ? -0.677 37.771 -11.219 1.00 63.34 688 ILE A O 1
ATOM 5426 N N . ASN A 1 689 ? -1.770 35.796 -11.396 1.00 57.38 689 ASN A N 1
ATOM 5427 C CA . ASN A 1 689 ? -3.136 36.267 -11.672 1.00 57.38 689 ASN A CA 1
ATOM 5428 C C . ASN A 1 689 ? -3.358 36.925 -13.051 1.00 57.38 689 ASN A C 1
ATOM 5430 O O . ASN A 1 689 ? -4.304 37.693 -13.210 1.00 57.38 689 ASN A O 1
ATOM 5434 N N . GLY A 1 690 ? -2.511 36.658 -14.050 1.00 57.25 690 GLY A N 1
ATOM 5435 C CA . GLY A 1 690 ? -2.720 37.118 -15.435 1.00 57.25 690 GLY A CA 1
ATOM 5436 C C . GLY A 1 690 ? -2.436 38.605 -15.701 1.00 57.25 690 GLY A C 1
ATOM 5437 O O . GLY A 1 690 ? -2.403 39.015 -16.858 1.00 57.25 690 GLY A O 1
ATOM 5438 N N . ASN A 1 691 ? -2.170 39.406 -14.664 1.00 53.28 691 ASN A N 1
ATOM 5439 C CA . ASN A 1 691 ? -1.946 40.857 -14.743 1.00 53.28 691 ASN A CA 1
ATOM 5440 C C . ASN A 1 691 ? -0.487 41.251 -15.077 1.00 53.28 691 ASN A C 1
ATOM 5442 O O . ASN A 1 691 ? 0.007 42.283 -14.622 1.00 53.28 691 ASN A O 1
ATOM 5446 N N . GLY A 1 692 ? 0.198 40.444 -15.890 1.00 60.88 692 GLY A N 1
ATOM 5447 C CA . GLY A 1 692 ? 1.515 40.759 -16.447 1.00 60.88 692 GLY A CA 1
ATOM 5448 C C . GLY A 1 692 ? 2.709 40.152 -15.704 1.00 60.88 692 GLY A C 1
ATOM 5449 O O . GLY A 1 692 ? 2.588 39.506 -14.664 1.00 60.88 692 GLY A O 1
ATOM 5450 N N . SER A 1 693 ? 3.890 40.353 -16.292 1.00 71.56 693 SER A N 1
ATOM 5451 C CA . SER A 1 693 ? 5.147 39.745 -15.849 1.00 71.56 693 SER A CA 1
ATOM 5452 C C . SER A 1 693 ? 5.662 40.369 -14.550 1.00 71.56 693 SER A C 1
ATOM 5454 O O . SER A 1 693 ? 5.964 41.564 -14.497 1.00 71.56 693 SER A O 1
ATOM 5456 N N . LYS A 1 694 ? 5.791 39.560 -13.497 1.00 81.12 694 LYS A N 1
ATOM 5457 C CA . LYS A 1 694 ? 6.450 39.937 -12.243 1.00 81.12 694 LYS A CA 1
ATOM 5458 C C . LYS A 1 694 ? 7.913 39.515 -12.290 1.00 81.12 694 LYS A C 1
ATOM 5460 O O . LYS A 1 694 ? 8.204 38.326 -12.413 1.00 81.12 694 LYS A O 1
ATOM 5465 N N . CYS A 1 695 ? 8.810 40.484 -12.139 1.00 90.06 695 CYS A N 1
ATOM 5466 C CA . CYS A 1 695 ? 10.246 40.248 -12.043 1.00 90.06 695 CYS A CA 1
ATOM 5467 C C . CYS A 1 695 ? 10.598 39.701 -10.656 1.00 90.06 695 CYS A C 1
ATOM 5469 O O . CYS A 1 695 ? 10.281 40.325 -9.634 1.00 90.06 695 CYS A O 1
ATOM 5471 N N . VAL A 1 696 ? 11.248 38.540 -10.633 1.00 91.94 696 VAL A N 1
ATOM 5472 C CA . VAL A 1 696 ? 11.677 37.836 -9.420 1.00 91.94 696 VAL A CA 1
ATOM 5473 C C . VAL A 1 696 ? 13.161 37.532 -9.534 1.00 91.94 696 VAL A C 1
ATOM 5475 O O . VAL A 1 696 ? 13.612 37.075 -10.581 1.00 91.94 696 VAL A O 1
ATOM 5478 N N . VAL A 1 697 ? 13.923 37.789 -8.476 1.00 93.81 697 VAL A N 1
ATOM 5479 C CA . VAL A 1 697 ? 15.384 37.666 -8.474 1.00 93.81 697 VAL A CA 1
ATOM 5480 C C . VAL A 1 697 ? 15.922 36.969 -7.232 1.00 93.81 697 VAL A C 1
ATOM 5482 O O . VAL A 1 697 ? 15.239 36.864 -6.212 1.00 93.81 697 VAL A O 1
ATOM 5485 N N . TRP A 1 698 ? 17.181 36.545 -7.323 1.00 94.69 698 TRP A N 1
ATOM 5486 C CA . TRP A 1 698 ? 17.949 35.953 -6.234 1.00 94.69 698 TRP A CA 1
ATOM 5487 C C . TRP A 1 698 ? 19.213 36.765 -5.974 1.00 94.69 698 TRP A C 1
ATOM 5489 O O . TRP A 1 698 ? 20.041 36.948 -6.872 1.00 94.69 698 TRP A O 1
ATOM 5499 N N . LEU A 1 699 ? 19.337 37.262 -4.741 1.00 91.81 699 LEU A N 1
ATOM 5500 C CA . LEU A 1 699 ? 20.454 38.082 -4.280 1.00 91.81 699 LEU A CA 1
ATOM 5501 C C . LEU A 1 699 ? 21.392 37.218 -3.423 1.00 91.81 699 LEU A C 1
ATOM 5503 O O . LEU A 1 699 ? 21.144 37.014 -2.235 1.00 91.81 699 LEU A O 1
ATOM 5507 N N . GLY A 1 700 ? 22.447 36.684 -4.042 1.00 90.06 700 GLY A N 1
ATOM 5508 C CA . GLY A 1 700 ? 23.343 35.679 -3.455 1.00 90.06 700 GLY A CA 1
ATOM 5509 C C . GLY A 1 700 ? 23.140 34.263 -4.008 1.00 90.06 700 GLY A C 1
ATOM 5510 O O . GLY A 1 700 ? 22.509 34.071 -5.048 1.00 90.06 700 GLY A O 1
ATOM 5511 N N . ASP A 1 701 ? 23.731 33.276 -3.333 1.00 91.88 701 ASP A N 1
ATOM 5512 C CA . ASP A 1 701 ? 23.824 31.902 -3.836 1.00 91.88 701 ASP A CA 1
ATOM 5513 C C . ASP A 1 701 ? 22.470 31.184 -3.914 1.00 91.88 701 ASP A C 1
ATOM 5515 O O . ASP A 1 701 ? 21.594 31.339 -3.060 1.00 91.88 701 ASP A O 1
ATOM 5519 N N . LEU A 1 702 ? 22.313 30.365 -4.957 1.00 94.69 702 LEU A N 1
ATOM 5520 C CA . LEU A 1 702 ? 21.075 29.645 -5.239 1.00 94.69 702 LEU A CA 1
ATOM 5521 C C . LEU A 1 702 ? 21.041 28.344 -4.434 1.00 94.69 702 LEU A C 1
ATOM 5523 O O . LEU A 1 702 ? 21.914 27.496 -4.600 1.00 94.69 702 LEU A O 1
ATOM 5527 N N . LEU A 1 703 ? 20.029 28.176 -3.583 1.00 93.94 703 LEU A N 1
ATOM 5528 C CA . LEU A 1 703 ? 19.878 27.016 -2.701 1.00 93.94 703 LEU A CA 1
ATOM 5529 C C . LEU A 1 703 ? 18.554 26.291 -2.940 1.00 93.94 703 LEU A C 1
ATOM 5531 O O . LEU A 1 703 ? 17.561 26.899 -3.345 1.00 93.94 703 LEU A O 1
ATOM 5535 N N . ASP A 1 704 ? 18.542 24.995 -2.617 1.00 92.62 704 ASP A N 1
ATOM 5536 C CA . ASP A 1 704 ? 17.343 24.151 -2.613 1.00 92.62 704 ASP A CA 1
ATOM 5537 C C . ASP A 1 704 ? 16.616 24.096 -3.979 1.00 92.62 704 ASP A C 1
ATOM 5539 O O . ASP A 1 704 ? 15.396 24.272 -4.082 1.00 92.62 704 ASP A O 1
ATOM 5543 N N . MET A 1 705 ? 17.397 23.856 -5.039 1.00 91.69 705 MET A N 1
ATOM 5544 C CA . MET A 1 705 ? 16.919 23.609 -6.404 1.00 91.69 705 MET A CA 1
ATOM 5545 C C . MET A 1 705 ? 16.751 22.106 -6.678 1.00 91.69 705 MET A C 1
ATOM 5547 O O . MET A 1 705 ? 17.528 21.274 -6.211 1.00 91.69 705 MET A O 1
ATOM 5551 N N . ARG A 1 706 ? 15.755 21.755 -7.495 1.00 88.62 706 ARG A N 1
ATOM 5552 C CA . ARG A 1 706 ? 15.456 20.377 -7.927 1.00 88.62 706 ARG A CA 1
ATOM 5553 C C . ARG A 1 706 ? 15.006 20.362 -9.383 1.00 88.62 706 ARG A C 1
ATOM 5555 O O . ARG A 1 706 ? 14.248 21.243 -9.787 1.00 88.62 706 ARG A O 1
ATOM 5562 N N . ARG A 1 707 ? 15.398 19.341 -10.144 1.00 87.00 707 ARG A N 1
ATOM 5563 C CA . ARG A 1 707 ? 14.897 19.073 -11.497 1.00 87.00 707 ARG A CA 1
ATOM 5564 C C . ARG A 1 707 ? 13.477 18.494 -11.441 1.00 87.00 707 ARG A C 1
ATOM 5566 O O . ARG A 1 707 ? 13.232 17.491 -10.781 1.00 87.00 707 ARG A O 1
ATOM 5573 N N . SER A 1 708 ? 12.534 19.110 -12.148 1.00 75.88 708 SER A N 1
ATOM 5574 C CA . SER A 1 708 ? 11.127 18.698 -12.216 1.00 75.88 708 SER A CA 1
ATOM 5575 C C . SER A 1 708 ? 10.692 18.554 -13.673 1.00 75.88 708 SER A C 1
ATOM 5577 O O . SER A 1 708 ? 10.490 19.545 -14.375 1.00 75.88 708 SER A O 1
ATOM 5579 N N . ARG A 1 709 ? 10.532 17.302 -14.126 1.00 64.69 709 ARG A N 1
ATOM 5580 C CA . ARG A 1 709 ? 10.230 16.956 -15.531 1.00 64.69 709 ARG A CA 1
ATOM 5581 C C . ARG A 1 709 ? 8.821 17.362 -15.995 1.00 64.69 709 ARG A C 1
ATOM 5583 O O . ARG A 1 709 ? 8.584 17.415 -17.194 1.00 64.69 709 ARG A O 1
ATOM 5590 N N . THR A 1 710 ? 7.889 17.624 -15.075 1.00 63.38 710 THR A N 1
ATOM 5591 C CA . THR A 1 710 ? 6.465 17.876 -15.387 1.00 63.38 710 THR A CA 1
ATOM 5592 C C . THR A 1 710 ? 5.947 19.249 -14.960 1.00 63.38 710 THR A C 1
ATOM 5594 O O . THR A 1 710 ? 4.871 19.641 -15.399 1.00 63.38 710 THR A O 1
ATOM 5597 N N . ALA A 1 711 ? 6.660 19.959 -14.079 1.00 66.50 711 ALA A N 1
ATOM 5598 C CA . ALA A 1 711 ? 6.102 21.113 -13.367 1.00 66.50 711 ALA A CA 1
ATOM 5599 C C . ALA A 1 711 ? 7.123 22.199 -12.981 1.00 66.50 711 ALA A C 1
ATOM 5601 O O . ALA A 1 711 ? 6.770 23.116 -12.242 1.00 66.50 711 ALA A O 1
ATOM 5602 N N . GLY A 1 712 ? 8.386 22.075 -13.400 1.00 77.25 712 GLY A N 1
ATOM 5603 C CA . GLY A 1 712 ? 9.427 23.043 -13.055 1.00 77.25 712 GLY A CA 1
ATOM 5604 C C . GLY A 1 712 ? 9.293 24.363 -13.816 1.00 77.25 712 GLY A C 1
ATOM 5605 O O . GLY A 1 712 ? 8.748 24.410 -14.917 1.00 77.25 712 GLY A O 1
ATOM 5606 N N . ASN A 1 713 ? 9.825 25.433 -13.232 1.00 85.94 713 ASN A N 1
ATOM 5607 C CA . ASN A 1 713 ? 9.869 26.758 -13.836 1.00 85.94 713 ASN A CA 1
ATOM 5608 C C . ASN A 1 713 ? 11.206 26.987 -14.565 1.00 85.94 713 ASN A C 1
ATOM 5610 O O . ASN A 1 713 ? 12.194 26.281 -14.344 1.00 85.94 713 ASN A O 1
ATOM 5614 N N . ASP A 1 714 ? 11.240 28.010 -15.416 1.00 88.88 714 ASP A N 1
ATOM 5615 C CA . ASP A 1 714 ? 12.473 28.505 -16.023 1.00 88.88 714 ASP A CA 1
ATOM 5616 C C . ASP A 1 714 ? 13.155 29.521 -15.094 1.00 88.88 714 ASP A C 1
ATOM 5618 O O . ASP A 1 714 ? 12.490 30.341 -14.456 1.00 88.88 714 ASP A O 1
ATOM 5622 N N . ILE A 1 715 ? 14.486 29.504 -15.042 1.00 92.12 715 ILE A N 1
ATOM 5623 C CA . ILE A 1 715 ? 15.306 30.474 -14.308 1.00 92.12 715 ILE A CA 1
ATOM 5624 C C . ILE A 1 715 ? 16.544 30.851 -15.124 1.00 92.12 715 ILE A C 1
ATOM 5626 O O . ILE A 1 715 ? 17.167 30.019 -15.780 1.00 92.12 715 ILE A O 1
ATOM 5630 N N . PHE A 1 716 ? 16.902 32.126 -15.090 1.00 93.56 716 PHE A N 1
ATOM 5631 C CA . PHE A 1 716 ? 18.019 32.698 -15.824 1.00 93.56 716 PHE A CA 1
ATOM 5632 C C . PHE A 1 716 ? 19.160 32.946 -14.839 1.00 93.56 716 PHE A C 1
ATOM 5634 O O . PHE A 1 716 ? 19.052 33.825 -13.987 1.00 93.56 716 PHE A O 1
ATOM 5641 N N . ILE A 1 717 ? 20.236 32.159 -14.920 1.00 94.06 717 ILE A N 1
ATOM 5642 C CA . ILE A 1 717 ? 21.375 32.218 -13.987 1.00 94.06 717 ILE A CA 1
ATOM 5643 C C . ILE A 1 717 ? 22.507 33.031 -14.627 1.00 94.06 717 ILE A C 1
ATOM 5645 O O . ILE A 1 717 ? 22.904 32.758 -15.760 1.00 94.06 717 ILE A O 1
ATOM 5649 N N . ARG A 1 718 ? 23.026 34.038 -13.915 1.00 92.12 718 ARG A N 1
ATOM 5650 C CA . ARG A 1 718 ? 24.117 34.917 -14.376 1.00 92.12 718 ARG A CA 1
ATOM 5651 C C . ARG A 1 718 ? 25.382 34.099 -14.619 1.00 92.12 718 ARG A C 1
ATOM 5653 O O . ARG A 1 718 ? 25.684 33.240 -13.802 1.00 92.12 718 ARG A O 1
ATOM 5660 N N . MET A 1 719 ? 26.136 34.374 -15.676 1.00 88.50 719 MET A N 1
ATOM 5661 C CA . MET A 1 719 ? 27.371 33.690 -16.076 1.00 88.50 719 MET A CA 1
ATOM 5662 C C . MET A 1 719 ? 28.375 34.687 -16.670 1.00 88.50 719 MET A C 1
ATOM 5664 O O . MET A 1 719 ? 27.997 35.716 -17.228 1.00 88.50 719 MET A O 1
ATOM 5668 N N . ALA A 1 720 ? 29.665 34.357 -16.606 1.00 85.25 720 ALA A N 1
ATOM 5669 C CA . ALA A 1 720 ? 30.695 35.105 -17.317 1.00 85.25 720 ALA A CA 1
ATOM 5670 C C . ALA A 1 720 ? 30.642 34.812 -18.827 1.00 85.25 720 ALA A C 1
ATOM 5672 O O . ALA A 1 720 ? 30.444 33.671 -19.250 1.00 85.25 720 ALA A O 1
ATOM 5673 N N . ASN A 1 721 ? 30.859 35.839 -19.646 1.00 72.69 721 ASN A N 1
ATOM 5674 C CA . ASN A 1 721 ? 30.915 35.721 -21.102 1.00 72.69 721 ASN A CA 1
ATOM 5675 C C . ASN A 1 721 ? 32.347 35.456 -21.572 1.00 72.69 721 ASN A C 1
ATOM 5677 O O . ASN A 1 721 ? 33.093 36.362 -21.950 1.00 72.69 721 ASN A O 1
ATOM 5681 N N . GLY A 1 722 ? 32.709 34.180 -21.506 1.00 58.91 722 GLY A N 1
ATOM 5682 C CA . GLY A 1 722 ? 33.848 33.585 -22.186 1.00 58.91 722 GLY A CA 1
ATOM 5683 C C . GLY A 1 722 ? 33.434 32.206 -22.693 1.00 58.91 722 GLY A C 1
ATOM 5684 O O . GLY A 1 722 ? 32.696 31.490 -22.011 1.00 58.91 722 GLY A O 1
ATOM 5685 N N . LYS A 1 723 ? 33.875 31.840 -23.898 1.00 43.69 723 LYS A N 1
ATOM 5686 C CA . LYS A 1 723 ? 33.898 30.429 -24.297 1.00 43.69 723 LYS A CA 1
ATOM 5687 C C . LYS A 1 723 ? 35.078 29.762 -23.572 1.00 43.69 723 LYS A C 1
ATOM 5689 O O . LYS A 1 723 ? 36.114 30.416 -23.468 1.00 43.69 723 LYS A O 1
ATOM 5694 N N . PRO A 1 724 ? 34.953 28.520 -23.077 1.00 43.72 724 PRO A N 1
ATOM 5695 C CA . PRO A 1 724 ? 36.131 27.734 -22.725 1.00 43.72 724 PRO A CA 1
ATOM 5696 C C . PRO A 1 724 ? 36.960 27.465 -23.991 1.00 43.72 724 PRO A C 1
ATOM 5698 O O . PRO A 1 724 ? 36.392 27.316 -25.075 1.00 43.72 724 PRO A O 1
ATOM 5701 N N . ASP A 1 725 ? 38.285 27.429 -23.858 1.00 35.19 725 ASP A N 1
ATOM 5702 C CA . ASP A 1 725 ? 39.195 27.166 -24.975 1.00 35.19 725 ASP A CA 1
ATOM 5703 C C . ASP A 1 725 ? 39.069 25.704 -25.450 1.00 35.19 725 ASP A C 1
ATOM 5705 O O . ASP A 1 725 ? 39.326 24.769 -24.689 1.00 35.19 725 ASP A O 1
ATOM 5709 N N . GLU A 1 726 ? 38.686 25.500 -26.714 1.00 28.47 726 GLU A N 1
ATOM 5710 C CA . GLU A 1 726 ? 38.659 24.186 -27.374 1.00 28.47 726 GLU A CA 1
ATOM 5711 C C . GLU A 1 726 ? 40.004 23.893 -28.066 1.00 28.47 726 GLU A C 1
ATOM 5713 O O . GLU A 1 726 ? 40.471 24.716 -28.859 1.00 28.47 726 GLU A O 1
ATOM 5718 N N . PRO A 1 727 ? 40.610 22.709 -27.866 1.00 31.36 727 PRO A N 1
ATOM 5719 C CA . PRO A 1 727 ? 41.540 22.130 -28.826 1.00 31.36 727 PRO A CA 1
ATOM 5720 C C . PRO A 1 727 ? 40.766 21.357 -29.910 1.00 31.36 727 PRO A C 1
ATOM 5722 O O . PRO A 1 727 ? 39.949 20.488 -29.608 1.00 31.36 727 PRO A O 1
ATOM 5725 N N . GLU A 1 728 ? 41.033 21.659 -31.180 1.00 30.61 728 GLU A N 1
ATOM 5726 C CA . GLU A 1 728 ? 40.381 21.020 -32.332 1.00 30.61 728 GLU A CA 1
ATOM 5727 C C . GLU A 1 728 ? 40.682 19.511 -32.427 1.00 30.61 728 GLU A C 1
ATOM 5729 O O . GLU A 1 728 ? 41.847 19.121 -32.397 1.00 30.61 728 GLU A O 1
ATOM 5734 N N . ILE A 1 729 ? 39.647 18.688 -32.657 1.00 29.62 729 ILE A N 1
ATOM 5735 C CA . ILE A 1 729 ? 39.614 17.583 -33.643 1.00 29.62 729 ILE A CA 1
ATOM 5736 C C . ILE A 1 729 ? 38.137 17.240 -33.952 1.00 29.62 729 ILE A C 1
ATOM 5738 O O . ILE A 1 729 ? 37.379 16.828 -33.085 1.00 29.62 729 ILE A O 1
ATOM 5742 N N . ASN A 1 730 ? 37.770 17.460 -35.216 1.00 27.98 730 ASN A N 1
ATOM 5743 C CA . ASN A 1 730 ? 36.593 17.052 -36.005 1.00 27.98 730 ASN A CA 1
ATOM 5744 C C . ASN A 1 730 ? 35.363 16.356 -35.354 1.00 27.98 730 ASN A C 1
ATOM 5746 O O . ASN A 1 730 ? 35.439 15.272 -34.789 1.00 27.98 730 ASN A O 1
ATOM 5750 N N . GLN A 1 731 ? 34.200 16.956 -35.652 1.00 28.08 731 GLN A N 1
ATOM 5751 C CA . GLN A 1 731 ? 32.801 16.486 -35.543 1.00 28.08 731 GLN A CA 1
ATOM 5752 C C . GLN A 1 731 ? 32.527 15.054 -36.089 1.00 28.08 731 GLN A C 1
ATOM 5754 O O . GLN A 1 731 ? 33.265 14.625 -36.982 1.00 28.08 731 GLN A O 1
ATOM 5759 N N . PRO A 1 732 ? 31.466 14.332 -35.623 1.00 34.31 732 PRO A N 1
ATOM 5760 C CA . PRO A 1 732 ? 30.081 14.846 -35.588 1.00 34.31 732 PRO A CA 1
ATOM 5761 C C . PRO A 1 732 ? 29.187 14.588 -34.349 1.00 34.31 732 PRO A C 1
ATOM 5763 O O . PRO A 1 732 ? 29.347 13.624 -33.617 1.00 34.31 732 PRO A O 1
ATOM 5766 N N . GLU A 1 733 ? 28.203 15.493 -34.234 1.00 29.31 733 GLU A N 1
ATOM 5767 C CA . GLU A 1 733 ? 26.841 15.424 -33.654 1.00 29.31 733 GLU A CA 1
ATOM 5768 C C . GLU A 1 733 ? 26.550 14.873 -32.230 1.00 29.31 733 GLU A C 1
ATOM 5770 O O . GLU A 1 733 ? 26.812 13.730 -31.886 1.00 29.31 733 GLU A O 1
ATOM 5775 N N . ASN A 1 734 ? 25.822 15.713 -31.470 1.00 31.94 734 ASN A N 1
ATOM 5776 C CA . ASN A 1 734 ? 24.987 15.444 -30.284 1.00 31.94 734 ASN A CA 1
ATOM 5777 C C . ASN A 1 734 ? 25.604 14.733 -29.059 1.00 31.94 734 ASN A C 1
ATOM 5779 O O . ASN A 1 734 ? 25.594 13.511 -28.944 1.00 31.94 734 ASN A O 1
ATOM 5783 N N . SER A 1 735 ? 25.936 15.523 -28.028 1.00 25.86 735 SER A N 1
ATOM 5784 C CA . SER A 1 735 ? 26.235 15.036 -26.672 1.00 25.86 735 SER A CA 1
ATOM 5785 C C . SER A 1 735 ? 25.317 15.662 -25.610 1.00 25.86 735 SER A C 1
ATOM 5787 O O . SER A 1 735 ? 25.476 16.825 -25.232 1.00 25.86 735 SER A O 1
ATOM 5789 N N . ILE A 1 736 ? 24.377 14.862 -25.107 1.00 30.98 736 ILE A N 1
ATOM 5790 C CA . ILE A 1 736 ? 23.599 15.115 -23.885 1.00 30.98 736 ILE A CA 1
ATOM 5791 C C . ILE A 1 736 ? 24.451 14.669 -22.678 1.00 30.98 736 ILE A C 1
ATOM 5793 O O . ILE A 1 736 ? 25.100 13.627 -22.744 1.00 30.98 736 ILE A O 1
ATOM 5797 N N . ALA A 1 737 ? 24.475 15.442 -21.584 1.00 23.81 737 ALA A N 1
ATOM 5798 C CA . ALA A 1 737 ? 25.119 15.028 -20.327 1.00 23.81 737 ALA A CA 1
ATOM 5799 C C . ALA A 1 737 ? 24.267 13.955 -19.612 1.00 23.81 737 ALA A C 1
ATOM 5801 O O . ALA A 1 737 ? 23.048 13.937 -19.780 1.00 23.81 737 ALA A O 1
ATOM 5802 N N . PRO A 1 738 ? 24.880 13.013 -18.881 1.00 30.55 738 PRO A N 1
ATOM 5803 C CA . PRO A 1 738 ? 24.578 11.606 -19.091 1.00 30.55 738 PRO A CA 1
ATOM 5804 C C . PRO A 1 738 ? 23.235 11.164 -18.496 1.00 30.55 738 PRO A C 1
ATOM 5806 O O . PRO A 1 738 ? 23.102 10.974 -17.289 1.00 30.55 738 PRO A O 1
ATOM 5809 N N . GLU A 1 739 ? 22.305 10.780 -19.376 1.00 34.47 739 GLU A N 1
ATOM 5810 C CA . GLU A 1 739 ? 21.732 9.443 -19.197 1.00 34.47 739 GLU A CA 1
ATOM 5811 C C . GLU A 1 739 ? 22.904 8.454 -19.101 1.00 34.47 739 GLU A C 1
ATOM 5813 O O . GLU A 1 739 ? 23.914 8.631 -19.793 1.00 34.47 739 GLU A O 1
ATOM 5818 N N . ILE A 1 740 ? 22.783 7.393 -18.295 1.00 41.28 740 ILE A N 1
ATOM 5819 C CA . ILE A 1 740 ? 23.641 6.225 -18.509 1.00 41.28 740 ILE A CA 1
ATOM 5820 C C . ILE A 1 740 ? 23.318 5.766 -19.926 1.00 41.28 740 ILE A C 1
ATOM 5822 O O . ILE A 1 740 ? 22.280 5.144 -20.155 1.00 41.28 740 ILE A O 1
ATOM 5826 N N . SER A 1 741 ? 24.163 6.151 -20.887 1.00 49.94 741 SER A N 1
ATOM 5827 C CA . SER A 1 741 ? 23.958 5.779 -22.276 1.00 49.94 741 SER A CA 1
ATOM 5828 C C . SER A 1 741 ? 23.868 4.271 -22.281 1.00 49.94 741 SER A C 1
ATOM 5830 O O . SER A 1 741 ? 24.789 3.590 -21.824 1.00 49.94 741 SER A O 1
ATOM 5832 N N . ILE A 1 742 ? 22.751 3.739 -22.765 1.00 61.81 742 ILE A N 1
ATOM 5833 C CA . ILE A 1 742 ? 22.583 2.293 -22.816 1.00 61.81 742 ILE A CA 1
ATOM 5834 C C . ILE A 1 742 ? 23.714 1.688 -23.670 1.00 61.81 742 ILE A C 1
ATOM 5836 O O . ILE A 1 742 ? 24.225 0.633 -23.324 1.00 61.81 742 ILE A O 1
ATOM 5840 N N . GLY A 1 743 ? 24.257 2.422 -24.652 1.00 57.41 743 GLY A N 1
ATOM 5841 C CA . GLY A 1 743 ? 25.479 2.043 -25.374 1.00 57.41 743 GLY A CA 1
ATOM 5842 C C . GLY A 1 743 ? 26.767 1.974 -24.529 1.00 57.41 743 GLY A C 1
ATOM 5843 O O . GLY A 1 743 ? 27.664 1.211 -24.875 1.00 57.41 743 GLY A O 1
ATOM 5844 N N . ALA A 1 744 ? 26.869 2.710 -23.417 1.00 59.94 744 ALA A N 1
ATOM 5845 C CA . ALA A 1 744 ? 27.961 2.574 -22.444 1.00 59.94 744 ALA A CA 1
ATOM 5846 C C . ALA A 1 744 ? 27.738 1.384 -21.491 1.00 59.94 744 ALA A C 1
ATOM 5848 O O . ALA A 1 744 ? 28.682 0.661 -21.182 1.00 59.94 744 ALA A O 1
ATOM 5849 N N . LEU A 1 745 ? 26.491 1.129 -21.073 1.00 61.47 745 LEU A N 1
ATOM 5850 C CA . LEU A 1 745 ? 26.139 -0.040 -20.250 1.00 61.47 745 LEU A CA 1
ATOM 5851 C C . LEU A 1 745 ? 26.261 -1.368 -21.030 1.00 61.47 745 LEU A C 1
ATOM 5853 O O . LEU A 1 745 ? 26.558 -2.410 -20.453 1.00 61.47 745 LEU A O 1
ATOM 5857 N N . LEU A 1 746 ? 26.040 -1.317 -22.346 1.00 66.38 746 LEU A N 1
ATOM 5858 C CA . LEU A 1 746 ? 26.130 -2.434 -23.291 1.00 66.38 746 LEU A CA 1
ATOM 5859 C C . LEU A 1 746 ? 27.507 -2.560 -23.965 1.00 66.38 746 LEU A C 1
ATOM 5861 O O . LEU A 1 746 ? 27.661 -3.367 -24.887 1.00 66.38 746 LEU A O 1
ATOM 5865 N N . GLN A 1 747 ? 28.504 -1.772 -23.551 1.00 62.25 747 GLN A N 1
ATOM 5866 C CA . GLN A 1 747 ? 29.806 -1.710 -24.213 1.00 62.25 747 GLN A CA 1
ATOM 5867 C C . GLN A 1 747 ? 30.536 -3.065 -24.126 1.00 62.25 747 GLN A C 1
ATOM 5869 O O . GLN A 1 747 ? 31.037 -3.455 -23.074 1.00 62.25 747 GLN A O 1
ATOM 5874 N N . GLY A 1 748 ? 30.600 -3.784 -25.253 1.00 63.59 748 GLY A N 1
ATOM 5875 C CA . GLY A 1 748 ? 31.141 -5.149 -25.336 1.00 63.59 748 GLY A CA 1
ATOM 5876 C C . GLY A 1 748 ? 30.093 -6.269 -25.427 1.00 63.59 748 GLY A C 1
ATOM 5877 O O . GLY A 1 748 ? 30.468 -7.438 -25.381 1.00 63.59 748 GLY A O 1
ATOM 5878 N N . THR A 1 749 ? 28.806 -5.939 -25.577 1.00 74.00 749 THR A N 1
ATOM 5879 C CA . THR A 1 749 ? 27.711 -6.900 -25.828 1.00 74.00 749 THR A CA 1
ATOM 5880 C C . THR A 1 749 ? 27.241 -6.864 -27.293 1.00 74.00 749 THR A C 1
ATOM 5882 O O . THR A 1 749 ? 27.427 -5.864 -27.982 1.00 74.00 749 THR A O 1
ATOM 5885 N N . ASP A 1 750 ? 26.583 -7.930 -27.767 1.00 79.81 750 ASP A N 1
ATOM 5886 C CA . ASP A 1 750 ? 26.019 -8.024 -29.134 1.00 79.81 750 ASP A CA 1
ATOM 5887 C C . ASP A 1 750 ? 24.683 -7.258 -29.322 1.00 79.81 750 ASP A C 1
ATOM 5889 O O . ASP A 1 750 ? 23.949 -7.512 -30.280 1.00 79.81 750 ASP A O 1
ATOM 5893 N N . VAL A 1 751 ? 24.283 -6.406 -28.374 1.00 84.88 751 VAL A N 1
ATOM 5894 C CA . VAL A 1 751 ? 22.931 -5.825 -28.325 1.00 84.88 751 VAL A CA 1
ATOM 5895 C C . VAL A 1 751 ? 22.862 -4.559 -29.188 1.00 84.88 751 VAL A C 1
ATOM 5897 O O . VAL A 1 751 ? 23.564 -3.582 -28.938 1.00 84.88 751 VAL A O 1
ATOM 5900 N N . ILE A 1 752 ? 21.994 -4.566 -30.203 1.00 87.38 752 ILE A N 1
ATOM 5901 C CA . ILE A 1 752 ? 21.900 -3.513 -31.228 1.00 87.38 752 ILE A CA 1
ATOM 5902 C C . ILE A 1 752 ? 20.924 -2.402 -30.800 1.00 87.38 752 ILE A C 1
ATOM 5904 O O . ILE A 1 752 ? 19.826 -2.675 -30.315 1.00 87.38 752 ILE A O 1
ATOM 5908 N N . ALA A 1 753 ? 21.282 -1.137 -31.026 1.00 88.12 753 ALA A N 1
ATOM 5909 C CA . ALA A 1 753 ? 20.320 -0.035 -30.995 1.00 88.12 753 ALA A CA 1
ATOM 5910 C C . ALA A 1 753 ? 19.612 0.052 -32.360 1.00 88.12 753 ALA A C 1
ATOM 5912 O O . ALA A 1 753 ? 20.275 0.233 -33.379 1.00 88.12 753 ALA A O 1
ATOM 5913 N N . TYR A 1 754 ? 18.288 -0.108 -32.382 1.00 89.56 754 TYR A N 1
ATOM 5914 C CA . TYR A 1 754 ? 17.461 -0.018 -33.590 1.00 89.56 754 TYR A CA 1
ATOM 5915 C C . TYR A 1 754 ? 16.783 1.350 -33.695 1.00 89.56 754 TYR A C 1
ATOM 5917 O O . TYR A 1 754 ? 16.311 1.886 -32.687 1.00 89.56 754 TYR A O 1
ATOM 5925 N N . ASP A 1 755 ? 16.638 1.865 -34.916 1.00 87.75 755 ASP A N 1
ATOM 5926 C CA . ASP A 1 755 ? 15.820 3.047 -35.178 1.00 87.75 755 ASP A CA 1
ATOM 5927 C C . ASP A 1 755 ? 14.317 2.728 -35.147 1.00 87.75 755 ASP A C 1
ATOM 5929 O O . ASP A 1 755 ? 13.856 1.632 -35.487 1.00 87.75 755 ASP A O 1
ATOM 5933 N N . SER A 1 756 ? 13.514 3.710 -34.726 1.00 87.62 756 SER A N 1
ATOM 5934 C CA . SER A 1 756 ? 12.059 3.542 -34.612 1.00 87.62 756 SER A CA 1
ATOM 5935 C C . SER A 1 756 ? 11.372 3.397 -35.972 1.00 87.62 756 SER A C 1
ATOM 5937 O O . SER A 1 756 ? 10.348 2.717 -36.058 1.00 87.62 756 SER A O 1
ATOM 5939 N N . SER A 1 757 ? 11.951 3.971 -37.034 1.00 88.50 757 SER A N 1
ATOM 5940 C CA . SER A 1 757 ? 11.547 3.755 -38.430 1.00 88.50 757 SER A CA 1
ATOM 5941 C C . SER A 1 757 ? 11.628 2.287 -38.822 1.00 88.50 757 SER A C 1
ATOM 5943 O O . SER A 1 757 ? 10.703 1.765 -39.442 1.00 88.50 757 SER A O 1
ATOM 5945 N N . ASP A 1 758 ? 12.702 1.618 -38.419 1.00 89.69 758 ASP A N 1
ATOM 5946 C CA . ASP A 1 758 ? 13.038 0.269 -38.861 1.00 89.69 758 ASP A CA 1
ATOM 5947 C C . ASP A 1 758 ? 12.152 -0.743 -38.139 1.00 89.69 758 ASP A C 1
ATOM 5949 O O . ASP A 1 758 ? 11.607 -1.657 -38.755 1.00 89.69 758 ASP A O 1
ATOM 5953 N N . LEU A 1 759 ? 11.912 -0.525 -36.841 1.00 92.75 759 LEU A N 1
ATOM 5954 C CA . LEU A 1 759 ? 10.946 -1.311 -36.073 1.00 92.75 759 LEU A CA 1
ATOM 5955 C C . LEU A 1 759 ? 9.502 -1.060 -36.531 1.00 92.75 759 LEU A C 1
ATOM 5957 O O . LEU A 1 759 ? 8.704 -2.000 -36.553 1.00 92.75 759 LEU A O 1
ATOM 5961 N N . ALA A 1 760 ? 9.153 0.168 -36.930 1.00 90.12 760 ALA A N 1
ATOM 5962 C CA . ALA A 1 760 ? 7.849 0.454 -37.523 1.00 90.12 760 ALA A CA 1
ATOM 5963 C C . ALA A 1 760 ? 7.691 -0.252 -38.880 1.00 90.12 760 ALA A C 1
ATOM 5965 O O . ALA A 1 760 ? 6.689 -0.932 -39.086 1.00 90.12 760 ALA A O 1
ATOM 5966 N N . ALA A 1 761 ? 8.680 -0.177 -39.774 1.00 91.38 761 ALA A N 1
ATOM 5967 C CA . ALA A 1 761 ? 8.663 -0.882 -41.057 1.00 91.38 761 ALA A CA 1
ATOM 5968 C C . ALA A 1 761 ? 8.575 -2.407 -40.864 1.00 91.38 761 ALA A C 1
ATOM 5970 O O . ALA A 1 761 ? 7.693 -3.054 -41.431 1.00 91.38 761 ALA A O 1
ATOM 5971 N N . ALA A 1 762 ? 9.412 -2.967 -39.985 1.00 92.31 762 ALA A N 1
ATOM 5972 C CA . ALA A 1 762 ? 9.454 -4.398 -39.694 1.00 92.31 762 ALA A CA 1
ATOM 5973 C C . ALA A 1 762 ? 8.143 -4.948 -39.107 1.00 92.31 762 ALA A C 1
ATOM 5975 O O . ALA A 1 762 ? 7.857 -6.131 -39.285 1.00 92.31 762 ALA A O 1
ATOM 5976 N N . THR A 1 763 ? 7.355 -4.127 -38.400 1.00 92.62 763 THR A N 1
ATOM 5977 C CA . THR A 1 763 ? 6.112 -4.541 -37.713 1.00 92.62 763 THR A CA 1
ATOM 5978 C C . THR A 1 763 ? 4.820 -4.102 -38.417 1.00 92.62 763 THR A C 1
ATOM 5980 O O . THR A 1 763 ? 3.741 -4.262 -37.836 1.00 92.62 763 THR A O 1
ATOM 5983 N N . ASP A 1 764 ? 4.892 -3.575 -39.647 1.00 91.56 764 ASP A N 1
ATOM 5984 C CA . ASP A 1 764 ? 3.760 -2.935 -40.350 1.00 91.56 764 ASP A CA 1
ATOM 5985 C C . ASP A 1 764 ? 3.116 -1.827 -39.491 1.00 91.56 764 ASP A C 1
ATOM 5987 O O . ASP A 1 764 ? 1.941 -1.859 -39.136 1.00 91.56 764 ASP A O 1
ATOM 5991 N N . ASN A 1 765 ? 3.941 -0.875 -39.051 1.00 90.31 765 ASN A N 1
ATOM 5992 C CA . ASN A 1 765 ? 3.590 0.227 -38.155 1.00 90.31 765 ASN A CA 1
ATOM 5993 C C . ASN A 1 765 ? 2.858 -0.231 -36.873 1.00 90.31 765 ASN A C 1
ATOM 5995 O O . ASN A 1 765 ? 1.837 0.337 -36.479 1.00 90.31 765 ASN A O 1
ATOM 5999 N N . PHE A 1 766 ? 3.371 -1.292 -36.234 1.00 90.19 766 PHE A N 1
ATOM 6000 C CA . PHE A 1 766 ? 2.770 -1.943 -35.061 1.00 90.19 766 PHE A CA 1
ATOM 6001 C C . PHE A 1 766 ? 1.316 -2.407 -35.287 1.00 90.19 766 PHE A C 1
ATOM 6003 O O . PHE A 1 766 ? 0.470 -2.326 -34.390 1.00 90.19 766 PHE A O 1
ATOM 6010 N N . SER A 1 767 ? 1.021 -2.910 -36.492 1.00 87.88 767 SER A N 1
ATOM 6011 C CA . SER A 1 767 ? -0.291 -3.430 -36.888 1.00 87.88 767 SER A CA 1
ATOM 6012 C C . SER A 1 767 ? -0.844 -4.436 -35.875 1.00 87.88 767 SER A C 1
ATOM 6014 O O . SER A 1 767 ? -0.154 -5.358 -35.432 1.00 87.88 767 SER A O 1
ATOM 6016 N N . LEU A 1 768 ? -2.139 -4.325 -35.554 1.00 83.94 768 LEU A N 1
ATOM 6017 C CA . LEU A 1 768 ? -2.829 -5.287 -34.683 1.00 83.94 768 LEU A CA 1
ATOM 6018 C C . LEU A 1 768 ? -2.799 -6.718 -35.243 1.00 83.94 768 LEU A C 1
ATOM 6020 O O . LEU A 1 768 ? -2.896 -7.666 -34.468 1.00 83.94 768 LEU A O 1
ATOM 6024 N N . SER A 1 769 ? -2.625 -6.881 -36.560 1.00 86.69 769 SER A N 1
ATOM 6025 C CA . SER A 1 769 ? -2.434 -8.191 -37.199 1.00 86.69 769 SER A CA 1
ATOM 6026 C C . SER A 1 769 ? -1.110 -8.866 -36.807 1.00 86.69 769 SER A C 1
ATOM 6028 O O . SER A 1 769 ? -1.053 -10.090 -36.709 1.00 86.69 769 SER A O 1
ATOM 6030 N N . ASN A 1 770 ? -0.085 -8.068 -36.492 1.00 88.06 770 ASN A N 1
ATOM 6031 C CA . ASN A 1 770 ? 1.230 -8.519 -36.044 1.00 88.06 770 ASN A CA 1
ATOM 6032 C C . ASN A 1 770 ? 1.338 -8.635 -34.515 1.00 88.06 770 ASN A C 1
ATOM 6034 O O . ASN A 1 770 ? 2.369 -9.078 -34.006 1.00 88.06 770 ASN A O 1
ATOM 6038 N N . LYS A 1 771 ? 0.299 -8.275 -33.748 1.00 89.75 771 LYS A N 1
ATOM 6039 C CA . LYS A 1 771 ? 0.303 -8.404 -32.284 1.00 89.75 771 LYS A CA 1
ATOM 6040 C C . LYS A 1 771 ? 0.278 -9.882 -31.872 1.00 89.75 771 LYS A C 1
ATOM 6042 O O . LYS A 1 771 ? -0.726 -10.572 -32.041 1.00 89.75 771 LYS A O 1
ATOM 6047 N N . ILE A 1 772 ? 1.364 -10.352 -31.262 1.00 84.75 772 ILE A N 1
ATOM 6048 C CA . ILE A 1 772 ? 1.528 -11.744 -30.806 1.00 84.75 772 ILE A CA 1
ATOM 6049 C C . ILE A 1 772 ? 1.304 -11.931 -29.301 1.00 84.75 772 ILE A C 1
ATOM 6051 O O . ILE A 1 772 ? 1.060 -13.058 -28.866 1.00 84.75 772 ILE A O 1
ATOM 6055 N N . GLY A 1 773 ? 1.350 -10.856 -28.507 1.00 77.81 773 GLY A N 1
ATOM 6056 C CA . GLY A 1 773 ? 1.179 -10.937 -27.056 1.00 77.81 773 GLY A CA 1
ATOM 6057 C C . GLY A 1 773 ? 0.974 -9.594 -26.353 1.00 77.81 773 GLY A C 1
ATOM 6058 O O . GLY A 1 773 ? 0.959 -8.524 -26.967 1.00 77.81 773 GLY A O 1
ATOM 6059 N N . HIS A 1 774 ? 0.799 -9.676 -25.037 1.00 75.75 774 HIS A N 1
ATOM 6060 C CA . HIS A 1 774 ? 0.724 -8.556 -24.101 1.00 75.75 774 HIS A CA 1
ATOM 6061 C C . HIS A 1 774 ? 1.213 -9.049 -22.729 1.00 75.75 774 HIS A C 1
ATOM 6063 O O . HIS A 1 774 ? 0.848 -10.155 -22.324 1.00 75.75 774 HIS A O 1
ATOM 6069 N N . GLY A 1 775 ? 2.042 -8.260 -22.047 1.00 62.62 775 GLY A N 1
ATOM 6070 C CA . GLY A 1 775 ? 2.619 -8.557 -20.729 1.00 62.62 775 GLY A CA 1
ATOM 6071 C C . GLY A 1 775 ? 2.729 -7.289 -19.875 1.00 62.62 775 GLY A C 1
ATOM 6072 O O . GLY A 1 775 ? 2.318 -6.224 -20.327 1.00 62.62 775 GLY A O 1
ATOM 6073 N N . GLY A 1 776 ? 3.294 -7.384 -18.663 1.00 59.19 776 GLY A N 1
ATOM 6074 C CA . GLY A 1 776 ? 3.331 -6.267 -17.693 1.00 59.19 776 GLY A CA 1
ATOM 6075 C C . GLY A 1 776 ? 3.986 -4.982 -18.220 1.00 59.19 776 GLY A C 1
ATOM 6076 O O . GLY A 1 776 ? 3.560 -3.879 -17.894 1.00 59.19 776 GLY A O 1
ATOM 6077 N N . PHE A 1 777 ? 4.944 -5.148 -19.127 1.00 63.94 777 PHE A N 1
ATOM 6078 C CA . PHE A 1 777 ? 5.645 -4.080 -19.831 1.00 63.94 777 PHE A CA 1
ATOM 6079 C C . PHE A 1 777 ? 4.823 -3.374 -20.929 1.00 63.94 777 PHE A C 1
ATOM 6081 O O . PHE A 1 777 ? 5.071 -2.207 -21.238 1.00 63.94 777 PHE A O 1
ATOM 6088 N N . GLY A 1 778 ? 3.891 -4.085 -21.577 1.00 77.00 778 GLY A N 1
ATOM 6089 C CA . GLY A 1 778 ? 3.165 -3.603 -22.755 1.00 77.00 778 GLY A CA 1
ATOM 6090 C C . GLY A 1 778 ? 2.903 -4.668 -23.831 1.00 77.00 778 GLY A C 1
ATOM 6091 O O . GLY A 1 778 ? 2.767 -5.863 -23.556 1.00 77.00 778 GLY A O 1
ATOM 6092 N N . ASN A 1 779 ? 2.764 -4.230 -25.085 1.00 85.19 779 ASN A N 1
ATOM 6093 C CA . ASN A 1 779 ? 2.342 -5.076 -26.212 1.00 85.19 779 ASN A CA 1
ATOM 6094 C C . ASN A 1 779 ? 3.535 -5.678 -26.966 1.00 85.19 779 ASN A C 1
ATOM 6096 O O . ASN A 1 779 ? 4.526 -4.992 -27.200 1.00 85.19 779 ASN A O 1
ATOM 6100 N N . VAL A 1 780 ? 3.412 -6.935 -27.405 1.00 89.69 780 VAL A N 1
ATOM 6101 C CA . VAL A 1 780 ? 4.451 -7.626 -28.187 1.00 89.69 780 VAL A CA 1
ATOM 6102 C C . VAL A 1 780 ? 3.969 -7.856 -29.616 1.00 89.69 780 VAL A C 1
ATOM 6104 O O . VAL A 1 780 ? 2.901 -8.439 -29.826 1.00 89.69 780 VAL A O 1
ATOM 6107 N N . TYR A 1 781 ? 4.776 -7.434 -30.587 1.00 92.88 781 TYR A N 1
ATOM 6108 C CA . TYR A 1 781 ? 4.520 -7.551 -32.022 1.00 92.88 781 TYR A CA 1
ATOM 6109 C C . TYR A 1 781 ? 5.561 -8.458 -32.682 1.00 92.88 781 TYR A C 1
ATOM 6111 O O . TYR A 1 781 ? 6.735 -8.412 -32.321 1.00 92.88 781 TYR A O 1
ATOM 6119 N N . LYS A 1 782 ? 5.149 -9.267 -33.659 1.00 93.88 782 LYS A N 1
ATOM 6120 C CA . LYS A 1 782 ? 6.079 -9.896 -34.600 1.00 93.88 782 LYS A CA 1
ATOM 6121 C C . LYS A 1 782 ? 6.544 -8.838 -35.600 1.00 93.88 782 LYS A C 1
ATOM 6123 O O . LYS A 1 782 ? 5.732 -8.041 -36.066 1.00 93.88 782 LYS A O 1
ATOM 6128 N N . GLY A 1 783 ? 7.822 -8.862 -35.950 1.00 94.25 783 GLY A N 1
ATOM 6129 C CA . GLY A 1 783 ? 8.345 -8.127 -37.094 1.00 94.25 783 GLY A CA 1
ATOM 6130 C C . GLY A 1 783 ? 9.329 -8.955 -37.912 1.00 94.25 783 GLY A C 1
ATOM 6131 O O . GLY A 1 783 ? 9.771 -10.019 -37.471 1.00 94.25 783 GLY A O 1
ATOM 6132 N N . VAL A 1 784 ? 9.667 -8.460 -39.098 1.00 94.69 784 VAL A N 1
ATOM 6133 C CA . VAL A 1 784 ? 10.724 -9.009 -39.959 1.00 94.69 784 VAL A CA 1
ATOM 6134 C C . VAL A 1 784 ? 11.630 -7.857 -40.383 1.00 94.69 784 VAL A C 1
ATOM 6136 O O . VAL A 1 784 ? 11.166 -6.908 -41.008 1.00 94.69 784 VAL A O 1
ATOM 6139 N N . LEU A 1 785 ? 12.905 -7.920 -40.005 1.00 90.56 785 LEU A N 1
ATOM 6140 C CA . LEU A 1 785 ? 13.912 -6.927 -40.390 1.00 90.56 785 LEU A CA 1
ATOM 6141 C C . LEU A 1 785 ? 14.249 -7.041 -41.888 1.00 90.56 785 LEU A C 1
ATOM 6143 O O . LEU A 1 785 ? 14.038 -8.091 -42.494 1.00 90.56 785 LEU A O 1
ATOM 6147 N N . GLU A 1 786 ? 14.835 -5.997 -42.488 1.00 86.00 786 GLU A N 1
ATOM 6148 C CA . GLU A 1 786 ? 15.187 -5.984 -43.925 1.00 86.00 786 GLU A CA 1
ATOM 6149 C C . GLU A 1 786 ? 16.112 -7.140 -44.349 1.00 86.00 786 GLU A C 1
ATOM 6151 O O . GLU A 1 786 ? 16.047 -7.625 -45.477 1.00 86.00 786 GLU A O 1
ATOM 6156 N N . ASN A 1 787 ? 16.947 -7.626 -43.426 1.00 85.56 787 ASN A N 1
ATOM 6157 C CA . ASN A 1 787 ? 17.827 -8.782 -43.619 1.00 85.56 787 ASN A CA 1
ATOM 6158 C C . ASN A 1 787 ? 17.104 -10.149 -43.534 1.00 85.56 787 ASN A C 1
ATOM 6160 O O . ASN A 1 787 ? 17.758 -11.190 -43.609 1.00 85.56 787 ASN A O 1
ATOM 6164 N N . GLY A 1 788 ? 15.779 -10.161 -43.362 1.00 88.25 788 GLY A N 1
ATOM 6165 C CA . GLY A 1 788 ? 14.942 -11.357 -43.257 1.00 88.25 788 GLY A CA 1
ATOM 6166 C C . GLY A 1 788 ? 14.859 -11.981 -41.858 1.00 88.25 788 GLY A C 1
ATOM 6167 O O . GLY A 1 788 ? 14.226 -13.026 -41.709 1.00 88.25 788 GLY A O 1
ATOM 6168 N N . VAL A 1 789 ? 15.474 -11.385 -40.829 1.00 90.50 789 VAL A N 1
ATOM 6169 C CA . VAL A 1 789 ? 15.428 -11.917 -39.456 1.00 90.50 789 VAL A CA 1
ATOM 6170 C C . VAL A 1 789 ? 14.066 -11.634 -38.815 1.00 90.50 789 VAL A C 1
ATOM 6172 O O . VAL A 1 789 ? 13.641 -10.482 -38.713 1.00 90.50 789 VAL A O 1
ATOM 6175 N N . GLU A 1 790 ? 13.392 -12.688 -38.344 1.00 94.12 790 GLU A N 1
ATOM 6176 C CA . GLU A 1 790 ? 12.148 -12.566 -37.577 1.00 94.12 790 GLU A CA 1
ATOM 6177 C C . GLU A 1 790 ? 12.431 -12.139 -36.127 1.00 94.12 790 GLU A C 1
ATOM 6179 O O . GLU A 1 790 ? 13.217 -12.770 -35.413 1.00 94.12 790 GLU A O 1
ATOM 6184 N N . ILE A 1 791 ? 11.741 -11.093 -35.672 1.00 94.75 791 ILE A N 1
ATOM 6185 C CA . ILE A 1 791 ? 11.917 -10.486 -34.348 1.00 94.75 791 ILE A CA 1
ATOM 6186 C C . ILE A 1 791 ? 10.599 -10.393 -33.572 1.00 94.75 791 ILE A C 1
ATOM 6188 O O . ILE A 1 791 ? 9.507 -10.363 -34.147 1.00 94.75 791 ILE A O 1
ATOM 6192 N N . ALA A 1 792 ? 10.706 -10.314 -32.247 1.00 94.12 792 ALA A N 1
ATOM 6193 C CA . ALA A 1 792 ? 9.615 -9.964 -31.345 1.00 94.12 792 ALA A CA 1
ATOM 6194 C C . ALA A 1 792 ? 9.902 -8.601 -30.695 1.00 94.12 792 ALA A C 1
ATOM 6196 O O . ALA A 1 792 ? 10.851 -8.461 -29.924 1.00 94.12 792 ALA A O 1
ATOM 6197 N N . VAL A 1 793 ? 9.076 -7.598 -31.002 1.00 93.06 793 VAL A N 1
ATOM 6198 C CA . VAL A 1 793 ? 9.206 -6.222 -30.501 1.00 93.06 793 VAL A CA 1
ATOM 6199 C C . VAL A 1 793 ? 8.218 -5.995 -29.358 1.00 93.06 793 VAL A C 1
ATOM 6201 O O . VAL A 1 793 ? 7.006 -5.917 -29.569 1.00 93.06 793 VAL A O 1
ATOM 6204 N N . LYS A 1 794 ? 8.741 -5.891 -28.136 1.00 90.50 794 LYS A N 1
ATOM 6205 C CA . LYS A 1 794 ? 8.016 -5.617 -26.888 1.00 90.50 794 LYS A CA 1
ATOM 6206 C C . LYS A 1 794 ? 7.998 -4.092 -26.683 1.00 90.50 794 LYS A C 1
ATOM 6208 O O . LYS A 1 794 ? 8.998 -3.512 -26.267 1.00 90.50 794 LYS A O 1
ATOM 6213 N N . LYS A 1 795 ? 6.887 -3.437 -27.050 1.00 88.25 795 LYS A N 1
ATOM 6214 C CA . LYS A 1 795 ? 6.670 -1.978 -26.953 1.00 88.25 795 LYS A CA 1
ATOM 6215 C C . LYS A 1 795 ? 6.167 -1.604 -25.557 1.00 88.25 795 LYS A C 1
ATOM 6217 O O . LYS A 1 795 ? 5.160 -2.166 -25.117 1.00 88.25 795 LYS A O 1
ATOM 6222 N N . GLN A 1 796 ? 6.828 -0.644 -24.906 1.00 81.81 796 GLN A N 1
ATOM 6223 C CA . GLN A 1 796 ? 6.450 -0.159 -23.576 1.00 81.81 796 GLN A CA 1
ATOM 6224 C C . GLN A 1 796 ? 5.086 0.544 -23.621 1.00 81.81 796 GLN A C 1
ATOM 6226 O O . GLN A 1 796 ? 4.836 1.362 -24.510 1.00 81.81 796 GLN A O 1
ATOM 6231 N N . ASP A 1 797 ? 4.222 0.271 -22.644 1.00 72.62 797 ASP A N 1
ATOM 6232 C CA . ASP A 1 797 ? 3.055 1.117 -22.387 1.00 72.62 797 ASP A CA 1
ATOM 6233 C C . ASP A 1 797 ? 3.467 2.364 -21.583 1.00 72.62 797 ASP A C 1
ATOM 6235 O O . ASP A 1 797 ? 3.933 2.275 -20.443 1.00 72.62 797 ASP A O 1
ATOM 6239 N N . VAL A 1 798 ? 3.310 3.543 -22.189 1.00 63.69 798 VAL A N 1
ATOM 6240 C CA . VAL A 1 798 ? 3.718 4.830 -21.600 1.00 63.69 798 VAL A CA 1
ATOM 6241 C C . VAL A 1 798 ? 2.834 5.221 -20.404 1.00 63.69 798 VAL A C 1
ATOM 6243 O O . VAL A 1 798 ? 3.264 6.001 -19.553 1.00 63.69 798 VAL A O 1
ATOM 6246 N N . ALA A 1 799 ? 1.622 4.664 -20.281 1.00 56.22 799 ALA A N 1
ATOM 6247 C CA . ALA A 1 799 ? 0.738 4.944 -19.147 1.00 56.22 799 ALA A CA 1
ATOM 6248 C C . ALA A 1 799 ? 1.229 4.321 -17.822 1.00 56.22 799 ALA A C 1
ATOM 6250 O O . ALA A 1 799 ? 0.811 4.753 -16.743 1.00 56.22 799 ALA A O 1
ATOM 6251 N N . LEU A 1 800 ? 2.117 3.321 -17.878 1.00 54.03 800 LEU A N 1
ATOM 6252 C CA . LEU A 1 800 ? 2.538 2.530 -16.721 1.00 54.03 800 LEU A CA 1
ATOM 6253 C C . LEU A 1 800 ? 3.938 2.933 -16.237 1.00 54.03 800 LEU A C 1
ATOM 6255 O O . LEU A 1 800 ? 4.950 2.570 -16.836 1.00 54.03 800 LEU A O 1
ATOM 6259 N N . ARG A 1 801 ? 4.011 3.609 -15.077 1.00 52.44 801 ARG A N 1
ATOM 6260 C CA . ARG A 1 801 ? 5.289 3.972 -14.420 1.00 52.44 801 ARG A CA 1
ATOM 6261 C C . ARG A 1 801 ? 6.221 2.771 -14.214 1.00 52.44 801 ARG A C 1
ATOM 6263 O O . ARG A 1 801 ? 7.427 2.903 -14.384 1.00 52.44 801 ARG A O 1
ATOM 6270 N N . GLN A 1 802 ? 5.654 1.607 -13.893 1.00 50.09 802 GLN A N 1
ATOM 6271 C CA . GLN A 1 802 ? 6.395 0.364 -13.662 1.00 50.09 802 GLN A CA 1
ATOM 6272 C C . GLN A 1 802 ? 7.167 -0.123 -14.906 1.00 50.09 802 GLN A C 1
ATOM 6274 O O . GLN A 1 802 ? 8.239 -0.700 -14.756 1.00 50.09 802 GLN A O 1
ATOM 6279 N N . GLY A 1 803 ? 6.694 0.179 -16.122 1.00 60.97 803 GLY A N 1
ATOM 6280 C CA . GLY A 1 803 ? 7.358 -0.243 -17.360 1.00 60.97 803 GLY A CA 1
ATOM 6281 C C . GLY A 1 803 ? 8.727 0.408 -17.603 1.00 60.97 803 GLY A C 1
ATOM 6282 O O . GLY A 1 803 ? 9.511 -0.125 -18.380 1.00 60.97 803 GLY A O 1
ATOM 6283 N N . VAL A 1 804 ? 9.044 1.532 -16.942 1.00 66.69 804 VAL A N 1
ATOM 6284 C CA . VAL A 1 804 ? 10.373 2.170 -17.052 1.00 66.69 804 VAL A CA 1
ATOM 6285 C C . VAL A 1 804 ? 11.401 1.436 -16.189 1.00 66.69 804 VAL A C 1
ATOM 6287 O O . VAL A 1 804 ? 12.456 1.070 -16.695 1.00 66.69 804 VAL A O 1
ATOM 6290 N N . GLU A 1 805 ? 11.061 1.144 -14.928 1.00 69.06 805 GLU A N 1
ATOM 6291 C CA . GLU A 1 805 ? 11.907 0.340 -14.028 1.00 69.06 805 GLU A CA 1
ATOM 6292 C C . GLU A 1 805 ? 12.160 -1.061 -14.607 1.00 69.06 805 GLU A C 1
ATOM 6294 O O . GLU A 1 805 ? 13.273 -1.580 -14.538 1.00 69.06 805 GLU A O 1
ATOM 6299 N N . GLU A 1 806 ? 11.128 -1.675 -15.200 1.00 73.62 806 GLU A N 1
ATOM 6300 C CA . GLU A 1 806 ? 11.251 -2.979 -15.856 1.00 73.62 806 GLU A CA 1
ATOM 6301 C C . GLU A 1 806 ? 12.103 -2.910 -17.132 1.00 73.62 806 GLU A C 1
ATOM 6303 O O . GLU A 1 806 ? 12.850 -3.853 -17.376 1.00 73.62 806 GLU A O 1
ATOM 6308 N N . PHE A 1 807 ? 12.069 -1.810 -17.901 1.00 80.94 807 PHE A N 1
ATOM 6309 C CA . PHE A 1 807 ? 12.931 -1.627 -19.081 1.00 80.94 807 PHE A CA 1
ATOM 6310 C C . PHE A 1 807 ? 14.408 -1.620 -18.703 1.00 80.94 807 PHE A C 1
ATOM 6312 O O . PHE A 1 807 ? 15.186 -2.416 -19.221 1.00 80.94 807 PHE A O 1
ATOM 6319 N N . GLU A 1 808 ? 14.789 -0.718 -17.800 1.00 78.44 808 GLU A N 1
ATOM 6320 C CA . GLU A 1 808 ? 16.185 -0.495 -17.420 1.00 78.44 808 GLU A CA 1
ATOM 6321 C C . GLU A 1 808 ? 16.776 -1.753 -16.770 1.00 78.44 808 GLU A C 1
ATOM 6323 O O . GLU A 1 808 ? 17.882 -2.177 -17.113 1.00 78.44 808 GLU A O 1
ATOM 6328 N N . ASN A 1 809 ? 15.995 -2.414 -15.909 1.00 79.75 809 ASN A N 1
ATOM 6329 C CA . ASN A 1 809 ? 16.380 -3.673 -15.285 1.00 79.75 809 ASN A CA 1
ATOM 6330 C C . ASN A 1 809 ? 16.475 -4.826 -16.298 1.00 79.75 809 ASN A C 1
ATOM 6332 O O . ASN A 1 809 ? 17.430 -5.599 -16.252 1.00 79.75 809 ASN A O 1
ATOM 6336 N N . GLU A 1 810 ? 15.526 -4.949 -17.230 1.00 82.88 810 GLU A N 1
ATOM 6337 C CA . GLU A 1 810 ? 15.569 -6.007 -18.241 1.00 82.88 810 GLU A CA 1
ATOM 6338 C C . GLU A 1 810 ? 16.760 -5.825 -19.193 1.00 82.88 810 GLU A C 1
ATOM 6340 O O . GLU A 1 810 ? 17.501 -6.789 -19.374 1.00 82.88 810 GLU A O 1
ATOM 6345 N N . VAL A 1 811 ? 17.028 -4.608 -19.698 1.00 82.88 811 VAL A N 1
ATOM 6346 C CA . VAL A 1 811 ? 18.222 -4.306 -20.518 1.00 82.88 811 VAL A CA 1
ATOM 6347 C C . VAL A 1 811 ? 19.514 -4.631 -19.766 1.00 82.88 811 VAL A C 1
ATOM 6349 O O . VAL A 1 811 ? 20.362 -5.343 -20.308 1.00 82.88 811 VAL A O 1
ATOM 6352 N N . LYS A 1 812 ? 19.664 -4.149 -18.522 1.00 81.88 812 LYS A N 1
ATOM 6353 C CA . LYS A 1 812 ? 20.879 -4.347 -17.713 1.00 81.88 812 LYS A CA 1
ATOM 6354 C C . LYS A 1 812 ? 21.196 -5.831 -17.499 1.00 81.88 812 LYS A C 1
ATOM 6356 O O . LYS A 1 812 ? 22.348 -6.242 -17.652 1.00 81.88 812 LYS A O 1
ATOM 6361 N N . LEU A 1 813 ? 20.181 -6.626 -17.157 1.00 80.94 813 LEU A N 1
ATOM 6362 C CA . LEU A 1 813 ? 20.356 -8.040 -16.828 1.00 80.94 813 LEU A CA 1
ATOM 6363 C C . LEU A 1 813 ? 20.538 -8.901 -18.080 1.00 80.94 813 LEU A C 1
ATOM 6365 O O . LEU A 1 813 ? 21.534 -9.614 -18.198 1.00 80.94 813 LEU A O 1
ATOM 6369 N N . ILE A 1 814 ? 19.599 -8.850 -19.030 1.00 80.44 814 ILE A N 1
ATOM 6370 C CA . ILE A 1 814 ? 19.561 -9.839 -20.118 1.00 80.44 814 ILE A CA 1
ATOM 6371 C C . ILE A 1 814 ? 20.692 -9.652 -21.135 1.00 80.44 814 ILE A C 1
ATOM 6373 O O . ILE A 1 814 ? 21.123 -10.624 -21.749 1.00 80.44 814 ILE A O 1
ATOM 6377 N N . ALA A 1 815 ? 21.222 -8.433 -21.286 1.00 79.44 815 ALA A N 1
ATOM 6378 C CA . ALA A 1 815 ? 22.366 -8.174 -22.159 1.00 79.44 815 ALA A CA 1
ATOM 6379 C C . ALA A 1 815 ? 23.638 -8.924 -21.724 1.00 79.44 815 ALA A C 1
ATOM 6381 O O . ALA A 1 815 ? 24.466 -9.284 -22.561 1.00 79.44 815 ALA A O 1
ATOM 6382 N N . ASN A 1 816 ? 23.765 -9.184 -20.419 1.00 77.69 816 ASN A N 1
ATOM 6383 C CA . ASN A 1 816 ? 24.908 -9.855 -19.803 1.00 77.69 816 ASN A CA 1
ATOM 6384 C C . ASN A 1 816 ? 24.677 -11.362 -19.568 1.00 77.69 816 ASN A C 1
ATOM 6386 O O . ASN A 1 816 ? 25.600 -12.066 -19.156 1.00 77.69 816 ASN A O 1
ATOM 6390 N N . LEU A 1 817 ? 23.469 -11.873 -19.838 1.00 83.44 817 LEU A N 1
ATOM 6391 C CA . LEU A 1 817 ? 23.087 -13.271 -19.636 1.00 83.44 817 LEU A CA 1
ATOM 6392 C C . LEU A 1 817 ? 22.951 -13.989 -20.986 1.00 83.44 817 LEU A C 1
ATOM 6394 O O . LEU A 1 817 ? 21.960 -13.835 -21.697 1.00 83.44 817 LEU A O 1
ATOM 6398 N N . GLN A 1 818 ? 23.934 -14.824 -21.328 1.00 85.69 818 GLN A N 1
ATOM 6399 C CA . GLN A 1 818 ? 23.936 -15.602 -22.569 1.00 85.69 818 GLN A CA 1
ATOM 6400 C C . GLN A 1 818 ? 23.925 -17.103 -22.280 1.00 85.69 818 GLN A C 1
ATOM 6402 O O . GLN A 1 818 ? 24.943 -17.699 -21.932 1.00 85.69 818 GLN A O 1
ATOM 6407 N N . HIS A 1 819 ? 22.769 -17.738 -22.472 1.00 92.50 819 HIS A N 1
ATOM 6408 C CA . HIS A 1 819 ? 22.618 -19.182 -22.334 1.00 92.50 819 HIS A CA 1
ATOM 6409 C C . HIS A 1 819 ? 21.517 -19.712 -23.262 1.00 92.50 819 HIS A C 1
ATOM 6411 O O . HIS A 1 819 ? 20.524 -19.032 -23.508 1.00 92.50 819 HIS A O 1
ATOM 6417 N N . ARG A 1 820 ? 21.658 -20.953 -23.754 1.00 93.31 820 ARG A N 1
ATOM 6418 C CA . ARG A 1 820 ? 20.739 -21.560 -24.743 1.00 93.31 820 ARG A CA 1
ATOM 6419 C C . ARG A 1 820 ? 19.276 -21.639 -24.281 1.00 93.31 820 ARG A C 1
ATOM 6421 O O . ARG A 1 820 ? 18.384 -21.740 -25.115 1.00 93.31 820 ARG A O 1
ATOM 6428 N N . ASN A 1 821 ? 19.051 -21.618 -22.964 1.00 96.31 821 ASN A N 1
ATOM 6429 C CA . ASN A 1 821 ? 17.730 -21.681 -22.337 1.00 96.31 821 ASN A CA 1
ATOM 6430 C C . ASN A 1 821 ? 17.255 -20.348 -21.730 1.00 96.31 821 ASN A C 1
ATOM 6432 O O . ASN A 1 821 ? 16.324 -20.351 -20.927 1.00 96.31 821 ASN A O 1
ATOM 6436 N N . LEU A 1 822 ? 17.857 -19.219 -22.111 1.00 94.19 822 LEU A N 1
ATOM 6437 C CA . LEU A 1 822 ? 17.340 -17.869 -21.853 1.00 94.19 822 LEU A CA 1
ATOM 6438 C C . LEU A 1 822 ? 17.045 -17.186 -23.203 1.00 94.19 822 LEU A C 1
ATOM 6440 O O . LEU A 1 822 ? 17.676 -17.512 -24.209 1.00 94.19 822 LEU A O 1
ATOM 6444 N N . THR A 1 823 ? 16.085 -16.262 -23.258 1.00 91.81 823 THR A N 1
ATOM 6445 C CA . THR A 1 823 ? 15.789 -15.505 -24.490 1.00 91.81 823 THR A CA 1
ATOM 6446 C C . THR A 1 823 ? 16.866 -14.465 -24.779 1.00 91.81 823 THR A C 1
ATOM 6448 O O . THR A 1 823 ? 17.085 -13.582 -23.948 1.00 91.81 823 THR A O 1
ATOM 6451 N N . LYS A 1 824 ? 17.484 -14.499 -25.968 1.00 90.25 824 LYS A N 1
ATOM 6452 C CA . LYS A 1 824 ? 18.457 -13.475 -26.377 1.00 90.25 824 LYS A CA 1
ATOM 6453 C C . LYS A 1 824 ? 17.743 -12.157 -26.702 1.00 90.25 824 LYS A C 1
ATOM 6455 O O . LYS A 1 824 ? 16.894 -12.094 -27.594 1.00 90.25 824 LYS A O 1
ATOM 6460 N N . LEU A 1 825 ? 18.128 -11.088 -26.008 1.00 90.81 825 LEU A N 1
ATOM 6461 C CA . LEU A 1 825 ? 17.851 -9.725 -26.456 1.00 90.81 825 LEU A CA 1
ATOM 6462 C C . LEU A 1 825 ? 18.757 -9.431 -27.658 1.00 90.81 825 LEU A C 1
ATOM 6464 O O . LEU A 1 825 ? 19.979 -9.535 -27.566 1.00 90.81 825 LEU A O 1
ATOM 6468 N N . LEU A 1 826 ? 18.149 -9.110 -28.796 1.00 90.94 826 LEU A N 1
ATOM 6469 C CA . LEU A 1 826 ? 18.847 -8.700 -30.016 1.00 90.94 826 LEU A CA 1
ATOM 6470 C C . LEU A 1 826 ? 19.123 -7.197 -30.022 1.00 90.94 826 LEU A C 1
ATOM 6472 O O . LEU A 1 826 ? 20.054 -6.746 -30.684 1.00 90.94 826 LEU A O 1
ATOM 6476 N N . GLY A 1 827 ? 18.303 -6.418 -29.316 1.00 90.50 827 GLY A N 1
ATOM 6477 C CA . GLY A 1 827 ? 18.449 -4.976 -29.276 1.00 90.50 827 GLY A CA 1
ATOM 6478 C C . GLY A 1 827 ? 17.362 -4.238 -28.517 1.00 90.50 827 GLY A C 1
ATOM 6479 O O . GLY A 1 827 ? 16.472 -4.830 -27.907 1.00 90.50 827 GLY A O 1
ATOM 6480 N N . TYR A 1 828 ? 17.433 -2.918 -28.595 1.00 91.56 828 TYR A N 1
ATOM 6481 C CA . TYR A 1 828 ? 16.481 -1.993 -27.996 1.00 91.56 828 TYR A CA 1
ATOM 6482 C C . TYR A 1 828 ? 16.274 -0.783 -28.915 1.00 91.56 828 TYR A C 1
ATOM 6484 O O . TYR A 1 828 ? 17.067 -0.533 -29.820 1.00 91.56 828 TYR A O 1
ATOM 6492 N N . CYS A 1 829 ? 15.217 -0.017 -28.670 1.00 88.94 829 CYS A N 1
ATOM 6493 C CA . CYS A 1 829 ? 15.021 1.304 -29.263 1.00 88.94 829 CYS A CA 1
ATOM 6494 C C . CYS A 1 829 ? 14.490 2.253 -28.184 1.00 88.94 829 CYS A C 1
ATOM 6496 O O . CYS A 1 829 ? 13.625 1.870 -27.391 1.00 88.94 829 CYS A O 1
ATOM 6498 N N . ILE A 1 830 ? 15.003 3.484 -28.155 1.00 85.12 830 ILE A N 1
ATOM 6499 C CA . ILE A 1 830 ? 14.447 4.594 -27.375 1.00 85.12 830 ILE A CA 1
ATOM 6500 C C . ILE A 1 830 ? 14.127 5.710 -28.365 1.00 85.12 830 ILE A C 1
ATOM 6502 O O . ILE A 1 830 ? 15.021 6.226 -29.032 1.00 85.12 830 ILE A O 1
ATOM 6506 N N . HIS A 1 831 ? 12.856 6.094 -28.448 1.00 78.81 831 HIS A N 1
ATOM 6507 C CA . HIS A 1 831 ? 12.398 7.172 -29.316 1.00 78.81 831 HIS A CA 1
ATOM 6508 C C . HIS A 1 831 ? 11.506 8.132 -28.524 1.00 78.81 831 HIS A C 1
ATOM 6510 O O . HIS A 1 831 ? 10.291 7.953 -28.394 1.00 78.81 831 HIS A O 1
ATOM 6516 N N . GLY A 1 832 ? 12.139 9.150 -27.934 1.00 77.81 832 GLY A N 1
ATOM 6517 C CA . GLY A 1 832 ? 11.485 10.089 -27.026 1.00 77.81 832 GLY A CA 1
ATOM 6518 C C . GLY A 1 832 ? 10.953 9.384 -25.775 1.00 77.81 832 GLY A C 1
ATOM 6519 O O . GLY A 1 832 ? 11.721 8.935 -24.930 1.00 77.81 832 GLY A O 1
ATOM 6520 N N . ILE A 1 833 ? 9.628 9.299 -25.653 1.00 72.19 833 ILE A N 1
ATOM 6521 C CA . ILE A 1 833 ? 8.943 8.607 -24.546 1.00 72.19 833 ILE A CA 1
ATOM 6522 C C . ILE A 1 833 ? 8.720 7.110 -24.802 1.00 72.19 833 ILE A C 1
ATOM 6524 O O . ILE A 1 833 ? 8.482 6.368 -23.848 1.00 72.19 833 ILE A O 1
ATOM 6528 N N . GLU A 1 834 ? 8.781 6.658 -26.057 1.00 77.25 834 GLU A N 1
ATOM 6529 C CA . GLU A 1 834 ? 8.541 5.259 -26.407 1.00 77.25 834 GLU A CA 1
ATOM 6530 C C . GLU A 1 834 ? 9.830 4.442 -26.273 1.00 77.25 834 GLU A C 1
ATOM 6532 O O . GLU A 1 834 ? 10.881 4.830 -26.789 1.00 77.25 834 GLU A O 1
ATOM 6537 N N . LYS A 1 835 ? 9.745 3.294 -25.593 1.00 86.69 835 LYS A N 1
ATOM 6538 C CA . LYS A 1 835 ? 10.847 2.334 -25.467 1.00 86.69 835 LYS A CA 1
ATOM 6539 C C . LYS A 1 835 ? 10.429 0.967 -25.985 1.00 86.69 835 LYS A C 1
ATOM 6541 O O . LYS A 1 835 ? 9.276 0.555 -25.827 1.00 86.69 835 LYS A O 1
ATOM 6546 N N . PHE A 1 836 ? 11.374 0.260 -26.587 1.00 89.88 836 PHE A N 1
ATOM 6547 C CA . PHE A 1 836 ? 11.150 -1.039 -27.210 1.00 89.88 836 PHE A CA 1
ATOM 6548 C C . PHE A 1 836 ? 12.288 -1.992 -26.860 1.00 89.88 836 PHE A C 1
ATOM 6550 O O . PHE A 1 836 ? 13.456 -1.608 -26.906 1.00 89.88 836 PHE A O 1
ATOM 6557 N N . LEU A 1 837 ? 11.942 -3.244 -26.571 1.00 90.81 837 LEU A N 1
ATOM 6558 C CA . LEU A 1 837 ? 12.882 -4.355 -26.437 1.00 90.81 837 LEU A CA 1
ATOM 6559 C C . LEU A 1 837 ? 12.693 -5.301 -27.626 1.00 90.81 837 LEU A C 1
ATOM 6561 O O . LEU A 1 837 ? 11.558 -5.643 -27.971 1.00 90.81 837 LEU A O 1
ATOM 6565 N N . VAL A 1 838 ? 13.791 -5.704 -28.262 1.00 92.81 838 VAL A N 1
ATOM 6566 C CA . VAL A 1 838 ? 13.797 -6.522 -29.481 1.00 92.81 838 VAL A CA 1
ATOM 6567 C C . VAL A 1 838 ? 14.439 -7.869 -29.173 1.00 92.81 838 VAL A C 1
ATOM 6569 O O . VAL A 1 838 ? 15.628 -7.942 -28.867 1.00 92.81 838 VAL A O 1
ATOM 6572 N N . TYR A 1 839 ? 13.659 -8.940 -29.274 1.00 92.31 839 TYR A N 1
ATOM 6573 C CA . TYR A 1 839 ? 14.100 -10.318 -29.037 1.00 92.31 839 TYR A CA 1
ATOM 6574 C C . TYR A 1 839 ? 14.053 -11.144 -30.321 1.00 92.31 839 TYR A C 1
ATOM 6576 O O . TYR A 1 839 ? 13.355 -10.803 -31.278 1.00 92.31 839 TYR A O 1
ATOM 6584 N N . GLU A 1 840 ? 14.745 -12.280 -30.307 1.00 91.56 840 GLU A N 1
ATOM 6585 C CA . GLU A 1 840 ? 14.512 -13.370 -31.259 1.00 91.56 840 GLU A CA 1
ATOM 6586 C C . GLU A 1 840 ? 13.038 -13.825 -31.242 1.00 91.56 840 GLU A C 1
ATOM 6588 O O . GLU A 1 840 ? 12.425 -13.983 -30.181 1.00 91.56 840 GLU A O 1
ATOM 6593 N N . PHE A 1 841 ? 12.447 -14.039 -32.422 1.00 92.94 841 PHE A N 1
ATOM 6594 C CA . PHE A 1 841 ? 11.063 -14.499 -32.522 1.00 92.94 841 PHE A CA 1
ATOM 6595 C C . PHE A 1 841 ? 10.910 -15.974 -32.110 1.00 92.94 841 PHE A C 1
ATOM 6597 O O . PHE A 1 841 ? 11.576 -16.868 -32.628 1.00 92.94 841 PHE A O 1
ATOM 6604 N N . MET A 1 842 ? 9.972 -16.240 -31.198 1.00 93.19 842 MET A N 1
ATOM 6605 C CA . MET A 1 842 ? 9.710 -17.573 -30.647 1.00 93.19 842 MET A CA 1
ATOM 6606 C C . MET A 1 842 ? 8.547 -18.250 -31.375 1.00 93.19 842 MET A C 1
ATOM 6608 O O . MET A 1 842 ? 7.376 -18.065 -31.024 1.00 93.19 842 MET A O 1
ATOM 6612 N N . ALA A 1 843 ? 8.876 -19.040 -32.401 1.00 89.69 843 ALA A N 1
ATOM 6613 C CA . ALA A 1 843 ? 7.914 -19.642 -33.327 1.00 89.69 843 ALA A CA 1
ATOM 6614 C C . ALA A 1 843 ? 6.793 -20.451 -32.644 1.00 89.69 843 ALA A C 1
ATOM 6616 O O . ALA A 1 843 ? 5.642 -20.402 -33.089 1.00 89.69 843 ALA A O 1
ATOM 6617 N N . ASN A 1 844 ? 7.088 -21.150 -31.541 1.00 90.44 844 ASN A N 1
ATOM 6618 C CA . ASN A 1 844 ? 6.109 -21.979 -30.834 1.00 90.44 844 ASN A CA 1
ATOM 6619 C C . ASN A 1 844 ? 5.337 -21.251 -29.714 1.00 90.44 844 ASN A C 1
ATOM 6621 O O . ASN A 1 844 ? 4.402 -21.844 -29.153 1.00 90.44 844 ASN A O 1
ATOM 6625 N N . LYS A 1 845 ? 5.611 -19.954 -29.491 1.00 90.44 845 LYS A N 1
ATOM 6626 C CA . LYS A 1 845 ? 5.022 -19.081 -28.451 1.00 90.44 845 LYS A CA 1
ATOM 6627 C C . LYS A 1 845 ? 5.398 -19.519 -27.023 1.00 90.44 845 LYS A C 1
ATOM 6629 O O . LYS A 1 845 ? 6.353 -20.264 -26.831 1.00 90.44 845 LYS A O 1
ATOM 6634 N N . SER A 1 846 ? 4.686 -19.016 -26.013 1.00 92.88 846 SER A N 1
ATOM 6635 C CA . SER A 1 846 ? 4.867 -19.409 -24.613 1.00 92.88 846 SER A CA 1
ATOM 6636 C C . SER A 1 846 ? 4.361 -20.826 -24.330 1.00 92.88 846 SER A C 1
ATOM 6638 O O . SER A 1 846 ? 3.375 -21.289 -24.913 1.00 92.88 846 SER A O 1
ATOM 6640 N N . LEU A 1 847 ? 5.014 -21.497 -23.381 1.00 94.56 847 LEU A N 1
ATOM 6641 C CA . LEU A 1 847 ? 4.722 -22.859 -22.940 1.00 94.56 847 LEU A CA 1
ATOM 6642 C C . LEU A 1 847 ? 3.263 -23.017 -22.474 1.00 94.56 847 LEU A C 1
ATOM 6644 O O . LEU A 1 847 ? 2.626 -24.025 -22.780 1.00 94.56 847 LEU A O 1
ATOM 6648 N N . ASP A 1 848 ? 2.676 -21.999 -21.834 1.00 92.56 848 ASP A N 1
ATOM 6649 C CA . ASP A 1 848 ? 1.260 -22.008 -21.432 1.00 92.56 848 ASP A CA 1
ATOM 6650 C C . ASP A 1 848 ? 0.274 -22.131 -22.618 1.00 92.56 848 ASP A C 1
ATOM 6652 O O . ASP A 1 848 ? -0.819 -22.671 -22.443 1.00 92.56 848 ASP A O 1
ATOM 6656 N N . LYS A 1 849 ? 0.653 -21.680 -23.826 1.00 90.94 849 LYS A N 1
ATOM 6657 C CA . LYS A 1 849 ? -0.120 -21.853 -25.079 1.00 90.94 849 LYS A CA 1
ATOM 6658 C C . LYS A 1 849 ? 0.115 -23.204 -25.749 1.00 90.94 849 LYS A C 1
ATOM 6660 O O . LYS A 1 849 ? -0.324 -23.405 -26.882 1.00 90.94 849 LYS A O 1
ATOM 6665 N N . VAL A 1 850 ? 0.854 -24.090 -25.092 1.00 90.25 850 VAL A N 1
ATOM 6666 C CA . VAL A 1 850 ? 1.209 -25.417 -25.585 1.00 90.25 850 VAL A CA 1
ATOM 6667 C C . VAL A 1 850 ? 0.682 -26.488 -24.637 1.00 90.25 850 VAL A C 1
ATOM 6669 O O . VAL A 1 850 ? -0.082 -27.340 -25.072 1.00 90.25 850 VAL A O 1
ATOM 6672 N N . ILE A 1 851 ? 1.018 -26.428 -23.344 1.00 91.38 851 ILE A N 1
ATOM 6673 C CA . ILE A 1 851 ? 0.647 -27.491 -22.389 1.00 91.38 851 ILE A CA 1
ATOM 6674 C C . ILE A 1 851 ? -0.796 -27.398 -21.873 1.00 91.38 851 ILE A C 1
ATOM 6676 O O . ILE A 1 851 ? -1.325 -28.396 -21.390 1.00 91.38 851 ILE A O 1
ATOM 6680 N N . PHE A 1 852 ? -1.452 -26.235 -21.992 1.00 90.25 852 PHE A N 1
ATOM 6681 C CA . PHE A 1 852 ? -2.839 -26.033 -21.540 1.00 90.25 852 PHE A CA 1
ATOM 6682 C C . PHE A 1 852 ? -3.859 -25.877 -22.677 1.00 90.25 852 PHE A C 1
ATOM 6684 O O . PHE A 1 852 ? -5.059 -25.863 -22.411 1.00 90.25 852 PHE A O 1
ATOM 6691 N N . ASP A 1 853 ? -3.410 -25.756 -23.928 1.00 86.50 853 ASP A N 1
ATOM 6692 C CA . ASP A 1 853 ? -4.294 -25.764 -25.095 1.00 86.50 853 ASP A CA 1
ATOM 6693 C C . ASP A 1 853 ? -4.544 -27.209 -25.536 1.00 86.50 853 ASP A C 1
ATOM 6695 O O . ASP A 1 853 ? -3.599 -27.929 -25.842 1.00 86.50 853 ASP A O 1
ATOM 6699 N N . ALA A 1 854 ? -5.801 -27.651 -25.579 1.00 78.50 854 ALA A N 1
ATOM 6700 C CA . ALA A 1 854 ? -6.119 -29.060 -25.822 1.00 78.50 854 ALA A CA 1
ATOM 6701 C C . ALA A 1 854 ? -5.657 -29.583 -27.198 1.00 78.50 854 ALA A C 1
ATOM 6703 O O . ALA A 1 854 ? -5.393 -30.777 -27.316 1.00 78.50 854 ALA A O 1
ATOM 6704 N N . ALA A 1 855 ? -5.536 -28.719 -28.214 1.00 81.75 855 ALA A N 1
ATOM 6705 C CA . ALA A 1 855 ? -5.122 -29.114 -29.561 1.00 81.75 855 ALA A CA 1
ATOM 6706 C C . ALA A 1 855 ? -3.591 -29.158 -29.724 1.00 81.75 855 ALA A C 1
ATOM 6708 O O . ALA A 1 855 ? -3.081 -29.979 -30.487 1.00 81.75 855 ALA A O 1
ATOM 6709 N N . ARG A 1 856 ? -2.846 -28.302 -29.008 1.00 83.06 856 ARG A N 1
ATOM 6710 C CA . ARG A 1 856 ? -1.366 -28.309 -29.000 1.00 83.06 856 ARG A CA 1
ATOM 6711 C C . ARG A 1 856 ? -0.769 -29.225 -27.926 1.00 83.06 856 ARG A C 1
ATOM 6713 O O . ARG A 1 856 ? 0.325 -29.747 -28.113 1.00 83.06 856 ARG A O 1
ATOM 6720 N N . ARG A 1 857 ? -1.489 -29.498 -26.836 1.00 82.25 857 ARG A N 1
ATOM 6721 C CA . ARG A 1 857 ? -1.063 -30.397 -25.745 1.00 82.25 857 ARG A CA 1
ATOM 6722 C C . ARG A 1 857 ? -0.786 -31.822 -26.233 1.00 82.25 857 ARG A C 1
ATOM 6724 O O . ARG A 1 857 ? 0.184 -32.435 -25.790 1.00 82.25 857 ARG A O 1
ATOM 6731 N N . THR A 1 858 ? -1.592 -32.309 -27.179 1.00 80.12 858 THR A N 1
ATOM 6732 C CA . THR A 1 858 ? -1.435 -33.617 -27.842 1.00 80.12 858 THR A CA 1
ATOM 6733 C C . THR A 1 858 ? -0.262 -33.675 -28.822 1.00 80.12 858 THR A C 1
ATOM 6735 O O . THR A 1 858 ? 0.185 -34.765 -29.156 1.00 80.12 858 THR A O 1
ATOM 6738 N N . THR A 1 859 ? 0.267 -32.536 -29.292 1.00 79.62 859 THR A N 1
ATOM 6739 C CA . THR A 1 859 ? 1.431 -32.523 -30.200 1.00 79.62 859 THR A CA 1
ATOM 6740 C C . THR A 1 859 ? 2.774 -32.510 -29.461 1.00 79.62 859 THR A C 1
ATOM 6742 O O . THR A 1 859 ? 3.816 -32.468 -30.108 1.00 79.62 859 THR A O 1
ATOM 6745 N N . VAL A 1 860 ? 2.779 -32.526 -28.121 1.00 87.56 860 VAL A N 1
ATOM 6746 C CA . VAL A 1 860 ? 4.003 -32.458 -27.303 1.00 87.56 860 VAL A CA 1
ATOM 6747 C C . VAL A 1 860 ? 4.205 -33.741 -26.511 1.00 87.56 860 VAL A C 1
ATOM 6749 O O . VAL A 1 860 ? 3.684 -33.905 -25.405 1.00 87.56 860 VAL A O 1
ATOM 6752 N N . THR A 1 861 ? 5.011 -34.623 -27.102 1.00 91.06 861 THR A N 1
ATOM 6753 C CA . THR A 1 861 ? 5.418 -35.925 -26.555 1.00 91.06 861 THR A CA 1
ATOM 6754 C C . THR A 1 861 ? 6.152 -35.808 -25.215 1.00 91.06 861 THR A C 1
ATOM 6756 O O . THR A 1 861 ? 6.712 -34.755 -24.891 1.00 91.06 861 THR A O 1
ATOM 6759 N N . TRP A 1 862 ? 6.208 -36.905 -24.450 1.00 92.56 862 TRP A N 1
ATOM 6760 C CA . TRP A 1 862 ? 6.968 -36.950 -23.196 1.00 92.56 862 TRP A CA 1
ATOM 6761 C C . TRP A 1 862 ? 8.450 -36.538 -23.349 1.00 92.56 862 TRP A C 1
ATOM 6763 O O . TRP A 1 862 ? 8.863 -35.641 -22.612 1.00 92.56 862 TRP A O 1
ATOM 6773 N N . PRO A 1 863 ? 9.235 -37.047 -24.328 1.00 92.50 863 PRO A N 1
ATOM 6774 C CA . PRO A 1 863 ? 10.609 -36.584 -24.551 1.00 92.50 863 PRO A CA 1
ATOM 6775 C C . PRO A 1 863 ? 10.735 -35.065 -24.737 1.00 92.50 863 PRO A C 1
ATOM 6777 O O . PRO A 1 863 ? 11.651 -34.442 -24.201 1.00 92.50 863 PRO A O 1
ATOM 6780 N N . THR A 1 864 ? 9.786 -34.433 -25.439 1.00 93.25 864 THR A N 1
ATOM 6781 C CA . THR A 1 864 ? 9.755 -32.969 -25.586 1.00 93.25 864 THR A CA 1
ATOM 6782 C C . THR A 1 864 ? 9.512 -32.277 -24.240 1.00 93.25 864 THR A C 1
ATOM 6784 O O . THR A 1 864 ? 10.187 -31.300 -23.923 1.00 93.25 864 THR A O 1
ATOM 6787 N N . ARG A 1 865 ? 8.596 -32.794 -23.409 1.00 94.56 865 ARG A N 1
ATOM 6788 C CA . ARG A 1 865 ? 8.320 -32.256 -22.062 1.00 94.56 865 ARG A CA 1
ATOM 6789 C C . ARG A 1 865 ? 9.513 -32.396 -21.123 1.00 94.56 865 ARG A C 1
ATOM 6791 O O . ARG A 1 865 ? 9.836 -31.443 -20.416 1.00 94.56 865 ARG A O 1
ATOM 6798 N N . LEU A 1 866 ? 10.198 -33.535 -21.157 1.00 93.38 866 LEU A N 1
ATOM 6799 C CA . LEU A 1 866 ? 11.404 -33.762 -20.369 1.00 93.38 866 LEU A CA 1
ATOM 6800 C C . LEU A 1 866 ? 12.542 -32.823 -20.792 1.00 93.38 866 LEU A C 1
ATOM 6802 O O . LEU A 1 866 ? 13.190 -32.224 -19.934 1.00 93.38 866 LEU A O 1
ATOM 6806 N N . ASN A 1 867 ? 12.740 -32.625 -22.100 1.00 94.56 867 ASN A N 1
ATOM 6807 C CA . ASN A 1 867 ? 13.695 -31.643 -22.621 1.00 94.56 867 ASN A CA 1
ATOM 6808 C C . ASN A 1 867 ? 13.341 -30.207 -22.199 1.00 94.56 867 ASN A C 1
ATOM 6810 O O . ASN A 1 867 ? 14.242 -29.430 -21.880 1.00 94.56 867 ASN A O 1
ATOM 6814 N N . ILE A 1 868 ? 12.049 -29.868 -22.121 1.00 96.81 868 ILE A N 1
ATOM 6815 C CA . ILE A 1 868 ? 11.583 -28.581 -21.588 1.00 96.81 868 ILE A CA 1
ATOM 6816 C C . ILE A 1 868 ? 11.934 -28.445 -20.094 1.00 96.81 868 ILE A C 1
ATOM 6818 O O . ILE A 1 868 ? 12.538 -27.448 -19.702 1.00 96.81 868 ILE A O 1
ATOM 6822 N N . ILE A 1 869 ? 11.643 -29.451 -19.261 1.00 97.19 869 ILE A N 1
ATOM 6823 C CA . ILE A 1 869 ? 11.979 -29.434 -17.821 1.00 97.19 869 ILE A CA 1
ATOM 6824 C C . ILE A 1 869 ? 13.500 -29.302 -17.617 1.00 97.19 869 ILE A C 1
ATOM 6826 O O . ILE A 1 869 ? 13.950 -28.409 -16.895 1.00 97.19 869 ILE A O 1
ATOM 6830 N N . LYS A 1 870 ? 14.300 -30.131 -18.306 1.00 96.19 870 LYS A N 1
ATOM 6831 C CA . LYS A 1 870 ? 15.775 -30.102 -18.258 1.00 96.19 870 LYS A CA 1
ATOM 6832 C C . LYS A 1 870 ? 16.341 -28.761 -18.740 1.00 96.19 870 LYS A C 1
ATOM 6834 O O . LYS A 1 870 ? 17.251 -28.220 -18.117 1.00 96.19 870 LYS A O 1
ATOM 6839 N N . GLY A 1 871 ? 15.794 -28.191 -19.815 1.00 96.81 871 GLY A N 1
ATOM 6840 C CA . GLY A 1 871 ? 16.227 -26.896 -20.343 1.00 96.81 871 GLY A CA 1
ATOM 6841 C C . GLY A 1 871 ? 15.940 -25.729 -19.393 1.00 96.81 871 GLY A C 1
ATOM 6842 O O . GLY A 1 871 ? 16.829 -24.912 -19.155 1.00 96.81 871 GLY A O 1
ATOM 6843 N N . ILE A 1 872 ? 14.751 -25.678 -18.779 1.00 97.94 872 ILE A N 1
ATOM 6844 C CA . ILE A 1 872 ? 14.436 -24.664 -17.756 1.00 97.94 872 ILE A CA 1
ATOM 6845 C C . ILE A 1 872 ? 15.380 -24.820 -16.553 1.00 97.94 872 ILE A C 1
ATOM 6847 O O . ILE A 1 872 ? 15.927 -23.827 -16.075 1.00 97.94 872 ILE A O 1
ATOM 6851 N N . ALA A 1 873 ? 15.631 -26.055 -16.098 1.00 97.38 873 ALA A N 1
ATOM 6852 C CA . ALA A 1 873 ? 16.529 -26.313 -14.974 1.00 97.38 873 ALA A CA 1
ATOM 6853 C C . ALA A 1 873 ? 17.958 -25.803 -15.241 1.00 97.38 873 ALA A C 1
ATOM 6855 O O . ALA A 1 873 ? 18.514 -25.086 -14.410 1.00 97.38 873 ALA A O 1
ATOM 6856 N N . ARG A 1 874 ? 18.515 -26.083 -16.429 1.00 96.75 874 ARG A N 1
ATOM 6857 C CA . ARG A 1 874 ? 19.822 -25.559 -16.875 1.00 96.75 874 ARG A CA 1
ATOM 6858 C C . ARG A 1 874 ? 19.837 -24.031 -16.981 1.00 96.75 874 ARG A C 1
ATOM 6860 O O . ARG A 1 874 ? 20.820 -23.407 -16.601 1.00 96.75 874 ARG A O 1
ATOM 6867 N N . GLY A 1 875 ? 18.749 -23.420 -17.461 1.00 96.25 875 GLY A N 1
ATOM 6868 C CA . GLY A 1 875 ? 18.595 -21.961 -17.493 1.00 96.25 875 GLY A CA 1
ATOM 6869 C C . GLY A 1 875 ? 18.691 -21.322 -16.104 1.00 96.25 875 GLY A C 1
ATOM 6870 O O . GLY A 1 875 ? 19.383 -20.320 -15.943 1.00 96.25 875 GLY A O 1
ATOM 6871 N N . LEU A 1 876 ? 18.067 -21.936 -15.095 1.00 96.50 876 LEU A N 1
ATOM 6872 C CA . LEU A 1 876 ? 18.148 -21.467 -13.709 1.00 96.50 876 LEU A CA 1
ATOM 6873 C C . LEU A 1 876 ? 19.498 -21.770 -13.046 1.00 96.50 876 LEU A C 1
ATOM 6875 O O . LEU A 1 876 ? 19.971 -20.935 -12.288 1.00 96.50 876 LEU A O 1
ATOM 6879 N N . VAL A 1 877 ? 20.143 -22.910 -13.336 1.00 95.50 877 VAL A N 1
ATOM 6880 C CA . VAL A 1 877 ? 21.527 -23.167 -12.880 1.00 95.50 877 VAL A CA 1
ATOM 6881 C C . VAL A 1 877 ? 22.467 -22.082 -13.387 1.00 95.50 877 VAL A C 1
ATOM 6883 O O . VAL A 1 877 ? 23.226 -21.523 -12.598 1.00 95.50 877 VAL A O 1
ATOM 6886 N N . TYR A 1 878 ? 22.353 -21.720 -14.668 1.00 94.75 878 TYR A N 1
ATOM 6887 C CA . TYR A 1 878 ? 23.133 -20.622 -15.216 1.00 94.75 878 TYR A CA 1
ATOM 6888 C C . TYR A 1 878 ? 22.884 -19.324 -14.439 1.00 94.75 878 TYR A C 1
ATOM 6890 O O . TYR A 1 878 ? 23.840 -18.747 -13.945 1.00 94.75 878 TYR A O 1
ATOM 6898 N N . MET A 1 879 ? 21.625 -18.918 -14.233 1.00 93.06 879 MET A N 1
ATOM 6899 C CA . MET A 1 879 ? 21.296 -17.691 -13.488 1.00 93.06 879 MET A CA 1
ATOM 6900 C C . MET A 1 879 ? 21.705 -17.707 -12.004 1.00 93.06 879 MET A C 1
ATOM 6902 O O . MET A 1 879 ? 22.025 -16.661 -11.448 1.00 93.06 879 MET A O 1
ATOM 6906 N N . HIS A 1 880 ? 21.640 -18.856 -11.326 1.00 92.81 880 HIS A N 1
ATOM 6907 C CA . HIS A 1 880 ? 21.895 -18.959 -9.881 1.00 92.81 880 HIS A CA 1
ATOM 6908 C C . HIS A 1 880 ? 23.357 -19.243 -9.528 1.00 92.81 880 HIS A C 1
ATOM 6910 O O . HIS A 1 880 ? 23.703 -19.128 -8.355 1.00 92.81 880 HIS A O 1
ATOM 6916 N N . HIS A 1 881 ? 24.181 -19.687 -10.482 1.00 88.38 881 HIS A N 1
ATOM 6917 C CA . HIS A 1 881 ? 25.506 -20.234 -10.180 1.00 88.38 881 HIS A CA 1
ATOM 6918 C C . HIS A 1 881 ? 26.563 -19.993 -11.270 1.00 88.38 881 HIS A C 1
ATOM 6920 O O . HIS A 1 881 ? 27.672 -19.581 -10.938 1.00 88.38 881 HIS A O 1
ATOM 6926 N N . ASP A 1 882 ? 26.262 -20.250 -12.551 1.00 86.69 882 ASP A N 1
ATOM 6927 C CA . ASP A 1 882 ? 27.299 -20.199 -13.603 1.00 86.69 882 ASP A CA 1
ATOM 6928 C C . ASP A 1 882 ? 27.463 -18.807 -14.250 1.00 86.69 882 ASP A C 1
ATOM 6930 O O . ASP A 1 882 ? 28.458 -18.553 -14.938 1.00 86.69 882 ASP A O 1
ATOM 6934 N N . SER A 1 883 ? 26.508 -17.892 -14.058 1.00 84.81 883 SER A N 1
ATOM 6935 C CA . SER A 1 883 ? 26.638 -16.488 -14.447 1.00 84.81 883 SER A CA 1
ATOM 6936 C C . SER A 1 883 ? 27.546 -15.723 -13.482 1.00 84.81 883 SER A C 1
ATOM 6938 O O . SER A 1 883 ? 27.646 -16.030 -12.300 1.00 84.81 883 SER A O 1
ATOM 6940 N N . ARG A 1 884 ? 28.199 -14.664 -13.983 1.00 79.88 884 ARG A N 1
ATOM 6941 C CA . ARG A 1 884 ? 29.133 -13.828 -13.201 1.00 79.88 884 ARG A CA 1
ATOM 6942 C C . ARG A 1 884 ? 28.507 -13.209 -11.939 1.00 79.88 884 ARG A C 1
ATOM 6944 O O . ARG A 1 884 ? 29.233 -12.893 -11.003 1.00 79.88 884 ARG A O 1
ATOM 6951 N N . LEU A 1 885 ? 27.195 -12.995 -11.956 1.00 79.38 885 LEU A N 1
ATOM 6952 C CA . LEU A 1 885 ? 26.387 -12.502 -10.844 1.00 79.38 885 LEU A CA 1
ATOM 6953 C C . LEU A 1 885 ? 25.257 -13.505 -10.608 1.00 79.38 885 LEU A C 1
ATOM 6955 O O . LEU A 1 885 ? 24.717 -14.039 -11.581 1.00 79.38 885 LEU A O 1
ATOM 6959 N N . THR A 1 886 ? 24.866 -13.722 -9.354 1.00 88.25 886 THR A N 1
ATOM 6960 C CA . THR A 1 886 ? 23.669 -14.505 -9.021 1.00 88.25 886 THR A CA 1
ATOM 6961 C C . THR A 1 886 ? 22.437 -13.672 -9.374 1.00 88.25 886 THR A C 1
ATOM 6963 O O . THR A 1 886 ? 22.268 -12.564 -8.864 1.00 88.25 886 THR A O 1
ATOM 6966 N N . VAL A 1 887 ? 21.562 -14.184 -10.239 1.00 90.25 887 VAL A N 1
ATOM 6967 C CA . VAL A 1 887 ? 20.336 -13.502 -10.676 1.00 90.25 887 VAL A CA 1
ATOM 6968 C C . VAL A 1 887 ? 19.110 -14.310 -10.262 1.00 90.25 887 VAL A C 1
ATOM 6970 O O . VAL A 1 887 ? 18.915 -15.440 -10.702 1.00 90.25 887 VAL A O 1
ATOM 6973 N N . ILE A 1 888 ? 18.245 -13.712 -9.442 1.00 92.19 888 ILE A N 1
ATOM 6974 C CA . ILE A 1 888 ? 16.981 -14.323 -9.000 1.00 92.19 888 ILE A CA 1
ATOM 6975 C C . ILE A 1 888 ? 15.847 -13.753 -9.859 1.00 92.19 888 ILE A C 1
ATOM 6977 O O . ILE A 1 888 ? 15.684 -12.533 -9.924 1.00 92.19 888 ILE A O 1
ATOM 6981 N N . HIS A 1 889 ? 15.058 -14.612 -10.505 1.00 93.00 889 HIS A N 1
ATOM 6982 C CA . HIS A 1 889 ? 14.039 -14.236 -11.493 1.00 93.00 889 HIS A CA 1
ATOM 6983 C C . HIS A 1 889 ? 12.748 -13.687 -10.873 1.00 93.00 889 HIS A C 1
ATOM 6985 O O . HIS A 1 889 ? 12.175 -12.730 -11.399 1.00 93.00 889 HIS A O 1
ATOM 6991 N N . ARG A 1 890 ? 12.269 -14.300 -9.781 1.00 91.12 890 ARG A N 1
ATOM 6992 C CA . ARG A 1 890 ? 11.078 -13.908 -8.992 1.00 91.12 890 ARG A CA 1
ATOM 6993 C C . ARG A 1 890 ? 9.702 -14.010 -9.674 1.00 91.12 890 ARG A C 1
ATOM 6995 O O . ARG A 1 890 ? 8.698 -13.877 -8.978 1.00 91.12 890 ARG A O 1
ATOM 7002 N N . ASP A 1 891 ? 9.621 -14.285 -10.977 1.00 92.19 891 ASP A N 1
ATOM 7003 C CA . ASP A 1 891 ? 8.345 -14.454 -11.701 1.00 92.19 891 ASP A CA 1
ATOM 7004 C C . ASP A 1 891 ? 8.379 -15.580 -12.754 1.00 92.19 891 ASP A C 1
ATOM 7006 O O . ASP A 1 891 ? 7.789 -15.495 -13.833 1.00 92.19 891 ASP A O 1
ATOM 7010 N N . LEU A 1 892 ? 9.086 -16.668 -12.432 1.00 95.25 892 LEU A N 1
ATOM 7011 C CA . LEU A 1 892 ? 9.152 -17.860 -13.274 1.00 95.25 892 LEU A CA 1
ATOM 7012 C C . LEU A 1 892 ? 7.790 -18.580 -13.316 1.00 95.25 892 LEU A C 1
ATOM 7014 O O . LEU A 1 892 ? 7.285 -19.051 -12.298 1.00 95.25 892 LEU A O 1
ATOM 7018 N N . LYS A 1 893 ? 7.215 -18.706 -14.516 1.00 93.94 893 LYS A N 1
ATOM 7019 C CA . LYS A 1 893 ? 5.893 -19.309 -14.766 1.00 93.94 893 LYS A CA 1
ATOM 7020 C C . LYS A 1 893 ? 5.752 -19.777 -16.215 1.00 93.94 893 LYS A C 1
ATOM 7022 O O . LYS A 1 893 ? 6.514 -19.358 -17.083 1.00 93.94 893 LYS A O 1
ATOM 7027 N N . ALA A 1 894 ? 4.726 -20.577 -16.512 1.00 94.06 894 ALA A N 1
ATOM 7028 C CA . ALA A 1 894 ? 4.526 -21.160 -17.845 1.00 94.06 894 ALA A CA 1
ATOM 7029 C C . ALA A 1 894 ? 4.330 -20.135 -18.987 1.00 94.06 894 ALA A C 1
ATOM 7031 O O . ALA A 1 894 ? 4.586 -20.461 -20.143 1.00 94.06 894 ALA A O 1
ATOM 7032 N N . SER A 1 895 ? 3.881 -18.904 -18.712 1.00 91.50 895 SER A N 1
ATOM 7033 C CA . SER A 1 895 ? 3.802 -17.856 -19.748 1.00 91.50 895 SER A CA 1
ATOM 7034 C C . SER A 1 895 ? 5.154 -17.212 -20.065 1.00 91.50 895 SER A C 1
ATOM 7036 O O . SER A 1 895 ? 5.303 -16.646 -21.142 1.00 91.50 895 SER A O 1
ATOM 7038 N N . ASN A 1 896 ? 6.121 -17.311 -19.146 1.00 93.88 896 ASN A N 1
ATOM 7039 C CA . ASN A 1 896 ? 7.431 -16.659 -19.231 1.00 93.88 896 ASN A CA 1
ATOM 7040 C C . ASN A 1 896 ? 8.535 -17.640 -19.669 1.00 93.88 896 ASN A C 1
ATOM 7042 O O . ASN A 1 896 ? 9.702 -17.270 -19.754 1.00 93.88 896 ASN A O 1
ATOM 7046 N N . VAL A 1 897 ? 8.166 -18.878 -20.010 1.00 96.19 897 VAL A N 1
ATOM 7047 C CA . VAL A 1 897 ? 9.001 -19.796 -20.792 1.00 96.19 897 VAL A CA 1
ATOM 7048 C C . VAL A 1 897 ? 8.486 -19.793 -22.227 1.00 96.19 897 VAL A C 1
ATOM 7050 O O . VAL A 1 897 ? 7.355 -20.210 -22.482 1.00 96.19 897 VAL A O 1
ATOM 7053 N N . LEU A 1 898 ? 9.304 -19.317 -23.159 1.00 94.94 898 LEU A N 1
ATOM 7054 C CA . LEU A 1 898 ? 9.029 -19.331 -24.594 1.00 94.94 898 LEU A CA 1
ATOM 7055 C C . LEU A 1 898 ? 9.665 -20.557 -25.259 1.00 94.94 898 LEU A C 1
ATOM 7057 O O . LEU A 1 898 ? 10.554 -21.189 -24.690 1.00 94.94 898 LEU A O 1
ATOM 7061 N N . LEU A 1 899 ? 9.178 -20.911 -26.447 1.00 94.88 899 LEU A N 1
ATOM 7062 C CA . LEU A 1 899 ? 9.615 -22.080 -27.208 1.00 94.88 899 LEU A CA 1
ATOM 7063 C C . LEU A 1 899 ? 10.026 -21.663 -28.626 1.00 94.88 899 LEU A C 1
ATOM 7065 O O . LEU A 1 899 ? 9.245 -21.036 -29.355 1.00 94.88 899 LEU A O 1
ATOM 7069 N N . ASP A 1 900 ? 11.241 -22.041 -29.020 1.00 93.38 900 ASP A N 1
ATOM 7070 C CA . ASP A 1 900 ? 11.756 -21.828 -30.376 1.00 93.38 900 ASP A CA 1
ATOM 7071 C C . ASP A 1 900 ? 11.200 -22.858 -31.383 1.00 93.38 900 ASP A C 1
ATOM 7073 O O . ASP A 1 900 ? 10.283 -23.629 -31.077 1.00 93.38 900 ASP A O 1
ATOM 7077 N N . SER A 1 901 ? 11.707 -22.855 -32.619 1.00 91.00 901 SER A N 1
ATOM 7078 C CA . SER A 1 901 ? 11.274 -23.782 -33.674 1.00 91.00 901 SER A CA 1
ATOM 7079 C C . SER A 1 901 ? 11.544 -25.258 -33.353 1.00 91.00 901 SER A C 1
ATOM 7081 O O . SER A 1 901 ? 10.830 -26.117 -33.867 1.00 91.00 901 SER A O 1
ATOM 7083 N N . GLU A 1 902 ? 12.520 -25.558 -32.493 1.00 92.44 902 GLU A N 1
ATOM 7084 C CA . GLU A 1 902 ? 12.908 -26.919 -32.096 1.00 92.44 902 GLU A CA 1
ATOM 7085 C C . GLU A 1 902 ? 12.246 -27.364 -30.779 1.00 92.44 902 GLU A C 1
ATOM 7087 O O . GLU A 1 902 ? 12.518 -28.458 -30.287 1.00 92.44 902 GLU A O 1
ATOM 7092 N N . MET A 1 903 ? 11.343 -26.543 -30.220 1.00 91.94 903 MET A N 1
ATOM 7093 C CA . MET A 1 903 ? 10.715 -26.734 -28.903 1.00 91.94 903 MET A CA 1
ATOM 7094 C C . MET A 1 903 ? 11.703 -26.655 -27.725 1.00 91.94 903 MET A C 1
ATOM 7096 O O . MET A 1 903 ? 11.400 -27.139 -26.629 1.00 91.94 903 MET A O 1
ATOM 7100 N N . THR A 1 904 ? 12.856 -26.005 -27.906 1.00 95.00 904 THR A N 1
ATOM 7101 C CA . THR A 1 904 ? 13.781 -25.721 -26.802 1.00 95.00 904 THR A CA 1
ATOM 7102 C C . THR A 1 904 ? 13.205 -24.595 -25.932 1.00 95.00 904 THR A C 1
ATOM 7104 O O . THR A 1 904 ? 12.765 -23.572 -26.466 1.00 95.00 904 THR A O 1
ATOM 7107 N N . PRO A 1 905 ? 13.181 -24.743 -24.592 1.00 96.81 905 PRO A N 1
ATOM 7108 C CA . PRO A 1 905 ? 12.656 -23.717 -23.698 1.00 96.81 905 PRO A CA 1
ATOM 7109 C C . PRO A 1 905 ? 13.641 -22.561 -23.537 1.00 96.81 905 PRO A C 1
ATOM 7111 O O . PRO A 1 905 ? 14.839 -22.782 -23.335 1.00 96.81 905 PRO A O 1
ATOM 7114 N N . LYS A 1 906 ? 13.114 -21.337 -23.529 1.00 96.50 906 LYS A N 1
ATOM 7115 C CA . LYS A 1 906 ? 13.845 -20.109 -23.218 1.00 96.50 906 LYS A CA 1
ATOM 7116 C C . LYS A 1 906 ? 13.105 -19.300 -22.156 1.00 96.50 906 LYS A C 1
ATOM 7118 O O . LYS A 1 906 ? 11.969 -18.883 -22.369 1.00 96.50 906 LYS A O 1
ATOM 7123 N N . ILE A 1 907 ? 13.737 -19.106 -21.004 1.00 96.06 907 ILE A N 1
ATOM 7124 C CA . ILE A 1 907 ? 13.227 -18.266 -19.915 1.00 96.06 907 ILE A CA 1
ATOM 7125 C C . ILE A 1 907 ? 13.306 -16.791 -20.347 1.00 96.06 907 ILE A C 1
ATOM 7127 O O . ILE A 1 907 ? 14.286 -16.385 -20.975 1.00 96.06 907 ILE A O 1
ATOM 7131 N N . SER A 1 908 ? 12.267 -16.015 -20.038 1.00 91.62 908 SER A N 1
ATOM 7132 C CA . SER A 1 908 ? 12.032 -14.649 -20.525 1.00 91.62 908 SER A CA 1
ATOM 7133 C C . SER A 1 908 ? 11.399 -13.754 -19.451 1.00 91.62 908 SER A C 1
ATOM 7135 O O . SER A 1 908 ? 10.905 -14.264 -18.449 1.00 91.62 908 SER A O 1
ATOM 7137 N N . ASP A 1 909 ? 11.325 -12.444 -19.720 1.00 86.50 909 ASP A N 1
ATOM 7138 C CA . ASP A 1 909 ? 10.633 -11.434 -18.898 1.00 86.50 909 ASP A CA 1
ATOM 7139 C C . ASP A 1 909 ? 11.349 -11.138 -17.564 1.00 86.50 909 ASP A C 1
ATOM 7141 O O . ASP A 1 909 ? 10.897 -11.472 -16.467 1.00 86.50 909 ASP A O 1
ATOM 7145 N N . PHE A 1 910 ? 12.510 -10.484 -17.673 1.00 86.81 910 PHE A N 1
ATOM 7146 C CA . PHE A 1 910 ? 13.440 -10.233 -16.562 1.00 86.81 910 PHE A CA 1
ATOM 7147 C C . PHE A 1 910 ? 13.149 -8.931 -15.787 1.00 86.81 910 PHE A C 1
ATOM 7149 O O . PHE A 1 910 ? 13.939 -8.538 -14.930 1.00 86.81 910 PHE A O 1
ATOM 7156 N N . GLY A 1 911 ? 12.016 -8.259 -16.024 1.00 81.00 911 GLY A N 1
ATOM 7157 C CA . GLY A 1 911 ? 11.681 -6.970 -15.388 1.00 81.00 911 GLY A CA 1
ATOM 7158 C C . GLY A 1 911 ? 11.686 -6.991 -13.846 1.00 81.00 911 GLY A C 1
ATOM 7159 O O . GLY A 1 911 ? 12.110 -6.028 -13.202 1.00 81.00 911 GLY A O 1
ATOM 7160 N N . LEU A 1 912 ? 11.300 -8.120 -13.236 1.00 81.88 912 LEU A N 1
ATOM 7161 C CA . LEU A 1 912 ? 11.328 -8.322 -11.777 1.00 81.88 912 LEU A CA 1
ATOM 7162 C C . LEU A 1 912 ? 12.610 -8.989 -11.250 1.00 81.88 912 LEU A C 1
ATOM 7164 O O . LEU A 1 912 ? 12.791 -9.061 -10.029 1.00 81.88 912 LEU A O 1
ATOM 7168 N N . ALA A 1 913 ? 13.498 -9.451 -12.134 1.00 86.56 913 ALA A N 1
ATOM 7169 C CA . ALA A 1 913 ? 14.717 -10.146 -11.741 1.00 86.56 913 ALA A CA 1
ATOM 7170 C C . ALA A 1 913 ? 15.703 -9.197 -11.036 1.00 86.56 913 ALA A C 1
ATOM 7172 O O . ALA A 1 913 ? 15.649 -7.981 -11.239 1.00 86.56 913 ALA A O 1
ATOM 7173 N N . ARG A 1 914 ? 16.586 -9.717 -10.178 1.00 86.75 914 ARG A N 1
ATOM 7174 C CA . ARG A 1 914 ? 17.589 -8.910 -9.456 1.00 86.75 914 ARG A CA 1
ATOM 7175 C C . ARG A 1 914 ? 18.927 -9.640 -9.340 1.00 86.75 914 ARG A C 1
ATOM 7177 O O . ARG A 1 914 ? 18.942 -10.835 -9.059 1.00 86.75 914 ARG A O 1
ATOM 7184 N N . GLU A 1 915 ? 20.010 -8.886 -9.529 1.00 83.44 915 GLU A N 1
ATOM 7185 C CA . GLU A 1 915 ? 21.382 -9.257 -9.152 1.00 83.44 915 GLU A CA 1
ATOM 7186 C C . GLU A 1 915 ? 21.507 -9.388 -7.632 1.00 83.44 915 GLU A C 1
ATOM 7188 O O . GLU A 1 915 ? 20.818 -8.687 -6.881 1.00 83.44 915 GLU A O 1
ATOM 7193 N N . PHE A 1 916 ? 22.403 -10.266 -7.187 1.00 76.75 916 PHE A N 1
ATOM 7194 C CA . PHE A 1 916 ? 22.703 -10.462 -5.780 1.00 76.75 916 PHE A CA 1
ATOM 7195 C C . PHE A 1 916 ? 24.132 -10.990 -5.560 1.00 76.75 916 PHE A C 1
ATOM 7197 O O . PHE A 1 916 ? 24.682 -11.690 -6.413 1.00 76.75 916 PHE A O 1
ATOM 7204 N N . GLU A 1 917 ? 24.716 -10.648 -4.411 1.00 60.50 917 GLU A N 1
ATOM 7205 C CA . GLU A 1 917 ? 26.015 -11.136 -3.937 1.00 60.50 917 GLU A CA 1
ATOM 7206 C C . GLU A 1 917 ? 25.769 -12.085 -2.744 1.00 60.50 917 GLU A C 1
ATOM 7208 O O . GLU A 1 917 ? 25.056 -11.725 -1.806 1.00 60.50 917 GLU A O 1
ATOM 7213 N N . ASP A 1 918 ? 26.349 -13.292 -2.796 1.00 56.66 918 ASP A N 1
ATOM 7214 C CA . ASP A 1 918 ? 26.137 -14.440 -1.887 1.00 56.66 918 ASP A CA 1
ATOM 7215 C C . ASP A 1 918 ? 24.724 -15.090 -1.901 1.00 56.66 918 ASP A C 1
ATOM 7217 O O . ASP A 1 918 ? 23.847 -14.720 -2.673 1.00 56.66 918 ASP A O 1
ATOM 7221 N N . ASP A 1 919 ? 24.507 -16.152 -1.105 1.00 55.97 919 ASP A N 1
ATOM 7222 C CA . ASP A 1 919 ? 23.281 -16.996 -1.095 1.00 55.97 919 ASP A CA 1
ATOM 7223 C C . ASP A 1 919 ? 22.400 -16.725 0.155 1.00 55.97 919 ASP A C 1
ATOM 7225 O O . ASP A 1 919 ? 21.832 -17.625 0.780 1.00 55.97 919 ASP A O 1
ATOM 7229 N N . VAL A 1 920 ? 22.342 -15.455 0.577 1.00 58.19 920 VAL A N 1
ATOM 7230 C CA . VAL A 1 920 ? 21.607 -14.966 1.762 1.00 58.19 920 VAL A CA 1
ATOM 7231 C C . VAL A 1 920 ? 20.152 -14.587 1.425 1.00 58.19 920 VAL A C 1
ATOM 7233 O O . VAL A 1 920 ? 19.843 -14.069 0.359 1.00 58.19 920 VAL A O 1
ATOM 7236 N N . GLU A 1 921 ? 19.224 -14.835 2.351 1.00 65.12 921 GLU A N 1
ATOM 7237 C CA . GLU A 1 921 ? 17.794 -14.523 2.202 1.00 65.12 921 GLU A CA 1
ATOM 7238 C C . GLU A 1 921 ? 17.529 -13.001 2.254 1.00 65.12 921 GLU A C 1
ATOM 7240 O O . GLU A 1 921 ? 17.780 -12.353 3.273 1.00 65.12 921 GLU A O 1
ATOM 7245 N N . VAL A 1 922 ? 17.006 -12.421 1.165 1.00 69.44 922 VAL A N 1
ATOM 7246 C CA . VAL A 1 922 ? 16.807 -10.966 1.014 1.00 69.44 922 VAL A CA 1
ATOM 7247 C C . VAL A 1 922 ? 15.374 -10.569 1.335 1.00 69.44 922 VAL A C 1
ATOM 7249 O O . VAL A 1 922 ? 14.427 -11.127 0.785 1.00 69.44 922 VAL A O 1
ATOM 7252 N N . LYS A 1 923 ? 15.195 -9.539 2.166 1.00 74.31 923 LYS A N 1
ATOM 7253 C CA . LYS A 1 923 ? 13.878 -8.980 2.494 1.00 74.31 923 LYS A CA 1
ATOM 7254 C C . LYS A 1 923 ? 13.548 -7.760 1.636 1.00 74.31 923 LYS A C 1
ATOM 7256 O O . LYS A 1 923 ? 14.295 -6.788 1.628 1.00 74.31 923 LYS A O 1
ATOM 7261 N N . THR A 1 924 ? 12.382 -7.765 0.990 1.00 69.19 924 THR A N 1
ATOM 7262 C CA . THR A 1 924 ? 11.807 -6.588 0.321 1.00 69.19 924 THR A CA 1
ATOM 7263 C C . THR A 1 924 ? 10.444 -6.209 0.892 1.00 69.19 924 THR A C 1
ATOM 7265 O O . THR A 1 924 ? 9.663 -7.057 1.313 1.00 69.19 924 THR A O 1
ATOM 7268 N N . HIS A 1 925 ? 10.141 -4.911 0.860 1.00 55.97 925 HIS A N 1
ATOM 7269 C CA . HIS A 1 925 ? 8.814 -4.374 1.165 1.00 55.97 925 HIS A CA 1
ATOM 7270 C C . HIS A 1 925 ? 7.849 -4.438 -0.039 1.00 55.97 925 HIS A C 1
ATOM 7272 O O . HIS A 1 925 ? 6.647 -4.267 0.144 1.00 55.97 925 HIS A O 1
ATOM 7278 N N . ARG A 1 926 ? 8.347 -4.708 -1.260 1.00 69.38 926 ARG A N 1
ATOM 7279 C CA . ARG A 1 926 ? 7.551 -4.821 -2.499 1.00 69.38 926 ARG A CA 1
ATOM 7280 C C . ARG A 1 926 ? 7.515 -6.279 -2.971 1.00 69.38 926 ARG A C 1
ATOM 7282 O O . ARG A 1 926 ? 8.371 -6.722 -3.740 1.00 69.38 926 ARG A O 1
ATOM 7289 N N . VAL A 1 927 ? 6.514 -7.024 -2.500 1.00 74.38 927 VAL A N 1
ATOM 7290 C CA . VAL A 1 927 ? 6.203 -8.370 -3.009 1.00 74.38 927 VAL A CA 1
ATOM 7291 C C . VAL A 1 927 ? 5.582 -8.232 -4.400 1.00 74.38 927 VAL A C 1
ATOM 7293 O O . VAL A 1 927 ? 4.565 -7.564 -4.560 1.00 74.38 927 VAL A O 1
ATOM 7296 N N . ALA A 1 928 ? 6.218 -8.830 -5.406 1.00 73.75 928 ALA A N 1
ATOM 7297 C CA . ALA A 1 928 ? 5.811 -8.778 -6.805 1.00 73.75 928 ALA A CA 1
ATOM 7298 C C . ALA A 1 928 ? 6.218 -10.085 -7.499 1.00 73.75 928 ALA A C 1
ATOM 7300 O O . ALA A 1 928 ? 7.370 -10.505 -7.388 1.00 73.75 928 ALA A O 1
ATOM 7301 N N . GLY A 1 929 ? 5.263 -10.711 -8.184 1.00 78.50 929 GLY A N 1
ATOM 7302 C CA . GLY A 1 929 ? 5.379 -12.028 -8.812 1.00 78.50 929 GLY A CA 1
ATOM 7303 C C . GLY A 1 929 ? 4.003 -12.694 -8.926 1.00 78.50 929 GLY A C 1
ATOM 7304 O O . GLY A 1 929 ? 3.011 -12.202 -8.378 1.00 78.50 929 GLY A O 1
ATOM 7305 N N . THR A 1 930 ? 3.910 -13.807 -9.651 1.00 77.56 930 THR A N 1
ATOM 7306 C CA . THR A 1 930 ? 2.615 -14.431 -9.970 1.00 77.56 930 THR A CA 1
ATOM 7307 C C . THR A 1 930 ? 2.105 -15.353 -8.860 1.00 77.56 930 THR A C 1
ATOM 7309 O O . THR A 1 930 ? 2.759 -16.316 -8.448 1.00 77.56 930 THR A O 1
ATOM 7312 N N . TYR A 1 931 ? 0.879 -15.087 -8.398 1.00 75.81 931 TYR A N 1
ATOM 7313 C CA . TYR A 1 931 ? 0.216 -15.886 -7.367 1.00 75.81 931 TYR A CA 1
ATOM 7314 C C . TYR A 1 931 ? 0.061 -17.350 -7.810 1.00 75.81 931 TYR A C 1
ATOM 7316 O O . TYR A 1 931 ? -0.364 -17.633 -8.930 1.00 75.81 931 TYR A O 1
ATOM 7324 N N . GLY A 1 932 ? 0.414 -18.287 -6.928 1.00 82.81 932 GLY A N 1
ATOM 7325 C CA . GLY A 1 932 ? 0.456 -19.723 -7.230 1.00 82.81 932 GLY A CA 1
ATOM 7326 C C . GLY A 1 932 ? 1.811 -20.244 -7.730 1.00 82.81 932 GLY A C 1
ATOM 7327 O O . GLY A 1 932 ? 1.996 -21.458 -7.718 1.00 82.81 932 GLY A O 1
ATOM 7328 N N . TYR A 1 933 ? 2.752 -19.364 -8.098 1.00 88.94 933 TYR A N 1
ATOM 7329 C CA . TYR A 1 933 ? 4.164 -19.712 -8.341 1.00 88.94 933 TYR A CA 1
ATOM 7330 C C . TYR A 1 933 ? 5.092 -19.174 -7.243 1.00 88.94 933 TYR A C 1
ATOM 7332 O O . TYR A 1 933 ? 6.086 -19.817 -6.929 1.00 88.94 933 TYR A O 1
ATOM 7340 N N . MET A 1 934 ? 4.753 -18.040 -6.614 1.00 89.06 934 MET A N 1
ATOM 7341 C CA . MET A 1 934 ? 5.529 -17.478 -5.498 1.00 89.06 934 MET A CA 1
ATOM 7342 C C . MET A 1 934 ? 5.668 -18.450 -4.313 1.00 89.06 934 MET A C 1
ATOM 7344 O O . MET A 1 934 ? 4.714 -19.129 -3.925 1.00 89.06 934 MET A O 1
ATOM 7348 N N . SER A 1 935 ? 6.853 -18.467 -3.696 1.00 89.75 935 SER A N 1
ATOM 7349 C CA . SER A 1 935 ? 7.142 -19.294 -2.524 1.00 89.75 935 SER A CA 1
ATOM 7350 C C . SER A 1 935 ? 6.472 -18.763 -1.243 1.00 89.75 935 SER A C 1
ATOM 7352 O O . SER A 1 935 ? 6.229 -17.557 -1.111 1.00 89.75 935 SER A O 1
ATOM 7354 N N . PRO A 1 936 ? 6.167 -19.639 -0.262 1.00 88.75 936 PRO A N 1
ATOM 7355 C CA . PRO A 1 936 ? 5.449 -19.243 0.946 1.00 88.75 936 PRO A CA 1
ATOM 7356 C C . PRO A 1 936 ? 6.165 -18.160 1.763 1.00 88.75 936 PRO A C 1
ATOM 7358 O O . PRO A 1 936 ? 5.495 -17.251 2.251 1.00 88.75 936 PRO A O 1
ATOM 7361 N N . GLU A 1 937 ? 7.488 -18.232 1.919 1.00 87.94 937 GLU A N 1
ATOM 7362 C CA . GLU A 1 937 ? 8.276 -17.223 2.641 1.00 87.94 937 GLU A CA 1
ATOM 7363 C C . GLU A 1 937 ? 8.294 -15.862 1.924 1.00 87.94 937 GLU A C 1
ATOM 7365 O O . GLU A 1 937 ? 8.188 -14.822 2.581 1.00 87.94 937 GLU A O 1
ATOM 7370 N N . TYR A 1 938 ? 8.291 -15.862 0.586 1.00 85.25 938 TYR A N 1
ATOM 7371 C CA . TYR A 1 938 ? 8.225 -14.631 -0.194 1.00 85.25 938 TYR A CA 1
ATOM 7372 C C . TYR A 1 938 ? 6.869 -13.941 -0.052 1.00 85.25 938 TYR A C 1
ATOM 7374 O O . TYR A 1 938 ? 6.806 -12.745 0.236 1.00 85.25 938 TYR A O 1
ATOM 7382 N N . MET A 1 939 ? 5.780 -14.709 -0.141 1.00 80.50 939 MET A N 1
ATOM 7383 C CA . MET A 1 939 ? 4.419 -14.189 0.026 1.00 80.50 939 MET A CA 1
ATOM 7384 C C . MET A 1 939 ? 4.114 -13.692 1.447 1.00 80.50 939 MET A C 1
ATOM 7386 O O . MET A 1 939 ? 3.322 -12.767 1.602 1.00 80.50 939 MET A O 1
ATOM 7390 N N . GLN A 1 940 ? 4.681 -14.323 2.482 1.00 76.00 940 GLN A N 1
ATOM 7391 C CA . GLN A 1 940 ? 4.352 -14.022 3.885 1.00 76.00 940 GLN A CA 1
ATOM 7392 C C . GLN A 1 940 ? 5.241 -12.937 4.506 1.00 76.00 940 GLN A C 1
ATOM 7394 O O . GLN A 1 940 ? 4.747 -12.143 5.303 1.00 76.00 940 GLN A O 1
ATOM 7399 N N . ALA A 1 941 ? 6.536 -12.907 4.174 1.00 71.12 941 ALA A N 1
ATOM 7400 C CA . ALA A 1 941 ? 7.517 -12.035 4.831 1.00 71.12 941 ALA A CA 1
ATOM 7401 C C . ALA A 1 941 ? 8.262 -11.089 3.870 1.00 71.12 941 ALA A C 1
ATOM 7403 O O . ALA A 1 941 ? 9.059 -10.264 4.326 1.00 71.12 941 ALA A O 1
ATOM 7404 N N . GLY A 1 942 ? 8.027 -11.205 2.557 1.00 79.81 942 GLY A N 1
ATOM 7405 C CA . GLY A 1 942 ? 8.786 -10.489 1.531 1.00 79.81 942 GLY A CA 1
ATOM 7406 C C . GLY A 1 942 ? 10.206 -11.020 1.337 1.00 79.81 942 GLY A C 1
ATOM 7407 O O . GLY A 1 942 ? 11.055 -10.304 0.812 1.00 79.81 942 GLY A O 1
ATOM 7408 N N . HIS A 1 943 ? 10.482 -12.248 1.780 1.00 83.38 943 HIS A N 1
ATOM 7409 C CA . HIS A 1 943 ? 11.804 -12.865 1.722 1.00 83.38 943 HIS A CA 1
ATOM 7410 C C . HIS A 1 943 ? 12.006 -13.642 0.415 1.00 83.38 943 HIS A C 1
ATOM 7412 O O . HIS A 1 943 ? 11.252 -14.573 0.148 1.00 83.38 943 HIS A O 1
ATOM 7418 N N . TYR A 1 944 ? 13.009 -13.293 -0.390 1.00 89.06 944 TYR A N 1
ATOM 7419 C CA . TYR A 1 944 ? 13.345 -14.012 -1.622 1.00 89.06 944 TYR A CA 1
ATOM 7420 C C . TYR A 1 944 ? 14.815 -14.443 -1.668 1.00 89.06 944 TYR A C 1
ATOM 7422 O O . TYR A 1 944 ? 15.684 -13.869 -1.014 1.00 89.06 944 TYR A O 1
ATOM 7430 N N . SER A 1 945 ? 15.072 -15.498 -2.435 1.00 92.00 945 SER A N 1
ATOM 7431 C CA . SER A 1 945 ? 16.386 -16.122 -2.641 1.00 92.00 945 SER A CA 1
ATOM 7432 C C . SER A 1 945 ? 16.345 -17.015 -3.887 1.00 92.00 945 SER A C 1
ATOM 7434 O O . SER A 1 945 ? 15.272 -17.232 -4.460 1.00 92.00 945 SER A O 1
ATOM 7436 N N . THR A 1 946 ? 17.475 -17.620 -4.258 1.00 93.88 946 THR A N 1
ATOM 7437 C CA . THR A 1 946 ? 17.555 -18.718 -5.246 1.00 93.88 946 THR A CA 1
ATOM 7438 C C . THR A 1 946 ? 16.484 -19.799 -5.000 1.00 93.88 946 THR A C 1
ATOM 7440 O O . THR A 1 946 ? 15.818 -20.269 -5.925 1.00 93.88 946 THR A O 1
ATOM 7443 N N . LYS A 1 947 ? 16.188 -20.116 -3.729 1.00 95.00 947 LYS A N 1
ATOM 7444 C CA . LYS A 1 947 ? 15.154 -21.089 -3.322 1.00 95.00 947 LYS A CA 1
ATOM 7445 C C . LYS A 1 947 ? 13.707 -20.664 -3.617 1.00 95.00 947 LYS A C 1
ATOM 7447 O O . LYS A 1 947 ? 12.814 -21.514 -3.550 1.00 95.00 947 LYS A O 1
ATOM 7452 N N . SER A 1 948 ? 13.452 -19.392 -3.926 1.00 94.31 948 SER A N 1
ATOM 7453 C CA . SER A 1 948 ? 12.131 -18.900 -4.360 1.00 94.31 948 SER A CA 1
ATOM 7454 C C . SER A 1 948 ? 11.853 -19.268 -5.823 1.00 94.31 948 SER A C 1
ATOM 7456 O O . SER A 1 948 ? 10.765 -19.746 -6.154 1.00 94.31 948 SER A O 1
ATOM 7458 N N . ASP A 1 949 ? 12.869 -19.156 -6.680 1.00 96.06 949 ASP A N 1
ATOM 7459 C CA . ASP A 1 949 ? 12.814 -19.635 -8.064 1.00 96.06 949 ASP A CA 1
ATOM 7460 C C . ASP A 1 949 ? 12.754 -21.171 -8.116 1.00 96.06 949 ASP A C 1
ATOM 7462 O O . ASP A 1 949 ? 11.973 -21.715 -8.893 1.00 96.06 949 ASP A O 1
ATOM 7466 N N . VAL A 1 950 ? 13.485 -21.880 -7.237 1.00 97.31 950 VAL A N 1
ATOM 7467 C CA . VAL A 1 950 ? 13.373 -23.351 -7.093 1.00 97.31 950 VAL A CA 1
ATOM 7468 C C . VAL A 1 950 ? 11.920 -23.764 -6.827 1.00 97.31 950 VAL A C 1
ATOM 7470 O O . VAL A 1 950 ? 11.411 -24.678 -7.471 1.00 97.31 950 VAL A O 1
ATOM 7473 N N . PHE A 1 951 ? 11.216 -23.079 -5.919 1.00 96.88 951 PHE A N 1
ATOM 7474 C CA . PHE A 1 951 ? 9.803 -23.371 -5.648 1.00 96.88 951 PHE A CA 1
ATOM 7475 C C . PHE A 1 951 ? 8.926 -23.155 -6.893 1.00 96.88 951 PHE A C 1
ATOM 7477 O O . PHE A 1 951 ? 8.117 -24.020 -7.231 1.00 96.88 951 PHE A O 1
ATOM 7484 N N . SER A 1 952 ? 9.147 -22.048 -7.609 1.00 96.88 952 SER A N 1
ATOM 7485 C CA . SER A 1 952 ? 8.449 -21.718 -8.861 1.00 96.88 952 SER A CA 1
ATOM 7486 C C . SER A 1 952 ? 8.686 -22.783 -9.947 1.00 96.88 952 SER A C 1
ATOM 7488 O O . SER A 1 952 ? 7.749 -23.213 -10.623 1.00 96.88 952 SER A O 1
ATOM 7490 N N . PHE A 1 953 ? 9.923 -23.281 -10.061 1.00 98.19 953 PHE A N 1
ATOM 7491 C CA . PHE A 1 953 ? 10.304 -24.389 -10.940 1.00 98.19 953 PHE A CA 1
ATOM 7492 C C . PHE A 1 953 ? 9.610 -25.706 -10.556 1.00 98.19 953 PHE A C 1
ATOM 7494 O O . PHE A 1 953 ? 9.188 -26.460 -11.435 1.00 98.19 953 PHE A O 1
ATOM 7501 N N . GLY A 1 954 ? 9.437 -25.972 -9.257 1.00 97.31 954 GLY A N 1
ATOM 7502 C CA . GLY A 1 954 ? 8.689 -27.130 -8.764 1.00 97.31 954 GLY A CA 1
ATOM 7503 C C . GLY A 1 954 ? 7.235 -27.134 -9.233 1.00 97.31 954 GLY A C 1
ATOM 7504 O O . GLY A 1 954 ? 6.770 -28.132 -9.787 1.00 97.31 954 GLY A O 1
ATOM 7505 N N . ILE A 1 955 ? 6.549 -25.991 -9.103 1.00 96.75 955 ILE A N 1
ATOM 7506 C CA . ILE A 1 955 ? 5.186 -25.802 -9.626 1.00 96.75 955 ILE A CA 1
ATOM 7507 C C . ILE A 1 955 ? 5.164 -26.059 -11.135 1.00 96.75 955 ILE A C 1
ATOM 7509 O O . ILE A 1 955 ? 4.385 -26.886 -11.608 1.00 96.75 955 ILE A O 1
ATOM 7513 N N . LEU A 1 956 ? 6.056 -25.397 -11.877 1.00 97.31 956 LEU A N 1
ATOM 7514 C CA . LEU A 1 956 ? 6.123 -25.478 -13.334 1.00 97.31 956 LEU A CA 1
ATOM 7515 C C . LEU A 1 956 ? 6.392 -26.909 -13.836 1.00 97.31 956 LEU A C 1
ATOM 7517 O O . LEU A 1 956 ? 5.783 -27.346 -14.810 1.00 97.31 956 LEU A O 1
ATOM 7521 N N . THR A 1 957 ? 7.234 -27.669 -13.134 1.00 97.56 957 THR A N 1
ATOM 7522 C CA . THR A 1 957 ? 7.500 -29.088 -13.427 1.00 97.56 957 THR A CA 1
ATOM 7523 C C . THR A 1 957 ? 6.226 -29.927 -13.305 1.00 97.56 957 THR A C 1
ATOM 7525 O O . THR A 1 957 ? 5.901 -30.691 -14.215 1.00 97.56 957 THR A O 1
ATOM 7528 N N . LEU A 1 958 ? 5.451 -29.748 -12.229 1.00 97.00 958 LEU A N 1
ATOM 7529 C CA . LEU A 1 958 ? 4.187 -30.469 -12.028 1.00 97.00 958 LEU A CA 1
ATOM 7530 C C . LEU A 1 958 ? 3.117 -30.067 -13.063 1.00 97.00 958 LEU A C 1
ATOM 7532 O O . LEU A 1 958 ? 2.341 -30.921 -13.504 1.00 97.00 958 LEU A O 1
ATOM 7536 N N . GLU A 1 959 ? 3.090 -28.801 -13.497 1.00 96.25 959 GLU A N 1
ATOM 7537 C CA . GLU A 1 959 ? 2.225 -28.349 -14.599 1.00 96.25 959 GLU A CA 1
ATOM 7538 C C . GLU A 1 959 ? 2.601 -29.004 -15.937 1.00 96.25 959 GLU A C 1
ATOM 7540 O O . GLU A 1 959 ? 1.714 -29.449 -16.666 1.00 96.25 959 GLU A O 1
ATOM 7545 N N . ILE A 1 960 ? 3.898 -29.120 -16.254 1.00 95.94 960 ILE A N 1
ATOM 7546 C CA . ILE A 1 960 ? 4.379 -29.752 -17.495 1.00 95.94 960 ILE A CA 1
ATOM 7547 C C . ILE A 1 960 ? 4.053 -31.253 -17.518 1.00 95.94 960 ILE A C 1
ATOM 7549 O O . ILE A 1 960 ? 3.558 -31.752 -18.534 1.00 95.94 960 ILE A O 1
ATOM 7553 N N . VAL A 1 961 ? 4.284 -31.972 -16.411 1.00 95.25 961 VAL A N 1
ATOM 7554 C CA . VAL A 1 961 ? 4.010 -33.421 -16.320 1.00 95.25 961 VAL A CA 1
ATOM 7555 C C . VAL A 1 961 ? 2.520 -33.726 -16.503 1.00 95.25 961 VAL A C 1
ATOM 7557 O O . VAL A 1 961 ? 2.170 -34.664 -17.216 1.00 95.25 961 VAL A O 1
ATOM 7560 N N . SER A 1 962 ? 1.643 -32.917 -15.904 1.00 93.62 962 SER A N 1
ATOM 7561 C CA . SER A 1 962 ? 0.189 -33.144 -15.909 1.00 93.62 962 SER A CA 1
ATOM 7562 C C . SER A 1 962 ? -0.568 -32.488 -17.071 1.00 93.62 962 SER A C 1
ATOM 7564 O O . SER A 1 962 ? -1.711 -32.857 -17.369 1.00 93.62 962 SER A O 1
ATOM 7566 N N . GLY A 1 963 ? 0.023 -31.468 -17.700 1.00 92.19 963 GLY A N 1
ATOM 7567 C CA . GLY A 1 963 ? -0.686 -30.536 -18.581 1.00 92.19 963 GLY A CA 1
ATOM 7568 C C . GLY A 1 963 ? -1.775 -29.728 -17.857 1.00 92.19 963 GLY A C 1
ATOM 7569 O O . GLY A 1 963 ? -2.694 -29.228 -18.502 1.00 92.19 963 GLY A O 1
ATOM 7570 N N . GLN A 1 964 ? -1.752 -29.647 -16.522 1.00 91.31 964 GLN A N 1
ATOM 7571 C CA . GLN A 1 964 ? -2.787 -28.989 -15.717 1.00 91.31 964 GLN A CA 1
ATOM 7572 C C . GLN A 1 964 ? -2.275 -27.679 -15.124 1.00 91.31 964 GLN A C 1
ATOM 7574 O O . GLN A 1 964 ? -1.180 -27.629 -14.575 1.00 91.31 964 GLN A O 1
ATOM 7579 N N . ARG A 1 965 ? -3.077 -26.613 -15.213 1.00 90.56 965 ARG A N 1
ATOM 7580 C CA . ARG A 1 965 ? -2.692 -25.278 -14.735 1.00 90.56 965 ARG A CA 1
ATOM 7581 C C . ARG A 1 965 ? -2.949 -25.156 -13.230 1.00 90.56 965 ARG A C 1
ATOM 7583 O O . ARG A 1 965 ? -4.104 -25.177 -12.800 1.00 90.56 965 ARG A O 1
ATOM 7590 N N . ASN A 1 966 ? -1.895 -24.986 -12.436 1.00 87.38 966 ASN A N 1
ATOM 7591 C CA . ASN A 1 966 ? -1.917 -25.000 -10.969 1.00 87.38 966 ASN A CA 1
ATOM 7592 C C . ASN A 1 966 ? -2.919 -23.997 -10.370 1.00 87.38 966 ASN A C 1
ATOM 7594 O O . ASN A 1 966 ? -3.596 -24.316 -9.397 1.00 87.38 966 ASN A O 1
ATOM 7598 N N . SER A 1 967 ? -3.070 -22.814 -10.978 1.00 78.88 967 SER A N 1
ATOM 7599 C CA . SER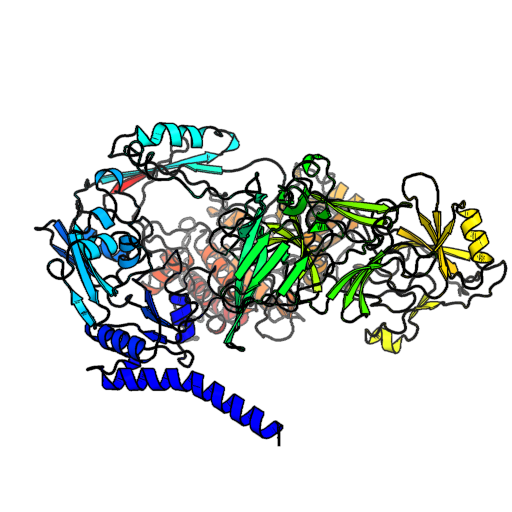 A 1 967 ? -3.969 -21.757 -10.488 1.00 78.88 967 SER A CA 1
ATOM 7600 C C . SER A 1 967 ? -5.467 -22.086 -10.561 1.00 78.88 967 SER A C 1
ATOM 7602 O O . SER A 1 967 ? -6.256 -21.439 -9.876 1.00 78.88 967 SER A O 1
ATOM 7604 N N . ILE A 1 968 ? -5.869 -23.076 -11.367 1.00 81.06 968 ILE A N 1
ATOM 7605 C CA . ILE A 1 968 ? -7.275 -23.491 -11.540 1.00 81.06 968 ILE A CA 1
ATOM 7606 C C . ILE A 1 968 ? -7.510 -24.989 -11.303 1.00 81.06 968 ILE A C 1
ATOM 7608 O O . ILE A 1 968 ? -8.659 -25.418 -11.201 1.00 81.06 968 ILE A O 1
ATOM 7612 N N . TYR A 1 969 ? -6.452 -25.799 -11.225 1.00 79.81 969 TYR A N 1
ATOM 7613 C CA . TYR A 1 969 ? -6.585 -27.243 -11.080 1.00 79.81 969 TYR A CA 1
ATOM 7614 C C . TYR A 1 969 ? -7.108 -27.639 -9.694 1.00 79.81 969 TYR A C 1
ATOM 7616 O O . TYR A 1 969 ? -6.533 -27.303 -8.658 1.00 79.81 969 TYR A O 1
ATOM 7624 N N . ARG A 1 970 ? -8.177 -28.436 -9.700 1.00 80.81 970 ARG A N 1
ATOM 7625 C CA . ARG A 1 970 ? -8.774 -29.109 -8.542 1.00 80.81 970 ARG A CA 1
ATOM 7626 C C . ARG A 1 970 ? -8.978 -30.571 -8.919 1.00 80.81 970 ARG A C 1
ATOM 7628 O O . ARG A 1 970 ? -9.670 -30.849 -9.897 1.00 80.81 970 ARG A O 1
ATOM 7635 N N . HIS A 1 971 ? -8.408 -31.510 -8.163 1.00 78.00 971 HIS A N 1
ATOM 7636 C CA . HIS A 1 971 ? -8.594 -32.930 -8.471 1.00 78.00 971 HIS A CA 1
ATOM 7637 C C . HIS A 1 971 ? -10.066 -33.359 -8.250 1.00 78.00 971 HIS A C 1
ATOM 7639 O O . HIS A 1 971 ? -10.541 -33.242 -7.113 1.00 78.00 971 HIS A O 1
ATOM 7645 N N . PRO A 1 972 ? -10.780 -33.915 -9.256 1.00 70.94 972 PRO A N 1
ATOM 7646 C CA . PRO A 1 972 ? -12.234 -34.132 -9.194 1.00 70.94 972 PRO A CA 1
ATOM 7647 C C . PRO A 1 972 ? -12.736 -34.970 -8.008 1.00 70.94 972 PRO A C 1
ATOM 7649 O O . PRO A 1 972 ? -13.829 -34.730 -7.497 1.00 70.94 972 PRO A O 1
ATOM 7652 N N . THR A 1 973 ? -11.943 -35.946 -7.556 1.00 72.31 973 THR A N 1
ATOM 7653 C CA . THR A 1 973 ? -12.313 -36.864 -6.460 1.00 72.31 973 THR A CA 1
ATOM 7654 C C . THR A 1 973 ? -11.900 -36.356 -5.077 1.00 72.31 973 THR A C 1
ATOM 7656 O O . THR A 1 973 ? -12.437 -36.820 -4.073 1.00 72.31 973 THR A O 1
ATOM 7659 N N . TYR A 1 974 ? -10.913 -35.456 -5.001 1.00 71.56 974 TYR A N 1
ATOM 7660 C CA . TYR A 1 974 ? -10.212 -35.142 -3.744 1.00 71.56 974 TYR A CA 1
ATOM 7661 C C . TYR A 1 974 ? -10.245 -33.659 -3.351 1.00 71.56 974 TYR A C 1
ATOM 7663 O O . TYR A 1 974 ? -9.921 -33.358 -2.207 1.00 71.56 974 TYR A O 1
ATOM 7671 N N . ASP A 1 975 ? -10.648 -32.759 -4.257 1.00 71.88 975 ASP A N 1
ATOM 7672 C CA . ASP A 1 975 ? -10.790 -31.313 -4.011 1.00 71.88 975 ASP A CA 1
ATOM 7673 C C . ASP A 1 975 ? -9.505 -30.633 -3.484 1.00 71.88 975 ASP A C 1
ATOM 7675 O O . ASP A 1 975 ? -9.523 -29.713 -2.671 1.00 71.88 975 ASP A O 1
ATOM 7679 N N . ILE A 1 976 ? -8.359 -31.112 -3.971 1.00 81.81 976 ILE A N 1
ATOM 7680 C CA . ILE A 1 976 ? -7.016 -30.598 -3.674 1.00 81.81 976 ILE A CA 1
ATOM 7681 C C . ILE A 1 976 ? -6.374 -30.019 -4.937 1.00 81.81 976 ILE A C 1
ATOM 7683 O O . ILE A 1 976 ? -6.623 -30.504 -6.045 1.00 81.81 976 ILE A O 1
ATOM 7687 N N . GLY A 1 977 ? -5.550 -28.981 -4.760 1.00 85.94 977 GLY A N 1
ATOM 7688 C CA . GLY A 1 977 ? -4.756 -28.369 -5.833 1.00 85.94 977 GLY A CA 1
ATOM 7689 C C . GLY A 1 977 ? -3.643 -29.284 -6.356 1.00 85.94 977 GLY A C 1
ATOM 7690 O O . GLY A 1 977 ? -3.382 -30.343 -5.783 1.00 85.94 977 GLY A O 1
ATOM 7691 N N . LEU A 1 978 ? -2.962 -28.871 -7.432 1.00 91.25 978 LEU A N 1
ATOM 7692 C CA . LEU A 1 978 ? -2.068 -29.743 -8.214 1.00 91.25 978 LEU A CA 1
ATOM 7693 C C . LEU A 1 978 ? -0.934 -30.348 -7.378 1.00 91.25 978 LEU A C 1
ATOM 7695 O O . LEU A 1 978 ? -0.761 -31.565 -7.361 1.00 91.25 978 LEU A O 1
ATOM 7699 N N . VAL A 1 979 ? -0.233 -29.509 -6.614 1.00 92.75 979 VAL A N 1
ATOM 7700 C CA . VAL A 1 979 ? 0.837 -29.920 -5.687 1.00 92.75 979 VAL A CA 1
ATOM 7701 C C . VAL A 1 979 ? 0.327 -30.905 -4.629 1.00 92.75 979 VAL A C 1
ATOM 7703 O O . VAL A 1 979 ? 1.000 -31.880 -4.304 1.00 92.75 979 VAL A O 1
ATOM 7706 N N . GLY A 1 980 ? -0.887 -30.683 -4.115 1.00 89.88 980 GLY A N 1
ATOM 7707 C CA . GLY A 1 980 ? -1.514 -31.565 -3.130 1.00 89.88 980 GLY A CA 1
ATOM 7708 C C . GLY A 1 980 ? -1.923 -32.913 -3.714 1.00 89.88 980 GLY A C 1
ATOM 7709 O O . GLY A 1 980 ? -1.768 -33.939 -3.052 1.00 89.88 980 GLY A O 1
ATOM 7710 N N . TYR A 1 981 ? -2.406 -32.926 -4.959 1.00 91.94 981 TYR A N 1
ATOM 7711 C CA . TYR A 1 981 ? -2.698 -34.159 -5.682 1.00 91.94 981 TYR A CA 1
ATOM 7712 C C . TYR A 1 981 ? -1.421 -34.956 -5.947 1.00 91.94 981 TYR A C 1
ATOM 7714 O O . TYR A 1 981 ? -1.365 -36.114 -5.545 1.00 91.94 981 TYR A O 1
ATOM 7722 N N . ALA A 1 982 ? -0.381 -34.321 -6.501 1.00 93.12 982 ALA A N 1
ATOM 7723 C CA . ALA A 1 982 ? 0.926 -34.938 -6.730 1.00 93.12 982 ALA A CA 1
ATOM 7724 C C . ALA A 1 982 ? 1.508 -35.551 -5.443 1.00 93.12 982 ALA A C 1
ATOM 7726 O O . ALA A 1 982 ? 1.891 -36.719 -5.431 1.00 93.12 982 ALA A O 1
ATOM 7727 N N . TRP A 1 983 ? 1.486 -34.804 -4.332 1.00 93.25 983 TRP A N 1
ATOM 7728 C CA . TRP A 1 983 ? 1.910 -35.301 -3.020 1.00 93.25 983 TRP A CA 1
ATOM 7729 C C . TRP A 1 983 ? 1.096 -36.507 -2.541 1.00 93.25 983 TRP A C 1
ATOM 7731 O O . TRP A 1 983 ? 1.655 -37.444 -1.968 1.00 93.25 983 TRP A O 1
ATOM 7741 N N . LYS A 1 984 ? -0.219 -36.513 -2.776 1.00 91.19 984 LYS A N 1
ATOM 7742 C CA . LYS A 1 984 ? -1.078 -37.636 -2.400 1.00 91.19 984 LYS A CA 1
ATOM 7743 C C . LYS A 1 984 ? -0.677 -38.916 -3.142 1.00 91.19 984 LYS A C 1
ATOM 7745 O O . LYS A 1 984 ? -0.334 -39.899 -2.489 1.00 91.19 984 LYS A O 1
ATOM 7750 N N . ILE A 1 985 ? -0.689 -38.896 -4.475 1.00 90.94 985 ILE A N 1
ATOM 7751 C CA . ILE A 1 985 ? -0.408 -40.097 -5.280 1.00 90.94 985 ILE A CA 1
ATOM 7752 C C . ILE A 1 985 ? 1.053 -40.550 -5.166 1.00 90.94 985 ILE A C 1
ATOM 7754 O O . ILE A 1 985 ? 1.328 -41.742 -5.274 1.00 90.94 985 ILE A O 1
ATOM 7758 N N . TRP A 1 986 ? 1.975 -39.635 -4.843 1.00 91.00 986 TRP A N 1
ATOM 7759 C CA . TRP A 1 986 ? 3.340 -39.974 -4.438 1.00 91.00 986 TRP A CA 1
ATOM 7760 C C . TRP A 1 986 ? 3.374 -40.864 -3.187 1.00 91.00 986 TRP A C 1
ATOM 7762 O O . TRP A 1 986 ? 3.970 -41.938 -3.212 1.00 91.00 986 TRP A O 1
ATOM 7772 N N . ASN A 1 987 ? 2.679 -40.474 -2.112 1.00 88.00 987 ASN A N 1
ATOM 7773 C CA . ASN A 1 987 ? 2.615 -41.274 -0.880 1.00 88.00 987 ASN A CA 1
ATOM 7774 C C . ASN A 1 987 ? 1.809 -42.575 -1.030 1.00 88.00 987 ASN A C 1
ATOM 7776 O O . ASN A 1 987 ? 2.049 -43.528 -0.294 1.00 88.00 987 ASN A O 1
ATOM 7780 N N . GLU A 1 988 ? 0.864 -42.627 -1.970 1.00 90.19 988 GLU A N 1
ATOM 7781 C CA . GLU A 1 988 ? 0.107 -43.842 -2.303 1.00 90.19 988 GLU A CA 1
ATOM 7782 C C . GLU A 1 988 ? 0.889 -44.798 -3.233 1.00 90.19 988 GLU A C 1
ATOM 7784 O O . GLU A 1 988 ? 0.381 -45.864 -3.574 1.00 90.19 988 GLU A O 1
ATOM 7789 N N . GLY A 1 989 ? 2.125 -44.453 -3.628 1.00 86.50 989 GLY A N 1
ATOM 7790 C CA . GLY A 1 989 ? 2.973 -45.278 -4.500 1.00 86.50 989 GLY A CA 1
ATOM 7791 C C . GLY A 1 989 ? 2.513 -45.319 -5.962 1.00 86.50 989 GLY A C 1
ATOM 7792 O O . GLY A 1 989 ? 2.910 -46.210 -6.708 1.00 86.50 989 GLY A O 1
ATOM 7793 N N . ASN A 1 990 ? 1.672 -44.368 -6.371 1.00 90.00 990 ASN A N 1
ATOM 7794 C CA . ASN A 1 990 ? 0.967 -44.345 -7.653 1.00 90.00 990 ASN A CA 1
ATOM 7795 C C . ASN A 1 990 ? 1.190 -43.019 -8.408 1.00 90.00 990 ASN A C 1
ATOM 7797 O O . ASN A 1 990 ? 0.316 -42.517 -9.112 1.00 90.00 990 ASN A O 1
ATOM 7801 N N . ALA A 1 991 ? 2.372 -42.417 -8.239 1.00 89.81 991 ALA A N 1
ATOM 7802 C CA . ALA A 1 991 ? 2.698 -41.093 -8.775 1.00 89.81 991 ALA A CA 1
ATOM 7803 C C . ALA A 1 991 ? 2.507 -40.969 -10.297 1.00 89.81 991 ALA A C 1
ATOM 7805 O O . ALA A 1 991 ? 2.221 -39.879 -10.786 1.00 89.81 991 ALA A O 1
ATOM 7806 N N . ILE A 1 992 ? 2.590 -42.077 -11.041 1.00 91.56 992 ILE A N 1
ATOM 7807 C CA . ILE A 1 992 ? 2.390 -42.094 -12.494 1.00 91.56 992 ILE A CA 1
ATOM 7808 C C . ILE A 1 992 ? 0.987 -41.628 -12.934 1.00 91.56 992 ILE A C 1
ATOM 7810 O O . ILE A 1 992 ? 0.823 -41.211 -14.078 1.00 91.56 992 ILE A O 1
ATOM 7814 N N . GLU A 1 993 ? -0.013 -41.607 -12.041 1.00 91.19 993 GLU A N 1
ATOM 7815 C CA . GLU A 1 993 ? -1.324 -40.983 -12.303 1.00 91.19 993 GLU A CA 1
ATOM 7816 C C . GLU A 1 993 ? -1.273 -39.456 -12.491 1.00 91.19 993 GLU A C 1
ATOM 7818 O O . GLU A 1 993 ? -2.269 -38.870 -12.921 1.00 91.19 993 GLU A O 1
ATOM 7823 N N . LEU A 1 994 ? -0.151 -38.788 -12.186 1.00 93.31 994 LEU A N 1
ATOM 7824 C CA . LEU A 1 994 ? 0.011 -37.367 -12.509 1.00 93.31 994 LEU A CA 1
ATOM 7825 C C . LEU A 1 994 ? 0.253 -37.134 -14.002 1.00 93.31 994 LEU A C 1
ATOM 7827 O O . LEU A 1 994 ? 0.040 -36.017 -14.469 1.00 93.31 994 LEU A O 1
ATOM 7831 N N . LEU A 1 995 ? 0.744 -38.147 -14.723 1.00 93.81 995 LEU A N 1
ATOM 7832 C CA . LEU A 1 995 ? 1.116 -38.018 -16.125 1.00 93.81 995 LEU A CA 1
ATOM 7833 C C . LEU A 1 995 ? -0.105 -37.646 -16.969 1.00 93.81 995 LEU A C 1
ATOM 7835 O O . LEU A 1 995 ? -1.176 -38.242 -16.851 1.00 93.81 995 LEU A O 1
ATOM 7839 N N . ASP A 1 996 ? 0.085 -36.653 -17.831 1.00 91.00 996 ASP A N 1
ATOM 7840 C CA . ASP A 1 996 ? -0.912 -36.170 -18.772 1.00 91.00 996 ASP A CA 1
ATOM 7841 C C . ASP A 1 996 ? -1.586 -37.326 -19.554 1.00 91.00 996 ASP A C 1
ATOM 7843 O O . ASP A 1 996 ? -0.914 -38.016 -20.317 1.00 91.00 996 ASP A O 1
ATOM 7847 N N . PRO A 1 997 ? -2.911 -37.542 -19.429 1.00 87.12 997 PRO A N 1
ATOM 7848 C CA . PRO A 1 997 ? -3.596 -38.643 -20.111 1.00 87.12 997 PRO A CA 1
ATOM 7849 C C . PRO A 1 997 ? -3.758 -38.434 -21.628 1.00 87.12 997 PRO A C 1
ATOM 7851 O O . PRO A 1 997 ? -4.287 -39.317 -22.300 1.00 87.12 997 PRO A O 1
ATOM 7854 N N . LEU A 1 998 ? -3.366 -37.270 -22.163 1.00 85.62 998 LEU A N 1
ATOM 7855 C CA . LEU A 1 998 ? -3.418 -36.936 -23.591 1.00 85.62 998 LEU A CA 1
ATOM 7856 C C . LEU A 1 998 ? -2.070 -37.107 -24.312 1.00 85.62 998 LEU A C 1
ATOM 7858 O O . LEU A 1 998 ? -1.976 -36.751 -25.487 1.00 85.62 998 LEU A O 1
ATOM 7862 N N . ILE A 1 999 ? -1.039 -37.623 -23.634 1.00 85.19 999 ILE A N 1
ATOM 7863 C CA . ILE A 1 999 ? 0.222 -38.027 -24.270 1.00 85.19 999 ILE A CA 1
ATOM 7864 C C . ILE A 1 999 ? 0.436 -39.528 -24.109 1.00 85.19 999 ILE A C 1
ATOM 7866 O O . ILE A 1 999 ? 0.019 -40.126 -23.116 1.00 85.19 999 ILE A O 1
ATOM 7870 N N . ASP A 1 1000 ? 1.113 -40.131 -25.083 1.00 82.19 1000 ASP A N 1
ATOM 7871 C CA . ASP A 1 1000 ? 1.520 -41.527 -24.988 1.00 82.19 1000 ASP A CA 1
ATOM 7872 C C . ASP A 1 1000 ? 2.455 -41.723 -23.789 1.00 82.19 1000 ASP A C 1
ATOM 7874 O O . ASP A 1 1000 ? 3.355 -40.914 -23.532 1.00 82.19 1000 ASP A O 1
ATOM 7878 N N . LYS A 1 1001 ? 2.228 -42.804 -23.035 1.00 81.44 1001 LYS A N 1
ATOM 7879 C CA . LYS A 1 1001 ? 3.092 -43.161 -21.907 1.00 81.44 1001 LYS A CA 1
ATOM 7880 C C . LYS A 1 1001 ? 4.483 -43.523 -22.441 1.00 81.44 1001 LYS A C 1
ATOM 7882 O O . LYS A 1 1001 ? 4.550 -44.328 -23.368 1.00 81.44 1001 LYS A O 1
ATOM 7887 N N . PRO A 1 1002 ? 5.569 -42.967 -21.877 1.00 84.06 1002 PRO A N 1
ATOM 7888 C CA . PRO A 1 1002 ? 6.918 -43.348 -22.275 1.00 84.06 1002 PRO A CA 1
ATOM 7889 C C . PRO A 1 1002 ? 7.221 -44.797 -21.876 1.00 84.06 1002 PRO A C 1
ATOM 7891 O O . PRO A 1 1002 ? 6.649 -45.313 -20.914 1.00 84.06 1002 PRO A O 1
ATOM 7894 N N . ASP A 1 1003 ? 8.146 -45.429 -22.602 1.00 79.56 1003 ASP A N 1
ATOM 7895 C CA . ASP A 1 1003 ? 8.638 -46.776 -22.284 1.00 79.56 1003 ASP A CA 1
ATOM 7896 C C . ASP A 1 1003 ? 9.384 -46.808 -20.936 1.00 79.56 1003 ASP A C 1
ATOM 7898 O O . ASP A 1 1003 ? 9.301 -47.793 -20.202 1.00 79.56 1003 ASP A O 1
ATOM 7902 N N . ASP A 1 1004 ? 10.076 -45.714 -20.597 1.00 81.44 1004 ASP A N 1
ATOM 7903 C CA . ASP A 1 1004 ? 10.698 -45.484 -19.293 1.00 81.44 1004 ASP A CA 1
ATOM 7904 C C . ASP A 1 1004 ? 9.794 -44.590 -18.424 1.00 81.44 1004 ASP A C 1
ATOM 7906 O O . ASP A 1 1004 ? 9.591 -43.404 -18.700 1.00 81.44 1004 ASP A O 1
ATOM 7910 N N . LEU A 1 1005 ? 9.228 -45.176 -17.366 1.00 86.12 1005 LEU A N 1
ATOM 7911 C CA . LEU A 1 1005 ? 8.393 -44.464 -16.395 1.00 86.12 1005 LEU A CA 1
ATOM 7912 C C . LEU A 1 1005 ? 9.218 -43.824 -15.267 1.00 86.12 1005 LEU A C 1
ATOM 7914 O O . LEU A 1 1005 ? 8.695 -42.942 -14.579 1.00 86.12 1005 LEU A O 1
ATOM 7918 N N . ASP A 1 1006 ? 10.481 -44.218 -15.077 1.00 84.81 1006 ASP A N 1
ATOM 7919 C CA . ASP A 1 1006 ? 11.332 -43.697 -14.004 1.00 84.81 1006 ASP A CA 1
ATOM 7920 C C . ASP A 1 1006 ? 11.699 -42.230 -14.267 1.00 84.81 1006 ASP A C 1
ATOM 7922 O O . ASP A 1 1006 ? 11.701 -41.431 -13.331 1.00 84.81 1006 ASP A O 1
ATOM 7926 N N . GLU A 1 1007 ? 11.860 -41.821 -15.534 1.00 86.88 1007 GLU A N 1
ATOM 7927 C CA . GLU A 1 1007 ? 11.987 -40.400 -15.904 1.00 86.88 1007 GLU A CA 1
ATOM 7928 C C . GLU A 1 1007 ? 10.778 -39.563 -15.442 1.00 86.88 1007 GLU A C 1
ATOM 7930 O O . GLU A 1 1007 ? 10.931 -38.443 -14.944 1.00 86.88 1007 GLU A O 1
ATOM 7935 N N . VAL A 1 1008 ? 9.560 -40.105 -15.578 1.00 90.94 1008 VAL A N 1
ATOM 7936 C CA . VAL A 1 1008 ? 8.323 -39.432 -15.145 1.00 90.94 1008 VAL A CA 1
ATOM 7937 C C . VAL A 1 1008 ? 8.289 -39.322 -13.625 1.00 90.94 1008 VAL A C 1
ATOM 7939 O O . VAL A 1 1008 ? 8.031 -38.245 -13.080 1.00 90.94 1008 VAL A O 1
ATOM 7942 N N . LEU A 1 1009 ? 8.576 -40.427 -12.935 1.00 89.94 1009 LEU A N 1
ATOM 7943 C CA . LEU A 1 1009 ? 8.618 -40.487 -11.475 1.00 89.94 1009 LEU A CA 1
ATOM 7944 C C . LEU A 1 1009 ? 9.686 -39.538 -10.908 1.00 89.94 1009 LEU A C 1
ATOM 7946 O O . LEU A 1 1009 ? 9.403 -38.830 -9.940 1.00 89.94 1009 LEU A O 1
ATOM 7950 N N . GLY A 1 1010 ? 10.854 -39.446 -11.550 1.00 88.94 1010 GLY A N 1
ATOM 7951 C CA . GLY A 1 1010 ? 11.924 -38.503 -11.225 1.00 88.94 1010 GLY A CA 1
ATOM 7952 C C . GLY A 1 1010 ? 11.492 -37.041 -11.364 1.00 88.94 1010 GLY A C 1
ATOM 7953 O O . GLY A 1 1010 ? 11.685 -36.254 -10.436 1.00 88.94 1010 GLY A O 1
ATOM 7954 N N . CYS A 1 1011 ? 10.812 -36.666 -12.454 1.00 92.62 1011 CYS A N 1
ATOM 7955 C CA . CYS A 1 1011 ? 10.262 -35.311 -12.600 1.00 92.62 1011 CYS A CA 1
ATOM 7956 C C . CYS A 1 1011 ? 9.223 -34.966 -11.519 1.00 92.62 1011 CYS A C 1
ATOM 7958 O O . CYS A 1 1011 ? 9.233 -33.853 -10.989 1.00 92.62 1011 CYS A O 1
ATOM 7960 N N . ILE A 1 1012 ? 8.345 -35.907 -11.156 1.00 93.38 1012 ILE A N 1
ATOM 7961 C CA . ILE A 1 1012 ? 7.346 -35.697 -10.092 1.00 93.38 1012 ILE A CA 1
ATOM 7962 C C . ILE A 1 1012 ? 8.032 -35.550 -8.729 1.00 93.38 1012 ILE A C 1
ATOM 7964 O O . ILE A 1 1012 ? 7.697 -34.644 -7.962 1.00 93.38 1012 ILE A O 1
ATOM 7968 N N . HIS A 1 1013 ? 9.024 -36.399 -8.452 1.00 90.19 1013 HIS A N 1
ATOM 7969 C CA . HIS A 1 1013 ? 9.843 -36.351 -7.244 1.00 90.19 1013 HIS A CA 1
ATOM 7970 C C . HIS A 1 1013 ? 10.542 -34.994 -7.088 1.00 90.19 1013 HIS A C 1
ATOM 7972 O O . HIS A 1 1013 ? 10.401 -34.340 -6.052 1.00 90.19 1013 HIS A O 1
ATOM 7978 N N . VAL A 1 1014 ? 11.216 -34.533 -8.147 1.00 92.56 1014 VAL A N 1
ATOM 7979 C CA . VAL A 1 1014 ? 11.860 -33.214 -8.223 1.00 92.56 1014 VAL A CA 1
ATOM 7980 C C . VAL A 1 1014 ? 10.844 -32.089 -8.015 1.00 92.56 1014 VAL A C 1
ATOM 7982 O O . VAL A 1 1014 ? 11.087 -31.204 -7.197 1.00 92.56 1014 VAL A O 1
ATOM 7985 N N . GLY A 1 1015 ? 9.678 -32.138 -8.668 1.00 94.81 1015 GLY A N 1
ATOM 7986 C CA . GLY A 1 1015 ? 8.613 -31.148 -8.472 1.00 94.81 1015 GLY A CA 1
ATOM 7987 C C . GLY A 1 1015 ? 8.186 -31.021 -7.003 1.00 94.81 1015 GLY A C 1
ATOM 7988 O O . GLY A 1 1015 ? 8.124 -29.918 -6.457 1.00 94.81 1015 GLY A O 1
ATOM 7989 N N . ILE A 1 1016 ? 7.981 -32.153 -6.323 1.00 93.44 1016 ILE A N 1
ATOM 7990 C CA . ILE A 1 1016 ? 7.609 -32.204 -4.900 1.00 93.44 1016 ILE A CA 1
ATOM 7991 C C . ILE A 1 1016 ? 8.762 -31.737 -3.985 1.00 93.44 1016 ILE A C 1
ATOM 7993 O O . ILE A 1 1016 ? 8.510 -31.012 -3.016 1.00 93.44 1016 ILE A O 1
ATOM 7997 N N . LEU A 1 1017 ? 10.017 -32.105 -4.276 1.00 92.50 1017 LEU A N 1
ATOM 7998 C CA . LEU A 1 1017 ? 11.212 -31.631 -3.552 1.00 92.50 1017 LEU A CA 1
ATOM 7999 C C . LEU A 1 1017 ? 11.431 -30.118 -3.697 1.00 92.50 1017 LEU A C 1
ATOM 8001 O O . LEU A 1 1017 ? 11.882 -29.454 -2.764 1.00 92.50 1017 LEU A O 1
ATOM 8005 N N . CYS A 1 1018 ? 11.079 -29.549 -4.843 1.00 95.62 1018 CYS A N 1
ATOM 8006 C CA . CYS A 1 1018 ? 11.143 -28.113 -5.069 1.00 95.62 1018 CYS A CA 1
ATOM 8007 C C . CYS A 1 1018 ? 10.005 -27.361 -4.350 1.00 95.62 1018 CYS A C 1
ATOM 8009 O O . CYS A 1 1018 ? 10.221 -26.273 -3.818 1.00 95.62 1018 CYS A O 1
ATOM 8011 N N . CYS A 1 1019 ? 8.814 -27.955 -4.225 1.00 95.12 1019 CYS A N 1
ATOM 8012 C CA . CYS A 1 1019 ? 7.657 -27.343 -3.554 1.00 95.12 1019 CYS A CA 1
ATOM 8013 C C . CYS A 1 1019 ? 7.656 -27.437 -2.007 1.00 95.12 1019 CYS A C 1
ATOM 8015 O O . CYS A 1 1019 ? 6.610 -27.260 -1.374 1.00 95.12 1019 CYS A O 1
ATOM 8017 N N . GLN A 1 1020 ? 8.792 -27.709 -1.355 1.00 92.25 1020 GLN A N 1
ATOM 8018 C CA . GLN A 1 1020 ? 8.856 -27.862 0.108 1.00 92.25 1020 GLN A CA 1
ATOM 8019 C C . GLN A 1 1020 ? 8.520 -26.565 0.866 1.00 92.25 1020 GLN A C 1
ATOM 8021 O O . GLN A 1 1020 ? 8.854 -25.453 0.440 1.00 92.25 1020 GLN A O 1
ATOM 8026 N N . ARG A 1 1021 ? 7.863 -26.700 2.030 1.00 86.62 1021 ARG A N 1
ATOM 8027 C CA . ARG A 1 1021 ? 7.378 -25.551 2.821 1.00 86.62 1021 ARG A CA 1
ATOM 8028 C C . ARG A 1 1021 ? 8.494 -24.646 3.344 1.00 86.62 1021 ARG A C 1
ATOM 8030 O O . ARG A 1 1021 ? 8.280 -23.442 3.430 1.00 86.62 1021 ARG A O 1
ATOM 8037 N N . ARG A 1 1022 ? 9.651 -25.202 3.705 1.00 86.81 1022 ARG A N 1
ATOM 8038 C CA . ARG A 1 1022 ? 10.830 -24.436 4.135 1.00 86.81 1022 ARG A CA 1
ATOM 8039 C C . ARG A 1 1022 ? 11.801 -24.315 2.963 1.00 86.81 1022 ARG A C 1
ATOM 8041 O O . ARG A 1 1022 ? 12.117 -25.323 2.342 1.00 86.81 1022 ARG A O 1
ATOM 8048 N N . SER A 1 1023 ? 12.321 -23.117 2.706 1.00 91.00 1023 SER A N 1
ATOM 8049 C CA . SER A 1 1023 ? 13.356 -22.847 1.688 1.00 91.00 1023 SER A CA 1
ATOM 8050 C C . SER A 1 1023 ? 14.623 -23.703 1.867 1.00 91.00 1023 SER A C 1
ATOM 8052 O O . SER A 1 1023 ? 15.251 -24.122 0.894 1.00 91.00 1023 SER A O 1
ATOM 8054 N N . GLN A 1 1024 ? 14.963 -24.015 3.120 1.00 88.19 1024 GLN A N 1
ATOM 8055 C CA . GLN A 1 1024 ? 16.080 -24.881 3.514 1.00 88.19 1024 GLN A CA 1
ATOM 8056 C C . GLN A 1 1024 ? 15.885 -26.353 3.113 1.00 88.19 1024 GLN A C 1
ATOM 8058 O O . GLN A 1 1024 ? 16.867 -27.025 2.821 1.00 88.19 1024 GLN A O 1
ATOM 8063 N N . ASP A 1 1025 ? 14.639 -26.841 3.063 1.00 89.06 1025 ASP A N 1
ATOM 8064 C CA . ASP A 1 1025 ? 14.315 -28.231 2.700 1.00 89.06 1025 ASP A CA 1
ATOM 8065 C C . ASP A 1 1025 ? 14.267 -28.446 1.168 1.00 89.06 1025 ASP A C 1
ATOM 8067 O O . ASP A 1 1025 ? 14.117 -29.578 0.713 1.00 89.06 1025 ASP A O 1
ATOM 8071 N N . ARG A 1 1026 ? 14.378 -27.374 0.365 1.00 92.69 1026 ARG A N 1
ATOM 8072 C CA . ARG A 1 1026 ? 14.424 -27.432 -1.108 1.00 92.69 1026 ARG A CA 1
ATOM 8073 C C . ARG A 1 1026 ? 15.861 -27.665 -1.598 1.00 92.69 1026 ARG A C 1
ATOM 8075 O O . ARG A 1 1026 ? 16.776 -27.069 -1.018 1.00 92.69 1026 ARG A O 1
ATOM 8082 N N . PRO A 1 1027 ? 16.083 -28.423 -2.685 1.00 92.69 1027 PRO A N 1
ATOM 8083 C CA . PRO A 1 1027 ? 17.402 -28.548 -3.312 1.00 92.69 1027 PRO A CA 1
ATOM 8084 C C . PRO A 1 1027 ? 17.899 -27.210 -3.897 1.00 92.69 1027 PRO A C 1
ATOM 8086 O O . PRO A 1 1027 ? 17.136 -26.248 -4.018 1.00 92.69 1027 PRO A O 1
ATOM 8089 N N . SER A 1 1028 ? 19.180 -27.131 -4.263 1.00 93.69 1028 SER A N 1
ATOM 8090 C CA . SER A 1 1028 ? 19.675 -26.107 -5.200 1.00 93.69 1028 SER A CA 1
ATOM 8091 C C . SER A 1 1028 ? 19.373 -26.513 -6.647 1.00 93.69 1028 SER A C 1
ATOM 8093 O O . SER A 1 1028 ? 19.184 -27.697 -6.934 1.00 93.69 1028 SER A O 1
ATOM 8095 N N . MET A 1 1029 ? 19.368 -25.564 -7.589 1.00 94.81 1029 MET A N 1
ATOM 8096 C CA . MET A 1 1029 ? 19.132 -25.910 -8.998 1.00 94.81 1029 MET A CA 1
ATOM 8097 C C . MET A 1 1029 ? 20.217 -26.830 -9.581 1.00 94.81 1029 MET A C 1
ATOM 8099 O O . MET A 1 1029 ? 19.907 -27.662 -10.428 1.00 94.81 1029 MET A O 1
ATOM 8103 N N . VAL A 1 1030 ? 21.455 -26.763 -9.074 1.00 92.69 1030 VAL A N 1
ATOM 8104 C CA . VAL A 1 1030 ? 22.538 -27.694 -9.445 1.00 92.69 1030 VAL A CA 1
ATOM 8105 C C . VAL A 1 1030 ? 22.159 -29.132 -9.068 1.00 92.69 1030 VAL A C 1
ATOM 8107 O O . VAL A 1 1030 ? 22.215 -30.026 -9.906 1.00 92.69 1030 VAL A O 1
ATOM 8110 N N . GLN A 1 1031 ? 21.675 -29.345 -7.837 1.00 90.69 1031 GLN A N 1
ATOM 8111 C CA . GLN A 1 1031 ? 21.186 -30.654 -7.384 1.00 90.69 1031 GLN A CA 1
ATOM 8112 C C . GLN A 1 1031 ? 19.970 -31.128 -8.194 1.00 90.69 1031 GLN A C 1
ATOM 8114 O O . GLN A 1 1031 ? 19.854 -32.314 -8.491 1.00 90.69 1031 GLN A O 1
ATOM 8119 N N . VAL A 1 1032 ? 19.072 -30.212 -8.575 1.00 93.00 1032 VAL A N 1
ATOM 8120 C CA . VAL A 1 1032 ? 17.920 -30.514 -9.440 1.00 93.00 1032 VAL A CA 1
ATOM 8121 C C . VAL A 1 1032 ? 18.364 -31.009 -10.818 1.00 93.00 1032 VAL A C 1
ATOM 8123 O O . VAL A 1 1032 ? 17.797 -31.982 -11.311 1.00 93.00 1032 VAL A O 1
ATOM 8126 N N . VAL A 1 1033 ? 19.378 -30.390 -11.433 1.00 92.19 1033 VAL A N 1
ATOM 8127 C CA . VAL A 1 1033 ? 19.908 -30.848 -12.728 1.00 92.19 1033 VAL A CA 1
ATOM 8128 C C . VAL A 1 1033 ? 20.546 -32.235 -12.603 1.00 92.19 1033 VAL A C 1
ATOM 8130 O O . VAL A 1 1033 ? 20.188 -33.103 -13.394 1.00 92.19 1033 VAL A O 1
ATOM 8133 N N . SER A 1 1034 ? 21.371 -32.499 -11.581 1.00 87.50 1034 SER A N 1
ATOM 8134 C CA . SER A 1 1034 ? 21.918 -33.850 -11.337 1.00 87.50 1034 SER A CA 1
ATOM 8135 C C . SER A 1 1034 ? 20.817 -34.911 -11.192 1.00 87.50 1034 SER A C 1
ATOM 8137 O O . SER A 1 1034 ? 20.867 -35.948 -11.850 1.00 87.50 1034 SER A O 1
ATOM 8139 N N . LEU A 1 1035 ? 19.766 -34.627 -10.408 1.00 86.12 1035 LEU A N 1
ATOM 8140 C CA . LEU A 1 1035 ? 18.626 -35.540 -10.236 1.00 86.12 1035 LEU A CA 1
ATOM 8141 C C . LEU A 1 1035 ? 17.875 -35.819 -11.551 1.00 86.12 1035 LEU A C 1
ATOM 8143 O O . LEU A 1 1035 ? 17.413 -36.939 -11.758 1.00 86.12 1035 LEU A O 1
ATOM 8147 N N . LEU A 1 1036 ? 17.750 -34.824 -12.436 1.00 87.50 1036 LEU A N 1
ATOM 8148 C CA . LEU A 1 1036 ? 17.067 -34.968 -13.727 1.00 87.50 1036 LEU A CA 1
ATOM 8149 C C . LEU A 1 1036 ? 17.934 -35.639 -14.806 1.00 87.50 1036 LEU A C 1
ATOM 8151 O O . LEU A 1 1036 ? 17.388 -36.266 -15.716 1.00 87.50 1036 LEU A O 1
ATOM 8155 N N . GLU A 1 1037 ? 19.257 -35.469 -14.769 1.00 81.44 1037 GLU A N 1
ATOM 8156 C CA . GLU A 1 1037 ? 20.168 -35.956 -15.815 1.00 81.44 1037 GLU A CA 1
ATOM 8157 C C . GLU A 1 1037 ? 20.738 -37.346 -15.539 1.00 81.44 1037 GLU A C 1
ATOM 8159 O O . GLU A 1 1037 ? 20.822 -38.149 -16.466 1.00 81.44 1037 GLU A O 1
ATOM 8164 N N . GLU A 1 1038 ? 21.091 -37.648 -14.290 1.00 69.38 1038 GLU A N 1
ATOM 8165 C CA . GLU A 1 1038 ? 21.781 -38.895 -13.934 1.00 69.38 1038 GLU A CA 1
ATOM 8166 C C . GLU A 1 1038 ? 20.795 -40.015 -13.529 1.00 69.38 1038 GLU A C 1
ATOM 8168 O O . GLU A 1 1038 ? 21.185 -41.171 -13.380 1.00 69.38 1038 GLU A O 1
ATOM 8173 N N . ASN A 1 1039 ? 19.507 -39.677 -13.361 1.00 58.97 1039 ASN A N 1
ATOM 8174 C CA . ASN A 1 1039 ? 18.434 -40.549 -12.855 1.00 58.97 1039 ASN A CA 1
ATOM 8175 C C . ASN A 1 1039 ? 18.794 -41.224 -11.505 1.00 58.97 1039 ASN A C 1
ATOM 8177 O O . ASN A 1 1039 ? 18.354 -42.327 -11.179 1.00 58.97 1039 ASN A O 1
ATOM 8181 N N . GLU A 1 1040 ? 19.619 -40.550 -10.688 1.00 58.47 1040 GLU A N 1
ATOM 8182 C CA . GLU A 1 1040 ? 20.236 -41.082 -9.460 1.00 58.47 1040 GLU A CA 1
ATOM 8183 C C . GLU A 1 1040 ? 19.305 -41.070 -8.232 1.00 58.47 1040 GLU A C 1
ATOM 8185 O O . GLU A 1 1040 ? 19.697 -40.734 -7.109 1.00 58.47 1040 GLU A O 1
ATOM 8190 N N . MET A 1 1041 ? 18.076 -41.551 -8.438 1.00 52.44 1041 MET A N 1
ATOM 8191 C CA . MET A 1 1041 ? 17.010 -41.735 -7.439 1.00 52.44 1041 MET A CA 1
ATOM 8192 C C . MET A 1 1041 ? 17.440 -42.551 -6.199 1.00 52.44 1041 MET A C 1
ATOM 8194 O O . MET A 1 1041 ? 16.762 -42.526 -5.175 1.00 52.44 1041 MET A O 1
ATOM 8198 N N . LEU A 1 1042 ? 18.559 -43.284 -6.280 1.00 45.00 1042 LEU A N 1
ATOM 8199 C CA . LEU A 1 1042 ? 19.070 -44.188 -5.241 1.00 45.00 1042 LEU A CA 1
ATOM 8200 C C . LEU A 1 1042 ? 20.298 -43.674 -4.467 1.00 45.00 1042 LEU A C 1
ATOM 8202 O O . LEU A 1 1042 ? 20.693 -44.311 -3.490 1.00 45.00 1042 LEU A O 1
ATOM 8206 N N . LYS A 1 1043 ? 20.928 -42.561 -4.871 1.00 48.47 1043 LYS A N 1
ATOM 8207 C CA . LYS A 1 1043 ? 22.138 -42.041 -4.192 1.00 48.47 1043 LYS A CA 1
ATOM 8208 C C . LYS A 1 1043 ? 21.854 -40.931 -3.184 1.00 48.47 1043 LYS A C 1
ATOM 8210 O O . LYS A 1 1043 ? 22.605 -40.780 -2.221 1.00 48.47 1043 LYS A O 1
ATOM 8215 N N . PHE A 1 1044 ? 20.768 -40.186 -3.363 1.00 49.03 1044 PHE A N 1
ATOM 8216 C CA . PHE A 1 1044 ? 20.343 -39.156 -2.421 1.00 49.03 1044 PHE A CA 1
ATOM 8217 C C . PHE A 1 1044 ? 19.220 -39.684 -1.522 1.00 49.03 1044 PHE A C 1
ATOM 8219 O O . PHE A 1 1044 ? 18.107 -39.911 -1.980 1.00 49.03 1044 PHE A O 1
ATOM 8226 N N . ASN A 1 1045 ? 19.472 -39.793 -0.211 1.00 52.88 1045 ASN A N 1
ATOM 8227 C CA . ASN A 1 1045 ? 18.458 -40.100 0.820 1.00 52.88 1045 ASN A CA 1
ATOM 8228 C C . ASN A 1 1045 ? 17.459 -38.932 1.052 1.00 52.88 1045 ASN A C 1
ATOM 8230 O O . ASN A 1 1045 ? 16.988 -38.694 2.167 1.00 52.88 1045 ASN A O 1
ATOM 8234 N N . CYS A 1 1046 ? 17.144 -38.167 0.006 1.00 59.25 1046 CYS A N 1
ATOM 8235 C CA . CYS A 1 1046 ? 16.307 -36.973 0.041 1.00 59.25 1046 CYS A CA 1
ATOM 8236 C C . CYS A 1 1046 ? 14.826 -37.347 -0.090 1.00 59.25 1046 CYS A C 1
ATOM 8238 O O . CYS A 1 1046 ? 14.197 -37.117 -1.118 1.00 59.25 1046 CYS A O 1
ATOM 8240 N N . VAL A 1 1047 ? 14.251 -37.921 0.968 1.00 69.75 1047 VAL A N 1
ATOM 8241 C CA . VAL A 1 1047 ? 12.805 -38.178 1.020 1.00 69.75 1047 VAL A CA 1
ATOM 8242 C C . VAL A 1 1047 ? 12.058 -36.835 1.127 1.00 69.75 1047 VAL A C 1
ATOM 8244 O O . VAL A 1 1047 ? 12.245 -36.136 2.130 1.00 69.75 1047 VAL A O 1
ATOM 8247 N N . PRO A 1 1048 ? 11.208 -36.451 0.152 1.00 73.75 1048 PRO A N 1
ATOM 8248 C CA . PRO A 1 1048 ? 10.419 -35.229 0.249 1.00 73.75 1048 PRO A CA 1
ATOM 8249 C C . PRO A 1 1048 ? 9.491 -35.275 1.466 1.00 73.75 1048 PRO A C 1
ATOM 8251 O O . PRO A 1 1048 ? 8.847 -36.290 1.736 1.00 73.75 1048 PRO A O 1
ATOM 8254 N N . ARG A 1 1049 ? 9.395 -34.155 2.189 1.00 82.06 1049 ARG A N 1
ATOM 8255 C CA . ARG A 1 1049 ? 8.372 -33.957 3.226 1.00 82.06 1049 ARG A CA 1
ATOM 8256 C C . ARG A 1 1049 ? 7.101 -33.400 2.582 1.00 82.06 1049 ARG A C 1
ATOM 8258 O O . ARG A 1 1049 ? 7.037 -33.211 1.369 1.00 82.06 1049 ARG A O 1
ATOM 8265 N N . GLU A 1 1050 ? 6.086 -33.120 3.397 1.00 81.19 1050 GLU A N 1
ATOM 8266 C CA . GLU A 1 1050 ? 4.854 -32.500 2.910 1.00 81.19 1050 GLU A CA 1
ATOM 8267 C C . GLU A 1 1050 ? 5.142 -31.128 2.256 1.00 81.19 1050 GLU A C 1
ATOM 8269 O O . GLU A 1 1050 ? 5.591 -30.205 2.948 1.00 81.19 1050 GLU A O 1
ATOM 8274 N N . PRO A 1 1051 ? 4.896 -30.973 0.937 1.00 83.31 1051 PRO A N 1
ATOM 8275 C CA . PRO A 1 1051 ? 5.106 -29.713 0.243 1.00 83.31 1051 PRO A CA 1
ATOM 8276 C C . PRO A 1 1051 ? 4.078 -28.669 0.689 1.00 83.31 1051 PRO A C 1
ATOM 8278 O O . PRO A 1 1051 ? 3.047 -28.978 1.292 1.00 83.31 1051 PRO A O 1
ATOM 8281 N N . TYR A 1 1052 ? 4.339 -27.402 0.380 1.00 79.19 1052 TYR A N 1
ATOM 8282 C CA . TYR A 1 1052 ? 3.378 -26.340 0.648 1.00 79.19 1052 TYR A CA 1
ATOM 8283 C C . TYR A 1 1052 ? 2.267 -26.341 -0.406 1.00 79.19 1052 TYR A C 1
ATOM 8285 O O . TYR A 1 1052 ? 2.494 -26.015 -1.568 1.00 79.19 1052 TYR A O 1
ATOM 8293 N N . PHE A 1 1053 ? 1.050 -26.677 0.018 1.00 69.19 1053 PHE A N 1
ATOM 8294 C CA . PHE A 1 1053 ? -0.162 -26.534 -0.784 1.00 69.19 1053 PHE A CA 1
ATOM 8295 C C . PHE A 1 1053 ? -1.363 -26.175 0.090 1.00 69.19 1053 PHE A C 1
ATOM 8297 O O . PHE A 1 1053 ? -1.420 -26.494 1.280 1.00 69.19 1053 PHE A O 1
ATOM 8304 N N . TYR A 1 1054 ? -2.343 -25.502 -0.512 1.00 52.69 1054 TYR A N 1
ATOM 8305 C CA . TYR A 1 1054 ? -3.558 -25.083 0.177 1.00 52.69 1054 TYR A CA 1
ATOM 8306 C C . TYR A 1 1054 ? -4.497 -26.287 0.370 1.00 52.69 1054 TYR A C 1
ATOM 8308 O O . TYR A 1 1054 ? -5.075 -26.800 -0.589 1.00 52.69 1054 TYR A O 1
ATOM 8316 N N . LYS A 1 1055 ? -4.631 -26.767 1.614 1.00 39.44 1055 LYS A N 1
ATOM 8317 C CA . LYS A 1 1055 ? -5.586 -27.823 1.993 1.00 39.44 1055 LYS A CA 1
ATOM 8318 C C . LYS A 1 1055 ? -6.959 -27.216 2.290 1.00 39.44 1055 LYS A C 1
ATOM 8320 O O . LYS A 1 1055 ? -7.270 -26.925 3.445 1.00 39.44 1055 LYS A O 1
ATOM 8325 N N . GLU A 1 1056 ? -7.801 -27.079 1.270 1.00 36.31 1056 GLU A N 1
ATOM 8326 C CA . GLU A 1 1056 ? -9.247 -27.009 1.510 1.00 36.31 1056 GLU A CA 1
ATOM 8327 C C . GLU A 1 1056 ? -9.781 -28.381 1.939 1.00 36.31 1056 GLU A C 1
ATOM 8329 O O . GLU A 1 1056 ? -9.301 -29.433 1.515 1.00 36.31 1056 GLU A O 1
ATOM 8334 N N . THR A 1 1057 ? -10.748 -28.378 2.854 1.00 26.28 1057 THR A N 1
ATOM 8335 C CA . THR A 1 1057 ? -11.250 -29.599 3.490 1.00 26.28 1057 THR A CA 1
ATOM 8336 C C . THR A 1 1057 ? -12.415 -30.187 2.688 1.00 26.28 1057 THR A C 1
ATOM 8338 O O . THR A 1 1057 ? -13.577 -29.985 3.024 1.00 26.28 1057 THR A O 1
ATOM 8341 N N . SER A 1 1058 ? -12.079 -30.930 1.629 1.00 26.52 1058 SER A N 1
ATOM 8342 C CA . SER A 1 1058 ? -12.928 -31.917 0.933 1.00 26.52 1058 SER A CA 1
ATOM 8343 C C . SER A 1 1058 ? -14.397 -31.529 0.657 1.00 26.52 1058 SER A C 1
ATOM 8345 O O . SER A 1 1058 ? -15.292 -31.908 1.423 1.00 26.52 1058 SER A O 1
ATOM 8347 N N . GLN A 1 1059 ? -14.690 -30.906 -0.489 1.00 27.80 1059 GLN A N 1
ATOM 8348 C CA . GLN A 1 1059 ? -16.047 -30.933 -1.052 1.00 27.80 1059 GLN A CA 1
ATOM 8349 C C . GLN A 1 1059 ? -16.313 -32.212 -1.859 1.00 27.80 1059 GLN A C 1
ATOM 8351 O O . GLN A 1 1059 ? -15.448 -32.762 -2.536 1.00 27.80 1059 GLN A O 1
ATOM 8356 N N . SER A 1 1060 ? -17.550 -32.703 -1.780 1.00 24.62 1060 SER A N 1
ATOM 8357 C CA . SER A 1 1060 ? -18.005 -33.900 -2.490 1.00 24.62 1060 SER A CA 1
ATOM 8358 C C . SER A 1 1060 ? -18.226 -33.659 -3.986 1.00 24.62 1060 SER A C 1
ATOM 8360 O O . SER A 1 1060 ? -18.816 -32.647 -4.361 1.00 24.62 1060 SER A O 1
ATOM 8362 N N . SER A 1 1061 ? -17.849 -34.657 -4.793 1.00 24.88 1061 SER A N 1
ATOM 8363 C CA . SER A 1 1061 ? -18.120 -34.836 -6.231 1.00 24.88 1061 SER A CA 1
ATOM 8364 C C . SER A 1 1061 ? -19.292 -34.016 -6.801 1.00 24.88 1061 SER A C 1
ATOM 8366 O O . SER A 1 1061 ? -20.452 -34.276 -6.465 1.00 24.88 1061 SER A O 1
ATOM 8368 N N . ARG A 1 1062 ? -18.997 -33.095 -7.727 1.00 27.19 1062 ARG A N 1
ATOM 8369 C CA . ARG A 1 1062 ? -19.998 -32.349 -8.508 1.00 27.19 1062 ARG A CA 1
ATOM 8370 C C . ARG A 1 1062 ? -20.095 -32.897 -9.931 1.00 27.19 1062 ARG A C 1
ATOM 8372 O O . ARG A 1 1062 ? -19.090 -32.959 -10.630 1.00 27.19 1062 ARG A O 1
ATOM 8379 N N . SER A 1 1063 ? -21.309 -33.190 -10.385 1.00 26.53 1063 SER A N 1
ATOM 8380 C CA . SER A 1 1063 ? -21.657 -33.241 -11.808 1.00 26.53 1063 SER A CA 1
ATOM 8381 C C . SER A 1 1063 ? -22.296 -31.905 -12.191 1.00 26.53 1063 SER A C 1
ATOM 8383 O O . SER A 1 1063 ? -23.370 -31.579 -11.686 1.00 26.53 1063 SER A O 1
ATOM 8385 N N . SER A 1 1064 ? -21.640 -31.122 -13.046 1.00 28.61 1064 SER A N 1
ATOM 8386 C CA . SER A 1 1064 ? -22.143 -29.823 -13.506 1.00 28.61 1064 SER A CA 1
ATOM 8387 C C . SER A 1 1064 ? -22.498 -29.871 -14.990 1.00 28.61 1064 SER A C 1
ATOM 8389 O O . SER A 1 1064 ? -21.605 -29.826 -15.836 1.00 28.61 1064 SER A O 1
ATOM 8391 N N . GLU A 1 1065 ? -23.790 -29.898 -15.307 1.00 29.50 1065 GLU A N 1
ATOM 8392 C CA . GLU A 1 1065 ? -24.263 -29.533 -16.643 1.00 29.50 1065 GLU A CA 1
ATOM 8393 C C . GLU A 1 1065 ? -24.468 -28.016 -16.714 1.00 29.50 1065 GLU A C 1
ATOM 8395 O O . GLU A 1 1065 ? -25.044 -27.401 -15.815 1.00 29.50 1065 GLU A O 1
ATOM 8400 N N . SER A 1 1066 ? -23.964 -27.406 -17.786 1.00 26.03 1066 SER A N 1
ATOM 8401 C CA . SER A 1 1066 ? -24.060 -25.971 -18.045 1.00 26.03 1066 SER A CA 1
ATOM 8402 C C . SER A 1 1066 ? -25.039 -25.727 -19.187 1.00 26.03 1066 SER A C 1
ATOM 8404 O O . SER A 1 1066 ? -24.760 -26.078 -20.332 1.00 26.03 1066 SER A O 1
ATOM 8406 N N . MET A 1 1067 ? -26.162 -25.072 -18.890 1.00 28.81 1067 MET A N 1
ATOM 8407 C CA . MET A 1 1067 ? -26.987 -24.415 -19.903 1.00 28.81 1067 MET A CA 1
ATOM 8408 C C . MET A 1 1067 ? -27.252 -22.963 -19.495 1.00 28.81 1067 MET A C 1
ATOM 8410 O O . MET A 1 1067 ? -27.683 -22.674 -18.380 1.00 28.81 1067 MET A O 1
ATOM 8414 N N . ASN A 1 1068 ? -27.011 -22.041 -20.430 1.00 31.66 1068 ASN A N 1
ATOM 8415 C CA . ASN A 1 1068 ? -27.439 -20.637 -20.381 1.00 31.66 1068 ASN A CA 1
ATOM 8416 C C . ASN A 1 1068 ? -27.017 -19.826 -19.133 1.00 31.66 1068 ASN A C 1
ATOM 8418 O O . ASN A 1 1068 ? -27.753 -18.950 -18.676 1.00 31.66 1068 ASN A O 1
ATOM 8422 N N . GLY A 1 1069 ? -25.814 -20.069 -18.600 1.00 37.78 1069 GLY A N 1
ATOM 8423 C CA . GLY A 1 1069 ? -25.220 -19.234 -17.541 1.00 37.78 1069 GLY A CA 1
ATOM 8424 C C . GLY A 1 1069 ? -25.810 -19.437 -16.139 1.00 37.78 1069 GLY A C 1
ATOM 8425 O O . GLY A 1 1069 ? -25.628 -18.587 -15.268 1.00 37.78 1069 GLY A O 1
ATOM 8426 N N . LEU A 1 1070 ? -26.508 -20.552 -15.917 1.00 30.97 1070 LEU A N 1
ATOM 8427 C CA . LEU A 1 1070 ? -26.921 -21.040 -14.601 1.00 30.97 1070 LEU A CA 1
ATOM 8428 C C . LEU A 1 1070 ? -26.020 -22.210 -14.191 1.00 30.97 1070 LEU A C 1
ATOM 8430 O O . LEU A 1 1070 ? -25.988 -23.225 -14.883 1.00 30.97 1070 LEU A O 1
ATOM 8434 N N . SER A 1 1071 ? -25.335 -22.105 -13.047 1.00 32.16 1071 SER A N 1
ATOM 8435 C CA . SER A 1 1071 ? -24.711 -23.265 -12.404 1.00 32.16 1071 SER A CA 1
ATOM 8436 C C . SER A 1 1071 ? -25.678 -23.865 -11.381 1.00 32.16 1071 SER A C 1
ATOM 8438 O O . SER A 1 1071 ? -25.774 -23.436 -10.228 1.00 32.16 1071 SER A O 1
ATOM 8440 N N . ILE A 1 1072 ? -26.428 -24.875 -11.823 1.00 34.00 1072 ILE A N 1
ATOM 8441 C CA . ILE A 1 1072 ? -27.256 -25.704 -10.943 1.00 34.00 1072 ILE A CA 1
ATOM 8442 C C . ILE A 1 1072 ? -26.346 -26.768 -10.326 1.00 34.00 1072 ILE A C 1
ATOM 8444 O O . ILE A 1 1072 ? -25.633 -27.468 -11.040 1.0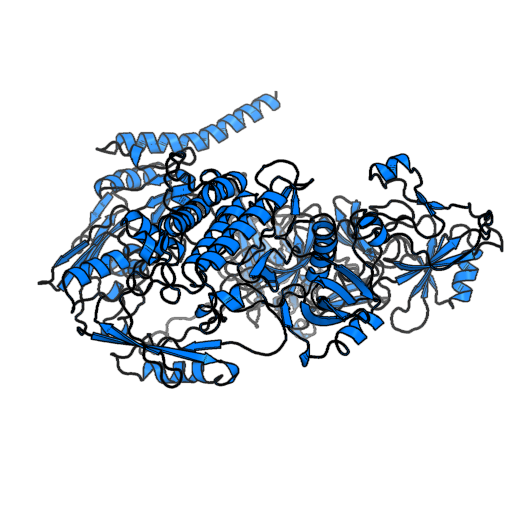0 34.00 1072 ILE A O 1
ATOM 8448 N N . THR A 1 1073 ? -26.337 -26.879 -8.998 1.00 37.41 1073 THR A N 1
ATOM 8449 C CA . THR A 1 1073 ? -25.584 -27.915 -8.280 1.00 37.41 1073 THR A CA 1
ATOM 8450 C C . THR A 1 1073 ? -26.541 -28.666 -7.357 1.00 37.41 1073 THR A C 1
ATOM 8452 O O . THR A 1 1073 ? -27.009 -28.137 -6.348 1.00 37.41 1073 THR A O 1
ATOM 8455 N N . GLU A 1 1074 ? -26.868 -29.915 -7.684 1.00 29.59 1074 GLU A N 1
ATOM 8456 C CA . GLU A 1 1074 ? -27.604 -30.759 -6.739 1.00 29.59 1074 GLU A CA 1
ATOM 8457 C C . GLU A 1 1074 ? -26.688 -31.171 -5.580 1.00 29.59 1074 GLU A C 1
ATOM 8459 O O . GLU A 1 1074 ? -25.652 -31.800 -5.793 1.00 29.59 1074 GLU A O 1
ATOM 8464 N N . PHE A 1 1075 ? -27.084 -30.865 -4.341 1.00 33.47 1075 PHE A N 1
ATOM 8465 C CA . PHE A 1 1075 ? -26.417 -31.386 -3.151 1.00 33.47 1075 PHE A CA 1
ATOM 8466 C C . PHE A 1 1075 ? -27.276 -32.494 -2.528 1.00 33.47 1075 PHE A C 1
ATOM 8468 O O . PHE A 1 1075 ? -28.429 -32.296 -2.133 1.00 33.47 1075 PHE A O 1
ATOM 8475 N N . THR A 1 1076 ? -26.700 -33.686 -2.360 1.00 30.22 1076 THR A N 1
ATOM 8476 C CA . THR A 1 1076 ? -27.263 -34.648 -1.402 1.00 30.22 1076 THR A CA 1
ATOM 8477 C C . THR A 1 1076 ? -27.124 -34.061 -0.003 1.00 30.22 1076 THR A C 1
ATOM 8479 O O . THR A 1 1076 ? -26.025 -33.635 0.352 1.00 30.22 1076 THR A O 1
ATOM 8482 N N . GLY A 1 1077 ? -28.196 -34.066 0.790 1.00 26.84 1077 GLY A N 1
ATOM 8483 C CA . GLY A 1 1077 ? -28.236 -33.462 2.118 1.00 26.84 1077 GLY A CA 1
ATOM 8484 C C . GLY A 1 1077 ? -27.171 -34.044 3.046 1.00 26.84 1077 GLY A C 1
ATOM 8485 O O . GLY A 1 1077 ? -27.313 -35.144 3.584 1.00 26.84 1077 GLY A O 1
ATOM 8486 N N . ARG A 1 1078 ? -26.093 -33.284 3.231 1.00 29.23 1078 ARG A N 1
ATOM 8487 C CA . ARG A 1 1078 ? -25.098 -33.448 4.289 1.00 29.23 1078 ARG A CA 1
ATOM 8488 C C . ARG A 1 1078 ? -24.961 -32.066 4.918 1.00 29.23 1078 ARG A C 1
ATOM 8490 O O . ARG A 1 1078 ? -24.736 -31.104 4.192 1.00 29.23 1078 ARG A O 1
ATOM 8497 N N . SER A 1 1079 ? -25.245 -31.995 6.219 1.00 30.00 1079 SER A N 1
ATOM 8498 C CA . SER A 1 1079 ? -25.264 -30.758 7.012 1.00 30.00 1079 SER A CA 1
ATOM 8499 C C . SER A 1 1079 ? -23.923 -30.045 6.994 1.00 30.00 1079 SER A C 1
ATOM 8501 O O . SER A 1 1079 ? -22.926 -30.797 7.096 1.00 30.00 1079 SER A O 1
#

Secondary structure (DSSP, 8-state):
-HHHHHHHHHHHHHHHHHHHHHHHHHHHHHH-SS-GGGGEEETTSTTHHHHHHHH---GGGTTSPPPSEEE--SSGGGHHHHHHHHHHHT-EEEEE-SBB-SS-GGG--SS-EEEEEGGG---EEEETTTTEEEEETT-BHHHHHHHHHHH-TTEE----S-TTBBHHHHHHT----TTHHHH--TGGGEEEEEEE-TTS-EE-TTTSHHHHHHHTTTSTT--SSEEEEEEEEPEE--SEEEEEEEEEEGGG-TTHHHHHHHHGGGS-TT-----EE---S------SS---EEEE--S---------SSSTTS--S-PPPSEEETT-EE-TTS-EE-TTSSEEEEEEEEEETTTTEEEEEEEEEES-SSGGGEEEES-TTS-B-SSEEEEEETTEEEEEETTT--EEEEE--SS--SSEEEEE-TTS-EEEEETTTGGGT--SEEGGGS--SEE-TT--EEEETTTTEEE-EEEEEETTEEEEEEEEEEEE--STTBPPEEEEEETTEEEEEEEEB-SSSBTT-GGGS--SSEEEEEEESSSEEEEEEEESS-TT-EEEE-TTS-EEEEEEETTTT-EEEEEEESS-SGGGSTTTT-SS-EE-SSSS-EEPPTTEEES-HHHHTTT--TT-EEESS----STT-EEEEEEEEPPPSS-EEEEE--HHHHHHHHHH-TTEEEEEEE-GGGS-PEEEEEES---SEEB-TTTPEEEEEEE---PPPPPP--------S-S--HHHHTTTS-PEEPPHHHHHHHTTTT-GGGEEEEETTEEEEEEE-TTS-EEEEEEEPTT-THHHHHHHHHHHHHTT---TTBPPEEEEEEETTEEEEEEE--TTEETHHHHSSHHHHTT--HHHHHHHHHHHHHHHHIIIIISSSEEE-S---TTSEEE-TT--EEE---TT-EEESSSPPEE-S---S-TTTS-HHHHHH-EE-HHHHHHHHHHHHHHHHHT--TTT---TTT---HHHHHHHHHHTT-GGGGS-TTSPPPS-SHHHHHHHHHHHHHTBSSGGGSPPHHHHHHHHHS--TTT-------B--------------EETTEEEEEEE---

InterPro domains:
  IPR000719 Protein kinase domain [PS50011] (766-1053)
  IPR000719 Protein kinase domain [SM00220] (766-1042)
  IPR000858 S-locus glycoprotein domain [PF00954] (513-617)
  IPR001245 Serine-threonine/tyrosine-protein kinase, catalytic domain [PF07714] (768-974)
  IPR001480 Bulb-type lectin domain [PF01453] (374-477)
  IPR001480 Bulb-type lectin domain [PS50927] (321-445)
  IPR001480 Bulb-type lectin domain [SM00108] (327-451)
  IPR003609 PAN/Apple domain [PF08276] (642-705)
  IPR003609 PAN/Apple domain [PS50948] (633-720)
  IPR003609 PAN/Apple domain [SM00473] (642-719)
  IPR006093 Oxygen oxidoreductase covalent FAD-binding site [PS00862] (67-100)
  IPR006094 FAD linked oxidase, N-terminal [PF01565] (68-203)
  IPR008271 Serine/threonine-protein kinase, active site [PS00108] (887-899)
  IPR011009 Protein kinase-like domain superfamily [SSF56112] (753-1037)
  IPR016166 FAD-binding domain, PCMH-type [PS51387] (63-237)
  IPR016167 FAD-binding, type PCMH, subdomain 1 [G3DSA:3.30.43.10] (19-121)
  IPR016169 FAD-binding, type PCMH, subdomain 2 [G3DSA:3.30.465.10] (126-239)
  IPR017441 Protein kinase, ATP binding site [PS00107] (772-795)
  IPR036318 FAD-binding, type PCMH-like superfamily [SSF56176] (50-238)
  IPR036426 Bulb-type lectin domain superfamily [G3DSA:2.90.10.10] (316-448)